Protein AF-A0AAV9IQH5-F1 (afdb_monomer_lite)

Sequence (1066 aa):
MVVPATANCTTATSPPPRGQRANPVAPPRPAAGDTVAPTPVSRLFGNAGNTSEQVYEMLDSDEDEVNDSLEVDMHSGWIPRLHELTVEPGAVETPAEEVALAARMGRASVVGSPSEEGVETPPIICPPEPIWPCPDDLRDLTPAELARSSDVFMQVAEELHFHWRVLKLGTEPVQPTPWLERLKFLCIVSSNLDEYFSKYMYDMSKTMRPLYERITEAVREITRQQEECFTWVILPALEKYDVRLLTYSALNVVQLQEVDAAFRTRLMPLLTPLTLDPTHPFPLLRSNALYLAVLLQGDSEDTPDASLSPSLSSPRASPAPPNAARDETIVGMLPAGMHVAWLRVPPSSRRFLQIDNERHVLPVEQAIIHNLGALFEDVTVLSAYPFRVTRNTKLELDKLELEATADFLTVVEENLRERQRRGAVRLEVSRDMPERLVTLLREQLHLEPAAVYRSRAPIVGLKDCFALTGVSVPALLYPPWRFKTPTLLGGYKYAVLRDQTSHMFSIMRHNDLLVSFPRHSFAETTLRFLESAARDPQVRLIKMVLYRCGNDSPVVQALIEAARRGVDVNVLVELKASFDEDQNVLYARMLQEAGCNVAYGVKGYKTHAKLILVVREEDGALVSYGNVATGNYNATTAKIYTDLSLFTCNPDICADVMDLFNVFTGYSAKRTFRKLLVSPVNMLDRFLQLIQQEVDAARAGHPARIICQCNGLTEVRITQRLYEASMAGVRIDMVVRGVCRVRPGVPGVSDNIRVVSLLGRFLLHARVFYFANGQGVGRPAYFIGSADWRSRNLYSRLEVVAPVEDKYLQHRLWRHLNQLLSDSVSGWEMLPDGRYFKGDSAALGRLRESVVTAREEAKAEVEKPRDIPSHLSDDGNASSVDVQQLPVVRKAGCVPVRVSRRPEAASADPTVGRKYEVLLITSTSSSSAAVAGNSLPLNNPSVTWVFAKGSIAYGEDGRDAAIREALEEAGVRGQLGPLVSITYKRKRRTVVATEMHILYVTQQLSHWGEDGQRVRRWFTMDEAAKVLTKEYLLNTLVRAREILGEGTHSGEVEGERESTAPQASP

Foldseek 3Di:
DDDDDDDDDDDDDDDDDDDDDDDDDDDDDDDDDDDDDDDDPPPPDDDDPDDVVVVVVVVCCVVVVVCVVPVPDPCVLFPDDPDDDPDDDDDDDDPPVVVVVVVVVVDDDDDDDDDDDDPDDDPPDDDDDQDAQADLAPQPDDLQCLLPDCRLDDQLVQQLLLLLLLLCCLQPNLGPAFLLSSLLSLLVSLVSVLVSLQAPQVVCVVPPPVVSVSVLVSNLSSQVSSQCCVARPRQVVLVVVVQHADFLVRDDPVLVVVLLVCCVPPFLVQKDKAWDDQVDADDLAFAFFKKKWWKWFADPDDDDDPDDDDPDDDPDDDDDDPDDDRCPPVCVLDPPRIIIIMITRDPPDQQWDDGPDDRYTYGNVNSCFVNVCVVVVRIGTPGMWMKGWRFHQDDPDDLVVVVPDPDPLVVLVVVVVCSSVGATRAMEIEQPDDVSVVVSVCVSSVHDPSRYHHRPHPDTRSSSCNSSSPDPDPSNHPDQDDADAPPQLPVCPPPPDPDPLCSLVVSQVPDKDKDKFPNHALCSPVLSPLLSLLPDPQWAEKEWEALAEDPPRSSLVSLLSSLLVPHAAEYEQECVNPPRNVVSSVSQVVNVVSVYHYHYFASQFGAFWGKMWIWGQDPNDTFIKIKGKQDGSYNVLSNFATIIMIIHRPPQVRVQRVVVVCVGRVNDPDQDGDFKQKAQRHNVVVLLVLLVLLLVLLLVVFQKEKEKEAQEASASSNSSSQQSNVLSVYAYEYEYQTYYSHQALSPSGHPRYKYKHFDDRHHHRWIKIWICSRVPPDHIKIKTHHADNHPCRHHRHTIIIGIDPDPVVVVVVVVVRVVSRPPLNRIWIAERSRNTDRDDPVVVVVVNVCSVCVSVVVVVVVPDDDDDDDDDDDDDDDDDDDDPDQAEFEKEAEFEKEFPDDDDDDDPDPQPDTFMKTKKKWDWFDQVPLVCAPNDDLPPVVTAIDGFMDTADDVRDRQRRHQVSCCARPVFHADWADWQDWDWDDDPRHIYTYIYTYGHTPDHDPDGNCSSGMHMDIDGLVSCCVRNPDVVRPSSSVSVCVVSNPDDDPDDDDDDDDDDDDDDDD

InterPro domains:
  IPR000086 NUDIX hydrolase domain [PF00293] (942-1026)
  IPR000086 NUDIX hydrolase domain [PS51462] (901-1042)
  IPR003414 Polyphosphate kinase [PTHR30218] (147-841)
  IPR003414 Polyphosphate kinase [TIGR03705] (339-839)
  IPR015797 NUDIX hydrolase-like domain superfamily [SSF55811] (941-1035)
  IPR020084 NUDIX hydrolase, conserved site [PS00893] (950-971)
  IPR024953 Polyphosphate kinase middle domain [PF02503] (256-467)
  IPR025198 Polyphosphate kinase N-terminal domain [PF13089] (159-245)
  IPR025200 Polyphosphate kinase C-terminal domain 2 [PF13090] (676-840)
  IPR036830 Polyphosphate kinase middle domain superfamily [G3DSA:3.30.1840.10] (248-464)
  IPR036832 Polyphosphate kinase N-terminal domain superfamily [SSF140356] (159-240)
  IPR041108 Polyphosphate kinase, C-terminal domain 1 [PF17941] (504-669)
  IPR047198 Diphosphoinositol polyphosphate phosphohydrolase-like, NUDIX domain [cd04666] (890-1037)

Radius of gyration: 37.69 Å; chains: 1; bounding box: 111×131×91 Å

pLDDT: mean 73.42, std 24.57, range [21.27, 98.44]

Structure (mmCIF, N/CA/C/O backbone):
data_AF-A0AAV9IQH5-F1
#
_entry.id   AF-A0AAV9IQH5-F1
#
loop_
_atom_site.group_PDB
_atom_site.id
_atom_site.type_symbol
_atom_site.label_atom_id
_atom_site.label_alt_id
_atom_site.label_comp_id
_atom_site.label_asym_id
_atom_site.label_entity_id
_atom_site.label_seq_id
_atom_site.pdbx_PDB_ins_code
_atom_site.Cartn_x
_atom_site.Cartn_y
_atom_site.Cartn_z
_atom_site.occupancy
_atom_site.B_iso_or_equiv
_atom_site.auth_seq_id
_atom_site.auth_comp_id
_atom_site.auth_asym_id
_atom_site.auth_atom_id
_atom_site.pdbx_PDB_model_num
ATOM 1 N N . MET A 1 1 ? 4.442 29.883 -33.861 1.00 27.66 1 MET A N 1
ATOM 2 C CA . MET A 1 1 ? 4.506 31.344 -34.081 1.00 27.66 1 MET A CA 1
ATOM 3 C C . MET A 1 1 ? 3.899 32.048 -32.878 1.00 27.66 1 MET A C 1
ATOM 5 O O . MET A 1 1 ? 2.839 31.625 -32.453 1.00 27.66 1 MET A O 1
ATOM 9 N N . VAL A 1 2 ? 4.629 33.034 -32.349 1.00 24.75 2 VAL A N 1
ATOM 10 C CA . VAL A 1 2 ? 4.215 34.316 -31.730 1.00 24.75 2 VAL A CA 1
ATOM 11 C C . VAL A 1 2 ? 2.872 34.414 -30.955 1.00 24.75 2 VAL A C 1
ATOM 13 O O . VAL A 1 2 ? 1.803 34.103 -31.464 1.00 24.75 2 VAL A O 1
ATOM 16 N N . VAL A 1 3 ? 2.994 34.956 -29.733 1.00 26.53 3 VAL A N 1
ATOM 17 C CA . VAL A 1 3 ? 1.997 35.611 -28.835 1.00 26.53 3 VAL A CA 1
ATOM 18 C C . VAL A 1 3 ? 1.448 36.915 -29.512 1.00 26.53 3 VAL A C 1
ATOM 20 O O . VAL A 1 3 ? 1.550 37.006 -30.731 1.00 26.53 3 VAL A O 1
ATOM 23 N N . PRO A 1 4 ? 1.000 38.015 -28.855 1.00 49.47 4 PRO A N 1
ATOM 24 C CA . PRO A 1 4 ? 0.233 38.269 -27.619 1.00 49.47 4 PRO A CA 1
ATOM 25 C C . PRO A 1 4 ? -1.142 38.942 -27.934 1.00 49.47 4 PRO A C 1
ATOM 27 O O . PRO A 1 4 ? -1.426 39.283 -29.074 1.00 49.47 4 PRO A O 1
ATOM 30 N N . ALA A 1 5 ? -2.146 39.011 -27.052 1.00 31.34 5 ALA A N 1
ATOM 31 C CA . ALA A 1 5 ? -2.291 39.830 -25.836 1.00 31.34 5 ALA A CA 1
ATOM 32 C C . ALA A 1 5 ? -2.009 41.346 -25.995 1.00 31.34 5 ALA A C 1
ATOM 34 O O . ALA A 1 5 ? -0.912 41.753 -26.362 1.00 31.34 5 ALA A O 1
ATOM 35 N N . THR A 1 6 ? -2.964 42.185 -25.579 1.00 27.45 6 THR A N 1
ATOM 36 C CA . THR A 1 6 ? -2.724 43.575 -25.149 1.00 27.45 6 THR A CA 1
ATOM 37 C C . THR A 1 6 ? -3.671 43.949 -24.011 1.00 27.45 6 THR A C 1
ATOM 39 O O . THR A 1 6 ? -4.859 43.636 -24.031 1.00 27.45 6 THR A O 1
ATOM 42 N N . ALA A 1 7 ? -3.117 44.622 -23.005 1.00 28.80 7 ALA A N 1
ATOM 43 C CA . ALA A 1 7 ? -3.835 45.248 -21.898 1.00 28.80 7 ALA A CA 1
ATOM 44 C C . ALA A 1 7 ? -3.807 46.779 -22.053 1.00 28.80 7 ALA A C 1
ATOM 46 O O . ALA A 1 7 ? -3.039 47.284 -22.871 1.00 28.80 7 ALA A O 1
ATOM 47 N N . ASN A 1 8 ? -4.599 47.495 -21.245 1.00 27.34 8 ASN A N 1
ATOM 48 C CA . ASN A 1 8 ? -4.269 48.783 -20.595 1.00 27.34 8 ASN A CA 1
ATOM 49 C C . ASN A 1 8 ? -5.459 49.194 -19.689 1.00 27.34 8 ASN A C 1
ATOM 51 O O . ASN A 1 8 ? -6.605 49.064 -20.101 1.00 27.34 8 ASN A O 1
ATOM 55 N N . CYS A 1 9 ? -5.271 49.440 -18.381 1.00 25.23 9 CYS A N 1
ATOM 56 C CA . CYS A 1 9 ? -4.786 50.694 -17.754 1.00 25.23 9 CYS A CA 1
ATOM 57 C C . CYS A 1 9 ? -5.784 51.857 -17.988 1.00 25.23 9 CYS A C 1
ATOM 59 O O . CYS A 1 9 ? -6.053 52.172 -19.136 1.00 25.23 9 CYS A O 1
ATOM 61 N N . THR A 1 10 ? -6.387 52.529 -16.991 1.00 26.89 10 THR A N 1
ATOM 62 C CA . THR A 1 10 ? -5.751 53.205 -15.835 1.00 26.89 10 THR A CA 1
ATOM 63 C C . THR A 1 10 ? -6.702 53.581 -14.670 1.00 26.89 10 THR A C 1
ATOM 65 O O . THR A 1 10 ? -7.888 53.838 -14.837 1.00 26.89 10 THR A O 1
ATOM 68 N N . THR A 1 11 ? -6.078 53.706 -13.499 1.00 27.28 11 THR A N 1
ATOM 69 C CA . THR A 1 11 ? -6.395 54.361 -12.206 1.00 27.28 11 THR A CA 1
ATOM 70 C C . THR A 1 11 ? -7.379 55.560 -12.066 1.00 27.28 11 THR A C 1
ATOM 72 O O . THR A 1 11 ? -7.207 56.581 -12.723 1.00 27.28 11 THR A O 1
ATOM 75 N N . ALA A 1 12 ? -8.178 55.495 -10.977 1.00 26.45 12 ALA A N 1
ATOM 76 C CA . ALA A 1 12 ? -8.295 56.468 -9.851 1.00 26.45 12 ALA A CA 1
ATOM 77 C C . ALA A 1 12 ? -9.416 57.554 -9.713 1.00 26.45 12 ALA A C 1
ATOM 79 O O . ALA A 1 12 ? -9.645 58.401 -10.567 1.00 26.45 12 ALA A O 1
ATOM 80 N N . THR A 1 13 ? -9.950 57.592 -8.471 1.00 27.09 13 THR A N 1
ATOM 81 C CA . THR A 1 13 ? -10.447 58.729 -7.636 1.00 27.09 13 THR A CA 1
ATOM 82 C C . THR A 1 13 ? -11.784 59.478 -7.884 1.00 27.09 13 THR A C 1
ATOM 84 O O . THR A 1 13 ? -11.800 60.517 -8.528 1.00 27.09 13 THR A O 1
ATOM 87 N N . SER A 1 14 ? -12.821 59.055 -7.131 1.00 27.31 14 SER A N 1
ATOM 88 C CA . SER A 1 14 ? -13.602 59.835 -6.115 1.00 27.31 14 SER A CA 1
ATOM 89 C C . SER A 1 14 ? -14.464 61.083 -6.543 1.00 27.31 14 SER A C 1
ATOM 91 O O . SER A 1 14 ? -14.556 61.364 -7.727 1.00 27.31 14 SER A O 1
ATOM 93 N N . PRO A 1 15 ? -15.255 61.752 -5.651 1.00 46.88 15 PRO A N 1
ATOM 94 C CA . PRO A 1 15 ? -16.744 61.719 -5.634 1.00 46.88 15 PRO A CA 1
ATOM 95 C C . PRO A 1 15 ? -17.362 63.168 -5.720 1.00 46.88 15 PRO A C 1
ATOM 97 O O . PRO A 1 15 ? -16.663 64.016 -6.268 1.00 46.88 15 PRO A O 1
ATOM 100 N N . PRO A 1 16 ? -18.547 63.595 -5.169 1.00 45.59 16 PRO A N 1
ATOM 101 C CA . PRO A 1 16 ? -19.740 62.945 -4.582 1.00 45.59 16 PRO A CA 1
ATOM 102 C C . PRO A 1 16 ? -21.108 63.456 -5.221 1.00 45.59 16 PRO A C 1
ATOM 104 O O . PRO A 1 16 ? -21.225 63.282 -6.429 1.00 45.59 16 PRO A O 1
ATOM 107 N N . PRO A 1 17 ? -22.200 63.966 -4.555 1.00 56.91 17 PRO A N 1
ATOM 108 C CA . PRO A 1 17 ? -23.586 63.499 -4.849 1.00 56.91 17 PRO A CA 1
ATOM 109 C C . PRO A 1 17 ? -24.680 64.598 -5.077 1.00 56.91 17 PRO A C 1
ATOM 111 O O . PRO A 1 17 ? -24.376 65.785 -4.978 1.00 56.91 17 PRO A O 1
ATOM 114 N N . ARG A 1 18 ? -25.978 64.223 -5.253 1.00 32.03 18 ARG A N 1
ATOM 115 C CA . ARG A 1 18 ? -27.182 64.761 -4.519 1.00 32.03 18 ARG A CA 1
ATOM 116 C C . ARG A 1 18 ? -28.563 64.564 -5.196 1.00 32.03 18 ARG A C 1
ATOM 118 O O . ARG A 1 18 ? -28.727 64.871 -6.367 1.00 32.03 18 ARG A O 1
ATOM 125 N N . GLY A 1 19 ? -29.586 64.333 -4.351 1.00 29.72 19 GLY A N 1
ATOM 126 C CA . GLY A 1 19 ? -30.936 64.940 -4.458 1.00 29.72 19 GLY A CA 1
ATOM 127 C C . GLY A 1 19 ? -32.125 63.994 -4.736 1.00 29.72 19 GLY A C 1
ATOM 128 O O . GLY A 1 19 ? -31.975 63.064 -5.510 1.00 29.72 19 GLY A O 1
ATOM 129 N N . GLN A 1 20 ? -33.341 64.197 -4.189 1.00 32.38 20 GLN A N 1
ATOM 130 C CA . GLN A 1 20 ? -33.812 65.143 -3.149 1.00 32.38 20 GLN A CA 1
ATOM 131 C C . GLN A 1 20 ? -35.282 64.825 -2.712 1.00 32.38 20 GLN A C 1
ATOM 133 O O . GLN A 1 20 ? -36.021 64.262 -3.510 1.00 32.38 20 GLN A O 1
ATOM 138 N N . ARG A 1 21 ? -35.720 65.340 -1.537 1.00 30.92 21 ARG A N 1
ATOM 139 C CA . ARG A 1 21 ? -37.121 65.505 -1.014 1.00 30.92 21 ARG A CA 1
ATOM 140 C C . ARG A 1 21 ? -37.853 64.274 -0.421 1.00 30.92 21 ARG A C 1
ATOM 142 O O . ARG A 1 21 ? -37.593 63.164 -0.851 1.00 30.92 21 ARG A O 1
ATOM 149 N N . ALA A 1 22 ? -38.860 64.400 0.468 1.00 29.16 22 ALA A N 1
ATOM 150 C CA . ALA A 1 22 ? -39.105 65.290 1.634 1.00 29.16 22 ALA A CA 1
ATOM 151 C C . ALA A 1 22 ? -40.390 64.847 2.411 1.00 29.16 22 ALA A C 1
ATOM 153 O O . ALA A 1 22 ? -41.367 64.487 1.770 1.00 29.16 22 ALA A O 1
ATOM 154 N N . ASN A 1 23 ? -40.342 64.924 3.757 1.00 28.23 23 ASN A N 1
ATOM 155 C CA . ASN A 1 23 ? -41.364 65.076 4.845 1.00 28.23 23 ASN A CA 1
ATOM 156 C C . ASN A 1 23 ? -42.830 65.530 4.514 1.00 28.23 23 ASN A C 1
ATOM 158 O O . ASN A 1 23 ? -43.021 66.006 3.398 1.00 28.23 23 ASN A O 1
ATOM 162 N N . PRO A 1 24 ? -43.830 65.575 5.465 1.00 52.31 24 PRO A N 1
ATOM 163 C CA . PRO A 1 24 ? -43.763 65.459 6.957 1.00 52.31 24 PRO A CA 1
ATOM 164 C C . PRO A 1 24 ? -44.897 64.706 7.758 1.00 52.31 24 PRO A C 1
ATOM 166 O O . PRO A 1 24 ? -46.036 64.627 7.328 1.00 52.31 24 PRO A O 1
ATOM 169 N N . VAL A 1 25 ? -44.566 64.338 9.018 1.00 29.59 25 VAL A N 1
ATOM 170 C CA . VAL A 1 25 ? -45.305 64.493 10.324 1.00 29.59 25 VAL A CA 1
ATOM 171 C C . VAL A 1 25 ? -46.658 63.777 10.659 1.00 29.59 25 VAL A C 1
ATOM 173 O O . VAL A 1 25 ? -47.637 63.827 9.932 1.00 29.59 25 VAL A O 1
ATOM 176 N N . ALA A 1 26 ? -46.656 63.186 11.875 1.00 29.84 26 ALA A N 1
ATOM 177 C CA . ALA A 1 26 ? -47.653 62.433 12.687 1.00 29.84 26 ALA A CA 1
ATOM 178 C C . ALA A 1 26 ? -48.854 63.263 13.259 1.00 29.84 26 ALA A C 1
ATOM 180 O O . ALA A 1 26 ? -48.948 64.426 12.868 1.00 29.84 26 ALA A O 1
ATOM 181 N N . PRO A 1 27 ? -49.717 62.811 14.230 1.00 52.81 27 PRO A N 1
ATOM 182 C CA . PRO A 1 27 ? -49.908 61.525 14.976 1.00 52.81 27 PRO A CA 1
ATOM 183 C C . PRO A 1 27 ? -51.398 61.007 14.861 1.00 52.81 27 PRO A C 1
ATOM 185 O O . PRO A 1 27 ? -51.949 61.279 13.797 1.00 52.81 27 PRO A O 1
ATOM 188 N N . PRO A 1 28 ? -52.130 60.317 15.805 1.00 41.06 28 PRO A N 1
ATOM 189 C CA . PRO A 1 28 ? -51.848 59.733 17.142 1.00 41.06 28 PRO A CA 1
ATOM 190 C C . PRO A 1 28 ? -52.399 58.276 17.410 1.00 41.06 28 PRO A C 1
ATOM 192 O O . PRO A 1 28 ? -51.971 57.324 16.768 1.00 41.06 28 PRO A O 1
ATOM 195 N N . ARG A 1 29 ? -53.256 58.089 18.441 1.00 30.30 29 ARG A N 1
ATOM 196 C CA . ARG A 1 29 ? -53.900 56.887 19.064 1.00 30.30 29 ARG A CA 1
ATOM 197 C C . ARG A 1 29 ? -55.215 57.364 19.767 1.00 30.30 29 ARG A C 1
ATOM 199 O O . ARG A 1 29 ? -55.304 58.585 19.919 1.00 30.30 29 ARG A O 1
ATOM 206 N N . PRO A 1 30 ? -56.147 56.535 20.327 1.00 42.59 30 PRO A N 1
ATOM 207 C CA . PRO A 1 30 ? -56.316 55.059 20.327 1.00 42.59 30 PRO A CA 1
ATOM 208 C C . PRO A 1 30 ? -57.778 54.526 20.087 1.00 42.59 30 PRO A C 1
ATOM 210 O O . PRO A 1 30 ? -58.721 55.302 19.990 1.00 42.59 30 PRO A O 1
ATOM 213 N N . ALA A 1 31 ? -57.940 53.190 20.196 1.00 27.16 31 ALA A N 1
ATOM 214 C CA . ALA A 1 31 ? -59.030 52.451 20.892 1.00 27.16 31 ALA A CA 1
ATOM 215 C C . ALA A 1 31 ? -60.185 51.747 20.121 1.00 27.16 31 ALA A C 1
ATOM 217 O O . ALA A 1 31 ? -60.647 52.196 19.082 1.00 27.16 31 ALA A O 1
ATOM 218 N N . ALA A 1 32 ? -60.657 50.668 20.777 1.00 27.67 32 ALA A N 1
ATOM 219 C CA . ALA A 1 32 ? -61.819 49.790 20.534 1.00 27.67 32 ALA A CA 1
ATOM 220 C C . ALA A 1 32 ? -61.764 48.839 19.317 1.00 27.67 32 ALA A C 1
ATOM 222 O O . ALA A 1 32 ? -61.789 49.254 18.166 1.00 27.67 32 ALA A O 1
ATOM 223 N N . GLY A 1 33 ? -61.686 47.536 19.612 1.00 25.23 33 GLY A N 1
ATOM 224 C CA . GLY A 1 33 ? -61.583 46.461 18.627 1.00 25.23 33 GLY A CA 1
ATOM 225 C C . GLY A 1 33 ? -62.908 45.842 18.186 1.00 25.23 33 GLY A C 1
ATOM 226 O O . GLY A 1 33 ? -63.973 46.181 18.691 1.00 25.23 33 GLY A O 1
ATOM 227 N N . ASP A 1 34 ? -62.772 44.860 17.299 1.00 29.81 34 ASP A N 1
ATOM 228 C CA . ASP A 1 34 ? -63.793 43.872 16.963 1.00 29.81 34 ASP A CA 1
ATOM 229 C C . ASP A 1 34 ? -63.121 42.505 16.739 1.00 29.81 34 ASP A C 1
ATOM 231 O O . ASP A 1 34 ? -61.912 42.427 16.499 1.00 29.81 34 ASP A O 1
ATOM 235 N N . THR A 1 35 ? -63.873 41.415 16.909 1.00 27.77 35 THR A N 1
ATOM 236 C CA . THR A 1 35 ? -63.308 40.087 17.229 1.00 27.77 35 THR A CA 1
ATOM 237 C C . THR A 1 35 ? -63.480 39.024 16.139 1.00 27.77 35 THR A C 1
ATOM 239 O O . THR A 1 35 ? -64.595 38.736 15.723 1.00 27.77 35 THR A O 1
ATOM 242 N N . VAL A 1 36 ? -62.388 38.331 15.782 1.00 26.77 36 VAL A N 1
ATOM 243 C CA . VAL A 1 36 ? -62.401 36.930 15.304 1.00 26.77 36 VAL A CA 1
ATOM 244 C C . VAL A 1 36 ? -61.186 36.204 15.905 1.00 26.77 36 VAL A C 1
ATOM 246 O O . VAL A 1 36 ? -60.098 36.770 15.990 1.00 26.77 36 VAL A O 1
ATOM 249 N N . ALA A 1 37 ? -61.383 34.975 16.391 1.00 25.06 37 ALA A N 1
ATOM 250 C CA . ALA A 1 37 ? -60.425 34.263 17.242 1.00 25.06 37 ALA A CA 1
ATOM 251 C C . ALA A 1 37 ? -59.274 33.562 16.478 1.00 25.06 37 ALA A C 1
ATOM 253 O O . ALA A 1 37 ? -59.472 33.107 15.351 1.00 25.06 37 ALA A O 1
ATOM 254 N N . PRO A 1 38 ? -58.089 33.390 17.103 1.00 30.12 38 PRO A N 1
ATOM 255 C CA . PRO A 1 38 ? -56.979 32.627 16.534 1.00 30.12 38 PRO A CA 1
ATOM 256 C C . PRO A 1 38 ? -57.113 31.113 16.785 1.00 30.12 38 PRO A C 1
ATOM 258 O O . PRO A 1 38 ? -57.526 30.674 17.856 1.00 30.12 38 PRO A O 1
ATOM 261 N N . THR A 1 39 ? -56.672 30.303 15.822 1.00 24.42 39 THR A N 1
ATOM 262 C CA . THR A 1 39 ? -56.415 28.853 15.963 1.00 24.42 39 THR A CA 1
ATOM 263 C C . THR A 1 39 ? -55.100 28.488 15.241 1.00 24.42 39 THR A C 1
ATOM 265 O O . THR A 1 39 ? -54.611 29.291 14.445 1.00 24.42 39 THR A O 1
ATOM 268 N N . PRO A 1 40 ? -54.405 27.392 15.614 1.00 28.36 40 PRO A N 1
ATOM 269 C CA . PRO A 1 40 ? -53.016 27.582 16.035 1.00 28.36 40 PRO A CA 1
ATOM 270 C C . PRO A 1 40 ? -51.953 26.882 15.175 1.00 28.36 40 PRO A C 1
ATOM 272 O O . PRO A 1 40 ? -51.976 25.664 14.996 1.00 28.36 40 PRO A O 1
ATOM 275 N N . VAL A 1 41 ? -50.908 27.626 14.795 1.00 27.22 41 VAL A N 1
ATOM 276 C CA . VAL A 1 41 ? -49.634 27.067 14.300 1.00 27.22 41 VAL A CA 1
ATOM 277 C C . VAL A 1 41 ? -48.668 26.865 15.478 1.00 27.22 41 VAL A C 1
ATOM 279 O O . VAL A 1 41 ? -47.613 27.480 15.573 1.00 27.22 41 VAL A O 1
ATOM 282 N N . SER A 1 42 ? -49.066 26.006 16.419 1.00 25.58 42 SER A N 1
ATOM 283 C CA . SER A 1 42 ? -48.248 25.578 17.570 1.00 25.58 42 SER A CA 1
ATOM 284 C C . SER A 1 42 ? -48.305 24.058 17.795 1.00 25.58 42 SER A C 1
ATOM 286 O O . SER A 1 42 ? -48.164 23.574 18.914 1.00 25.58 42 SER A O 1
ATOM 288 N N . ARG A 1 43 ? -48.537 23.291 16.716 1.00 26.19 43 ARG A N 1
ATOM 289 C CA . ARG A 1 43 ? -48.764 21.832 16.752 1.00 26.19 43 ARG A CA 1
ATOM 290 C C . ARG A 1 43 ? -47.742 20.954 16.019 1.00 26.19 43 ARG A C 1
ATOM 292 O O . ARG A 1 43 ? -47.947 19.750 15.967 1.00 26.19 43 ARG A O 1
ATOM 299 N N . LEU A 1 44 ? -46.643 21.518 15.509 1.00 29.11 44 LEU A N 1
ATOM 300 C CA . LEU A 1 44 ? -45.498 20.725 15.017 1.00 29.11 44 LEU A CA 1
ATOM 301 C C . LEU A 1 44 ? -44.310 20.680 15.991 1.00 29.11 44 LEU A C 1
ATOM 303 O O . LEU A 1 44 ? -43.484 19.785 15.887 1.00 29.11 44 LEU A O 1
ATOM 307 N N . PHE A 1 45 ? -44.260 21.577 16.982 1.00 34.38 45 PHE A N 1
ATOM 308 C CA . PHE A 1 45 ? -43.267 21.550 18.060 1.00 34.38 45 PHE A CA 1
ATOM 309 C C . PHE A 1 45 ? -43.944 21.905 19.390 1.00 34.38 45 PHE A C 1
ATOM 311 O O . PHE A 1 45 ? -44.008 23.069 19.781 1.00 34.38 45 PHE A O 1
ATOM 318 N N . GLY A 1 46 ? -44.504 20.896 20.062 1.00 25.67 46 GLY A N 1
ATOM 319 C CA . GLY A 1 46 ? -45.218 21.073 21.328 1.00 25.67 46 GLY A CA 1
ATOM 320 C C . GLY A 1 46 ? -45.522 19.753 22.038 1.00 25.67 46 GLY A C 1
ATOM 321 O O . GLY A 1 46 ? -46.538 19.130 21.762 1.00 25.67 46 GLY A O 1
ATOM 322 N N . ASN A 1 47 ? -44.651 19.374 22.979 1.00 31.44 47 ASN A N 1
ATOM 323 C CA . ASN A 1 47 ? -44.824 18.304 23.973 1.00 31.44 47 ASN A CA 1
ATOM 324 C C . ASN A 1 47 ? -45.344 16.938 23.477 1.00 31.44 47 ASN A C 1
ATOM 326 O O . ASN A 1 47 ? -46.430 16.496 23.845 1.00 31.44 47 ASN A O 1
ATOM 330 N N . ALA A 1 48 ? -44.463 16.197 22.809 1.00 25.69 48 ALA A N 1
ATOM 331 C CA . ALA A 1 48 ? -44.322 14.760 23.036 1.00 25.69 48 ALA A CA 1
ATOM 332 C C . ALA A 1 48 ? -42.826 14.416 23.039 1.00 25.69 48 ALA A C 1
ATOM 334 O O . ALA A 1 48 ? -42.039 15.052 22.336 1.00 25.69 48 ALA A O 1
ATOM 335 N N . GLY A 1 49 ? -42.422 13.452 23.866 1.00 29.78 49 GLY A N 1
ATOM 336 C CA . GLY A 1 49 ? -41.042 12.978 23.922 1.00 29.78 49 GLY A CA 1
ATOM 337 C C . GLY A 1 49 ? -40.733 12.049 22.754 1.00 29.78 49 GLY A C 1
ATOM 338 O O . GLY A 1 49 ? -40.572 10.853 22.974 1.00 29.78 49 GLY A O 1
ATOM 339 N N . ASN A 1 50 ? -40.665 12.586 21.534 1.00 29.86 50 ASN A N 1
ATOM 340 C CA . ASN A 1 50 ? -40.218 11.819 20.377 1.00 29.86 50 ASN A CA 1
ATOM 341 C C . ASN A 1 50 ? -38.735 11.496 20.581 1.00 29.86 50 ASN A C 1
ATOM 343 O O . ASN A 1 50 ? -37.872 12.376 20.504 1.00 29.86 50 ASN A O 1
ATOM 347 N N . THR A 1 51 ? -38.447 10.235 20.899 1.00 34.41 51 THR A N 1
ATOM 348 C CA . THR A 1 51 ? -37.082 9.720 20.922 1.00 34.41 51 THR A CA 1
ATOM 349 C C . THR A 1 51 ? -36.472 9.868 19.531 1.00 34.41 51 THR A C 1
ATOM 351 O O . THR A 1 51 ? -37.177 9.865 18.519 1.00 34.41 51 THR A O 1
ATOM 354 N N . SER A 1 52 ? -35.143 9.980 19.464 1.00 39.22 52 SER A N 1
ATOM 355 C CA . SER A 1 52 ? -34.417 10.053 18.189 1.00 39.22 52 SER A CA 1
ATOM 356 C C . SER A 1 52 ? -34.759 8.893 17.243 1.00 39.22 52 SER A C 1
ATOM 358 O O . SER A 1 52 ? -34.704 9.066 16.031 1.00 39.22 52 SER A O 1
ATOM 360 N N . GLU A 1 53 ? -35.191 7.755 17.796 1.00 33.09 53 GLU A N 1
ATOM 361 C CA . GLU A 1 53 ? -35.735 6.600 17.075 1.00 33.09 53 GLU A CA 1
ATOM 362 C C . GLU A 1 53 ? -36.818 6.969 16.047 1.00 33.09 53 GLU A C 1
ATOM 364 O O . GLU A 1 53 ? -36.728 6.465 14.944 1.00 33.09 53 GLU A O 1
ATOM 369 N N . GLN A 1 54 ? -37.753 7.896 16.299 1.00 32.22 54 GLN A N 1
ATOM 370 C CA . GLN A 1 54 ? -38.817 8.196 15.315 1.00 32.22 54 GLN A CA 1
ATOM 371 C C . GLN A 1 54 ? -38.350 9.020 14.106 1.00 32.22 54 GLN A C 1
ATOM 373 O O . GLN A 1 54 ? -38.914 8.906 13.020 1.00 32.22 54 GLN A O 1
ATOM 378 N N . VAL A 1 55 ? -37.316 9.852 14.269 1.00 39.69 55 VAL A N 1
ATOM 379 C CA . VAL A 1 55 ? -36.669 10.525 13.127 1.00 39.69 55 VAL A CA 1
ATOM 380 C C . VAL A 1 55 ? -35.792 9.526 12.371 1.00 39.69 55 VAL A C 1
ATOM 382 O O . VAL A 1 55 ? -35.700 9.596 11.151 1.00 39.69 55 VAL A O 1
ATOM 385 N N . TYR A 1 56 ? -35.192 8.565 13.080 1.00 39.88 56 TYR A N 1
ATOM 386 C CA . TYR A 1 56 ? -34.433 7.483 12.462 1.00 39.88 56 TYR A CA 1
ATOM 387 C C . TYR A 1 56 ? -35.312 6.416 11.788 1.00 39.88 56 TYR A C 1
ATOM 389 O O . TYR A 1 56 ? -34.875 5.891 10.778 1.00 39.88 56 TYR A O 1
ATOM 397 N N . GLU A 1 57 ? -36.541 6.148 12.241 1.00 32.53 57 GLU A N 1
ATOM 398 C CA . GLU A 1 57 ? -37.503 5.267 11.551 1.00 32.53 57 GLU A CA 1
ATOM 399 C C . GLU A 1 57 ? -37.955 5.869 10.216 1.00 32.53 57 GLU A C 1
ATOM 401 O O . GLU A 1 57 ? -38.013 5.151 9.226 1.00 32.53 57 GLU A O 1
ATOM 406 N N . MET A 1 58 ? -38.189 7.188 10.154 1.00 33.00 58 MET A N 1
ATOM 407 C CA . MET A 1 58 ? -38.445 7.882 8.882 1.00 33.00 58 MET A CA 1
ATOM 408 C C . MET A 1 58 ? -37.210 7.925 7.964 1.00 33.00 58 MET A C 1
ATOM 410 O O . MET A 1 58 ? -37.356 7.967 6.748 1.00 33.00 58 MET A O 1
ATOM 414 N N . LEU A 1 59 ? -35.992 7.897 8.518 1.00 39.97 59 LEU A N 1
ATOM 415 C CA . LEU A 1 59 ? -34.756 7.820 7.728 1.00 39.97 59 LEU A CA 1
ATOM 416 C C . LEU A 1 59 ? -34.406 6.390 7.287 1.00 39.97 59 LEU A C 1
ATOM 418 O O . LEU A 1 59 ? -33.849 6.249 6.205 1.00 39.97 59 LEU A O 1
ATOM 422 N N . ASP A 1 60 ? -34.725 5.353 8.071 1.00 35.44 60 ASP A N 1
ATOM 423 C CA . ASP A 1 60 ? -34.696 3.962 7.595 1.00 35.44 60 ASP A CA 1
ATOM 424 C C . ASP A 1 60 ? -35.780 3.814 6.505 1.00 35.44 60 ASP A C 1
ATOM 426 O O . ASP A 1 60 ? -35.447 3.329 5.437 1.00 35.44 60 ASP A O 1
ATOM 430 N N . SER A 1 61 ? -37.011 4.341 6.654 1.00 34.06 61 SER A N 1
ATOM 431 C CA . SER A 1 61 ? -38.034 4.243 5.590 1.00 34.06 61 SER A CA 1
ATOM 432 C C . SER A 1 61 ? -37.713 5.046 4.322 1.00 34.06 61 SER A C 1
ATOM 434 O O . SER A 1 61 ? -37.968 4.547 3.236 1.00 34.06 61 SER A O 1
ATOM 436 N N . ASP A 1 62 ? -37.124 6.244 4.406 1.00 37.78 62 ASP A N 1
ATOM 437 C CA . ASP A 1 62 ? -36.681 6.988 3.209 1.00 37.78 62 ASP A CA 1
ATOM 438 C C . ASP A 1 62 ? -35.400 6.394 2.578 1.00 37.78 62 ASP A C 1
ATOM 440 O O . ASP A 1 62 ? -35.172 6.562 1.376 1.00 37.78 62 ASP A O 1
ATOM 444 N N . GLU A 1 63 ? -34.543 5.700 3.347 1.00 41.34 63 GLU A N 1
ATOM 445 C CA . GLU A 1 63 ? -33.454 4.900 2.767 1.00 41.34 63 GLU A CA 1
ATOM 446 C C . GLU A 1 63 ? -33.957 3.546 2.222 1.00 41.34 63 GLU A C 1
ATOM 448 O O . GLU A 1 63 ? -33.380 3.083 1.240 1.00 41.34 63 GLU A O 1
ATOM 453 N N . ASP A 1 64 ? -35.038 2.961 2.760 1.00 35.19 64 ASP A N 1
ATOM 454 C CA . ASP A 1 64 ? -35.559 1.629 2.406 1.00 35.19 64 ASP A CA 1
ATOM 455 C C . ASP A 1 64 ? -36.688 1.632 1.349 1.00 35.19 64 ASP A C 1
ATOM 457 O O . ASP A 1 64 ? -36.642 0.799 0.449 1.00 35.19 64 ASP A O 1
ATOM 461 N N . GLU A 1 65 ? -37.634 2.581 1.315 1.00 31.95 65 GLU A N 1
ATOM 462 C CA . GLU A 1 65 ? -38.637 2.681 0.225 1.00 31.95 65 GLU A CA 1
ATOM 463 C C . GLU A 1 65 ? -37.985 3.052 -1.125 1.00 31.95 65 GLU A C 1
ATOM 465 O O . GLU A 1 65 ? -38.470 2.682 -2.201 1.00 31.95 65 GLU A O 1
ATOM 470 N N . VAL A 1 66 ? -36.827 3.722 -1.079 1.00 34.78 66 VAL A N 1
ATOM 471 C CA . VAL A 1 66 ? -35.961 3.960 -2.247 1.00 34.78 66 VAL A CA 1
ATOM 472 C C . VAL A 1 66 ? -35.049 2.752 -2.547 1.00 34.78 66 VAL A C 1
ATOM 474 O O . VAL A 1 66 ? -34.532 2.658 -3.662 1.00 34.78 66 VAL A O 1
ATOM 477 N N . ASN A 1 67 ? -34.879 1.800 -1.615 1.00 33.62 67 ASN A N 1
ATOM 478 C CA . ASN A 1 67 ? -34.224 0.510 -1.882 1.00 33.62 67 ASN A CA 1
ATOM 479 C C . ASN A 1 67 ? -35.203 -0.520 -2.478 1.00 33.62 67 ASN A C 1
ATOM 481 O O . ASN A 1 67 ? -34.844 -1.165 -3.454 1.00 33.62 67 ASN A O 1
ATOM 485 N N . ASP A 1 68 ? -36.432 -0.662 -1.971 1.00 29.41 68 ASP A N 1
ATOM 486 C CA . ASP A 1 68 ? -37.335 -1.780 -2.326 1.00 29.41 68 ASP A CA 1
ATOM 487 C C . ASP A 1 68 ? -37.819 -1.767 -3.791 1.00 29.41 68 ASP A C 1
ATOM 489 O O . ASP A 1 68 ? -38.165 -2.804 -4.355 1.00 29.41 68 ASP A O 1
ATOM 493 N N . SER A 1 69 ? -37.818 -0.600 -4.443 1.00 26.38 69 SER A N 1
ATOM 494 C CA . SER A 1 69 ? -38.152 -0.456 -5.873 1.00 26.38 69 SER A CA 1
ATOM 495 C C . SER A 1 69 ? -36.929 -0.285 -6.785 1.00 26.38 69 SER A C 1
ATOM 497 O O . SER A 1 69 ? -37.055 -0.309 -8.010 1.00 26.38 69 SER A O 1
ATOM 499 N N . LEU A 1 70 ? -35.738 -0.128 -6.198 1.00 29.08 70 LEU A N 1
ATOM 500 C CA . LEU A 1 70 ? -34.461 0.073 -6.879 1.00 29.08 70 LEU A CA 1
ATOM 501 C C . LEU A 1 70 ? -33.324 -0.568 -6.065 1.00 29.08 70 LEU A C 1
ATOM 503 O O . LEU A 1 70 ? -32.326 0.087 -5.740 1.00 29.08 70 LEU A O 1
ATOM 507 N N . GLU A 1 71 ? -33.435 -1.878 -5.805 1.00 28.72 71 GLU A N 1
ATOM 508 C CA . GLU A 1 71 ? -32.324 -2.711 -5.334 1.00 28.72 71 GLU A CA 1
ATOM 509 C C . GLU A 1 71 ? -31.257 -2.768 -6.440 1.00 28.72 71 GLU A C 1
ATOM 511 O O . GLU A 1 71 ? -31.086 -3.747 -7.170 1.00 28.72 71 GLU A O 1
ATOM 516 N N . VAL A 1 72 ? -30.471 -1.693 -6.554 1.00 30.45 72 VAL A N 1
ATOM 517 C CA . VAL A 1 72 ? -29.148 -1.725 -7.176 1.00 30.45 72 VAL A CA 1
ATOM 518 C C . VAL A 1 72 ? -28.232 -2.432 -6.189 1.00 30.45 72 VAL A C 1
ATOM 520 O O . VAL A 1 72 ? -27.430 -1.829 -5.471 1.00 30.45 72 VAL A O 1
ATOM 523 N N . ASP A 1 73 ? -28.449 -3.740 -6.173 1.00 30.33 73 ASP A N 1
ATOM 524 C CA . ASP A 1 73 ? -27.761 -4.793 -5.464 1.00 30.33 73 ASP A CA 1
ATOM 525 C C . ASP A 1 73 ? -26.294 -4.429 -5.186 1.00 30.33 73 ASP A C 1
ATOM 527 O O . ASP A 1 73 ? -25.488 -4.275 -6.111 1.00 30.33 73 ASP A O 1
ATOM 531 N N . MET A 1 74 ? -25.908 -4.303 -3.910 1.00 33.84 74 MET A N 1
ATOM 532 C CA . MET A 1 74 ? -24.497 -4.087 -3.556 1.00 33.84 74 MET A CA 1
ATOM 533 C C . MET A 1 74 ? -23.624 -5.324 -3.842 1.00 33.84 74 MET A C 1
ATOM 535 O O . MET A 1 74 ? -22.395 -5.207 -3.834 1.00 33.84 74 MET A O 1
ATOM 539 N N . HIS A 1 75 ? -24.216 -6.473 -4.187 1.00 35.09 75 HIS A N 1
ATOM 540 C CA . HIS A 1 75 ? -23.519 -7.603 -4.793 1.00 35.09 75 HIS A CA 1
ATOM 541 C C . HIS A 1 75 ? -23.173 -7.372 -6.275 1.00 35.09 75 HIS A C 1
ATOM 543 O O . HIS A 1 75 ? -22.288 -8.055 -6.775 1.00 35.09 75 HIS A O 1
ATOM 549 N N . SER A 1 76 ? -23.718 -6.363 -6.974 1.00 31.41 76 SER A N 1
ATOM 550 C CA . SER A 1 76 ? -23.380 -6.067 -8.386 1.00 31.41 76 SER A CA 1
ATOM 551 C C . SER A 1 76 ? -21.964 -5.488 -8.613 1.00 31.41 76 SER A C 1
ATOM 553 O O . SER A 1 76 ? -21.557 -5.226 -9.747 1.00 31.41 76 SER A O 1
ATOM 555 N N . GLY A 1 77 ? -21.152 -5.368 -7.552 1.00 39.25 77 GLY A N 1
ATOM 556 C CA . GLY A 1 77 ? -19.681 -5.316 -7.634 1.00 39.25 77 GLY A CA 1
ATOM 557 C C . GLY A 1 77 ? -19.003 -6.687 -7.849 1.00 39.25 77 GLY A C 1
ATOM 558 O O . GLY A 1 77 ? -17.776 -6.747 -7.951 1.00 39.25 77 GLY A O 1
ATOM 559 N N . TRP A 1 78 ? -19.800 -7.759 -7.900 1.00 35.84 78 TRP A N 1
ATOM 560 C CA . TRP A 1 78 ? -19.454 -9.165 -8.105 1.00 35.84 78 TRP A CA 1
ATOM 561 C C . TRP A 1 78 ? -20.516 -9.843 -9.011 1.00 35.84 78 TRP A C 1
ATOM 563 O O . TRP A 1 78 ? -21.281 -10.690 -8.564 1.00 35.84 78 TRP A O 1
ATOM 573 N N . ILE A 1 79 ? -20.486 -9.503 -10.313 1.00 24.56 79 ILE A N 1
ATOM 574 C CA . ILE A 1 79 ? -21.342 -9.996 -11.431 1.00 24.56 79 ILE A CA 1
ATOM 575 C C . ILE A 1 79 ? -22.777 -9.398 -11.487 1.00 24.56 79 ILE A C 1
ATOM 577 O O . ILE A 1 79 ? -23.479 -9.383 -10.481 1.00 24.56 79 ILE A O 1
ATOM 581 N N . PRO A 1 80 ? -23.266 -8.939 -12.665 1.00 26.61 80 PRO A N 1
ATOM 582 C CA . PRO A 1 80 ? -24.653 -8.500 -12.839 1.00 26.61 80 PRO A CA 1
ATOM 583 C C . PRO A 1 80 ? -25.611 -9.667 -13.146 1.00 26.61 80 PRO A C 1
ATOM 585 O O . PRO A 1 80 ? -25.308 -10.536 -13.970 1.00 26.61 80 PRO A O 1
ATOM 588 N N . ARG A 1 81 ? -26.813 -9.654 -12.550 1.00 24.73 81 ARG A N 1
ATOM 589 C CA . ARG A 1 81 ? -27.909 -10.557 -12.941 1.00 24.73 81 ARG A CA 1
ATOM 590 C C . ARG A 1 81 ? -28.542 -10.085 -14.251 1.00 24.73 81 ARG A C 1
ATOM 592 O O . ARG A 1 81 ? -29.223 -9.070 -14.304 1.00 24.73 81 ARG A O 1
ATOM 599 N N . LEU A 1 82 ? -28.329 -10.859 -15.310 1.00 28.09 82 LEU A N 1
ATOM 600 C CA . LEU A 1 82 ? -29.013 -10.726 -16.596 1.00 28.09 82 LEU A CA 1
ATOM 601 C C . LEU A 1 82 ? -30.355 -11.474 -16.543 1.00 28.09 82 LEU A C 1
ATOM 603 O O . LEU A 1 82 ? -30.421 -12.604 -17.005 1.00 28.09 82 LEU A O 1
ATOM 607 N N . HIS A 1 83 ? -31.386 -10.867 -15.951 1.00 28.30 83 HIS A N 1
ATOM 608 C CA . HIS A 1 83 ? -32.820 -11.103 -16.198 1.00 28.30 83 HIS A CA 1
ATOM 609 C C . HIS A 1 83 ? -33.609 -9.954 -15.534 1.00 28.30 83 HIS A C 1
ATOM 611 O O . HIS A 1 83 ? -33.111 -9.366 -14.584 1.00 28.30 83 HIS A O 1
ATOM 617 N N . GLU A 1 84 ? -34.804 -9.641 -16.055 1.00 30.02 84 GLU A N 1
ATOM 618 C CA . GLU A 1 84 ? -35.694 -8.542 -15.613 1.00 30.02 84 GLU A CA 1
ATOM 619 C C . GLU A 1 84 ? -35.256 -7.115 -16.011 1.00 30.02 84 GLU A C 1
ATOM 621 O O . GLU A 1 84 ? -34.872 -6.274 -15.207 1.00 30.02 84 GLU A O 1
ATOM 626 N N . LEU A 1 85 ? -35.417 -6.821 -17.307 1.00 26.02 85 LEU A N 1
ATOM 627 C CA . LEU A 1 85 ? -35.644 -5.466 -17.820 1.00 26.02 85 LEU A CA 1
ATOM 628 C C . LEU A 1 85 ? -36.899 -5.473 -18.704 1.00 26.02 85 LEU A C 1
ATOM 630 O O . LEU A 1 85 ? -36.824 -5.671 -19.917 1.00 26.02 85 LEU A O 1
ATOM 634 N N . THR A 1 86 ? -38.067 -5.250 -18.101 1.00 24.97 86 THR A N 1
ATOM 635 C CA . THR A 1 86 ? -39.239 -4.749 -18.832 1.00 24.97 86 THR A CA 1
ATOM 636 C C . THR A 1 86 ? -39.036 -3.257 -19.071 1.00 24.97 86 THR A C 1
ATOM 638 O O . THR A 1 86 ? -39.194 -2.447 -18.162 1.00 24.97 86 THR A O 1
ATOM 641 N N . VAL A 1 87 ? -38.626 -2.904 -20.287 1.00 28.78 87 VAL A N 1
ATOM 642 C CA . VAL A 1 87 ? -38.367 -1.517 -20.691 1.00 28.78 87 VAL A CA 1
ATOM 643 C C . VAL A 1 87 ? -39.682 -0.838 -21.074 1.00 28.78 87 VAL A C 1
ATOM 645 O O . VAL A 1 87 ? -40.324 -1.258 -22.037 1.00 28.78 87 VAL A O 1
ATOM 648 N N . GLU A 1 88 ? -40.055 0.242 -20.382 1.00 26.95 88 GLU A N 1
ATOM 649 C CA . GLU A 1 88 ? -41.030 1.190 -20.933 1.00 26.95 88 GLU A CA 1
ATOM 650 C C . GLU A 1 88 ? -40.381 2.022 -22.061 1.00 26.95 88 GLU A C 1
ATOM 652 O O . GLU A 1 88 ? -39.241 2.478 -21.918 1.00 26.95 88 GLU A O 1
ATOM 657 N N . PRO A 1 89 ? -41.056 2.216 -23.209 1.00 27.42 89 PRO A N 1
ATOM 658 C CA . PRO A 1 89 ? -40.435 2.802 -24.396 1.00 27.42 89 PRO A CA 1
ATOM 659 C C . PRO A 1 89 ? -40.358 4.339 -24.324 1.00 27.42 89 PRO A C 1
ATOM 661 O O . PRO A 1 89 ? -41.368 5.027 -24.456 1.00 27.42 89 PRO A O 1
ATOM 664 N N . GLY A 1 90 ? -39.140 4.884 -24.182 1.00 26.44 90 GLY A N 1
ATOM 665 C CA . GLY A 1 90 ? -38.906 6.321 -23.958 1.00 26.44 90 GLY A CA 1
ATOM 666 C C . GLY A 1 90 ? -37.607 6.902 -24.542 1.00 26.44 90 GLY A C 1
ATOM 667 O O . GLY A 1 90 ? -36.848 7.536 -23.821 1.00 26.44 90 GLY A O 1
ATOM 668 N N . ALA A 1 91 ? -37.363 6.686 -25.838 1.00 27.81 91 ALA A N 1
ATOM 669 C CA . ALA A 1 91 ? -36.501 7.489 -26.729 1.00 27.81 91 ALA A CA 1
ATOM 670 C C . ALA A 1 91 ? -35.151 8.059 -26.202 1.00 27.81 91 ALA A C 1
ATOM 672 O O . ALA A 1 91 ? -35.033 9.254 -25.937 1.00 27.81 91 ALA A O 1
ATOM 673 N N . VAL A 1 92 ? -34.083 7.250 -26.265 1.00 28.36 92 VAL A N 1
ATOM 674 C CA . VAL A 1 92 ? -32.744 7.703 -26.707 1.00 28.36 92 VAL A CA 1
ATOM 675 C C . VAL A 1 92 ? -32.151 6.601 -27.588 1.00 28.36 92 VAL A C 1
ATOM 677 O O . VAL A 1 92 ? -32.049 5.459 -27.148 1.00 28.36 92 VAL A O 1
ATOM 680 N N . GLU A 1 93 ? -31.776 6.919 -28.827 1.00 29.78 93 GLU A N 1
ATOM 681 C CA . GLU A 1 93 ? -31.187 5.941 -29.748 1.00 29.78 93 GLU A CA 1
ATOM 682 C C . GLU A 1 93 ? -29.720 5.654 -29.392 1.00 29.78 93 GLU A C 1
ATOM 684 O O . GLU A 1 93 ? -28.846 6.512 -29.521 1.00 29.78 93 GLU A O 1
ATOM 689 N N . THR A 1 94 ? -29.440 4.416 -28.989 1.00 31.12 94 THR A N 1
ATOM 690 C CA . THR A 1 94 ? -28.105 3.807 -29.040 1.00 31.12 94 THR A CA 1
ATOM 691 C C . THR A 1 94 ? -28.184 2.528 -29.883 1.00 31.12 94 THR A C 1
ATOM 693 O O . THR A 1 94 ? -29.197 1.826 -29.812 1.00 31.12 94 THR A O 1
ATOM 696 N N . PRO A 1 95 ? -27.171 2.193 -30.710 1.00 34.72 95 PRO A N 1
ATOM 697 C CA . PRO A 1 95 ? -27.254 1.021 -31.578 1.00 34.72 95 PRO A CA 1
ATOM 698 C C . PRO A 1 95 ? -27.301 -0.272 -30.754 1.00 34.72 95 PRO A C 1
ATOM 700 O O . PRO A 1 95 ? -26.328 -0.649 -30.100 1.00 34.72 95 PRO A O 1
ATOM 703 N N . ALA A 1 96 ? -28.431 -0.982 -30.808 1.00 30.92 96 ALA A N 1
ATOM 704 C CA . ALA A 1 96 ? -28.660 -2.205 -30.031 1.00 30.92 96 ALA A CA 1
ATOM 705 C C . ALA A 1 96 ? -27.674 -3.353 -30.357 1.00 30.92 96 ALA A C 1
ATOM 707 O O . ALA A 1 96 ? -27.577 -4.328 -29.608 1.00 30.92 96 ALA A O 1
ATOM 708 N N . GLU A 1 97 ? -26.920 -3.236 -31.452 1.00 31.41 97 GLU A N 1
ATOM 709 C CA . GLU A 1 97 ? -25.956 -4.233 -31.916 1.00 31.41 97 GLU A CA 1
ATOM 710 C C . GLU A 1 97 ? -24.694 -4.322 -31.034 1.00 31.41 97 GLU A C 1
ATOM 712 O O . GLU A 1 97 ? -24.199 -5.429 -30.811 1.00 31.41 97 GLU A O 1
ATOM 717 N N . GLU A 1 98 ? -24.210 -3.218 -30.443 1.00 33.22 98 GLU A N 1
ATOM 718 C CA . GLU A 1 98 ? -22.997 -3.249 -29.597 1.00 33.22 98 GLU A CA 1
ATOM 719 C C . GLU A 1 98 ? -23.223 -3.995 -28.268 1.00 33.22 98 GLU A C 1
ATOM 721 O O . GLU A 1 98 ? -22.374 -4.772 -27.822 1.00 33.22 98 GLU A O 1
ATOM 726 N N . VAL A 1 99 ? -24.398 -3.826 -27.651 1.00 33.19 99 VAL A N 1
ATOM 727 C CA . VAL A 1 99 ? -24.759 -4.525 -26.402 1.00 33.19 99 VAL A CA 1
ATOM 728 C C . VAL A 1 99 ? -25.067 -6.004 -26.672 1.00 33.19 99 VAL A C 1
ATOM 730 O O . VAL A 1 99 ? -24.683 -6.877 -25.888 1.00 33.19 99 VAL A O 1
ATOM 733 N N . ALA A 1 100 ? -25.694 -6.314 -27.812 1.00 31.20 100 ALA A N 1
ATOM 734 C CA . ALA A 1 100 ? -25.953 -7.689 -28.233 1.00 31.20 100 ALA A CA 1
ATOM 735 C C . ALA A 1 100 ? -24.660 -8.475 -28.531 1.00 31.20 100 ALA A C 1
ATOM 737 O O . ALA A 1 100 ? -24.598 -9.677 -28.256 1.00 31.20 100 ALA A O 1
ATOM 738 N N . LEU A 1 101 ? -23.614 -7.817 -29.047 1.00 33.19 101 LEU A N 1
ATOM 739 C CA . LEU A 1 101 ? -22.318 -8.445 -29.317 1.00 33.19 101 LEU A CA 1
ATOM 740 C C . LEU A 1 101 ? -21.614 -8.883 -28.020 1.00 33.19 101 LEU A C 1
ATOM 742 O O . LEU A 1 101 ? -21.182 -10.034 -27.911 1.00 33.19 101 LEU A O 1
ATOM 746 N N . ALA A 1 102 ? -21.582 -8.010 -27.007 1.00 30.97 102 ALA A N 1
ATOM 747 C CA . ALA A 1 102 ? -21.015 -8.321 -25.694 1.00 30.97 102 ALA A CA 1
ATOM 748 C C . ALA A 1 102 ? -21.752 -9.482 -24.993 1.00 30.97 102 ALA A C 1
ATOM 750 O O . ALA A 1 102 ? -21.118 -10.357 -24.400 1.00 30.97 102 ALA A O 1
ATOM 751 N N . ALA A 1 103 ? -23.084 -9.542 -25.113 1.00 30.73 103 ALA A N 1
ATOM 752 C CA . ALA A 1 103 ? -23.885 -10.629 -24.552 1.00 30.73 103 ALA A CA 1
ATOM 753 C C . ALA A 1 103 ? -23.675 -11.974 -25.283 1.00 30.73 103 ALA A C 1
ATOM 755 O O . ALA A 1 103 ? -23.575 -13.017 -24.632 1.00 30.73 103 ALA A O 1
ATOM 756 N N . ARG A 1 104 ? -23.557 -11.972 -26.622 1.00 31.53 104 ARG A N 1
ATOM 757 C CA . ARG A 1 104 ? -23.326 -13.199 -27.415 1.00 31.53 104 ARG A CA 1
ATOM 758 C C . ARG A 1 104 ? -21.938 -13.803 -27.188 1.00 31.53 104 ARG A C 1
ATOM 760 O O . ARG A 1 104 ? -21.813 -15.025 -27.200 1.00 31.53 104 ARG A O 1
ATOM 767 N N . MET A 1 105 ? -20.915 -12.990 -26.913 1.00 34.47 105 MET A N 1
ATOM 768 C CA . MET A 1 105 ? -19.567 -13.494 -26.602 1.00 34.47 105 MET A CA 1
ATOM 769 C C . MET A 1 105 ? -19.427 -14.109 -25.198 1.00 34.47 105 MET A C 1
ATOM 771 O O . MET A 1 105 ? -18.480 -14.853 -24.957 1.00 34.47 105 MET A O 1
ATOM 775 N N . GLY A 1 106 ? -20.374 -13.865 -24.283 1.00 31.77 106 GLY A N 1
ATOM 776 C CA . GLY A 1 106 ? -20.373 -14.460 -22.939 1.00 31.77 106 GLY A CA 1
ATOM 777 C C . GLY A 1 106 ? -20.945 -15.884 -22.851 1.00 31.77 106 GLY A C 1
ATOM 778 O O . GLY A 1 106 ? -20.752 -16.551 -21.834 1.00 31.77 106 GLY A O 1
ATOM 779 N N . ARG A 1 107 ? -21.667 -16.362 -23.878 1.00 28.50 107 ARG A N 1
ATOM 780 C CA . ARG A 1 107 ? -22.310 -17.692 -23.905 1.00 28.50 107 ARG A CA 1
ATOM 781 C C . ARG A 1 107 ? -22.350 -18.281 -25.321 1.00 28.50 107 ARG A C 1
ATOM 783 O O . ARG A 1 107 ? -23.403 -18.318 -25.952 1.00 28.50 107 ARG A O 1
ATOM 790 N N . ALA A 1 108 ? -21.220 -18.806 -25.791 1.00 24.75 108 ALA A N 1
ATOM 791 C CA . ALA A 1 108 ? -21.159 -19.617 -27.007 1.00 24.75 108 ALA A CA 1
ATOM 792 C C . ALA A 1 108 ? -20.588 -21.011 -26.702 1.00 24.75 108 ALA A C 1
ATOM 794 O O . ALA A 1 108 ? -19.394 -21.180 -26.467 1.00 24.75 108 ALA A O 1
ATOM 795 N N . SER A 1 109 ? -21.461 -22.020 -26.721 1.00 25.20 109 SER A N 1
ATOM 796 C CA . SER A 1 109 ? -21.059 -23.425 -26.827 1.00 25.20 109 SER A CA 1
ATOM 797 C C . SER A 1 109 ? -20.466 -23.655 -28.218 1.00 25.20 109 SER A C 1
ATOM 799 O O . SER A 1 109 ? -21.135 -23.387 -29.215 1.00 25.20 109 SER A O 1
ATOM 801 N N . VAL A 1 110 ? -19.239 -24.171 -28.297 1.00 24.58 110 VAL A N 1
ATOM 802 C CA . VAL A 1 110 ? -18.589 -24.488 -29.577 1.00 24.58 110 VAL A CA 1
ATOM 803 C C . VAL A 1 110 ? -19.284 -25.688 -30.221 1.00 24.58 110 VAL A C 1
ATOM 805 O O . VAL A 1 110 ? -19.159 -26.814 -29.745 1.00 24.58 110 VAL A O 1
ATOM 808 N N . VAL A 1 111 ? -19.984 -25.453 -31.332 1.00 24.80 111 VAL A N 1
ATOM 809 C CA . VAL A 1 111 ? -20.459 -26.502 -32.242 1.00 24.80 111 VAL A CA 1
ATOM 810 C C . VAL A 1 111 ? -20.087 -26.109 -33.669 1.00 24.80 111 VAL A C 1
ATOM 812 O O . VAL A 1 111 ? -20.687 -25.203 -34.236 1.00 24.80 111 VAL A O 1
ATOM 815 N N . GLY A 1 112 ? -19.120 -26.829 -34.242 1.00 26.41 112 GLY A N 1
ATOM 816 C CA . GLY A 1 112 ? -18.831 -26.832 -35.678 1.00 26.41 112 GLY A CA 1
ATOM 817 C C . GLY A 1 112 ? -17.979 -25.673 -36.204 1.00 26.41 112 GLY A C 1
ATOM 818 O O . GLY A 1 112 ? -18.505 -24.670 -36.673 1.00 26.41 112 GLY A O 1
ATOM 819 N N . SER A 1 113 ? -16.665 -25.886 -36.269 1.00 22.55 113 SER A N 1
ATOM 820 C CA . SER A 1 113 ? -15.773 -25.192 -37.206 1.00 22.55 113 SER A CA 1
ATOM 821 C C . SER A 1 113 ? -14.861 -26.225 -37.881 1.00 22.55 113 SER A C 1
ATOM 823 O O . SER A 1 113 ? -14.340 -27.097 -37.177 1.00 22.55 113 SER A O 1
ATOM 825 N N . PRO A 1 114 ? -14.670 -26.181 -39.213 1.00 25.95 114 PRO A N 1
ATOM 826 C CA . PRO A 1 114 ? -13.642 -26.975 -39.870 1.00 25.95 114 PRO A CA 1
ATOM 827 C C . PRO A 1 114 ? -12.243 -26.443 -39.521 1.00 25.95 114 PRO A C 1
ATOM 829 O O . PRO A 1 114 ? -12.079 -25.326 -39.038 1.00 25.95 114 PRO A O 1
ATOM 832 N N . SER A 1 115 ? -11.254 -27.301 -39.738 1.00 31.19 115 SER A N 1
ATOM 833 C CA . SER A 1 115 ? -9.831 -27.130 -39.439 1.00 31.19 115 SER A CA 1
ATOM 834 C C . SER A 1 115 ? -9.181 -25.859 -39.993 1.00 31.19 115 SER A C 1
ATOM 836 O O . SER A 1 115 ? -9.195 -25.659 -41.203 1.00 31.19 115 SER A O 1
ATOM 838 N N . GLU A 1 116 ? -8.464 -25.138 -39.129 1.00 26.03 116 GLU A N 1
ATOM 839 C CA . GLU A 1 116 ? -7.246 -24.387 -39.466 1.00 26.03 116 GLU A CA 1
ATOM 840 C C . GLU A 1 116 ? -6.325 -24.321 -38.227 1.00 26.03 116 GLU A C 1
ATOM 842 O O . GLU A 1 116 ? -6.732 -24.698 -37.123 1.00 26.03 116 GLU A O 1
ATOM 847 N N . GLU A 1 117 ? -5.047 -24.001 -38.430 1.00 25.97 117 GLU A N 1
ATOM 848 C CA . GLU A 1 117 ? -3.940 -24.523 -37.611 1.00 25.97 117 GLU A CA 1
ATOM 849 C C . GLU A 1 117 ? -3.818 -23.916 -36.198 1.00 25.97 117 GLU A C 1
ATOM 851 O O . GLU A 1 117 ? -3.845 -22.704 -35.986 1.00 25.97 117 GLU A O 1
ATOM 856 N N . GLY A 1 118 ? -3.665 -24.791 -35.197 1.00 23.81 118 GLY A N 1
ATOM 857 C CA . GLY A 1 118 ? -3.694 -24.418 -33.784 1.00 23.81 118 GLY A CA 1
ATOM 858 C C . GLY A 1 118 ? -2.330 -24.047 -33.206 1.00 23.81 118 GLY A C 1
ATOM 859 O O . GLY A 1 118 ? -1.502 -24.920 -32.949 1.00 23.81 118 GLY A O 1
ATOM 860 N N . VAL A 1 119 ? -2.147 -22.770 -32.866 1.00 23.17 119 VAL A N 1
ATOM 861 C CA . VAL A 1 119 ? -1.129 -22.344 -31.894 1.00 23.17 119 VAL A CA 1
ATOM 862 C C . VAL A 1 119 ? -1.580 -22.799 -30.500 1.00 23.17 119 VAL A C 1
ATOM 864 O O . VAL A 1 119 ? -2.419 -22.151 -29.871 1.00 23.17 119 VAL A O 1
ATOM 867 N N . GLU A 1 120 ? -1.049 -23.922 -30.008 1.00 24.02 120 GLU A N 1
ATOM 868 C CA . GLU A 1 120 ? -1.293 -24.366 -28.629 1.00 24.02 120 GLU A CA 1
ATOM 869 C C . GLU A 1 120 ? -0.652 -23.383 -27.636 1.00 24.02 120 GLU A C 1
ATOM 871 O O . GLU A 1 120 ? 0.562 -23.383 -27.416 1.00 24.02 120 GLU A O 1
ATOM 876 N N . THR A 1 121 ? -1.472 -22.553 -26.985 1.00 23.41 121 THR A N 1
ATOM 877 C CA . THR A 1 121 ? -1.045 -21.834 -25.782 1.00 23.41 121 THR A CA 1
ATOM 878 C C . THR A 1 121 ? -0.719 -22.856 -24.685 1.00 23.41 121 THR A C 1
ATOM 880 O O . THR A 1 121 ? -1.570 -23.685 -24.348 1.00 23.41 121 THR A O 1
ATOM 883 N N . PRO A 1 122 ? 0.499 -22.842 -24.110 1.00 26.22 122 PRO A N 1
ATOM 884 C CA . PRO A 1 122 ? 0.896 -23.860 -23.149 1.00 26.22 122 PRO A CA 1
ATOM 885 C C . PRO A 1 122 ? 0.047 -23.762 -21.871 1.00 26.22 122 PRO A C 1
ATOM 887 O O . PRO A 1 122 ? -0.264 -22.653 -21.421 1.00 26.22 122 PRO A O 1
ATOM 890 N N . PRO A 1 123 ? -0.308 -24.896 -21.238 1.00 24.06 123 PRO A N 1
ATOM 891 C CA . PRO A 1 123 ? -1.032 -24.874 -19.977 1.00 24.06 123 PRO A CA 1
ATOM 892 C C . PRO A 1 123 ? -0.177 -24.196 -18.902 1.00 24.06 123 PRO A C 1
ATOM 894 O O . PRO A 1 123 ? 0.962 -24.595 -18.653 1.00 24.06 123 PRO A O 1
ATOM 897 N N . ILE A 1 124 ? -0.741 -23.181 -18.244 1.00 27.44 124 ILE A N 1
ATOM 898 C CA . ILE A 1 124 ? -0.101 -22.491 -17.121 1.00 27.44 124 ILE A CA 1
ATOM 899 C C . ILE A 1 124 ? -0.021 -23.471 -15.946 1.00 27.44 124 ILE A C 1
ATOM 901 O O . ILE A 1 124 ? -0.986 -23.672 -15.209 1.00 27.44 124 ILE A O 1
ATOM 905 N N . ILE A 1 125 ? 1.143 -24.094 -15.774 1.00 26.16 125 ILE A N 1
ATOM 906 C CA . ILE A 1 125 ? 1.446 -24.913 -14.602 1.00 26.16 125 ILE A CA 1
ATOM 907 C C . ILE A 1 125 ? 1.736 -23.954 -13.443 1.00 26.16 125 ILE A C 1
ATOM 909 O O . ILE A 1 125 ? 2.785 -23.308 -13.409 1.00 26.16 125 ILE A O 1
ATOM 913 N N . CYS A 1 126 ? 0.808 -23.859 -12.487 1.00 26.92 126 CYS A N 1
ATOM 914 C CA . CYS A 1 126 ? 1.102 -23.246 -11.193 1.00 26.92 126 CYS A CA 1
ATOM 915 C C . CYS A 1 126 ? 2.133 -24.115 -10.450 1.00 26.92 126 CYS A C 1
ATOM 917 O O . CYS A 1 126 ? 1.866 -25.300 -10.236 1.00 26.92 126 CYS A O 1
ATOM 919 N N . PRO A 1 127 ? 3.279 -23.561 -10.019 1.00 32.06 127 PRO A N 1
ATOM 920 C CA . PRO A 1 127 ? 4.100 -24.207 -9.006 1.00 32.06 127 PRO A CA 1
ATOM 921 C C . PRO A 1 127 ? 3.406 -24.140 -7.635 1.00 32.06 127 PRO A C 1
ATOM 923 O O . PRO A 1 127 ? 2.462 -23.358 -7.461 1.00 32.06 127 PRO A O 1
ATOM 926 N N . PRO A 1 128 ? 3.851 -24.952 -6.658 1.00 41.25 128 PRO A N 1
ATOM 927 C CA . PRO A 1 128 ? 3.314 -24.910 -5.304 1.00 41.25 128 PRO A CA 1
ATOM 928 C C . PRO A 1 128 ? 3.444 -23.514 -4.682 1.00 41.25 128 PRO A C 1
ATOM 930 O O . PRO A 1 128 ? 4.336 -22.734 -5.024 1.00 41.25 128 PRO A O 1
ATOM 933 N N . GLU A 1 129 ? 2.550 -23.221 -3.735 1.00 53.31 129 GLU A N 1
ATOM 934 C CA . GLU A 1 129 ? 2.650 -22.043 -2.870 1.00 53.31 129 GLU A CA 1
ATOM 935 C C . GLU A 1 129 ? 4.064 -21.957 -2.264 1.00 53.31 129 GLU A C 1
ATOM 937 O O . GLU A 1 129 ? 4.616 -22.997 -1.886 1.00 53.31 129 GLU A O 1
ATOM 942 N N . PRO A 1 130 ? 4.672 -20.760 -2.140 1.00 49.91 130 PRO A N 1
ATOM 943 C CA . PRO A 1 130 ? 5.984 -20.651 -1.520 1.00 49.91 130 PRO A CA 1
ATOM 944 C C . PRO A 1 130 ? 5.928 -21.224 -0.102 1.00 49.91 130 PRO A C 1
ATOM 946 O O . PRO A 1 130 ? 5.133 -20.768 0.719 1.00 49.91 130 PRO A O 1
ATOM 949 N N . ILE A 1 131 ? 6.757 -22.230 0.186 1.00 51.38 131 ILE A N 1
ATOM 950 C CA . ILE A 1 131 ? 6.774 -22.877 1.502 1.00 51.38 131 ILE A CA 1
ATOM 951 C C . ILE A 1 131 ? 7.297 -21.857 2.514 1.00 51.38 131 ILE A C 1
ATOM 953 O O . ILE A 1 131 ? 8.500 -21.576 2.581 1.00 51.38 131 ILE A O 1
ATOM 957 N N . TRP A 1 132 ? 6.385 -21.273 3.288 1.00 60.81 132 TRP A N 1
ATOM 958 C CA . TRP A 1 132 ? 6.705 -20.297 4.323 1.00 60.81 132 TRP A CA 1
ATOM 959 C C . TRP A 1 132 ? 7.313 -20.990 5.552 1.00 60.81 132 TRP A C 1
ATOM 961 O O . TRP A 1 132 ? 7.014 -22.154 5.814 1.00 60.81 132 TRP A O 1
ATOM 971 N N . PRO A 1 133 ? 8.201 -20.327 6.312 1.00 52.75 133 PRO A N 1
ATOM 972 C CA . PRO A 1 133 ? 8.644 -20.852 7.596 1.00 52.75 133 PRO A CA 1
ATOM 973 C C . PRO A 1 133 ? 7.465 -20.812 8.574 1.00 52.75 133 PRO A C 1
ATOM 975 O O . PRO A 1 133 ? 6.900 -19.746 8.811 1.00 52.75 133 PRO A O 1
ATOM 978 N N . CYS A 1 134 ? 7.100 -21.974 9.104 1.00 58.50 134 CYS A N 1
ATOM 979 C CA . CYS A 1 134 ? 6.180 -22.149 10.220 1.00 58.50 134 CYS A CA 1
ATOM 980 C C . CYS A 1 134 ? 6.578 -23.461 10.924 1.00 58.50 134 CYS A C 1
ATOM 982 O O . CYS A 1 134 ? 6.848 -24.429 10.206 1.00 58.50 134 CYS A O 1
ATOM 984 N N . PRO A 1 135 ? 6.663 -23.527 12.268 1.00 57.16 135 PRO A N 1
ATOM 985 C CA . PRO A 1 135 ? 7.030 -24.750 12.980 1.00 57.16 135 PRO A CA 1
ATOM 986 C C . PRO A 1 135 ? 6.121 -25.939 12.660 1.00 57.16 135 PRO A C 1
ATOM 988 O O . PRO A 1 135 ? 4.966 -25.781 12.245 1.00 57.16 135 PRO A O 1
ATOM 991 N N . ASP A 1 136 ? 6.643 -27.145 12.875 1.00 53.47 136 ASP A N 1
ATOM 992 C CA . ASP A 1 136 ? 5.913 -28.370 12.554 1.00 53.47 136 ASP A CA 1
ATOM 993 C C . ASP A 1 136 ? 4.774 -28.684 13.526 1.00 53.47 136 ASP A C 1
ATOM 995 O O . ASP A 1 136 ? 3.754 -29.217 13.097 1.00 53.47 136 ASP A O 1
ATOM 999 N N . ASP A 1 137 ? 4.862 -28.249 14.784 1.00 64.69 137 ASP A N 1
ATOM 1000 C CA . ASP A 1 137 ? 3.736 -28.295 15.717 1.00 64.69 137 ASP A CA 1
ATOM 1001 C C . ASP A 1 137 ? 3.533 -26.930 16.391 1.00 64.69 137 ASP A C 1
ATOM 1003 O O . ASP A 1 137 ? 4.438 -26.381 17.020 1.00 64.69 137 ASP A O 1
ATOM 1007 N N . LEU A 1 138 ? 2.338 -26.356 16.227 1.00 74.31 138 LEU A N 1
ATOM 1008 C CA . LEU A 1 138 ? 1.944 -25.105 16.888 1.00 74.31 138 LEU A CA 1
ATOM 1009 C C . LEU A 1 138 ? 1.295 -25.354 18.256 1.00 74.31 138 LEU A C 1
ATOM 1011 O O . LEU A 1 138 ? 1.133 -24.405 19.020 1.00 74.31 138 LEU A O 1
ATOM 1015 N N . ARG A 1 139 ? 0.917 -26.606 18.558 1.00 66.94 139 ARG A N 1
ATOM 1016 C CA . ARG A 1 139 ? 0.223 -26.996 19.799 1.00 66.94 139 ARG A CA 1
ATOM 1017 C C . ARG A 1 139 ? 1.171 -27.075 20.995 1.00 66.94 139 ARG A C 1
ATOM 1019 O O . ARG A 1 139 ? 0.748 -26.847 22.121 1.00 66.94 139 ARG A O 1
ATOM 1026 N N . ASP A 1 140 ? 2.451 -27.331 20.730 1.00 73.38 140 ASP A N 1
ATOM 1027 C CA . ASP A 1 140 ? 3.513 -27.409 21.741 1.00 73.38 140 ASP A CA 1
ATOM 1028 C C . ASP A 1 140 ? 3.914 -26.018 22.294 1.00 73.38 140 ASP A C 1
ATOM 1030 O O . ASP A 1 140 ? 4.701 -25.926 23.234 1.00 73.38 140 ASP A O 1
ATOM 1034 N N . LEU A 1 141 ? 3.381 -24.923 21.728 1.00 80.06 141 LEU A N 1
ATOM 1035 C CA . LEU A 1 141 ? 3.680 -23.544 22.125 1.00 80.06 141 LEU A CA 1
ATOM 1036 C C . LEU A 1 141 ? 2.579 -22.962 23.017 1.00 80.06 141 LEU A C 1
ATOM 1038 O O . LEU A 1 141 ? 1.406 -22.924 22.642 1.00 80.06 141 LEU A O 1
ATOM 1042 N N . THR A 1 142 ? 2.956 -22.370 24.153 1.00 85.75 142 THR A N 1
ATOM 1043 C CA . THR A 1 142 ? 2.015 -21.555 24.934 1.00 85.75 142 THR A CA 1
ATOM 1044 C C . THR A 1 142 ? 1.546 -20.333 24.125 1.00 85.75 142 THR A C 1
ATOM 1046 O O . THR A 1 142 ? 2.277 -19.844 23.255 1.00 85.75 142 THR A O 1
ATOM 1049 N N . PRO A 1 143 ? 0.384 -19.724 24.446 1.00 87.12 143 PRO A N 1
ATOM 1050 C CA . PRO A 1 143 ? -0.091 -18.502 23.781 1.00 87.12 143 PRO A CA 1
ATOM 1051 C C . PRO A 1 143 ? 0.944 -17.367 23.748 1.00 87.12 143 PRO A C 1
ATOM 1053 O O . PRO A 1 143 ? 0.991 -16.564 22.816 1.00 87.12 143 PRO A O 1
ATOM 1056 N N . ALA A 1 144 ? 1.791 -17.304 24.775 1.00 88.69 144 ALA A N 1
ATOM 1057 C CA . ALA A 1 144 ? 2.819 -16.292 24.950 1.00 88.69 144 ALA A CA 1
ATOM 1058 C C . ALA A 1 144 ? 4.077 -16.566 24.096 1.00 88.69 144 ALA A C 1
ATOM 1060 O O . ALA A 1 144 ? 4.744 -15.621 23.666 1.00 88.69 144 ALA A O 1
ATOM 1061 N N . GLU A 1 145 ? 4.392 -17.834 23.822 1.00 88.19 145 GLU A N 1
ATOM 1062 C CA . GLU A 1 145 ? 5.449 -18.254 22.892 1.00 88.19 145 GLU A CA 1
ATOM 1063 C C . GLU A 1 145 ? 4.971 -18.146 21.443 1.00 88.19 145 GLU A C 1
ATOM 1065 O O . GLU A 1 145 ? 5.637 -17.501 20.633 1.00 88.19 145 GLU A O 1
ATOM 1070 N N . LEU A 1 146 ? 3.767 -18.645 21.139 1.00 88.12 146 LEU A N 1
ATOM 1071 C CA . LEU A 1 146 ? 3.114 -18.523 19.832 1.00 88.12 146 LEU A CA 1
ATOM 1072 C C . LEU A 1 146 ? 3.001 -17.050 19.396 1.00 88.12 146 LEU A C 1
ATOM 1074 O O . LEU A 1 146 ? 3.291 -16.705 18.251 1.00 88.12 146 LEU A O 1
ATOM 1078 N N . ALA A 1 147 ? 2.646 -16.148 20.319 1.00 89.06 147 ALA A N 1
ATOM 1079 C CA . ALA A 1 147 ? 2.589 -14.713 20.048 1.00 89.06 147 ALA A CA 1
ATOM 1080 C C . ALA A 1 147 ? 3.967 -14.061 19.828 1.00 89.06 147 ALA A C 1
ATOM 1082 O O . ALA A 1 147 ? 4.038 -13.035 19.150 1.00 89.06 147 ALA A O 1
ATOM 1083 N N . ARG A 1 148 ? 5.061 -14.609 20.376 1.00 88.31 148 ARG A N 1
ATOM 1084 C CA . ARG A 1 148 ? 6.417 -14.030 20.261 1.00 88.31 148 ARG A CA 1
ATOM 1085 C C . ARG A 1 148 ? 7.259 -14.629 19.144 1.00 88.31 148 ARG A C 1
ATOM 1087 O O . ARG A 1 148 ? 8.089 -13.902 18.602 1.00 88.31 148 ARG A O 1
ATOM 1094 N N . SER A 1 149 ? 7.040 -15.896 18.801 1.00 83.19 149 SER A N 1
ATOM 1095 C CA . SER A 1 149 ? 7.905 -16.661 17.904 1.00 83.19 149 SER A CA 1
ATOM 1096 C C . SER A 1 149 ? 8.175 -15.930 16.582 1.00 83.19 149 SER A C 1
ATOM 1098 O O . SER A 1 149 ? 7.269 -15.375 15.944 1.00 83.19 149 SER A O 1
ATOM 1100 N N . SER A 1 150 ? 9.455 -15.912 16.207 1.00 77.12 150 SER A N 1
ATOM 1101 C CA . SER A 1 150 ? 9.962 -15.489 14.899 1.00 77.12 150 SER A CA 1
ATOM 1102 C C . SER A 1 150 ? 9.745 -16.551 13.829 1.00 77.12 150 SER A C 1
ATOM 1104 O O . SER A 1 150 ? 9.628 -16.212 12.657 1.00 77.12 150 SER A O 1
ATOM 1106 N N . ASP A 1 151 ? 9.662 -17.817 14.229 1.00 69.44 151 ASP A N 1
ATOM 1107 C CA . ASP A 1 151 ? 9.518 -18.948 13.314 1.00 69.44 151 ASP A CA 1
ATOM 1108 C C . ASP A 1 151 ? 8.062 -19.093 12.865 1.00 69.44 151 ASP A C 1
ATOM 1110 O O . ASP A 1 151 ? 7.800 -19.465 11.727 1.00 69.44 151 ASP A O 1
ATOM 1114 N N . VAL A 1 152 ? 7.111 -18.734 13.738 1.00 72.19 152 VAL A N 1
ATOM 1115 C CA . VAL A 1 152 ? 5.666 -18.709 13.447 1.00 72.19 152 VAL A CA 1
ATOM 1116 C C . VAL A 1 152 ? 5.267 -17.487 12.612 1.00 72.19 152 VAL A C 1
ATOM 1118 O O . VAL A 1 152 ? 4.391 -17.588 11.751 1.00 72.19 152 VAL A O 1
ATOM 1121 N N . PHE A 1 153 ? 5.872 -16.320 12.870 1.00 82.00 153 PHE A N 1
ATOM 1122 C CA . PHE A 1 153 ? 5.569 -15.070 12.168 1.00 82.00 153 PHE A CA 1
ATOM 1123 C C . PHE A 1 153 ? 6.837 -14.309 11.776 1.00 82.00 153 PHE A C 1
ATOM 1125 O O . PHE A 1 153 ? 7.528 -13.723 12.613 1.00 82.00 153 PHE A O 1
ATOM 1132 N N . MET A 1 154 ? 7.043 -14.188 10.463 1.00 82.12 154 MET A N 1
ATOM 1133 C CA . MET A 1 154 ? 8.012 -13.274 9.865 1.00 82.12 154 MET A CA 1
ATOM 1134 C C . MET A 1 154 ? 7.281 -12.217 9.041 1.00 82.12 154 MET A C 1
ATOM 1136 O O . MET A 1 154 ? 6.706 -12.522 7.996 1.00 82.12 154 MET A O 1
ATOM 1140 N N . GLN A 1 155 ? 7.359 -10.948 9.458 1.00 84.88 155 GLN A N 1
ATOM 1141 C CA . GLN A 1 155 ? 6.714 -9.840 8.737 1.00 84.88 155 GLN A CA 1
ATOM 1142 C C . GLN A 1 155 ? 7.130 -9.787 7.254 1.00 84.88 155 GLN A C 1
ATOM 1144 O O . GLN A 1 155 ? 6.318 -9.454 6.398 1.00 84.88 155 GLN A O 1
ATOM 1149 N N . VAL A 1 156 ? 8.387 -10.120 6.950 1.00 84.19 156 VAL A N 1
ATOM 1150 C CA . VAL A 1 156 ? 8.947 -10.067 5.591 1.00 84.19 156 VAL A CA 1
ATOM 1151 C C . VAL A 1 156 ? 8.309 -11.122 4.668 1.00 84.19 156 VAL A C 1
ATOM 1153 O O . VAL A 1 156 ? 8.030 -10.827 3.506 1.00 84.19 156 VAL A O 1
ATOM 1156 N N . ALA A 1 157 ? 8.011 -12.317 5.190 1.00 83.06 157 ALA A N 1
ATOM 1157 C CA . ALA A 1 157 ? 7.276 -13.358 4.466 1.00 83.06 157 ALA A CA 1
ATOM 1158 C C . ALA A 1 157 ? 5.788 -12.992 4.313 1.00 83.06 157 ALA A C 1
ATOM 1160 O O . ALA A 1 157 ? 5.218 -13.129 3.237 1.00 83.06 157 ALA A O 1
ATOM 1161 N N . GLU A 1 158 ? 5.174 -12.436 5.358 1.00 85.62 158 GLU A N 1
ATOM 1162 C CA . GLU A 1 158 ? 3.769 -12.009 5.354 1.00 85.62 158 GLU A CA 1
ATOM 1163 C C . GLU A 1 158 ? 3.481 -10.855 4.374 1.00 85.62 158 GLU A C 1
ATOM 1165 O O . GLU A 1 158 ? 2.443 -10.854 3.707 1.00 85.62 158 GLU A O 1
ATOM 1170 N N . GLU A 1 159 ? 4.397 -9.885 4.230 1.00 88.75 159 GLU A N 1
ATOM 1171 C CA . GLU A 1 159 ? 4.278 -8.844 3.194 1.00 88.75 159 GLU A CA 1
ATOM 1172 C C . GLU A 1 159 ? 4.405 -9.455 1.785 1.00 88.75 159 GLU A C 1
ATOM 1174 O O . GLU A 1 159 ? 3.620 -9.112 0.900 1.00 88.75 159 GLU A O 1
ATOM 1179 N N . LEU A 1 160 ? 5.291 -10.439 1.582 1.00 88.19 160 LEU A N 1
ATOM 1180 C CA . LEU A 1 160 ? 5.404 -11.139 0.297 1.00 88.19 160 LEU A CA 1
ATOM 1181 C C . LEU A 1 160 ? 4.169 -11.996 -0.024 1.00 88.19 160 LEU A C 1
ATOM 1183 O O . LEU A 1 160 ? 3.705 -12.019 -1.163 1.00 88.19 160 LEU A O 1
ATOM 1187 N N . HIS A 1 161 ? 3.576 -12.637 0.981 1.00 86.56 161 HIS A N 1
ATOM 1188 C CA . HIS A 1 161 ? 2.353 -13.416 0.823 1.00 86.56 161 HIS A CA 1
ATOM 1189 C C . HIS A 1 161 ? 1.118 -12.532 0.551 1.00 86.56 161 HIS A C 1
ATOM 1191 O O . HIS A 1 161 ? 0.178 -12.936 -0.137 1.00 86.56 161 HIS A O 1
ATOM 1197 N N . PHE A 1 162 ? 1.115 -11.280 1.020 1.00 91.06 162 PHE A N 1
ATOM 1198 C CA . PHE A 1 162 ? 0.185 -10.261 0.528 1.00 91.06 162 PHE A CA 1
ATOM 1199 C C . PHE A 1 162 ? 0.426 -9.939 -0.961 1.00 91.06 162 PHE A C 1
ATOM 1201 O O . PHE A 1 162 ? -0.540 -9.913 -1.723 1.00 91.06 162 PHE A O 1
ATOM 1208 N N . HIS A 1 163 ? 1.675 -9.775 -1.414 1.00 92.25 163 HIS A N 1
ATOM 1209 C CA . HIS A 1 163 ? 1.973 -9.531 -2.837 1.00 92.25 163 HIS A CA 1
ATOM 1210 C C . HIS A 1 163 ? 1.529 -10.690 -3.742 1.00 92.25 163 HIS A C 1
ATOM 1212 O O . HIS A 1 163 ? 0.943 -10.440 -4.794 1.00 92.25 163 HIS A O 1
ATOM 1218 N N . TRP A 1 164 ? 1.720 -11.940 -3.311 1.00 91.38 164 TRP A N 1
ATOM 1219 C CA . TRP A 1 164 ? 1.241 -13.128 -4.028 1.00 91.38 164 TRP A CA 1
ATOM 1220 C C . TRP A 1 164 ? -0.292 -13.154 -4.176 1.00 91.38 164 TRP A C 1
ATOM 1222 O O . TRP A 1 164 ? -0.805 -13.382 -5.270 1.00 91.38 164 TRP A O 1
ATOM 1232 N N . ARG A 1 165 ? -1.051 -12.815 -3.124 1.00 90.44 165 ARG A N 1
ATOM 1233 C CA . ARG A 1 165 ? -2.521 -12.710 -3.228 1.00 90.44 165 ARG A CA 1
ATOM 1234 C C . ARG A 1 165 ? -2.977 -11.581 -4.162 1.00 90.44 165 ARG A C 1
ATOM 1236 O O . ARG A 1 165 ? -4.012 -11.714 -4.807 1.00 90.44 165 ARG A O 1
ATOM 1243 N N . VAL A 1 166 ? -2.213 -10.487 -4.273 1.00 92.44 166 VAL A N 1
ATOM 1244 C CA . VAL A 1 166 ? -2.478 -9.425 -5.266 1.00 92.44 166 VAL A CA 1
ATOM 1245 C C . VAL A 1 166 ? -2.147 -9.896 -6.687 1.00 92.44 166 VAL A C 1
ATOM 1247 O O . VAL A 1 166 ? -2.922 -9.617 -7.598 1.00 92.44 166 VAL A O 1
ATOM 1250 N N . LEU A 1 167 ? -1.066 -10.663 -6.882 1.00 93.44 167 LEU A N 1
ATOM 1251 C CA . LEU A 1 167 ? -0.741 -11.296 -8.166 1.00 93.44 167 LEU A CA 1
ATOM 1252 C C . LEU A 1 167 ? -1.894 -12.179 -8.660 1.00 93.44 167 LEU A C 1
ATOM 1254 O O . LEU A 1 167 ? -2.284 -12.063 -9.821 1.00 93.44 167 LEU A O 1
ATOM 1258 N N . LYS A 1 168 ? -2.500 -12.978 -7.772 1.00 89.94 168 LYS A N 1
ATOM 1259 C CA . LYS A 1 168 ? -3.648 -13.834 -8.113 1.00 89.94 168 LYS A CA 1
ATOM 1260 C C . LYS A 1 168 ? -4.859 -13.061 -8.651 1.00 89.94 168 LYS A C 1
ATOM 1262 O O . LYS A 1 168 ? -5.573 -13.595 -9.489 1.00 89.94 168 LYS A O 1
ATOM 1267 N N . LEU A 1 169 ? -5.054 -11.787 -8.294 1.00 87.69 169 LEU A N 1
ATOM 1268 C CA . LEU A 1 169 ? -6.099 -10.944 -8.907 1.00 87.69 169 LEU A CA 1
ATOM 1269 C C . LEU A 1 169 ? -5.814 -10.590 -10.380 1.00 87.69 169 LEU A C 1
ATOM 1271 O O . LEU A 1 169 ? -6.740 -10.265 -11.124 1.00 87.69 169 LEU A O 1
ATOM 1275 N N . GLY A 1 170 ? -4.546 -10.634 -10.799 1.00 90.19 170 GLY A N 1
ATOM 1276 C CA . GLY A 1 170 ? -4.120 -10.466 -12.188 1.00 90.19 170 GLY A CA 1
ATOM 1277 C C . GLY A 1 170 ? -4.073 -11.785 -12.969 1.00 90.19 170 GLY A C 1
ATOM 1278 O O . GLY A 1 170 ? -4.520 -11.815 -14.118 1.00 90.19 170 GLY A O 1
ATOM 1279 N N . THR A 1 171 ? -3.574 -12.873 -12.366 1.00 90.06 171 THR A N 1
ATOM 1280 C CA . THR A 1 171 ? -3.386 -14.179 -13.039 1.00 90.06 171 THR A CA 1
ATOM 1281 C C . THR A 1 171 ? -4.656 -15.029 -13.078 1.00 90.06 171 THR A C 1
ATOM 1283 O O . THR A 1 171 ? -5.015 -15.542 -14.137 1.00 90.06 171 THR A O 1
ATOM 1286 N N . GLU A 1 172 ? -5.376 -15.121 -11.960 1.00 81.62 172 GLU A N 1
ATOM 1287 C CA . GLU A 1 172 ? -6.531 -16.004 -11.737 1.00 81.62 172 GLU A CA 1
ATOM 1288 C C . GLU A 1 172 ? -7.664 -15.232 -11.029 1.00 81.62 172 GLU A C 1
ATOM 1290 O O . GLU A 1 172 ? -8.002 -15.509 -9.872 1.00 81.62 172 GLU A O 1
ATOM 1295 N N . PRO A 1 173 ? -8.251 -14.210 -11.679 1.00 68.69 173 PRO A N 1
ATOM 1296 C CA . PRO A 1 173 ? -9.348 -13.467 -11.083 1.00 68.69 173 PRO A CA 1
ATOM 1297 C C . PRO A 1 173 ? -10.566 -14.378 -10.878 1.00 68.69 173 PRO A C 1
ATOM 1299 O O . PRO A 1 173 ? -11.028 -15.046 -11.796 1.00 68.69 173 PRO A O 1
ATOM 1302 N N . VAL A 1 174 ? -11.120 -14.349 -9.664 1.00 57.19 174 VAL A N 1
ATOM 1303 C CA . VAL A 1 174 ? -12.344 -15.090 -9.292 1.00 57.19 174 VAL A CA 1
ATOM 1304 C C . VAL A 1 174 ? -13.613 -14.442 -9.881 1.00 57.19 174 VAL A C 1
ATOM 1306 O O . VAL A 1 174 ? -14.679 -15.047 -9.893 1.00 57.19 174 VAL A O 1
ATOM 1309 N N . GLN A 1 175 ? -13.494 -13.223 -10.416 1.00 63.50 175 GLN A N 1
ATOM 1310 C CA . GLN A 1 175 ? -14.515 -12.553 -11.227 1.00 63.50 175 GLN A CA 1
ATOM 1311 C C . GLN A 1 175 ? -14.151 -12.555 -12.715 1.00 63.50 175 GLN A C 1
ATOM 1313 O O . GLN A 1 175 ? -12.969 -12.666 -13.052 1.00 63.50 175 GLN A O 1
ATOM 1318 N N . PRO A 1 176 ? -15.108 -12.219 -13.601 1.00 69.44 176 PRO A N 1
ATOM 1319 C CA . PRO A 1 176 ? -14.806 -11.524 -14.852 1.00 69.44 176 PRO A CA 1
ATOM 1320 C C . PRO A 1 176 ? -14.191 -10.128 -14.585 1.00 69.44 176 PRO A C 1
ATOM 1322 O O . PRO A 1 176 ? -14.809 -9.094 -14.829 1.00 69.44 176 PRO A O 1
ATOM 1325 N N . THR A 1 177 ? -12.958 -10.086 -14.070 1.00 83.12 177 THR A N 1
ATOM 1326 C CA . THR A 1 177 ? -12.167 -8.855 -13.931 1.00 83.12 177 THR A CA 1
ATOM 1327 C C . THR A 1 177 ? -11.720 -8.390 -15.323 1.00 83.12 177 THR A C 1
ATOM 1329 O O . THR A 1 177 ? -11.013 -9.148 -15.996 1.00 83.12 177 THR A O 1
ATOM 1332 N N . PRO A 1 178 ? -12.065 -7.164 -15.761 1.00 90.19 178 PRO A N 1
ATOM 1333 C CA . PRO A 1 178 ? -11.701 -6.660 -17.087 1.00 90.19 178 PRO A CA 1
ATOM 1334 C C . PRO A 1 178 ? -10.181 -6.604 -17.325 1.00 90.19 178 PRO A C 1
ATOM 1336 O O . PRO A 1 178 ? -9.397 -6.436 -16.389 1.00 90.19 178 PRO A O 1
ATOM 1339 N N . TRP A 1 179 ? -9.729 -6.746 -18.576 1.00 93.44 179 TRP A N 1
ATOM 1340 C CA . TRP A 1 179 ? -8.308 -6.996 -18.873 1.00 93.44 179 TRP A CA 1
ATOM 1341 C C . TRP A 1 179 ? -7.352 -5.870 -18.454 1.00 93.44 179 TRP A C 1
ATOM 1343 O O . TRP A 1 179 ? -6.267 -6.170 -17.952 1.00 93.44 179 TRP A O 1
ATOM 1353 N N . LEU A 1 180 ? -7.740 -4.591 -18.565 1.00 93.44 180 LEU A N 1
ATOM 1354 C CA . LEU A 1 180 ? -6.904 -3.494 -18.057 1.00 93.44 180 LEU A CA 1
ATOM 1355 C C . LEU A 1 180 ? -6.933 -3.412 -16.522 1.00 93.44 180 LEU A C 1
ATOM 1357 O O . LEU A 1 180 ? -5.969 -2.945 -15.926 1.00 93.44 180 LEU A O 1
ATOM 1361 N N . GLU A 1 181 ? -7.971 -3.919 -15.852 1.00 91.25 181 GLU A N 1
ATOM 1362 C CA . GLU A 1 181 ? -7.990 -4.057 -14.386 1.00 91.25 181 GLU A CA 1
ATOM 1363 C C . GLU A 1 181 ? -7.073 -5.201 -13.918 1.00 91.25 181 GLU A C 1
ATOM 1365 O O . GLU A 1 181 ? -6.340 -5.046 -12.940 1.00 91.25 181 GLU A O 1
ATOM 1370 N N . ARG A 1 182 ? -7.021 -6.318 -14.660 1.00 93.88 182 ARG A N 1
ATOM 1371 C CA . ARG A 1 182 ? -6.016 -7.378 -14.445 1.00 93.88 182 ARG A CA 1
ATOM 1372 C C . ARG A 1 182 ? -4.597 -6.834 -14.626 1.00 93.88 182 ARG A C 1
ATOM 1374 O O . ARG A 1 182 ? -3.740 -7.089 -13.781 1.00 93.88 182 ARG A O 1
ATOM 1381 N N . LEU A 1 183 ? -4.367 -6.030 -15.670 1.00 95.06 183 LEU A N 1
ATOM 1382 C CA . LEU A 1 183 ? -3.095 -5.336 -15.886 1.00 95.06 183 LEU A CA 1
ATOM 1383 C C . LEU A 1 183 ? -2.739 -4.422 -14.704 1.00 95.06 183 LEU A C 1
ATOM 1385 O O . LEU A 1 183 ? -1.610 -4.495 -14.223 1.00 95.06 183 LEU A O 1
ATOM 1389 N N . LYS A 1 184 ? -3.687 -3.633 -14.170 1.00 93.94 184 LYS A N 1
ATOM 1390 C CA . LYS A 1 184 ? -3.448 -2.827 -12.956 1.00 93.94 184 LYS A CA 1
ATOM 1391 C C . LYS A 1 184 ? -2.955 -3.687 -11.798 1.00 93.94 184 LYS A C 1
ATOM 1393 O O . LYS A 1 184 ? -1.995 -3.285 -11.152 1.00 93.94 184 LYS A O 1
ATOM 1398 N N . PHE A 1 185 ? -3.534 -4.864 -11.541 1.00 94.38 185 PHE A N 1
ATOM 1399 C CA . PHE A 1 185 ? -3.033 -5.747 -10.477 1.00 94.38 185 PHE A CA 1
ATOM 1400 C C . PHE A 1 185 ? -1.595 -6.221 -10.726 1.00 94.38 185 PHE A C 1
ATOM 1402 O O . PHE A 1 185 ? -0.790 -6.190 -9.794 1.00 94.38 185 PHE A O 1
ATOM 1409 N N . LEU A 1 186 ? -1.221 -6.551 -11.968 1.00 95.81 186 LEU A N 1
ATOM 1410 C CA . LEU A 1 186 ? 0.178 -6.846 -12.303 1.00 95.81 186 LEU A CA 1
ATOM 1411 C C . LEU A 1 186 ? 1.084 -5.622 -12.068 1.00 95.81 186 LEU A C 1
ATOM 1413 O O . LEU A 1 186 ? 2.139 -5.756 -11.449 1.00 95.81 186 LEU A O 1
ATOM 1417 N N . CYS A 1 187 ? 0.673 -4.415 -12.466 1.00 96.00 187 CYS A N 1
ATOM 1418 C CA . CYS A 1 187 ? 1.434 -3.188 -12.205 1.00 96.00 187 CYS A CA 1
ATOM 1419 C C . CYS A 1 187 ? 1.559 -2.878 -10.696 1.00 96.00 187 CYS A C 1
ATOM 1421 O O . CYS A 1 187 ? 2.634 -2.472 -10.248 1.00 96.00 187 CYS A O 1
ATOM 1423 N N . ILE A 1 188 ? 0.514 -3.141 -9.895 1.00 94.44 188 ILE A N 1
ATOM 1424 C CA . ILE A 1 188 ? 0.544 -3.040 -8.424 1.00 94.44 188 ILE A CA 1
ATOM 1425 C C . ILE A 1 188 ? 1.589 -4.002 -7.845 1.00 94.44 188 ILE A C 1
ATOM 1427 O O . ILE A 1 188 ? 2.371 -3.584 -6.997 1.00 94.44 188 ILE A O 1
ATOM 1431 N N . VAL A 1 189 ? 1.665 -5.258 -8.307 1.00 95.88 189 VAL A N 1
ATOM 1432 C CA . VAL A 1 189 ? 2.698 -6.209 -7.845 1.00 95.88 189 VAL A CA 1
ATOM 1433 C C . VAL A 1 189 ? 4.105 -5.684 -8.139 1.00 95.88 189 VAL A C 1
ATOM 1435 O O . VAL A 1 189 ? 4.957 -5.733 -7.258 1.00 95.88 189 VAL A O 1
ATOM 1438 N N . SER A 1 190 ? 4.344 -5.107 -9.322 1.00 95.12 190 SER A N 1
ATOM 1439 C CA . SER A 1 190 ? 5.648 -4.514 -9.663 1.00 95.12 190 SER A CA 1
ATOM 1440 C C . SER A 1 190 ? 5.984 -3.337 -8.735 1.00 95.12 190 SER A C 1
ATOM 1442 O O . SER A 1 190 ? 7.082 -3.280 -8.188 1.00 95.12 190 SER A O 1
ATOM 1444 N N . SER A 1 191 ? 5.017 -2.451 -8.464 1.00 93.88 191 SER A N 1
ATOM 1445 C CA . SER A 1 191 ? 5.190 -1.333 -7.523 1.00 93.88 191 SER A CA 1
ATOM 1446 C C . SER A 1 191 ? 5.414 -1.789 -6.074 1.00 93.88 191 SER A C 1
ATOM 1448 O O . SER A 1 191 ? 6.198 -1.181 -5.348 1.00 93.88 191 SER A O 1
ATOM 1450 N N . ASN A 1 192 ? 4.739 -2.855 -5.643 1.00 93.56 192 ASN A N 1
ATOM 1451 C CA . ASN A 1 192 ? 4.900 -3.430 -4.310 1.00 93.56 192 ASN A CA 1
ATOM 1452 C C . ASN A 1 192 ? 6.280 -4.089 -4.148 1.00 93.56 192 ASN A C 1
ATOM 1454 O O . ASN A 1 192 ? 6.907 -3.960 -3.096 1.00 93.56 192 ASN A O 1
ATOM 1458 N N . LEU A 1 193 ? 6.773 -4.769 -5.190 1.00 93.75 193 LEU A N 1
ATOM 1459 C CA . LEU A 1 193 ? 8.120 -5.336 -5.203 1.00 93.75 193 LEU A CA 1
ATOM 1460 C C . LEU A 1 193 ? 9.192 -4.234 -5.196 1.00 93.75 193 LEU A C 1
ATOM 1462 O O . LEU A 1 193 ? 10.133 -4.349 -4.414 1.00 93.75 193 LEU A O 1
ATOM 1466 N N . ASP A 1 194 ? 9.029 -3.142 -5.959 1.00 92.31 194 ASP A N 1
ATOM 1467 C CA . ASP A 1 194 ? 9.907 -1.958 -5.874 1.00 92.31 194 ASP A CA 1
ATOM 1468 C C . ASP A 1 194 ? 10.073 -1.488 -4.405 1.00 92.31 194 ASP A C 1
ATOM 1470 O O . ASP A 1 194 ? 11.205 -1.313 -3.949 1.00 92.31 194 ASP A O 1
ATOM 1474 N N . GLU A 1 195 ? 8.980 -1.338 -3.633 1.00 89.19 195 GLU A N 1
ATOM 1475 C CA . GLU A 1 195 ? 9.051 -0.973 -2.202 1.00 89.19 195 GLU A CA 1
ATOM 1476 C C . GLU A 1 195 ? 9.715 -2.073 -1.353 1.00 89.19 195 GLU A C 1
ATOM 1478 O O . GLU A 1 195 ? 10.570 -1.779 -0.515 1.00 89.19 195 GLU A O 1
ATOM 1483 N N . TYR A 1 196 ? 9.355 -3.340 -1.573 1.00 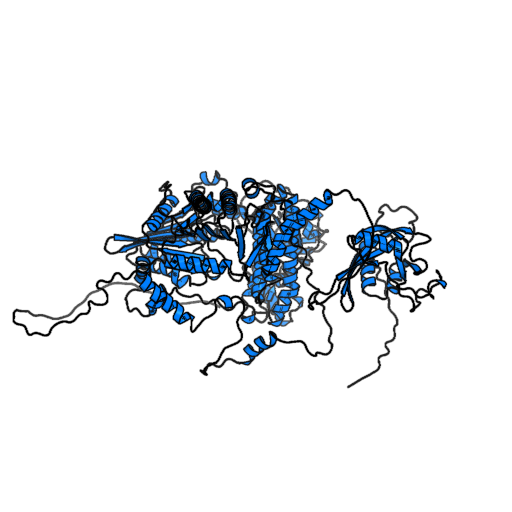90.81 196 TYR A N 1
ATOM 1484 C CA . TYR A 1 196 ? 9.871 -4.490 -0.825 1.00 90.81 196 TYR A CA 1
ATOM 1485 C C . TYR A 1 196 ? 11.399 -4.620 -0.919 1.00 90.81 196 TYR A C 1
ATOM 1487 O O . TYR A 1 196 ? 12.081 -4.735 0.106 1.00 90.81 196 TYR A O 1
ATOM 1495 N N . PHE A 1 197 ? 11.948 -4.525 -2.136 1.00 90.50 197 PHE A N 1
ATOM 1496 C CA . PHE A 1 197 ? 13.392 -4.517 -2.375 1.00 90.50 197 PHE A CA 1
ATOM 1497 C C . PHE A 1 197 ? 14.066 -3.333 -1.679 1.00 90.50 197 PHE A C 1
ATOM 1499 O O . PHE A 1 197 ? 15.029 -3.528 -0.936 1.00 90.50 197 PHE A O 1
ATOM 1506 N N . SER A 1 198 ? 13.526 -2.122 -1.855 1.00 85.38 198 SER A N 1
ATOM 1507 C CA . SER A 1 198 ? 14.046 -0.890 -1.248 1.00 85.38 198 SER A CA 1
ATOM 1508 C C . SER A 1 198 ? 13.991 -0.847 0.288 1.00 85.38 198 SER A C 1
ATOM 1510 O O . SER A 1 198 ? 14.613 0.037 0.881 1.00 85.38 198 SER A O 1
ATOM 1512 N N . LYS A 1 199 ? 13.261 -1.768 0.932 1.00 83.25 199 LYS A N 1
ATOM 1513 C CA . LYS A 1 199 ? 12.977 -1.781 2.376 1.00 83.25 199 LYS A CA 1
ATOM 1514 C C . LYS A 1 199 ? 13.632 -2.935 3.142 1.00 83.25 199 LYS A C 1
ATOM 1516 O O . LYS A 1 199 ? 14.041 -2.719 4.278 1.00 83.25 199 LYS A O 1
ATOM 1521 N N . TYR A 1 200 ? 13.705 -4.136 2.560 1.00 83.69 200 TYR A N 1
ATOM 1522 C CA . TYR A 1 200 ? 14.125 -5.350 3.283 1.00 83.69 200 TYR A CA 1
ATOM 1523 C C . TYR A 1 200 ? 15.391 -6.014 2.752 1.00 83.69 200 TYR A C 1
ATOM 1525 O O . TYR A 1 200 ? 16.210 -6.486 3.539 1.00 83.69 200 TYR A O 1
ATOM 1533 N N . MET A 1 201 ? 15.553 -6.083 1.429 1.00 82.50 201 MET A N 1
ATOM 1534 C CA . MET A 1 201 ? 16.499 -7.028 0.822 1.00 82.50 201 MET A CA 1
ATOM 1535 C C . MET A 1 201 ? 17.970 -6.709 1.138 1.00 82.50 201 MET A C 1
ATOM 1537 O O . MET A 1 201 ? 18.771 -7.634 1.228 1.00 82.50 201 MET A O 1
ATOM 1541 N N . TYR A 1 202 ? 18.310 -5.435 1.377 1.00 82.12 202 TYR A N 1
ATOM 1542 C CA . TYR A 1 202 ? 19.663 -4.998 1.756 1.00 82.12 202 TYR A CA 1
ATOM 1543 C C . TYR A 1 202 ? 20.087 -5.444 3.162 1.00 82.12 202 TYR A C 1
ATOM 1545 O O . TYR A 1 202 ? 21.168 -5.997 3.339 1.00 82.12 202 TYR A O 1
ATOM 1553 N N . ASP A 1 203 ? 19.246 -5.199 4.170 1.00 79.75 203 ASP A N 1
ATOM 1554 C CA . ASP A 1 203 ? 19.561 -5.572 5.554 1.00 79.75 203 ASP A CA 1
ATOM 1555 C C . ASP A 1 203 ? 19.557 -7.106 5.683 1.00 79.75 203 ASP A C 1
ATOM 1557 O O . ASP A 1 203 ? 20.414 -7.696 6.343 1.00 79.75 203 ASP A O 1
ATOM 1561 N N . MET A 1 204 ? 18.618 -7.764 4.994 1.00 80.88 204 MET A N 1
ATOM 1562 C CA . MET A 1 204 ? 18.431 -9.212 5.036 1.00 80.88 204 MET A CA 1
ATOM 1563 C C . MET A 1 204 ? 19.560 -9.993 4.347 1.00 80.88 204 MET A C 1
ATOM 1565 O O . MET A 1 204 ? 19.958 -11.029 4.877 1.00 80.88 204 MET A O 1
ATOM 1569 N N . SER A 1 205 ? 20.123 -9.510 3.228 1.00 81.19 205 SER A N 1
ATOM 1570 C CA . SER A 1 205 ? 21.262 -10.184 2.575 1.00 81.19 205 SER A CA 1
ATOM 1571 C C . SER A 1 205 ? 22.501 -10.247 3.472 1.00 81.19 205 SER A C 1
ATOM 1573 O O . SER A 1 205 ? 23.246 -11.223 3.419 1.00 81.19 205 SER A O 1
ATOM 1575 N N . LYS A 1 206 ? 22.685 -9.241 4.338 1.00 79.50 206 LYS A N 1
ATOM 1576 C CA . LYS A 1 206 ? 23.816 -9.139 5.271 1.00 79.50 206 LYS A CA 1
ATOM 1577 C C . LYS A 1 206 ? 23.613 -9.881 6.591 1.00 79.50 206 LYS A C 1
ATOM 1579 O O . LYS A 1 206 ? 24.590 -10.317 7.187 1.00 79.50 206 LYS A O 1
ATOM 1584 N N . THR A 1 207 ? 22.373 -9.986 7.074 1.00 80.88 207 THR A N 1
ATOM 1585 C CA . THR A 1 207 ? 22.080 -10.447 8.449 1.00 80.88 207 THR A CA 1
ATOM 1586 C C . THR A 1 207 ? 21.320 -11.770 8.536 1.00 80.88 207 THR A C 1
ATOM 1588 O O . THR A 1 207 ? 21.330 -12.402 9.587 1.00 80.88 207 THR A O 1
ATOM 1591 N N . MET A 1 208 ? 20.654 -12.206 7.462 1.00 81.62 208 MET A N 1
ATOM 1592 C CA . MET A 1 208 ? 19.700 -13.324 7.481 1.00 81.62 208 MET A CA 1
ATOM 1593 C C . MET A 1 208 ? 19.766 -14.141 6.175 1.00 81.62 208 MET A C 1
ATOM 1595 O O . MET A 1 208 ? 18.762 -14.326 5.482 1.00 81.62 208 MET A O 1
ATOM 1599 N N . ARG A 1 209 ? 20.962 -14.633 5.816 1.00 83.44 209 ARG A N 1
ATOM 1600 C CA . ARG A 1 209 ? 21.241 -15.273 4.513 1.00 83.44 209 ARG A CA 1
ATOM 1601 C C . ARG A 1 209 ? 20.268 -16.405 4.111 1.00 83.44 209 ARG A C 1
ATOM 1603 O O . ARG A 1 209 ? 19.723 -16.289 3.014 1.00 83.44 209 ARG A O 1
ATOM 1610 N N . PRO A 1 210 ? 19.968 -17.435 4.934 1.00 79.38 210 PRO A N 1
ATOM 1611 C CA . PRO A 1 210 ? 19.086 -18.530 4.499 1.00 79.38 210 PRO A CA 1
ATOM 1612 C C . PRO A 1 210 ? 17.645 -18.069 4.232 1.00 79.38 210 PRO A C 1
ATOM 1614 O O . PRO A 1 210 ? 16.954 -18.585 3.353 1.00 79.38 210 PRO A O 1
ATOM 1617 N N . LEU A 1 211 ? 17.185 -17.056 4.975 1.00 77.75 211 LEU A N 1
ATOM 1618 C CA . LEU A 1 211 ? 15.879 -16.437 4.763 1.00 77.75 211 LEU A CA 1
ATOM 1619 C C . LEU A 1 211 ? 15.868 -15.592 3.480 1.00 77.75 211 LEU A C 1
ATOM 1621 O O . LEU A 1 211 ? 14.903 -15.661 2.720 1.00 77.75 211 LEU A O 1
ATOM 1625 N N . TYR A 1 212 ? 16.951 -14.853 3.204 1.00 82.94 212 TYR A N 1
ATOM 1626 C CA . TYR A 1 212 ? 17.121 -14.127 1.943 1.00 82.94 212 TYR A CA 1
ATOM 1627 C C . TYR A 1 212 ? 17.014 -15.056 0.733 1.00 82.94 212 TYR A C 1
ATOM 1629 O O . TYR A 1 212 ? 16.350 -14.702 -0.237 1.00 82.94 212 TYR A O 1
ATOM 1637 N N . GLU A 1 213 ? 17.656 -16.224 0.768 1.00 82.75 213 GLU A N 1
ATOM 1638 C CA . GLU A 1 213 ? 17.677 -17.168 -0.356 1.00 82.75 213 GLU A CA 1
ATOM 1639 C C . GLU A 1 213 ? 16.269 -17.695 -0.660 1.00 82.75 213 GLU A C 1
ATOM 1641 O O . GLU A 1 213 ? 15.794 -17.568 -1.791 1.00 82.75 213 GLU A O 1
ATOM 1646 N N . ARG A 1 214 ? 15.546 -18.158 0.370 1.00 80.88 214 ARG A N 1
ATOM 1647 C CA . ARG A 1 214 ? 14.140 -18.590 0.252 1.00 80.88 214 ARG A CA 1
ATOM 1648 C C . ARG A 1 214 ? 13.226 -17.484 -0.280 1.00 80.88 214 ARG A C 1
ATOM 1650 O O . ARG A 1 214 ? 12.388 -17.736 -1.142 1.00 80.88 214 ARG A O 1
ATOM 1657 N N . ILE A 1 215 ? 13.380 -16.258 0.224 1.00 84.25 215 ILE A N 1
ATOM 1658 C CA . ILE A 1 215 ? 12.579 -15.108 -0.218 1.00 84.25 215 ILE A CA 1
ATOM 1659 C C . ILE A 1 215 ? 12.920 -14.705 -1.652 1.00 84.25 215 ILE A C 1
ATOM 1661 O O . ILE A 1 215 ? 12.017 -14.390 -2.420 1.00 84.25 215 ILE A O 1
ATOM 1665 N N . THR A 1 216 ? 14.195 -14.744 -2.035 1.00 86.31 216 THR A N 1
ATOM 1666 C CA . THR A 1 216 ? 14.635 -14.427 -3.399 1.00 86.31 216 THR A CA 1
ATOM 1667 C C . THR A 1 216 ? 14.013 -15.388 -4.405 1.00 86.31 216 THR A C 1
ATOM 1669 O O . THR A 1 216 ? 13.510 -14.943 -5.434 1.00 86.31 216 THR A O 1
ATOM 1672 N N . GLU A 1 217 ? 13.959 -16.682 -4.088 1.00 85.25 217 GLU A N 1
ATOM 1673 C CA . GLU A 1 217 ? 13.325 -17.668 -4.962 1.00 85.25 217 GLU A CA 1
ATOM 1674 C C . GLU A 1 217 ? 11.800 -17.474 -5.049 1.00 85.25 217 GLU A C 1
ATOM 1676 O O . GLU A 1 217 ? 11.238 -17.446 -6.143 1.00 85.25 217 GLU A O 1
ATOM 1681 N N . ALA A 1 218 ? 11.129 -17.194 -3.926 1.00 85.56 218 ALA A N 1
ATOM 1682 C CA . ALA A 1 218 ? 9.704 -16.848 -3.928 1.00 85.56 218 ALA A CA 1
ATOM 1683 C C . ALA A 1 218 ? 9.397 -15.564 -4.736 1.00 85.56 218 ALA A C 1
ATOM 1685 O O . ALA A 1 218 ? 8.390 -15.495 -5.442 1.00 85.56 218 ALA A O 1
ATOM 1686 N N . VAL A 1 219 ? 10.267 -14.548 -4.674 1.00 90.38 219 VAL A N 1
ATOM 1687 C CA . VAL A 1 219 ? 10.134 -13.307 -5.460 1.00 90.38 219 VAL A CA 1
ATOM 1688 C C . VAL A 1 219 ? 10.385 -13.549 -6.950 1.00 90.38 219 VAL A C 1
ATOM 1690 O O . VAL A 1 219 ? 9.661 -12.995 -7.783 1.00 90.38 219 VAL A O 1
ATOM 1693 N N . ARG A 1 220 ? 11.369 -14.384 -7.309 1.00 90.25 220 ARG A N 1
ATOM 1694 C CA . ARG A 1 220 ? 11.602 -14.809 -8.699 1.00 90.25 220 ARG A CA 1
ATOM 1695 C C . ARG A 1 220 ? 10.377 -15.494 -9.280 1.00 90.25 220 ARG A C 1
ATOM 1697 O O . ARG A 1 220 ? 9.984 -15.160 -10.392 1.00 90.25 220 ARG A O 1
ATOM 1704 N N . GLU A 1 221 ? 9.736 -16.374 -8.518 1.00 88.81 221 GLU A N 1
ATOM 1705 C CA . GLU A 1 221 ? 8.535 -17.075 -8.965 1.00 88.81 221 GLU A CA 1
ATOM 1706 C C . GLU A 1 221 ? 7.324 -16.137 -9.129 1.00 88.81 221 GLU A C 1
ATOM 1708 O O . GLU A 1 221 ? 6.626 -16.193 -10.142 1.00 88.81 221 GLU A O 1
ATOM 1713 N N . ILE A 1 222 ? 7.121 -15.192 -8.202 1.00 92.06 222 ILE A N 1
ATOM 1714 C CA . ILE A 1 222 ? 6.101 -14.133 -8.338 1.00 92.06 222 ILE A CA 1
ATOM 1715 C C . ILE A 1 222 ? 6.353 -13.285 -9.595 1.00 92.06 222 ILE A C 1
ATOM 1717 O O . ILE A 1 222 ? 5.423 -13.029 -10.360 1.00 92.06 222 ILE A O 1
ATOM 1721 N N . THR A 1 223 ? 7.604 -12.883 -9.836 1.00 93.38 223 THR A N 1
ATOM 1722 C CA . THR A 1 223 ? 8.001 -12.106 -11.026 1.00 93.38 223 THR A CA 1
ATOM 1723 C C . THR A 1 223 ? 7.780 -12.917 -12.306 1.00 93.38 223 THR A C 1
ATOM 1725 O O . THR A 1 223 ? 7.222 -12.410 -13.275 1.00 93.38 223 THR A O 1
ATOM 1728 N N . ARG A 1 224 ? 8.126 -14.210 -12.298 1.00 92.56 224 ARG A N 1
ATOM 1729 C CA . ARG A 1 224 ? 7.926 -15.126 -13.426 1.00 92.56 224 ARG A CA 1
ATOM 1730 C C . ARG A 1 224 ? 6.452 -15.220 -13.826 1.00 92.56 224 ARG A C 1
ATOM 1732 O O . ARG A 1 224 ? 6.128 -15.002 -14.991 1.00 92.56 224 ARG A O 1
ATOM 1739 N N . GLN A 1 225 ? 5.563 -15.500 -12.871 1.00 92.06 225 GLN A N 1
ATOM 1740 C CA . GLN A 1 225 ? 4.116 -15.578 -13.115 1.00 92.06 225 GLN A CA 1
ATOM 1741 C C . GLN A 1 225 ? 3.537 -14.242 -13.593 1.00 92.06 225 GLN A C 1
ATOM 1743 O O . GLN A 1 225 ? 2.681 -14.219 -14.477 1.00 92.06 225 GLN A O 1
ATOM 1748 N N . GLN A 1 226 ? 4.012 -13.126 -13.036 1.00 95.62 226 GLN A N 1
ATOM 1749 C CA . GLN A 1 226 ? 3.607 -11.779 -13.434 1.00 95.62 226 GLN A CA 1
ATOM 1750 C C . GLN A 1 226 ? 3.954 -11.490 -14.904 1.00 95.62 226 GLN A C 1
ATOM 1752 O O . GLN A 1 226 ? 3.093 -11.043 -15.662 1.00 95.62 226 GLN A O 1
ATOM 1757 N N . GLU A 1 227 ? 5.195 -11.760 -15.312 1.00 95.00 227 GLU A N 1
ATOM 1758 C CA . GLU A 1 227 ? 5.688 -11.511 -16.671 1.00 95.00 227 GLU A CA 1
ATOM 1759 C C . GLU A 1 227 ? 5.087 -12.470 -17.705 1.00 95.00 227 GLU A C 1
ATOM 1761 O O . GLU A 1 227 ? 4.741 -12.047 -18.810 1.00 95.00 227 GLU A O 1
ATOM 1766 N N . GLU A 1 228 ? 4.902 -13.744 -17.353 1.00 94.00 228 GLU A N 1
ATOM 1767 C CA . GLU A 1 228 ? 4.242 -14.723 -18.221 1.00 94.00 228 GLU A CA 1
ATOM 1768 C C . GLU A 1 228 ? 2.749 -14.413 -18.389 1.00 94.00 228 GLU A C 1
ATOM 1770 O O . GLU A 1 228 ? 2.251 -14.438 -19.513 1.00 94.00 228 GLU A O 1
ATOM 1775 N N . CYS A 1 229 ? 2.041 -14.028 -17.321 1.00 94.62 229 CYS A N 1
ATOM 1776 C CA . CYS A 1 229 ? 0.654 -13.572 -17.426 1.00 94.62 229 CYS A CA 1
ATOM 1777 C C . CYS A 1 229 ? 0.545 -12.297 -18.272 1.00 94.62 229 CYS A C 1
ATOM 1779 O O . CYS A 1 229 ? -0.345 -12.196 -19.115 1.00 94.62 229 CYS A O 1
ATOM 1781 N N . PHE A 1 230 ? 1.438 -11.323 -18.080 1.00 96.25 230 PHE A N 1
ATOM 1782 C CA . PHE A 1 230 ? 1.464 -10.119 -18.909 1.00 96.25 230 PHE A CA 1
ATOM 1783 C C . PHE A 1 230 ? 1.620 -10.471 -20.398 1.00 96.25 230 PHE A C 1
ATOM 1785 O O . PHE A 1 230 ? 0.810 -10.047 -21.222 1.00 96.25 230 PHE A O 1
ATOM 1792 N N . THR A 1 231 ? 2.613 -11.301 -20.719 1.00 94.38 231 THR A N 1
ATOM 1793 C CA . THR A 1 231 ? 3.015 -11.602 -22.100 1.00 94.38 231 THR A CA 1
ATOM 1794 C C . THR A 1 231 ? 2.033 -12.521 -22.825 1.00 94.38 231 THR A C 1
ATOM 1796 O O . THR A 1 231 ? 1.648 -12.227 -23.951 1.00 94.38 231 THR A O 1
ATOM 1799 N N . TRP A 1 232 ? 1.607 -13.617 -22.192 1.00 94.88 232 TRP A N 1
ATOM 1800 C CA . TRP A 1 232 ? 0.849 -14.689 -22.853 1.00 94.88 232 TRP A CA 1
ATOM 1801 C C . TRP A 1 232 ? -0.661 -14.636 -22.610 1.00 94.88 232 TRP A C 1
ATOM 1803 O O . TRP A 1 232 ? -1.410 -15.339 -23.284 1.00 94.88 232 TRP A O 1
ATOM 1813 N N . VAL A 1 233 ? -1.122 -13.821 -21.654 1.00 93.38 233 VAL A N 1
ATOM 1814 C CA . VAL A 1 233 ? -2.546 -13.725 -21.290 1.00 93.38 233 VAL A CA 1
ATOM 1815 C C . VAL A 1 233 ? -3.083 -12.308 -21.477 1.00 93.38 233 VAL A C 1
ATOM 1817 O O . VAL A 1 233 ? -4.117 -12.141 -22.117 1.00 93.38 233 VAL A O 1
ATOM 1820 N N . ILE A 1 234 ? -2.405 -11.281 -20.952 1.00 94.62 234 ILE A N 1
ATOM 1821 C CA . ILE A 1 234 ? -2.907 -9.900 -21.020 1.00 94.62 234 ILE A CA 1
ATOM 1822 C C . ILE A 1 234 ? -2.738 -9.305 -22.422 1.00 94.62 234 ILE A C 1
ATOM 1824 O O . ILE A 1 234 ? -3.732 -8.859 -22.988 1.00 94.62 234 ILE A O 1
ATOM 1828 N N . LEU A 1 235 ? -1.531 -9.312 -23.005 1.00 94.50 235 LEU A N 1
ATOM 1829 C CA . LEU A 1 235 ? -1.310 -8.700 -24.326 1.00 94.50 235 LEU A CA 1
ATOM 1830 C C . LEU A 1 235 ? -2.214 -9.295 -25.434 1.00 94.50 235 LEU A C 1
ATOM 1832 O O . LEU A 1 235 ? -2.912 -8.508 -26.077 1.00 94.50 235 LEU A O 1
ATOM 1836 N N . PRO A 1 236 ? -2.347 -10.631 -25.601 1.00 95.19 236 PRO A N 1
ATOM 1837 C CA . PRO A 1 236 ? -3.230 -11.206 -26.624 1.00 95.19 236 PRO A CA 1
ATOM 1838 C C . PRO A 1 236 ? -4.723 -10.967 -26.355 1.00 95.19 236 PRO A C 1
ATOM 1840 O O . PRO A 1 236 ? -5.552 -11.062 -27.260 1.00 95.19 236 PRO A O 1
ATOM 1843 N N . ALA A 1 237 ? -5.105 -10.686 -25.105 1.00 92.81 237 ALA A N 1
ATOM 1844 C CA . ALA A 1 237 ? -6.479 -10.332 -24.768 1.00 92.81 237 ALA A CA 1
ATOM 1845 C C . ALA A 1 237 ? -6.791 -8.855 -25.047 1.00 92.81 237 ALA A C 1
ATOM 1847 O O . ALA A 1 237 ? -7.911 -8.550 -25.451 1.00 92.81 237 ALA A O 1
ATOM 1848 N N . LEU A 1 238 ? -5.819 -7.955 -24.869 1.00 94.94 238 LEU A N 1
ATOM 1849 C CA . LEU A 1 238 ? -5.936 -6.536 -25.221 1.00 94.94 238 LEU A CA 1
ATOM 1850 C C . LEU A 1 238 ? -5.994 -6.328 -26.743 1.00 94.94 238 LEU A C 1
ATOM 1852 O O . LEU A 1 238 ? -6.799 -5.526 -27.217 1.00 94.94 238 LEU A O 1
ATOM 1856 N N . GLU A 1 239 ? -5.235 -7.115 -27.509 1.00 93.75 239 GLU A N 1
ATOM 1857 C CA . GLU A 1 239 ? -5.221 -7.054 -28.976 1.00 93.75 239 GLU A CA 1
ATOM 1858 C C . GLU A 1 239 ? -6.603 -7.327 -29.601 1.00 93.75 239 GLU A C 1
ATOM 1860 O O . GLU A 1 239 ? -6.983 -6.676 -30.572 1.00 93.75 239 GLU A O 1
ATOM 1865 N N . LYS A 1 240 ? -7.424 -8.189 -28.981 1.00 94.25 240 LYS A N 1
ATOM 1866 C CA . LYS A 1 240 ? -8.821 -8.451 -29.398 1.00 94.25 240 LYS A CA 1
ATOM 1867 C C . LYS A 1 240 ? -9.746 -7.231 -29.302 1.00 94.25 240 LYS A C 1
ATOM 1869 O O . LYS A 1 240 ? -10.821 -7.242 -29.893 1.00 94.25 240 LYS A O 1
ATOM 1874 N N . TYR A 1 241 ? -9.342 -6.200 -28.562 1.00 93.38 241 TYR A N 1
ATOM 1875 C CA . TYR A 1 241 ? -10.031 -4.911 -28.434 1.00 93.38 241 TYR A CA 1
ATOM 1876 C C . TYR A 1 241 ? -9.271 -3.781 -29.154 1.00 93.38 241 TYR A C 1
ATOM 1878 O O . TYR A 1 241 ? -9.518 -2.597 -28.911 1.00 93.38 241 TYR A O 1
ATOM 1886 N N . ASP A 1 242 ? -8.337 -4.157 -30.031 1.00 93.81 242 ASP A N 1
ATOM 1887 C CA . ASP A 1 242 ? -7.429 -3.281 -30.766 1.00 93.81 242 ASP A CA 1
ATOM 1888 C C . ASP A 1 242 ? -6.518 -2.415 -29.870 1.00 93.81 242 ASP A C 1
ATOM 1890 O O . ASP A 1 242 ? -6.094 -1.328 -30.248 1.00 93.81 242 ASP A O 1
ATOM 1894 N N . VAL A 1 243 ? -6.194 -2.897 -28.664 1.00 94.44 243 VAL A N 1
ATOM 1895 C CA . VAL A 1 243 ? -5.196 -2.280 -27.777 1.00 94.44 243 VAL A CA 1
ATOM 1896 C C . VAL A 1 243 ? -3.882 -3.040 -27.927 1.00 94.44 243 VAL A C 1
ATOM 1898 O O . VAL A 1 243 ? -3.774 -4.189 -27.499 1.00 94.44 243 VAL A O 1
ATOM 1901 N N . ARG A 1 244 ? -2.883 -2.415 -28.561 1.00 92.69 244 ARG A N 1
ATOM 1902 C CA . ARG A 1 244 ? -1.669 -3.091 -29.047 1.00 92.69 244 ARG A CA 1
ATOM 1903 C C . ARG A 1 244 ? -0.398 -2.462 -28.497 1.00 92.69 244 ARG A C 1
ATOM 1905 O O . ARG A 1 244 ? -0.157 -1.271 -28.686 1.00 92.69 244 ARG A O 1
ATOM 1912 N N . LEU A 1 245 ? 0.445 -3.293 -27.886 1.00 93.56 245 LEU A N 1
ATOM 1913 C CA . LEU A 1 245 ? 1.831 -2.952 -27.577 1.00 93.56 245 LEU A CA 1
ATOM 1914 C C . LEU A 1 245 ? 2.697 -3.297 -28.794 1.00 93.56 245 LEU A C 1
ATOM 1916 O O . LEU A 1 245 ? 3.029 -4.460 -29.008 1.00 93.56 245 LEU A O 1
ATOM 1920 N N . LEU A 1 246 ? 3.008 -2.293 -29.607 1.00 94.00 246 LEU A N 1
ATOM 1921 C CA . LEU A 1 246 ? 3.757 -2.452 -30.851 1.00 94.00 246 LEU A CA 1
ATOM 1922 C C . LEU A 1 246 ? 5.264 -2.576 -30.591 1.00 94.00 246 LEU A C 1
ATOM 1924 O O . LEU A 1 246 ? 5.795 -2.040 -29.614 1.00 94.00 246 LEU A O 1
ATOM 1928 N N . THR A 1 247 ? 5.960 -3.237 -31.515 1.00 92.56 247 THR A N 1
ATOM 1929 C CA . THR A 1 247 ? 7.418 -3.156 -31.659 1.00 92.56 247 THR A CA 1
ATOM 1930 C C . THR A 1 247 ? 7.772 -2.252 -32.835 1.00 92.56 247 THR A C 1
ATOM 1932 O O . THR A 1 247 ? 7.007 -2.149 -33.790 1.00 92.56 247 THR A O 1
ATOM 1935 N N . TYR A 1 248 ? 8.950 -1.625 -32.807 1.00 92.00 248 TYR A N 1
ATOM 1936 C CA . TYR A 1 248 ? 9.420 -0.757 -33.895 1.00 92.00 248 TYR A CA 1
ATOM 1937 C C . TYR A 1 248 ? 9.507 -1.519 -35.232 1.00 92.00 248 TYR A C 1
ATOM 1939 O O . TYR A 1 248 ? 9.148 -0.994 -36.279 1.00 92.00 248 TYR A O 1
ATOM 1947 N N . SER A 1 249 ? 9.875 -2.803 -35.183 1.00 90.31 249 SER A N 1
ATOM 1948 C CA . SER A 1 249 ? 9.893 -3.720 -36.332 1.00 90.31 249 SER A CA 1
ATOM 1949 C C . SER A 1 249 ? 8.519 -4.053 -36.932 1.00 90.31 249 SER A C 1
ATOM 1951 O O . SER A 1 249 ? 8.466 -4.569 -38.045 1.00 90.31 249 SER A O 1
ATOM 1953 N N . ALA A 1 250 ? 7.421 -3.798 -36.213 1.00 90.75 250 ALA A N 1
ATOM 1954 C CA . ALA A 1 250 ? 6.055 -4.025 -36.686 1.00 90.75 250 ALA A CA 1
ATOM 1955 C C . ALA A 1 250 ? 5.413 -2.760 -37.289 1.00 90.75 250 ALA A C 1
ATOM 1957 O O . ALA A 1 250 ? 4.261 -2.804 -37.719 1.00 90.75 250 ALA A O 1
ATOM 1958 N N . LEU A 1 251 ? 6.134 -1.634 -37.299 1.00 94.25 251 LEU A N 1
ATOM 1959 C CA . LEU A 1 251 ? 5.647 -0.364 -37.826 1.00 94.25 251 LEU A CA 1
ATOM 1960 C C . LEU A 1 251 ? 5.722 -0.324 -39.355 1.00 94.25 251 LEU A C 1
ATOM 1962 O O . LEU A 1 251 ? 6.681 -0.794 -39.968 1.00 94.25 251 LEU A O 1
ATOM 1966 N N . ASN A 1 252 ? 4.722 0.297 -39.977 1.00 93.69 252 ASN A N 1
ATOM 1967 C CA . ASN A 1 252 ? 4.759 0.607 -41.403 1.00 93.69 252 ASN A CA 1
ATOM 1968 C C . ASN A 1 252 ? 5.633 1.847 -41.692 1.00 93.69 252 ASN A C 1
ATOM 1970 O O . ASN A 1 252 ? 6.004 2.597 -40.790 1.00 93.69 252 ASN A O 1
ATOM 1974 N N . VAL A 1 253 ? 5.939 2.096 -42.970 1.00 93.88 253 VAL A N 1
ATOM 1975 C CA . VAL A 1 253 ? 6.839 3.186 -43.406 1.00 93.88 253 VAL A CA 1
ATOM 1976 C C . VAL A 1 253 ? 6.395 4.576 -42.923 1.00 93.88 253 VAL A C 1
ATOM 1978 O O . VAL A 1 253 ? 7.246 5.400 -42.599 1.00 93.88 253 VAL A O 1
ATOM 1981 N N . VAL A 1 254 ? 5.087 4.844 -42.841 1.00 93.69 254 VAL A N 1
ATOM 1982 C CA . VAL A 1 254 ? 4.558 6.136 -42.367 1.00 93.69 254 VAL A CA 1
ATOM 1983 C C . VAL A 1 254 ? 4.742 6.261 -40.854 1.00 93.69 254 VAL A C 1
ATOM 1985 O O . VAL A 1 254 ? 5.285 7.253 -40.377 1.00 93.69 254 VAL A O 1
ATOM 1988 N N . GLN A 1 255 ? 4.380 5.219 -40.103 1.00 94.31 255 GLN A N 1
ATOM 1989 C CA . GLN A 1 255 ? 4.558 5.168 -38.647 1.00 94.31 255 GLN A CA 1
ATOM 1990 C C . GLN A 1 255 ? 6.035 5.287 -38.237 1.00 94.31 255 GLN A C 1
ATOM 1992 O O . GLN A 1 255 ? 6.349 5.969 -37.264 1.00 94.31 255 GLN A O 1
ATOM 1997 N N . LEU A 1 256 ? 6.953 4.669 -38.991 1.00 94.25 256 LEU A N 1
ATOM 1998 C CA . LEU A 1 256 ? 8.399 4.816 -38.791 1.00 94.25 256 LEU A CA 1
ATOM 1999 C C . LEU A 1 256 ? 8.830 6.284 -38.927 1.00 94.25 256 LEU A C 1
ATOM 2001 O O . LEU A 1 256 ? 9.464 6.822 -38.021 1.00 94.25 256 LEU A O 1
ATOM 2005 N N . GLN A 1 257 ? 8.404 6.969 -39.994 1.00 92.56 257 GLN A N 1
ATOM 2006 C CA . GLN A 1 257 ? 8.691 8.396 -40.195 1.00 92.56 257 GLN A CA 1
ATOM 2007 C C . GLN A 1 257 ? 8.141 9.272 -39.057 1.00 92.56 257 GLN A C 1
ATOM 2009 O O . GLN A 1 257 ? 8.820 10.203 -38.618 1.00 92.56 257 GLN A O 1
ATOM 2014 N N . GLU A 1 258 ? 6.946 8.972 -38.538 1.00 92.69 258 GLU A N 1
ATOM 2015 C CA . GLU A 1 258 ? 6.380 9.674 -37.379 1.00 92.69 258 GLU A CA 1
ATOM 2016 C C . GLU A 1 258 ? 7.188 9.444 -36.094 1.00 92.69 258 GLU A C 1
ATOM 2018 O O . GLU A 1 258 ? 7.419 10.390 -35.333 1.00 92.69 258 GLU A O 1
ATOM 2023 N N . VAL A 1 259 ? 7.645 8.212 -35.847 1.00 93.62 259 VAL A N 1
ATOM 2024 C CA . VAL A 1 259 ? 8.464 7.862 -34.676 1.00 93.62 259 VAL A CA 1
ATOM 2025 C C . VAL A 1 259 ? 9.848 8.502 -34.753 1.00 93.62 259 VAL A C 1
ATOM 2027 O O . VAL A 1 259 ? 10.307 9.055 -33.754 1.00 93.62 259 VAL A O 1
ATOM 2030 N N . ASP A 1 260 ? 10.485 8.512 -35.919 1.00 92.44 260 ASP A N 1
ATOM 2031 C CA . ASP A 1 260 ? 11.805 9.118 -36.113 1.00 92.44 260 ASP A CA 1
ATOM 2032 C C . ASP A 1 260 ? 11.732 10.653 -36.007 1.00 92.44 260 ASP A C 1
ATOM 2034 O O . ASP A 1 260 ? 12.567 11.296 -35.359 1.00 92.44 260 ASP A O 1
ATOM 2038 N N . ALA A 1 261 ? 10.674 11.268 -36.553 1.00 92.00 261 ALA A N 1
ATOM 2039 C CA . ALA A 1 261 ? 10.387 12.687 -36.352 1.00 92.00 261 ALA A CA 1
ATOM 2040 C C . ALA A 1 261 ? 10.108 13.002 -34.871 1.00 92.00 261 ALA A C 1
ATOM 2042 O O . ALA A 1 261 ? 10.606 14.001 -34.338 1.00 92.00 261 ALA A O 1
ATOM 2043 N N . ALA A 1 262 ? 9.357 12.143 -34.173 1.00 90.81 262 ALA A N 1
ATOM 2044 C CA . ALA A 1 262 ? 9.113 12.258 -32.739 1.00 90.81 262 ALA A CA 1
ATOM 2045 C C . ALA A 1 262 ? 10.403 12.125 -31.920 1.00 90.81 262 ALA A C 1
ATOM 2047 O O . ALA A 1 262 ? 10.588 12.887 -30.969 1.00 90.81 262 ALA A O 1
ATOM 2048 N N . PHE A 1 263 ? 11.301 11.213 -32.295 1.00 93.31 263 PHE A N 1
ATOM 2049 C CA . PHE A 1 263 ? 12.607 11.067 -31.670 1.00 93.31 263 PHE A CA 1
ATOM 2050 C C . PHE A 1 263 ? 13.407 12.364 -31.806 1.00 93.31 263 PHE A C 1
ATOM 2052 O O . PHE A 1 263 ? 13.725 12.981 -30.788 1.00 93.31 263 PHE A O 1
ATOM 2059 N N . ARG A 1 264 ? 13.644 12.836 -33.038 1.00 92.50 264 ARG A N 1
ATOM 2060 C CA . ARG A 1 264 ? 14.466 14.029 -33.316 1.00 92.50 264 ARG A CA 1
ATOM 2061 C C . ARG A 1 264 ? 13.933 15.296 -32.639 1.00 92.50 264 ARG A C 1
ATOM 2063 O O . ARG A 1 264 ? 14.718 16.106 -32.157 1.00 92.50 264 ARG A O 1
ATOM 2070 N N . THR A 1 265 ? 12.610 15.470 -32.586 1.00 91.31 265 THR A N 1
ATOM 2071 C CA . THR A 1 265 ? 11.981 16.708 -32.081 1.00 91.31 265 THR A CA 1
ATOM 2072 C C . THR A 1 265 ? 11.624 16.692 -30.593 1.00 91.31 265 THR A C 1
ATOM 2074 O O . THR A 1 265 ? 11.596 17.757 -29.979 1.00 91.31 265 THR A O 1
ATOM 2077 N N . ARG A 1 266 ? 11.326 15.524 -30.000 1.00 89.31 266 ARG A N 1
ATOM 2078 C CA . ARG A 1 266 ? 10.800 15.419 -28.620 1.00 89.31 266 ARG A CA 1
ATOM 2079 C C . ARG A 1 266 ? 11.658 14.590 -27.669 1.00 89.31 266 ARG A C 1
ATOM 2081 O O . ARG A 1 266 ? 11.569 14.816 -26.466 1.00 89.31 266 ARG A O 1
ATOM 2088 N N . LEU A 1 267 ? 12.444 13.631 -28.166 1.00 91.56 267 LEU A N 1
ATOM 2089 C CA . LEU A 1 267 ? 13.259 12.749 -27.318 1.00 91.56 267 LEU A CA 1
ATOM 2090 C C . LEU A 1 267 ? 14.727 13.170 -27.324 1.00 91.56 267 LEU A C 1
ATOM 2092 O O . LEU A 1 267 ? 15.263 13.465 -26.262 1.00 91.56 267 LEU A O 1
ATOM 2096 N N . MET A 1 268 ? 15.346 13.261 -28.501 1.00 92.19 268 MET A N 1
ATOM 2097 C CA . MET A 1 268 ? 16.769 13.556 -28.696 1.00 92.19 268 MET A CA 1
ATOM 2098 C C . MET A 1 268 ? 17.271 14.791 -27.921 1.00 92.19 268 MET A C 1
ATOM 2100 O O . MET A 1 268 ? 18.294 14.662 -27.254 1.00 92.19 268 MET A O 1
ATOM 2104 N N . PRO A 1 269 ? 16.551 15.935 -27.857 1.00 91.25 269 PRO A N 1
ATOM 2105 C CA . PRO A 1 269 ? 16.995 17.100 -27.075 1.00 91.25 269 PRO A CA 1
ATOM 2106 C C . PRO A 1 269 ? 17.005 16.893 -25.548 1.00 91.25 269 PRO A C 1
ATOM 2108 O O . PRO A 1 269 ? 17.491 17.748 -24.813 1.00 91.25 269 PRO A O 1
ATOM 2111 N N . LEU A 1 270 ? 16.424 15.793 -25.057 1.00 90.19 270 LEU A N 1
ATOM 2112 C CA . LEU A 1 270 ? 16.365 15.407 -23.642 1.00 90.19 270 LEU A CA 1
ATOM 2113 C C . LEU A 1 270 ? 17.313 14.242 -23.308 1.00 90.19 270 LEU A C 1
ATOM 2115 O O . LEU A 1 270 ? 17.359 13.799 -22.158 1.00 90.19 270 LEU A O 1
ATOM 2119 N N . LEU A 1 271 ? 18.020 13.712 -24.309 1.00 90.88 271 LEU A N 1
ATOM 2120 C CA . LEU A 1 271 ? 18.950 12.599 -24.180 1.00 90.88 271 LEU A CA 1
ATOM 2121 C C . LEU A 1 271 ? 20.363 13.132 -23.930 1.00 90.88 271 LEU A C 1
ATOM 2123 O O . LEU A 1 271 ? 20.833 14.057 -24.584 1.00 90.88 271 LEU A O 1
ATOM 2127 N N . THR A 1 272 ? 21.053 12.541 -22.959 1.00 88.12 272 THR A N 1
ATOM 2128 C CA . THR A 1 272 ? 22.455 12.846 -22.659 1.00 88.12 272 THR A CA 1
ATOM 2129 C C . THR A 1 272 ? 23.174 11.519 -22.442 1.00 88.12 272 THR A C 1
ATOM 2131 O O . THR A 1 272 ? 22.918 10.871 -21.419 1.00 88.12 272 THR A O 1
ATOM 2134 N N . PRO A 1 273 ? 23.996 11.059 -23.401 1.00 87.38 273 PRO A N 1
ATOM 2135 C CA . PRO A 1 273 ? 24.776 9.844 -23.231 1.00 87.38 273 PRO A CA 1
ATOM 2136 C C . PRO A 1 273 ? 25.878 10.075 -22.191 1.00 87.38 273 PRO A C 1
ATOM 2138 O O . PRO A 1 273 ? 26.482 11.143 -22.131 1.00 87.38 273 PRO A O 1
ATOM 2141 N N . LEU A 1 274 ? 26.126 9.066 -21.358 1.00 83.81 274 LEU A N 1
ATOM 2142 C CA . LEU A 1 274 ? 27.192 9.060 -20.358 1.00 83.81 274 LEU A CA 1
ATOM 2143 C C . LEU A 1 274 ? 28.149 7.913 -20.686 1.00 83.81 274 LEU A C 1
ATOM 2145 O O . LEU A 1 274 ? 27.869 6.760 -20.356 1.00 83.81 274 LEU A O 1
ATOM 2149 N N . THR A 1 275 ? 29.246 8.214 -21.374 1.00 73.88 275 THR A N 1
ATOM 2150 C CA . THR A 1 275 ? 30.312 7.252 -21.677 1.00 73.88 275 THR A CA 1
ATOM 2151 C C . THR A 1 275 ? 31.090 6.874 -20.419 1.00 73.88 275 THR A C 1
ATOM 2153 O O . THR A 1 275 ? 31.291 7.701 -19.530 1.00 73.88 275 THR A O 1
ATOM 2156 N N . LEU A 1 276 ? 31.536 5.618 -20.341 1.00 65.19 276 LEU A N 1
ATOM 2157 C CA . LEU A 1 276 ? 32.608 5.226 -19.427 1.00 65.19 276 LEU A CA 1
ATOM 2158 C C . LEU A 1 276 ? 33.953 5.364 -20.135 1.00 65.19 276 LEU A C 1
ATOM 2160 O O . LEU A 1 276 ? 34.199 4.705 -21.145 1.00 65.19 276 LEU A O 1
ATOM 2164 N N . ASP A 1 277 ? 34.829 6.171 -19.553 1.00 60.53 277 ASP A N 1
ATOM 2165 C CA . ASP A 1 277 ? 36.246 6.254 -19.889 1.00 60.53 277 ASP A CA 1
ATOM 2166 C C . ASP A 1 277 ? 37.081 6.221 -18.590 1.00 60.53 277 ASP A C 1
ATOM 2168 O O . ASP A 1 277 ? 36.526 6.409 -17.503 1.00 60.53 277 ASP A O 1
ATOM 2172 N N . PRO A 1 278 ? 38.406 5.983 -18.650 1.00 50.50 278 PRO A N 1
ATOM 2173 C CA . PRO A 1 278 ? 39.249 5.872 -17.453 1.00 50.50 278 PRO A CA 1
ATOM 2174 C C . PRO A 1 278 ? 39.324 7.141 -16.584 1.00 50.50 278 PRO A C 1
ATOM 2176 O O . PRO A 1 278 ? 39.856 7.097 -15.474 1.00 50.50 278 PRO A O 1
ATOM 2179 N N . THR A 1 279 ? 38.835 8.281 -17.080 1.00 50.50 279 THR A N 1
ATOM 2180 C CA . THR A 1 279 ? 38.835 9.577 -16.389 1.00 50.50 279 THR A CA 1
ATOM 2181 C C . THR A 1 279 ? 37.474 9.936 -15.782 1.00 50.50 279 THR A C 1
ATOM 2183 O O . THR A 1 279 ? 37.373 10.918 -15.038 1.00 50.50 279 THR A O 1
ATOM 2186 N N . HIS A 1 280 ? 36.429 9.144 -16.043 1.00 60.84 280 HIS A N 1
ATOM 2187 C CA . HIS A 1 280 ? 35.064 9.393 -15.584 1.00 60.84 280 HIS A CA 1
ATOM 2188 C C . HIS A 1 280 ? 34.529 8.243 -14.705 1.00 60.84 280 HIS A C 1
ATOM 2190 O O . HIS A 1 280 ? 34.430 7.104 -15.157 1.00 60.84 280 HIS A O 1
ATOM 2196 N N . PRO A 1 281 ? 34.162 8.511 -13.432 1.00 68.56 281 PRO A N 1
ATOM 2197 C CA . PRO A 1 281 ? 33.660 7.478 -12.529 1.00 68.56 281 PRO A CA 1
ATOM 2198 C C . PRO A 1 281 ? 32.270 6.987 -12.952 1.00 68.56 281 PRO A C 1
ATOM 2200 O O . PRO A 1 281 ? 31.487 7.729 -13.551 1.00 68.56 281 PRO A O 1
ATOM 2203 N N . PHE A 1 282 ? 31.930 5.755 -12.564 1.00 77.44 282 PHE A N 1
ATOM 2204 C CA . PHE A 1 282 ? 30.640 5.148 -12.888 1.00 77.44 282 PHE A CA 1
ATOM 2205 C C . PHE A 1 282 ? 29.452 6.032 -12.458 1.00 77.44 282 PHE A C 1
ATOM 2207 O O . PHE A 1 282 ? 29.399 6.494 -11.310 1.00 77.44 282 PHE A O 1
ATOM 2214 N N . PRO A 1 283 ? 28.481 6.298 -13.354 1.00 79.00 283 PRO A N 1
ATOM 2215 C CA . PRO A 1 283 ? 27.463 7.308 -13.109 1.00 79.00 283 PRO A CA 1
ATOM 2216 C C . PRO A 1 283 ? 26.472 6.885 -12.023 1.00 79.00 283 PRO A C 1
ATOM 2218 O O . PRO A 1 283 ? 26.069 5.725 -11.907 1.00 79.00 283 PRO A O 1
ATOM 2221 N N . LEU A 1 284 ? 25.982 7.862 -11.254 1.00 82.44 284 LEU A N 1
ATOM 2222 C CA . LEU A 1 284 ? 24.978 7.601 -10.227 1.00 82.44 284 LEU A CA 1
ATOM 2223 C C . LEU A 1 284 ? 23.602 7.294 -10.845 1.00 82.44 284 LEU A C 1
ATOM 2225 O O . LEU A 1 284 ? 22.772 8.181 -11.063 1.00 82.44 284 LEU A O 1
ATOM 2229 N N . LEU A 1 285 ? 23.343 6.010 -11.088 1.00 86.88 285 LEU A N 1
ATOM 2230 C CA . LEU A 1 285 ? 22.057 5.526 -11.589 1.00 86.88 285 LEU A CA 1
ATOM 2231 C C . LEU A 1 285 ? 20.940 5.736 -10.553 1.00 86.88 285 LEU A C 1
ATOM 2233 O O . LEU A 1 285 ? 21.047 5.264 -9.418 1.00 86.88 285 LEU A O 1
ATOM 2237 N N . ARG A 1 286 ? 19.859 6.425 -10.939 1.00 86.25 286 ARG A N 1
ATOM 2238 C CA . ARG A 1 286 ? 18.711 6.732 -10.069 1.00 86.25 286 ARG A CA 1
ATOM 2239 C C . ARG A 1 286 ? 17.817 5.509 -9.862 1.00 86.25 286 ARG A C 1
ATOM 2241 O O . ARG A 1 286 ? 17.533 4.775 -10.804 1.00 86.25 286 ARG A O 1
ATOM 2248 N N . SER A 1 287 ? 17.312 5.348 -8.636 1.00 88.69 287 SER A N 1
ATOM 2249 C CA . SER A 1 287 ? 16.437 4.225 -8.283 1.00 88.69 287 SER A CA 1
ATOM 2250 C C . SER A 1 287 ? 15.155 4.202 -9.122 1.00 88.69 287 SER A C 1
ATOM 2252 O O . SER A 1 287 ? 14.457 5.207 -9.235 1.00 88.69 287 SER A O 1
ATOM 2254 N N . ASN A 1 288 ? 14.840 3.027 -9.658 1.00 89.69 288 ASN A N 1
ATOM 2255 C CA . ASN A 1 288 ? 13.678 2.666 -10.467 1.00 89.69 288 ASN A CA 1
ATOM 2256 C C . ASN A 1 288 ? 13.446 3.535 -11.721 1.00 89.69 288 ASN A C 1
ATOM 2258 O O . ASN A 1 288 ? 12.333 3.543 -12.248 1.00 89.69 288 ASN A O 1
ATOM 2262 N N . ALA A 1 289 ? 14.473 4.247 -12.201 1.00 90.81 289 ALA A N 1
ATOM 2263 C CA . ALA A 1 289 ? 14.473 4.889 -13.513 1.00 90.81 289 ALA A CA 1
ATOM 2264 C C . ALA A 1 289 ? 14.970 3.910 -14.589 1.00 90.81 289 ALA A C 1
ATOM 2266 O O . ALA A 1 289 ? 15.838 3.080 -14.315 1.00 90.81 289 ALA A O 1
ATOM 2267 N N . LEU A 1 290 ? 14.420 4.022 -15.800 1.00 93.62 290 LEU A N 1
ATOM 2268 C CA . LEU A 1 290 ? 14.804 3.218 -16.960 1.00 93.62 290 LEU A CA 1
ATOM 2269 C C . LEU A 1 290 ? 16.056 3.804 -17.632 1.00 93.62 290 LEU A C 1
ATOM 2271 O O . LEU A 1 290 ? 16.142 5.012 -17.874 1.00 93.62 290 LEU A O 1
ATOM 2275 N N . TYR A 1 291 ? 17.012 2.933 -17.932 1.00 94.81 291 TYR A N 1
ATOM 2276 C CA . TYR A 1 291 ? 18.269 3.235 -18.609 1.00 94.81 291 TYR A CA 1
ATOM 2277 C C . TYR A 1 291 ? 18.472 2.278 -19.787 1.00 94.81 291 TYR A C 1
ATOM 2279 O O . TYR A 1 291 ? 17.928 1.176 -19.793 1.00 94.81 291 TYR A O 1
ATOM 2287 N N . LEU A 1 292 ? 19.278 2.691 -20.762 1.00 95.38 292 LEU A N 1
ATOM 2288 C CA . LEU A 1 292 ? 19.811 1.849 -21.827 1.00 95.38 292 LEU A CA 1
ATOM 2289 C C . LEU A 1 292 ? 21.318 1.691 -21.629 1.00 95.38 292 LEU A C 1
ATOM 2291 O O . LEU A 1 292 ? 22.017 2.675 -21.373 1.00 95.38 292 LEU A O 1
ATOM 2295 N N . ALA A 1 293 ? 21.803 0.459 -21.750 1.00 93.88 293 ALA A N 1
ATOM 2296 C CA . ALA A 1 293 ? 23.216 0.139 -21.885 1.00 93.88 293 ALA A CA 1
ATOM 2297 C C . ALA A 1 293 ? 23.528 0.064 -23.383 1.00 93.88 293 ALA A C 1
ATOM 2299 O O . ALA A 1 293 ? 23.132 -0.906 -24.028 1.00 93.88 293 ALA A O 1
ATOM 2300 N N . VAL A 1 294 ? 24.158 1.097 -23.941 1.00 93.00 294 VAL A N 1
ATOM 2301 C CA . VAL A 1 294 ? 24.503 1.177 -25.366 1.00 93.00 294 VAL A CA 1
ATOM 2302 C C . VAL A 1 294 ? 25.929 0.676 -25.555 1.00 93.00 294 VAL A C 1
ATOM 2304 O O . VAL A 1 294 ? 26.853 1.222 -24.954 1.00 93.00 294 VAL A O 1
ATOM 2307 N N . LEU A 1 295 ? 26.105 -0.357 -26.376 1.00 89.94 295 LEU A N 1
ATOM 2308 C CA . LEU A 1 295 ? 27.409 -0.865 -26.784 1.00 89.94 295 LEU A CA 1
ATOM 2309 C C . LEU A 1 295 ? 27.835 -0.163 -28.077 1.00 89.94 295 LEU A C 1
ATOM 2311 O O . LEU A 1 295 ? 27.110 -0.186 -29.073 1.00 89.94 295 LEU A O 1
ATOM 2315 N N . LEU A 1 296 ? 29.014 0.444 -28.039 1.00 88.88 296 LEU A N 1
ATOM 2316 C CA . LEU A 1 296 ? 29.605 1.236 -29.110 1.00 88.88 296 LEU A CA 1
ATOM 2317 C C . LEU A 1 296 ? 30.919 0.592 -29.556 1.00 88.88 296 LEU A C 1
ATOM 2319 O O . LEU A 1 296 ? 31.628 0.001 -28.738 1.00 88.88 296 LEU A O 1
ATOM 2323 N N . GLN A 1 297 ? 31.265 0.759 -30.824 1.00 86.00 297 GLN A N 1
ATOM 2324 C CA . GLN A 1 297 ? 32.586 0.474 -31.368 1.00 86.00 297 GLN A CA 1
ATOM 2325 C C . GLN A 1 297 ? 33.187 1.779 -31.892 1.00 86.00 297 GLN A C 1
ATOM 2327 O O . GLN A 1 297 ? 32.557 2.469 -32.695 1.00 86.00 297 GLN A O 1
ATOM 2332 N N . GLY A 1 298 ? 34.377 2.125 -31.401 1.00 73.69 298 GLY A N 1
ATOM 2333 C CA . GLY A 1 298 ? 35.181 3.204 -31.968 1.00 73.69 298 GLY A CA 1
ATOM 2334 C C . GLY A 1 298 ? 35.900 2.727 -33.228 1.00 73.69 298 GLY A C 1
ATOM 2335 O O . GLY A 1 298 ? 36.252 1.546 -33.328 1.00 73.69 298 GLY A O 1
ATOM 2336 N N . ASP A 1 299 ? 36.124 3.638 -34.171 1.00 61.34 299 ASP A N 1
ATOM 2337 C CA . ASP A 1 299 ? 36.874 3.326 -35.384 1.00 61.34 299 ASP A CA 1
ATOM 2338 C C . ASP A 1 299 ? 38.336 3.028 -35.037 1.00 61.34 299 ASP A C 1
ATOM 2340 O O . ASP A 1 299 ? 39.046 3.809 -34.400 1.00 61.34 299 ASP A O 1
ATOM 2344 N N . SER A 1 300 ? 38.779 1.833 -35.420 1.00 47.41 300 SER A N 1
ATOM 2345 C CA . SER A 1 300 ? 40.070 1.285 -35.025 1.00 47.41 300 SER A CA 1
ATOM 2346 C C . SER A 1 300 ? 41.206 1.803 -35.908 1.00 47.41 300 SER A C 1
ATOM 2348 O O . SER A 1 300 ? 41.790 1.019 -36.655 1.00 47.41 300 SER A O 1
ATOM 2350 N N . GLU A 1 301 ? 41.537 3.093 -35.810 1.00 41.56 301 GLU A N 1
ATOM 2351 C CA . GLU A 1 301 ? 42.833 3.593 -36.305 1.00 41.56 301 GLU A CA 1
ATOM 2352 C C . GLU A 1 301 ? 43.466 4.762 -35.521 1.00 41.56 301 GLU A C 1
ATOM 2354 O O . GLU A 1 301 ? 44.648 5.022 -35.726 1.00 41.56 301 GLU A O 1
ATOM 2359 N N . ASP A 1 302 ? 42.783 5.364 -34.536 1.00 36.97 302 ASP A N 1
ATOM 2360 C CA . ASP A 1 302 ? 43.413 6.313 -33.600 1.00 36.97 302 ASP A CA 1
ATOM 2361 C C . ASP A 1 302 ? 43.611 5.710 -32.199 1.00 36.97 302 ASP A C 1
ATOM 2363 O O . ASP A 1 302 ? 42.690 5.568 -31.391 1.00 36.97 302 ASP A O 1
ATOM 2367 N N . THR A 1 303 ? 44.870 5.412 -31.864 1.00 30.30 303 THR A N 1
ATOM 2368 C CA . THR A 1 303 ? 45.304 5.390 -30.461 1.00 30.30 303 THR A CA 1
ATOM 2369 C C . THR A 1 303 ? 45.108 6.790 -29.875 1.00 30.30 303 THR A C 1
ATOM 2371 O O . THR A 1 303 ? 45.631 7.735 -30.466 1.00 30.30 303 THR A O 1
ATOM 2374 N N . PRO A 1 304 ? 44.428 6.964 -28.727 1.00 38.44 304 PRO A N 1
ATOM 2375 C CA . PRO A 1 304 ? 44.142 8.295 -28.210 1.00 38.44 304 PRO A CA 1
ATOM 2376 C C . PRO A 1 304 ? 45.428 8.986 -27.749 1.00 38.44 304 PRO A C 1
ATOM 2378 O O . PRO A 1 304 ? 45.954 8.689 -26.673 1.00 38.44 304 PRO A O 1
ATOM 2381 N N . ASP A 1 305 ? 45.907 9.943 -28.544 1.00 31.33 305 ASP A N 1
ATOM 2382 C CA . ASP A 1 305 ? 46.803 10.974 -28.031 1.00 31.33 305 ASP A CA 1
ATOM 2383 C C . ASP A 1 305 ? 46.019 11.830 -27.023 1.00 31.33 305 ASP A C 1
ATOM 2385 O O . ASP A 1 305 ? 44.834 12.126 -27.205 1.00 31.33 305 ASP A O 1
ATOM 2389 N N . ALA A 1 306 ? 46.648 12.174 -25.903 1.00 34.78 306 ALA A N 1
ATOM 2390 C CA . ALA A 1 306 ? 45.955 12.553 -24.667 1.00 34.78 306 ALA A CA 1
ATOM 2391 C C . ALA A 1 306 ? 45.457 14.016 -24.647 1.00 34.78 306 ALA A C 1
ATOM 2393 O O . ALA A 1 306 ? 45.488 14.683 -23.609 1.00 34.78 306 ALA A O 1
ATOM 2394 N N . SER A 1 3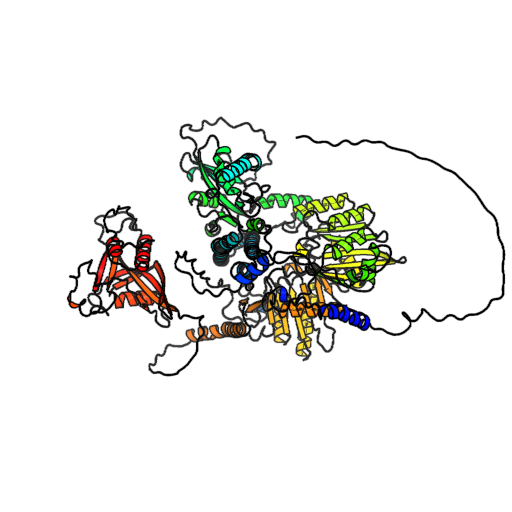07 ? 45.015 14.541 -25.792 1.00 33.06 307 SER A N 1
ATOM 2395 C CA . SER A 1 307 ? 44.699 15.957 -25.972 1.00 33.06 307 SER A CA 1
ATOM 2396 C C . SER A 1 307 ? 43.624 16.217 -27.032 1.00 33.06 307 SER A C 1
ATOM 2398 O O . SER A 1 307 ? 43.949 16.683 -28.117 1.00 33.06 307 SER A O 1
ATOM 2400 N N . LEU A 1 308 ? 42.344 16.004 -26.702 1.00 35.75 308 LEU A N 1
ATOM 2401 C CA . LEU A 1 308 ? 41.199 16.653 -27.374 1.00 35.75 308 LEU A CA 1
ATOM 2402 C C . LEU A 1 308 ? 39.924 16.559 -26.505 1.00 35.75 308 LEU A C 1
ATOM 2404 O O . LEU A 1 308 ? 38.973 15.843 -26.798 1.00 35.75 308 LEU A O 1
ATOM 2408 N N . SER A 1 309 ? 39.898 17.291 -25.388 1.00 30.36 309 SER A N 1
ATOM 2409 C CA . SER A 1 309 ? 38.687 17.448 -24.567 1.00 30.36 309 SER A CA 1
ATOM 2410 C C . SER A 1 309 ? 37.791 18.559 -25.140 1.00 30.36 309 SER A C 1
ATOM 2412 O O . SER A 1 309 ? 38.264 19.696 -25.240 1.00 30.36 309 SER A O 1
ATOM 2414 N N . PRO A 1 310 ? 36.502 18.316 -25.455 1.00 35.38 310 PRO A N 1
ATOM 2415 C CA . PRO A 1 310 ? 35.585 19.385 -25.840 1.00 35.38 310 PRO A CA 1
ATOM 2416 C C . PRO A 1 310 ? 35.329 20.313 -24.648 1.00 35.38 310 PRO A C 1
ATOM 2418 O O . PRO A 1 310 ? 34.867 19.889 -23.587 1.00 35.38 310 PRO A O 1
ATOM 2421 N N . SER A 1 311 ? 35.617 21.601 -24.816 1.00 32.66 311 SER A N 1
ATOM 2422 C CA . SER A 1 311 ? 35.519 22.623 -23.772 1.00 32.66 311 SER A CA 1
ATOM 2423 C C . SER A 1 311 ? 34.074 23.077 -23.508 1.00 32.66 311 SER A C 1
ATOM 2425 O O . SER A 1 311 ? 33.712 24.235 -23.710 1.00 32.66 311 SER A O 1
ATOM 2427 N N . LEU A 1 312 ? 33.238 22.175 -22.985 1.00 33.47 312 LEU A N 1
ATOM 2428 C CA . LEU A 1 312 ? 31.923 22.526 -22.442 1.00 33.47 312 LEU A CA 1
ATOM 2429 C C . LEU A 1 312 ? 32.053 23.027 -20.997 1.00 33.47 312 LEU A C 1
ATOM 2431 O O . LEU A 1 312 ? 32.133 22.266 -20.033 1.00 33.47 312 LEU A O 1
ATOM 2435 N N . SER A 1 313 ? 32.065 24.350 -20.853 1.00 30.09 313 SER A N 1
ATOM 2436 C CA . SER A 1 313 ? 32.108 25.045 -19.567 1.00 30.09 313 SER A CA 1
ATOM 2437 C C . SER A 1 313 ? 30.866 24.751 -18.715 1.00 30.09 313 SER A C 1
ATOM 2439 O O . SER A 1 313 ? 29.780 25.252 -19.007 1.00 30.09 313 SER A O 1
ATOM 2441 N N . SER A 1 314 ? 31.039 24.000 -17.625 1.00 32.53 314 SER A N 1
ATOM 2442 C CA . SER A 1 314 ? 29.995 23.742 -16.624 1.00 32.53 314 SER A CA 1
ATOM 2443 C C . SER A 1 314 ? 30.380 24.346 -15.261 1.00 32.53 314 SER A C 1
ATOM 2445 O O . SER A 1 314 ? 31.541 24.237 -14.850 1.00 32.53 314 SER A O 1
ATOM 2447 N N . PRO A 1 315 ? 29.463 25.020 -14.540 1.00 35.84 315 PRO A N 1
ATOM 2448 C CA . PRO A 1 315 ? 29.810 25.741 -13.322 1.00 35.84 315 PRO A CA 1
ATOM 2449 C C . PRO A 1 315 ? 29.971 24.813 -12.106 1.00 35.84 315 PRO A C 1
ATOM 2451 O O . PRO A 1 315 ? 29.007 24.262 -11.587 1.00 35.84 315 PRO A O 1
ATOM 2454 N N . ARG A 1 316 ? 31.211 24.744 -11.603 1.00 32.84 316 ARG A N 1
ATOM 2455 C CA . ARG A 1 316 ? 31.603 24.470 -10.204 1.00 32.84 316 ARG A CA 1
ATOM 2456 C C . ARG A 1 316 ? 30.880 23.296 -9.505 1.00 32.84 316 ARG A C 1
ATOM 2458 O O . ARG A 1 316 ? 29.987 23.488 -8.682 1.00 32.84 316 ARG A O 1
ATOM 2465 N N . ALA A 1 317 ? 31.357 22.077 -9.758 1.00 33.59 317 ALA A N 1
ATOM 2466 C CA . ALA A 1 317 ? 30.951 20.886 -9.010 1.00 33.59 317 ALA A CA 1
ATOM 2467 C C . ALA A 1 317 ? 31.340 20.954 -7.515 1.00 33.59 317 ALA A C 1
ATOM 2469 O O . ALA A 1 317 ? 32.411 21.445 -7.153 1.00 33.59 317 ALA A O 1
ATOM 2470 N N . SER A 1 318 ? 30.473 20.421 -6.649 1.00 31.17 318 SER A N 1
ATOM 2471 C CA . SER A 1 318 ? 30.752 20.167 -5.226 1.00 31.17 318 SER A CA 1
ATOM 2472 C C . SER A 1 318 ? 31.790 19.039 -5.051 1.00 31.17 318 SER A C 1
ATOM 2474 O O . SER A 1 318 ? 31.891 18.184 -5.932 1.00 31.17 318 SER A O 1
ATOM 2476 N N . PRO A 1 319 ? 32.547 18.990 -3.935 1.00 34.88 319 PRO A N 1
ATOM 2477 C CA . PRO A 1 319 ? 33.607 17.997 -3.751 1.00 34.88 319 PRO A CA 1
ATOM 2478 C C . PRO A 1 319 ? 33.073 16.556 -3.719 1.00 34.88 319 PRO A C 1
ATOM 2480 O O . PRO A 1 319 ? 32.023 16.272 -3.139 1.00 34.88 319 PRO A O 1
ATOM 2483 N N . ALA A 1 320 ? 33.822 15.646 -4.343 1.00 31.83 320 ALA A N 1
ATOM 2484 C CA . ALA A 1 320 ? 33.524 14.217 -4.372 1.00 31.83 320 ALA A CA 1
ATOM 2485 C C . ALA A 1 320 ? 33.799 13.544 -3.006 1.00 31.83 320 ALA A C 1
ATOM 2487 O O . ALA A 1 320 ? 34.697 13.981 -2.282 1.00 31.83 320 ALA A O 1
ATOM 2488 N N . PRO A 1 321 ? 33.064 12.473 -2.643 1.00 33.72 321 PRO A N 1
ATOM 2489 C CA . PRO A 1 321 ? 33.294 11.747 -1.398 1.00 33.72 321 PRO A CA 1
ATOM 2490 C C . PRO A 1 321 ? 34.630 10.971 -1.422 1.00 33.72 321 PRO A C 1
ATOM 2492 O O . PRO A 1 321 ? 34.998 10.408 -2.458 1.00 33.72 321 PRO A O 1
ATOM 2495 N N . PRO A 1 322 ? 35.348 10.881 -0.288 1.00 32.66 322 PRO A N 1
ATOM 2496 C CA . PRO A 1 322 ? 36.672 10.268 -0.224 1.00 32.66 322 PRO A CA 1
ATOM 2497 C C . PRO A 1 322 ? 36.588 8.737 -0.111 1.00 32.66 322 PRO A C 1
ATOM 2499 O O . PRO A 1 322 ? 36.752 8.194 0.976 1.00 32.66 322 PRO A O 1
ATOM 2502 N N . ASN A 1 323 ? 36.305 8.042 -1.222 1.00 35.72 323 ASN A N 1
ATOM 2503 C CA . ASN A 1 323 ? 36.614 6.605 -1.389 1.00 35.72 323 ASN A CA 1
ATOM 2504 C C . ASN A 1 323 ? 36.494 6.084 -2.841 1.00 35.72 323 ASN A C 1
ATOM 2506 O O . ASN A 1 323 ? 36.243 4.902 -3.067 1.00 35.72 323 ASN A O 1
ATOM 2510 N N . ALA A 1 324 ? 36.686 6.944 -3.846 1.00 38.56 324 ALA A N 1
ATOM 2511 C CA . ALA A 1 324 ? 36.809 6.497 -5.234 1.00 38.56 324 ALA A CA 1
ATOM 2512 C C . ALA A 1 324 ? 38.217 5.925 -5.485 1.00 38.56 324 ALA A C 1
ATOM 2514 O O . ALA A 1 324 ? 39.133 6.649 -5.883 1.00 38.56 324 ALA A O 1
ATOM 2515 N N . ALA A 1 325 ? 38.392 4.624 -5.238 1.00 37.88 325 ALA A N 1
ATOM 2516 C CA . ALA A 1 325 ? 39.489 3.879 -5.847 1.00 37.88 325 ALA A CA 1
ATOM 2517 C C . ALA A 1 325 ? 39.365 3.979 -7.379 1.00 37.88 325 ALA A C 1
ATOM 2519 O O . ALA A 1 325 ? 38.257 4.024 -7.915 1.00 37.88 325 ALA A O 1
ATOM 2520 N N . ARG A 1 326 ? 40.495 4.072 -8.086 1.00 41.47 326 ARG A N 1
ATOM 2521 C CA . ARG A 1 326 ? 40.499 4.156 -9.551 1.00 41.47 326 ARG A CA 1
ATOM 2522 C C . ARG A 1 326 ? 40.190 2.772 -10.124 1.00 41.47 326 ARG A C 1
ATOM 2524 O O . ARG A 1 326 ? 41.011 1.870 -9.994 1.00 41.47 326 ARG A O 1
ATOM 2531 N N . ASP A 1 327 ? 39.023 2.622 -10.742 1.00 43.66 327 ASP A N 1
ATOM 2532 C CA . ASP A 1 327 ? 38.578 1.373 -11.370 1.00 43.66 327 ASP A CA 1
ATOM 2533 C C . ASP A 1 327 ? 39.300 1.134 -12.711 1.00 43.66 327 ASP A C 1
ATOM 2535 O O . ASP A 1 327 ? 38.763 1.350 -13.797 1.00 43.66 327 ASP A O 1
ATOM 2539 N N . GLU A 1 328 ? 40.535 0.631 -12.640 1.00 43.00 328 GLU A N 1
ATOM 2540 C CA . GLU A 1 328 ? 41.281 0.118 -13.807 1.00 43.00 328 GLU A CA 1
ATOM 2541 C C . GLU A 1 328 ? 40.603 -1.122 -14.443 1.00 43.00 328 GLU A C 1
ATOM 2543 O O . GLU A 1 328 ? 40.925 -1.529 -15.559 1.00 43.00 328 GLU A O 1
ATOM 2548 N N . THR A 1 329 ? 39.618 -1.711 -13.759 1.00 48.28 329 THR A N 1
ATOM 2549 C CA . THR A 1 329 ? 38.878 -2.930 -14.129 1.00 48.28 329 THR A CA 1
ATOM 2550 C C . THR A 1 329 ? 37.882 -2.768 -15.278 1.00 48.28 329 THR A C 1
ATOM 2552 O O . THR A 1 329 ? 37.641 -3.743 -15.989 1.00 48.28 329 THR A O 1
ATOM 2555 N N . ILE A 1 330 ? 37.310 -1.578 -15.507 1.00 51.44 330 ILE A N 1
ATOM 2556 C CA . ILE A 1 330 ? 36.259 -1.384 -16.532 1.00 51.44 330 ILE A CA 1
ATOM 2557 C C . ILE A 1 330 ? 36.799 -1.666 -17.944 1.00 51.44 330 ILE A C 1
ATOM 2559 O O . ILE A 1 330 ? 36.132 -2.318 -18.749 1.00 51.44 330 ILE A O 1
ATOM 2563 N N . VAL A 1 331 ? 38.031 -1.230 -18.225 1.00 49.09 331 VAL A N 1
ATOM 2564 C CA . VAL A 1 331 ? 38.685 -1.374 -19.538 1.00 49.09 331 VAL A CA 1
ATOM 2565 C C . VAL A 1 331 ? 39.025 -2.838 -19.852 1.00 49.09 331 VAL A C 1
ATOM 2567 O O . VAL A 1 331 ? 39.018 -3.235 -21.011 1.00 49.09 331 VAL A O 1
ATOM 2570 N N . GLY A 1 332 ? 39.266 -3.670 -18.832 1.00 53.09 332 GLY A N 1
ATOM 2571 C CA . GLY A 1 332 ? 39.602 -5.089 -19.007 1.00 53.09 332 GLY A CA 1
ATOM 2572 C C . GLY A 1 332 ? 38.414 -6.014 -19.310 1.00 53.09 332 GLY A C 1
ATOM 2573 O O . GLY A 1 332 ? 38.627 -7.170 -19.671 1.00 53.09 332 GLY A O 1
ATOM 2574 N N . MET A 1 333 ? 37.169 -5.544 -19.156 1.00 62.34 333 MET A N 1
ATOM 2575 C CA . MET A 1 333 ? 35.960 -6.364 -19.355 1.00 62.34 333 MET A CA 1
ATOM 2576 C C . MET A 1 333 ? 35.361 -6.288 -20.766 1.00 62.34 333 MET A C 1
ATOM 2578 O O . MET A 1 333 ? 34.537 -7.133 -21.137 1.00 62.34 333 MET A O 1
ATOM 2582 N N . LEU A 1 334 ? 35.758 -5.288 -21.551 1.00 66.75 334 LEU A N 1
ATOM 2583 C CA . LEU A 1 334 ? 35.306 -5.077 -22.924 1.00 66.75 334 LEU A CA 1
ATOM 2584 C C . LEU A 1 334 ? 36.446 -5.414 -23.903 1.00 66.75 334 LEU A C 1
ATOM 2586 O O . LEU A 1 334 ? 37.613 -5.215 -23.571 1.00 66.75 334 LEU A O 1
ATOM 2590 N N . PRO A 1 335 ? 36.151 -5.939 -25.108 1.00 69.00 335 PRO A N 1
ATOM 2591 C CA . PRO A 1 335 ? 37.150 -6.048 -26.169 1.00 69.00 335 PRO A CA 1
ATOM 2592 C C . PRO A 1 335 ? 37.760 -4.683 -26.517 1.00 69.00 335 PRO A C 1
ATOM 2594 O O . PRO A 1 335 ? 37.085 -3.658 -26.423 1.00 69.00 335 PRO A O 1
ATOM 2597 N N . ALA A 1 336 ? 39.014 -4.672 -26.974 1.00 66.56 336 ALA A N 1
ATOM 2598 C CA . ALA A 1 336 ? 39.664 -3.452 -27.449 1.00 66.56 336 ALA A CA 1
ATOM 2599 C C . ALA A 1 336 ? 38.823 -2.770 -28.549 1.00 66.56 336 ALA A C 1
ATOM 2601 O O . ALA A 1 336 ? 38.328 -3.440 -29.455 1.00 66.56 336 ALA A O 1
ATOM 2602 N N . GLY A 1 337 ? 38.643 -1.450 -28.441 1.00 72.75 337 GLY A N 1
ATOM 2603 C CA . GLY A 1 337 ? 37.794 -0.654 -29.337 1.00 72.75 337 GLY A CA 1
ATOM 2604 C C . GLY A 1 337 ? 36.292 -0.668 -29.016 1.00 72.75 337 GLY A C 1
ATOM 2605 O O . GLY A 1 337 ? 35.539 0.052 -29.669 1.00 72.75 337 GLY A O 1
ATOM 2606 N N . MET A 1 338 ? 35.827 -1.438 -28.020 1.00 77.62 338 MET A N 1
ATOM 2607 C CA . MET A 1 338 ? 34.434 -1.381 -27.556 1.00 77.62 338 MET A CA 1
ATOM 2608 C C . MET A 1 338 ? 34.266 -0.472 -26.337 1.00 77.62 338 MET A C 1
ATOM 2610 O O . MET A 1 338 ? 34.983 -0.589 -25.345 1.00 77.62 338 MET A O 1
ATOM 2614 N N . HIS A 1 339 ? 33.238 0.373 -26.383 1.00 81.31 339 HIS A N 1
ATOM 2615 C CA . HIS A 1 339 ? 32.864 1.300 -25.318 1.00 81.31 339 HIS A CA 1
ATOM 2616 C C . HIS A 1 339 ? 31.411 1.069 -24.891 1.00 81.31 339 HIS A C 1
ATOM 2618 O O . HIS A 1 339 ? 30.594 0.554 -25.656 1.00 81.31 339 HIS A O 1
ATOM 2624 N N . VAL A 1 340 ? 31.067 1.473 -23.667 1.00 85.69 340 VAL A N 1
ATOM 2625 C CA . VAL A 1 340 ? 29.681 1.460 -23.180 1.00 85.69 340 VAL A CA 1
ATOM 2626 C C . VAL A 1 340 ? 29.259 2.872 -22.800 1.00 85.69 340 VAL A C 1
ATOM 2628 O O . VAL A 1 340 ? 29.935 3.547 -22.020 1.00 85.69 340 VAL A O 1
ATOM 2631 N N . ALA A 1 341 ? 28.113 3.293 -23.331 1.00 88.62 341 ALA A N 1
ATOM 2632 C CA . ALA A 1 341 ? 27.436 4.520 -22.945 1.00 88.62 341 ALA A CA 1
ATOM 2633 C C . ALA A 1 341 ? 26.119 4.206 -22.228 1.00 88.62 341 ALA A C 1
ATOM 2635 O O . ALA A 1 341 ? 25.325 3.367 -22.658 1.00 88.62 341 ALA A O 1
ATOM 2636 N N . TRP A 1 342 ? 25.865 4.915 -21.134 1.00 89.19 342 TRP A N 1
ATOM 2637 C CA . TRP A 1 342 ? 24.619 4.834 -20.384 1.00 89.19 342 TRP A CA 1
ATOM 2638 C C . TRP A 1 342 ? 23.695 5.955 -20.818 1.00 89.19 342 TRP A C 1
ATOM 2640 O O . TRP A 1 342 ? 24.063 7.128 -20.757 1.00 89.19 342 TRP A O 1
ATOM 2650 N N . LEU A 1 343 ? 22.472 5.607 -21.201 1.00 91.75 343 LEU A N 1
ATOM 2651 C CA . LEU A 1 343 ? 21.479 6.590 -21.604 1.00 91.75 343 LEU A CA 1
ATOM 2652 C C . LEU A 1 343 ? 20.238 6.480 -20.728 1.00 91.75 343 LEU A C 1
ATOM 2654 O O . LEU A 1 343 ? 19.565 5.453 -20.705 1.00 91.75 343 LEU A O 1
ATOM 2658 N N . ARG A 1 344 ? 19.924 7.536 -19.977 1.00 92.56 344 ARG A N 1
ATOM 2659 C CA . ARG A 1 344 ? 18.704 7.573 -19.164 1.00 92.56 344 ARG A CA 1
ATOM 2660 C C . ARG A 1 344 ? 17.502 7.877 -20.053 1.00 92.56 344 ARG A C 1
ATOM 2662 O O . ARG A 1 344 ? 17.496 8.897 -20.736 1.00 92.56 344 ARG A O 1
ATOM 2669 N N . VAL A 1 345 ? 16.448 7.070 -19.961 1.00 91.38 345 VAL A N 1
ATOM 2670 C CA . VAL A 1 345 ? 15.168 7.390 -20.604 1.00 91.38 345 VAL A CA 1
ATOM 2671 C C . VAL A 1 345 ? 14.533 8.595 -19.877 1.00 91.38 345 VAL A C 1
ATOM 2673 O O . VAL A 1 345 ? 14.372 8.540 -18.649 1.00 91.38 345 VAL A O 1
ATOM 2676 N N . PRO A 1 346 ? 14.197 9.706 -20.568 1.00 84.69 346 PRO A N 1
ATOM 2677 C CA . PRO A 1 346 ? 13.753 10.935 -19.908 1.00 84.69 346 PRO A CA 1
ATOM 2678 C C . PRO A 1 346 ? 12.412 10.755 -19.176 1.00 84.69 346 PRO A C 1
ATOM 2680 O O . PRO A 1 346 ? 11.431 10.357 -19.805 1.00 84.69 346 PRO A O 1
ATOM 2683 N N . PRO A 1 347 ? 12.299 11.103 -17.878 1.00 72.56 347 PRO A N 1
ATOM 2684 C CA . PRO A 1 347 ? 11.059 10.921 -17.111 1.00 72.56 347 PRO A CA 1
ATOM 2685 C C . PRO A 1 347 ? 9.928 11.874 -17.533 1.00 72.56 347 PRO A C 1
ATOM 2687 O O . PRO A 1 347 ? 8.779 11.652 -17.173 1.00 72.56 347 PRO A O 1
ATOM 2690 N N . SER A 1 348 ? 10.253 12.943 -18.265 1.00 63.44 348 SER A N 1
ATOM 2691 C CA . SER A 1 348 ? 9.300 13.876 -18.875 1.00 63.44 348 SER A CA 1
ATOM 2692 C C . SER A 1 348 ? 8.695 13.350 -20.181 1.00 63.44 348 SER A C 1
ATOM 2694 O O . SER A 1 348 ? 7.691 13.889 -20.643 1.00 63.44 348 SER A O 1
ATOM 2696 N N . SER A 1 349 ? 9.280 12.308 -20.783 1.00 67.94 349 SER A N 1
ATOM 2697 C CA . SER A 1 349 ? 8.669 11.618 -21.918 1.00 67.94 349 SER A CA 1
ATOM 2698 C C . SER A 1 349 ? 7.509 10.740 -21.439 1.00 67.94 349 SER A C 1
ATOM 2700 O O . SER A 1 349 ? 7.543 10.179 -20.341 1.00 67.94 349 SER A O 1
ATOM 2702 N N . ARG A 1 350 ? 6.460 10.596 -22.259 1.00 80.19 350 ARG A N 1
ATOM 2703 C CA . ARG A 1 350 ? 5.449 9.561 -22.005 1.00 80.19 350 ARG A CA 1
ATOM 2704 C C . ARG A 1 350 ? 6.131 8.197 -22.127 1.00 80.19 350 ARG A C 1
ATOM 2706 O O . ARG A 1 350 ? 6.852 7.967 -23.093 1.00 80.19 350 ARG A O 1
ATOM 2713 N N . ARG A 1 351 ? 5.854 7.280 -21.188 1.00 88.56 351 ARG A N 1
ATOM 2714 C CA . ARG A 1 351 ? 6.398 5.902 -21.184 1.00 88.56 351 ARG A CA 1
ATOM 2715 C C . ARG A 1 351 ? 6.191 5.169 -22.515 1.00 88.56 351 ARG A C 1
ATOM 2717 O O . ARG A 1 351 ? 7.001 4.313 -22.876 1.00 88.56 351 ARG A O 1
ATOM 2724 N N . PHE A 1 352 ? 5.105 5.517 -23.197 1.00 91.69 352 PHE A N 1
ATOM 2725 C CA . PHE A 1 352 ? 4.704 5.009 -24.494 1.00 91.69 352 PHE A CA 1
ATOM 2726 C C . PHE A 1 352 ? 4.438 6.176 -25.448 1.00 91.69 352 PHE A C 1
ATOM 2728 O O . PHE A 1 352 ? 3.779 7.154 -25.073 1.00 91.69 352 PHE A O 1
ATOM 2735 N N . LEU A 1 353 ? 4.928 6.059 -26.679 1.00 91.62 353 LEU A N 1
ATOM 2736 C CA . LEU A 1 353 ? 4.498 6.882 -27.802 1.00 91.62 353 LEU A CA 1
ATOM 2737 C C . LEU A 1 353 ? 3.189 6.303 -28.350 1.00 91.62 353 LEU A C 1
ATOM 2739 O O . LEU A 1 353 ? 3.061 5.088 -28.465 1.00 91.62 353 LEU A O 1
ATOM 2743 N N . GLN A 1 354 ? 2.228 7.166 -28.668 1.00 91.75 354 GLN A N 1
ATOM 2744 C CA . GLN A 1 354 ? 1.004 6.783 -29.380 1.00 91.75 354 GLN A CA 1
ATOM 2745 C C . GLN A 1 354 ? 1.307 6.738 -30.881 1.00 91.75 354 GLN A C 1
ATOM 2747 O O . GLN A 1 354 ? 1.983 7.642 -31.376 1.00 91.75 354 GLN A O 1
ATOM 2752 N N . ILE A 1 355 ? 0.834 5.694 -31.559 1.00 91.88 355 ILE A N 1
ATOM 2753 C CA . ILE A 1 355 ? 1.016 5.432 -32.993 1.00 91.88 355 ILE A CA 1
ATOM 2754 C C . ILE A 1 355 ? -0.381 5.346 -33.605 1.00 91.88 355 ILE A C 1
ATOM 2756 O O . ILE A 1 355 ? -1.184 4.577 -33.093 1.00 91.88 355 ILE A O 1
ATOM 2760 N N . ASP A 1 356 ? -0.690 6.122 -34.645 1.00 86.25 356 ASP A N 1
ATOM 2761 C CA . ASP A 1 356 ? -2.021 6.296 -35.268 1.00 86.25 356 ASP A CA 1
ATOM 2762 C C . ASP A 1 356 ? -3.141 6.820 -34.332 1.00 86.25 356 ASP A C 1
ATOM 2764 O O . ASP A 1 356 ? -3.847 7.774 -34.657 1.00 86.25 356 ASP A O 1
ATOM 2768 N N . ASN A 1 357 ? -3.346 6.190 -33.172 1.00 86.38 357 ASN A N 1
ATOM 2769 C CA . ASN A 1 357 ? -4.426 6.435 -32.221 1.00 86.38 357 ASN A CA 1
ATOM 2770 C C . ASN A 1 357 ? -3.976 6.180 -30.760 1.00 86.38 357 ASN A C 1
ATOM 2772 O O . ASN A 1 357 ? -2.812 5.909 -30.474 1.00 86.38 357 ASN A O 1
ATOM 2776 N N . GLU A 1 358 ? -4.893 6.292 -29.793 1.00 83.94 358 GLU A N 1
ATOM 2777 C CA . GLU A 1 358 ? -4.562 6.142 -28.365 1.00 83.94 358 GLU A CA 1
ATOM 2778 C C . GLU A 1 358 ? -4.379 4.697 -27.864 1.00 83.94 358 GLU A C 1
ATOM 2780 O O . GLU A 1 358 ? -3.877 4.508 -26.756 1.00 83.94 358 GLU A O 1
ATOM 2785 N N . ARG A 1 359 ? -4.792 3.695 -28.649 1.00 90.19 359 ARG A N 1
ATOM 2786 C CA . ARG A 1 359 ? -4.793 2.263 -28.303 1.00 90.19 359 ARG A CA 1
ATOM 2787 C C . ARG A 1 359 ? -3.534 1.532 -28.762 1.00 90.19 359 ARG A C 1
ATOM 2789 O O . ARG A 1 359 ? -3.188 0.496 -28.195 1.00 90.19 359 ARG A O 1
ATOM 2796 N N . HIS A 1 360 ? -2.879 2.045 -29.800 1.00 92.69 360 HIS A N 1
ATOM 2797 C CA . HIS A 1 360 ? -1.654 1.497 -30.377 1.00 92.69 360 HIS A CA 1
ATOM 2798 C C . HIS A 1 360 ? -0.461 2.278 -29.831 1.00 92.69 360 HIS A C 1
ATOM 2800 O O . HIS A 1 360 ? -0.394 3.505 -29.922 1.00 92.69 360 HIS A O 1
ATOM 2806 N N . VAL A 1 361 ? 0.469 1.566 -29.200 1.00 93.69 361 VAL A N 1
ATOM 2807 C CA . VAL A 1 361 ? 1.512 2.185 -28.381 1.00 93.69 361 VAL A CA 1
ATOM 2808 C C . VAL A 1 361 ? 2.868 1.522 -28.564 1.00 93.69 361 VAL A C 1
ATOM 2810 O O . VAL A 1 361 ? 2.995 0.304 -28.475 1.00 93.69 361 VAL A O 1
ATOM 2813 N N . LEU A 1 362 ? 3.900 2.342 -28.744 1.00 94.50 362 LEU A N 1
ATOM 2814 C CA . LEU A 1 362 ? 5.297 1.923 -28.836 1.00 94.50 362 LEU A CA 1
ATOM 2815 C C . LEU A 1 362 ? 6.040 2.291 -27.535 1.00 94.50 362 LEU A C 1
ATOM 2817 O O . LEU A 1 362 ? 5.969 3.451 -27.112 1.00 94.50 362 LEU A O 1
ATOM 2821 N N . PRO A 1 363 ? 6.785 1.372 -26.890 1.00 94.69 363 PRO A N 1
ATOM 2822 C CA . PRO A 1 363 ? 7.666 1.714 -25.773 1.00 94.69 363 PRO A CA 1
ATOM 2823 C C . PRO A 1 363 ? 8.711 2.758 -26.194 1.00 94.69 363 PRO A C 1
ATOM 2825 O O . PRO A 1 363 ? 9.385 2.593 -27.212 1.00 94.69 363 PRO A O 1
ATOM 2828 N N . VAL A 1 364 ? 8.867 3.834 -25.415 1.00 94.00 364 VAL A N 1
ATOM 2829 C CA . VAL A 1 364 ? 9.762 4.954 -25.768 1.00 94.00 364 VAL A CA 1
ATOM 2830 C C . VAL A 1 364 ? 11.226 4.522 -25.943 1.00 94.00 364 VAL A C 1
ATOM 2832 O O . VAL A 1 364 ? 11.939 5.074 -26.777 1.00 94.00 364 VAL A O 1
ATOM 2835 N N . GLU A 1 365 ? 11.667 3.486 -25.226 1.00 93.19 365 GLU A N 1
ATOM 2836 C CA . GLU A 1 365 ? 12.983 2.874 -25.395 1.00 93.19 365 GLU A CA 1
ATOM 2837 C C . GLU A 1 365 ? 13.197 2.304 -26.796 1.00 93.19 365 GLU A C 1
ATOM 2839 O O . GLU A 1 365 ? 14.304 2.418 -27.305 1.00 93.19 365 GLU A O 1
ATOM 2844 N N . GLN A 1 366 ? 12.173 1.755 -27.461 1.00 94.06 366 GLN A N 1
ATOM 2845 C CA . GLN A 1 366 ? 12.350 1.219 -28.811 1.00 94.06 366 GLN A CA 1
ATOM 2846 C C . GLN A 1 366 ? 12.549 2.336 -29.836 1.00 94.06 366 GLN A C 1
ATOM 2848 O O . GLN A 1 366 ? 13.419 2.207 -30.693 1.00 94.06 366 GLN A O 1
ATOM 2853 N N . ALA A 1 367 ? 11.818 3.448 -29.706 1.00 93.75 367 ALA A N 1
ATOM 2854 C CA . ALA A 1 367 ? 12.041 4.635 -30.532 1.00 93.75 367 ALA A CA 1
ATOM 2855 C C . ALA A 1 367 ? 13.464 5.191 -30.360 1.00 93.75 367 ALA A C 1
ATOM 2857 O O . ALA A 1 367 ? 14.095 5.571 -31.342 1.00 93.75 367 ALA A O 1
ATOM 2858 N N . ILE A 1 368 ? 13.979 5.195 -29.122 1.00 94.75 368 ILE A N 1
ATOM 2859 C CA . ILE A 1 368 ? 15.356 5.610 -28.827 1.00 94.75 368 ILE A CA 1
ATOM 2860 C C . ILE A 1 368 ? 16.358 4.634 -29.453 1.00 94.75 368 ILE A C 1
ATOM 2862 O O . ILE A 1 368 ? 17.200 5.079 -30.221 1.00 94.75 368 ILE A O 1
ATOM 2866 N N . ILE A 1 369 ? 16.252 3.328 -29.163 1.00 94.56 369 ILE A N 1
ATOM 2867 C CA . ILE A 1 369 ? 17.198 2.283 -29.601 1.00 94.56 369 ILE A CA 1
ATOM 2868 C C . ILE A 1 369 ? 17.410 2.313 -31.120 1.00 94.56 369 ILE A C 1
ATOM 2870 O O . ILE A 1 369 ? 18.553 2.326 -31.569 1.00 94.56 369 ILE A O 1
ATOM 2874 N N . HIS A 1 370 ? 16.333 2.386 -31.906 1.00 93.50 370 HIS A N 1
ATOM 2875 C CA . HIS A 1 370 ? 16.423 2.355 -33.371 1.00 93.50 370 HIS A CA 1
ATOM 2876 C C . HIS A 1 370 ? 16.913 3.677 -33.989 1.00 93.50 370 HIS A C 1
ATOM 2878 O O . HIS A 1 370 ? 17.357 3.681 -35.131 1.00 93.50 370 HIS A O 1
ATOM 2884 N N . ASN A 1 371 ? 16.901 4.782 -33.233 1.00 92.88 371 ASN A N 1
ATOM 2885 C CA . ASN A 1 371 ? 17.403 6.087 -33.674 1.00 92.88 371 ASN A CA 1
ATOM 2886 C C . ASN A 1 371 ? 18.760 6.475 -33.045 1.00 92.88 371 ASN A C 1
ATOM 2888 O O . ASN A 1 371 ? 19.218 7.603 -33.233 1.00 92.88 371 ASN A O 1
ATOM 2892 N N . LEU A 1 372 ? 19.438 5.574 -32.316 1.00 92.38 372 LEU A N 1
ATOM 2893 C CA . LEU A 1 372 ? 20.692 5.896 -31.613 1.00 92.38 372 LEU A CA 1
ATOM 2894 C C . LEU A 1 372 ? 21.813 6.418 -32.526 1.00 92.38 372 LEU A C 1
ATOM 2896 O O . LEU A 1 372 ? 22.617 7.221 -32.064 1.00 92.38 372 LEU A O 1
ATOM 2900 N N . GLY A 1 373 ? 21.845 6.041 -33.809 1.00 89.00 373 GLY A N 1
ATOM 2901 C CA . GLY A 1 373 ? 22.820 6.578 -34.769 1.00 89.00 373 GLY A CA 1
ATOM 2902 C C . GLY A 1 373 ? 22.721 8.097 -34.981 1.00 89.00 373 GLY A C 1
ATOM 2903 O O . GLY A 1 373 ? 23.711 8.727 -35.316 1.00 89.00 373 GLY A O 1
ATOM 2904 N N . ALA A 1 374 ? 21.566 8.718 -34.711 1.00 88.12 374 ALA A N 1
ATOM 2905 C CA . ALA A 1 374 ? 21.415 10.179 -34.729 1.00 88.12 374 ALA A CA 1
ATOM 2906 C C . ALA A 1 374 ? 21.866 10.866 -33.419 1.00 88.12 374 ALA A C 1
ATOM 2908 O O . ALA A 1 374 ? 21.778 12.084 -33.303 1.00 88.12 374 ALA A O 1
ATOM 2909 N N . LEU A 1 375 ? 22.297 10.094 -32.414 1.00 89.19 375 LEU A N 1
ATOM 2910 C CA . LEU A 1 375 ? 22.905 10.579 -31.166 1.00 89.19 375 LEU A CA 1
ATOM 2911 C C . LEU A 1 375 ? 24.418 10.286 -31.106 1.00 89.19 375 LEU A C 1
ATOM 2913 O O . LEU A 1 375 ? 25.129 10.892 -30.309 1.00 89.19 375 LEU A O 1
ATOM 2917 N N . PHE A 1 376 ? 24.889 9.350 -31.930 1.00 88.75 376 PHE A N 1
ATOM 2918 C CA . PHE A 1 376 ? 26.255 8.841 -31.977 1.00 88.75 376 PHE A CA 1
ATOM 2919 C C . PHE A 1 376 ? 26.746 8.874 -33.432 1.00 88.75 376 PHE A C 1
ATOM 2921 O O . PHE A 1 376 ? 26.723 7.855 -34.115 1.00 88.75 376 PHE A O 1
ATOM 2928 N N . GLU A 1 377 ? 27.124 10.060 -33.915 1.00 81.44 377 GLU A N 1
ATOM 2929 C CA . GLU A 1 377 ? 27.482 10.273 -35.328 1.00 81.44 377 GLU A CA 1
ATOM 2930 C C . GLU A 1 377 ? 28.868 9.695 -35.682 1.00 81.44 377 GLU A C 1
ATOM 2932 O O . GLU A 1 377 ? 29.020 9.104 -36.748 1.00 81.44 377 GLU A O 1
ATOM 2937 N N . ASP A 1 378 ? 29.841 9.784 -34.764 1.00 83.00 378 ASP A N 1
ATOM 2938 C CA . ASP A 1 378 ? 31.249 9.393 -34.985 1.00 83.00 378 ASP A CA 1
ATOM 2939 C C . ASP A 1 378 ? 31.628 8.001 -34.423 1.00 83.00 378 ASP A C 1
ATOM 2941 O O . ASP A 1 378 ? 32.807 7.665 -34.330 1.00 83.00 378 ASP A O 1
ATOM 2945 N N . VAL A 1 379 ? 30.660 7.190 -33.970 1.00 85.75 379 VAL A N 1
ATOM 2946 C CA . VAL A 1 379 ? 30.922 5.845 -33.413 1.00 85.75 379 VAL A CA 1
ATOM 2947 C C . VAL A 1 379 ? 29.840 4.844 -33.807 1.00 85.75 379 VAL A C 1
ATOM 2949 O O . VAL A 1 379 ? 28.644 5.135 -33.769 1.00 85.75 379 VAL A O 1
ATOM 2952 N N . THR A 1 380 ? 30.241 3.613 -34.125 1.00 88.44 380 THR A N 1
ATOM 2953 C CA . THR A 1 380 ? 29.300 2.577 -34.563 1.00 88.44 380 THR A CA 1
ATOM 2954 C C . THR A 1 380 ? 28.501 2.035 -33.374 1.00 88.44 380 THR A C 1
ATOM 2956 O O . THR A 1 380 ? 29.047 1.395 -32.472 1.00 88.44 380 THR A O 1
ATOM 2959 N N . VAL A 1 381 ? 27.181 2.242 -33.374 1.00 91.44 381 VAL A N 1
ATOM 2960 C CA . VAL A 1 381 ? 26.268 1.657 -32.379 1.00 91.44 381 VAL A CA 1
ATOM 2961 C C . VAL A 1 381 ? 26.036 0.178 -32.699 1.00 91.44 381 VAL A C 1
ATOM 2963 O O . VAL A 1 381 ? 25.392 -0.149 -33.692 1.00 91.44 381 VAL A O 1
ATOM 2966 N N . LEU A 1 382 ? 26.522 -0.726 -31.843 1.00 90.56 382 LEU A N 1
ATOM 2967 C CA . LEU A 1 382 ? 26.381 -2.174 -32.046 1.00 90.56 382 LEU A CA 1
ATOM 2968 C C . LEU A 1 382 ? 25.045 -2.720 -31.535 1.00 90.56 382 LEU A C 1
ATOM 2970 O O . LEU A 1 382 ? 24.451 -3.600 -32.150 1.00 90.56 382 LEU A O 1
ATOM 2974 N N . SER A 1 383 ? 24.608 -2.278 -30.354 1.00 91.50 383 SER A N 1
ATOM 2975 C CA . SER A 1 383 ? 23.356 -2.721 -29.718 1.00 91.50 383 SER A CA 1
ATOM 2976 C C . SER A 1 383 ? 23.027 -1.873 -28.487 1.00 91.50 383 SER A C 1
ATOM 2978 O O . SER A 1 383 ? 23.896 -1.182 -27.954 1.00 91.50 383 SER A O 1
ATOM 2980 N N . ALA A 1 384 ? 21.780 -1.923 -28.010 1.00 94.62 384 ALA A N 1
ATOM 2981 C CA . ALA A 1 384 ? 21.370 -1.211 -26.803 1.00 94.62 384 ALA A CA 1
ATOM 2982 C C . ALA A 1 384 ? 20.303 -1.971 -26.004 1.00 94.62 384 ALA A C 1
ATOM 2984 O O . ALA A 1 384 ? 19.298 -2.407 -26.559 1.00 94.62 384 ALA A O 1
ATOM 2985 N N . TYR A 1 385 ? 20.509 -2.084 -24.689 1.00 96.19 385 TYR A N 1
ATOM 2986 C CA . TYR A 1 385 ? 19.734 -2.978 -23.821 1.00 96.19 385 TYR A CA 1
ATOM 2987 C C . TYR A 1 385 ? 19.072 -2.228 -22.653 1.00 96.19 385 TYR A C 1
ATOM 2989 O O . TYR A 1 385 ? 19.785 -1.606 -21.855 1.00 96.19 385 TYR A O 1
ATOM 2997 N N . PRO A 1 386 ? 17.734 -2.277 -22.508 1.00 96.12 386 PRO A N 1
ATOM 2998 C CA . PRO A 1 386 ? 17.034 -1.678 -21.375 1.00 96.12 386 PRO A CA 1
ATOM 2999 C C . PRO A 1 386 ? 17.363 -2.322 -20.022 1.00 96.12 386 PRO A C 1
ATOM 3001 O O . PRO A 1 386 ? 17.432 -3.545 -19.892 1.00 96.12 386 PRO A O 1
ATOM 3004 N N . PHE A 1 387 ? 17.488 -1.498 -18.980 1.00 96.56 387 PHE A N 1
ATOM 3005 C CA . PHE A 1 387 ? 17.640 -1.948 -17.597 1.00 96.56 387 PHE A CA 1
ATOM 3006 C C . PHE A 1 387 ? 17.152 -0.921 -16.561 1.00 96.56 387 PHE A C 1
ATOM 3008 O O . PHE A 1 387 ? 16.966 0.263 -16.850 1.00 96.56 387 PHE A O 1
ATOM 3015 N N . ARG A 1 388 ? 16.938 -1.383 -15.327 1.00 95.12 388 ARG A N 1
ATOM 3016 C CA . ARG A 1 388 ? 16.504 -0.600 -14.161 1.00 95.12 388 ARG A CA 1
ATOM 3017 C C . ARG A 1 388 ? 17.264 -1.046 -12.913 1.00 95.12 388 ARG A C 1
ATOM 3019 O O . ARG A 1 388 ? 17.572 -2.221 -12.746 1.00 95.12 388 ARG A O 1
ATOM 3026 N N . VAL A 1 389 ? 17.528 -0.113 -11.999 1.00 93.25 389 VAL A N 1
ATOM 3027 C CA . VAL A 1 389 ? 18.204 -0.384 -10.716 1.00 93.25 389 VAL A CA 1
ATOM 3028 C C . VAL A 1 389 ? 17.305 0.043 -9.567 1.00 93.25 389 VAL A C 1
ATOM 3030 O O . VAL A 1 389 ? 16.868 1.187 -9.541 1.00 93.25 389 VAL A O 1
ATOM 3033 N N . THR A 1 390 ? 17.073 -0.817 -8.579 1.00 92.25 390 THR A N 1
ATOM 3034 C CA . THR A 1 390 ? 16.432 -0.436 -7.308 1.00 92.25 390 THR A CA 1
ATOM 3035 C C . THR A 1 390 ? 17.507 -0.221 -6.241 1.00 92.25 390 THR A C 1
ATOM 3037 O O . THR A 1 390 ? 18.444 -1.015 -6.145 1.00 92.25 390 THR A O 1
ATOM 3040 N N . ARG A 1 391 ? 17.386 0.836 -5.425 1.00 87.88 391 ARG A N 1
ATOM 3041 C CA . ARG A 1 391 ? 18.290 1.152 -4.297 1.00 87.88 391 ARG A CA 1
ATOM 3042 C C . ARG A 1 391 ? 17.569 1.081 -2.949 1.00 87.88 391 ARG A C 1
ATOM 3044 O O . ARG A 1 391 ? 16.345 1.201 -2.888 1.00 87.88 391 ARG A O 1
ATOM 3051 N N . ASN A 1 392 ? 18.324 0.906 -1.864 1.00 83.44 392 ASN A N 1
ATOM 3052 C CA . ASN A 1 392 ? 17.794 0.971 -0.496 1.00 83.44 392 ASN A CA 1
ATOM 3053 C C . ASN A 1 392 ? 17.293 2.397 -0.174 1.00 83.44 392 ASN A C 1
ATOM 3055 O O . ASN A 1 392 ? 18.003 3.374 -0.413 1.00 83.44 392 ASN A O 1
ATOM 3059 N N . THR A 1 393 ? 16.087 2.525 0.390 1.00 67.75 393 THR A N 1
ATOM 3060 C CA . THR A 1 393 ? 15.467 3.818 0.743 1.00 67.75 393 THR A CA 1
ATOM 3061 C C . THR A 1 393 ? 15.223 4.027 2.239 1.00 67.75 393 THR A C 1
ATOM 3063 O O . THR A 1 393 ? 14.582 5.009 2.611 1.00 67.75 393 THR A O 1
ATOM 3066 N N . LYS A 1 394 ? 15.668 3.111 3.104 1.00 62.72 394 LYS A N 1
ATOM 3067 C CA . LYS A 1 394 ? 15.446 3.167 4.556 1.00 62.72 394 LYS A CA 1
ATOM 3068 C C . LYS A 1 394 ? 16.138 4.393 5.170 1.00 62.72 394 LYS A C 1
ATOM 3070 O O . LYS A 1 394 ? 17.349 4.391 5.362 1.00 62.72 394 LYS A O 1
ATOM 3075 N N . LEU A 1 395 ? 15.365 5.438 5.473 1.00 55.00 395 LEU A N 1
ATOM 3076 C CA . LEU A 1 395 ? 15.829 6.613 6.218 1.00 55.00 395 LEU A CA 1
ATOM 3077 C C . LEU A 1 395 ? 16.228 6.203 7.640 1.00 55.00 395 LEU A C 1
ATOM 3079 O O . LEU A 1 395 ? 15.369 5.951 8.485 1.00 55.00 395 LEU A O 1
ATOM 3083 N N . GLU A 1 396 ? 17.530 6.184 7.894 1.00 51.16 396 GLU A N 1
ATOM 3084 C CA . GLU A 1 396 ? 18.105 6.213 9.236 1.00 51.16 396 GLU A CA 1
ATOM 3085 C C . GLU A 1 396 ? 18.586 7.646 9.455 1.00 51.16 396 GLU A C 1
ATOM 3087 O O . GLU A 1 396 ? 19.722 7.976 9.148 1.00 51.16 396 GLU A O 1
ATOM 3092 N N . LEU A 1 397 ? 17.651 8.512 9.862 1.00 53.59 397 LEU A N 1
ATOM 3093 C CA . LEU A 1 397 ? 17.970 9.852 10.353 1.00 53.59 397 LEU A CA 1
ATOM 3094 C C . LEU A 1 397 ? 18.533 9.684 11.755 1.00 53.59 397 LEU A C 1
ATOM 3096 O O . LEU A 1 397 ? 17.802 9.209 12.637 1.00 53.59 397 LEU A O 1
ATOM 3100 N N . ASP A 1 398 ? 19.790 10.059 11.959 1.00 47.53 398 ASP A N 1
ATOM 3101 C CA . ASP A 1 398 ? 20.397 9.882 13.263 1.00 47.53 398 ASP A CA 1
ATOM 3102 C C . ASP A 1 398 ? 19.739 10.827 14.276 1.00 47.53 398 ASP A C 1
ATOM 3104 O O . ASP A 1 398 ? 19.427 11.989 13.983 1.00 47.53 398 ASP A O 1
ATOM 3108 N N . LYS A 1 399 ? 19.469 10.331 15.488 1.00 47.47 399 LYS A N 1
ATOM 3109 C CA . LYS A 1 399 ? 18.738 11.130 16.493 1.00 47.47 399 LYS A CA 1
ATOM 3110 C C . LYS A 1 399 ? 19.511 12.388 16.891 1.00 47.47 399 LYS A C 1
ATOM 3112 O O . LYS A 1 399 ? 18.883 13.371 17.259 1.00 47.47 399 LYS A O 1
ATOM 3117 N N . LEU A 1 400 ? 20.838 12.337 16.779 1.00 44.88 400 LEU A N 1
ATOM 3118 C CA . LEU A 1 400 ? 21.767 13.423 17.081 1.00 44.88 400 LEU A CA 1
ATOM 3119 C C . LEU A 1 400 ? 21.779 14.514 15.996 1.00 44.88 400 LEU A C 1
ATOM 3121 O O . LEU A 1 400 ? 21.809 15.693 16.331 1.00 44.88 400 LEU A O 1
ATOM 3125 N N . GLU A 1 401 ? 21.679 14.164 14.710 1.00 50.31 401 GLU A N 1
ATOM 3126 C CA . GLU A 1 401 ? 21.615 15.153 13.614 1.00 50.31 401 GLU A CA 1
ATOM 3127 C C . GLU A 1 401 ? 20.339 16.003 13.699 1.00 50.31 401 GLU A C 1
ATOM 3129 O O . GLU A 1 401 ? 20.376 17.225 13.542 1.00 50.31 401 GLU A O 1
ATOM 3134 N N . LEU A 1 402 ? 19.226 15.350 14.056 1.00 50.66 402 LEU A N 1
ATOM 3135 C CA . LEU A 1 402 ? 17.929 15.967 14.363 1.00 50.66 402 LEU A CA 1
ATOM 3136 C C . LEU A 1 402 ? 17.937 16.862 15.618 1.00 50.66 402 LEU A C 1
ATOM 3138 O O . LEU A 1 402 ? 16.945 17.540 15.881 1.00 50.66 402 LEU A O 1
ATOM 3142 N N . GLU A 1 403 ? 19.007 16.832 16.414 1.00 48.81 403 GLU A N 1
ATOM 3143 C CA . GLU A 1 403 ? 19.191 17.663 17.610 1.00 48.81 403 GLU A CA 1
ATOM 3144 C C . GLU A 1 403 ? 20.261 18.750 17.423 1.00 48.81 403 GLU A C 1
ATOM 3146 O O . GLU A 1 403 ? 20.248 19.739 18.152 1.00 48.81 403 GLU A O 1
ATOM 3151 N N . ALA A 1 404 ? 21.154 18.597 16.440 1.00 47.94 404 ALA A N 1
ATOM 3152 C CA . ALA A 1 404 ? 22.282 19.495 16.192 1.00 47.94 404 ALA A CA 1
ATOM 3153 C C . ALA A 1 404 ? 21.971 20.675 15.247 1.00 47.94 404 ALA A C 1
ATOM 3155 O O . ALA A 1 404 ? 22.782 21.593 15.128 1.00 47.94 404 ALA A O 1
ATOM 3156 N N . THR A 1 405 ? 20.825 20.667 14.563 1.00 47.22 405 THR A N 1
ATOM 3157 C CA . THR A 1 405 ? 20.465 21.648 13.525 1.00 47.22 405 THR A CA 1
ATOM 3158 C C . THR A 1 405 ? 19.218 22.451 13.892 1.00 47.22 405 THR A C 1
ATOM 3160 O O . THR A 1 405 ? 18.221 21.913 14.367 1.00 47.22 405 THR A O 1
ATOM 3163 N N . ALA A 1 406 ? 19.267 23.766 13.654 1.00 52.59 406 ALA A N 1
ATOM 3164 C CA . ALA A 1 406 ? 18.167 24.682 13.969 1.00 52.59 406 ALA A CA 1
ATOM 3165 C C . ALA A 1 406 ? 17.018 24.656 12.940 1.00 52.59 406 ALA A C 1
ATOM 3167 O O . ALA A 1 406 ? 15.925 25.124 13.248 1.00 52.59 406 ALA A O 1
ATOM 3168 N N . ASP A 1 407 ? 17.251 24.115 11.738 1.00 66.81 407 ASP A N 1
ATOM 3169 C CA . ASP A 1 407 ? 16.242 23.980 10.685 1.00 66.81 407 ASP A CA 1
ATOM 3170 C C . ASP A 1 407 ? 16.078 22.520 10.234 1.00 66.81 407 ASP A C 1
ATOM 3172 O O . ASP A 1 407 ? 16.873 21.969 9.470 1.00 66.81 407 ASP A O 1
ATOM 3176 N N . PHE A 1 408 ? 14.987 21.911 10.694 1.00 66.25 408 PHE A N 1
ATOM 3177 C CA . PHE A 1 408 ? 14.575 20.555 10.339 1.00 66.25 408 PHE A CA 1
ATOM 3178 C C . PHE A 1 408 ? 14.213 20.399 8.849 1.00 66.25 408 PHE A C 1
ATOM 3180 O O . PHE A 1 408 ? 14.330 19.294 8.316 1.00 66.25 408 PHE A O 1
ATOM 3187 N N . LEU A 1 409 ? 13.797 21.474 8.163 1.00 69.00 409 LEU A N 1
ATOM 3188 C CA . LEU A 1 409 ? 13.439 21.429 6.743 1.00 69.00 409 LEU A CA 1
ATOM 3189 C C . LEU A 1 409 ? 14.682 21.169 5.881 1.00 69.00 409 LEU A C 1
ATOM 3191 O O . LEU A 1 409 ? 14.690 20.230 5.083 1.00 69.00 409 LEU A O 1
ATOM 3195 N N . THR A 1 410 ? 15.756 21.930 6.116 1.00 69.50 410 THR A N 1
ATOM 3196 C CA . THR A 1 410 ? 17.047 21.765 5.427 1.00 69.50 410 THR A CA 1
ATOM 3197 C C . THR A 1 410 ? 17.611 20.344 5.586 1.00 69.50 410 THR A C 1
ATOM 3199 O O . THR A 1 410 ? 18.004 19.734 4.592 1.00 69.50 410 THR A O 1
ATOM 3202 N N . VAL A 1 411 ? 17.560 19.751 6.789 1.00 70.81 411 VAL A N 1
ATOM 3203 C CA . VAL A 1 411 ? 18.025 18.363 7.023 1.00 70.81 411 VAL A CA 1
ATOM 3204 C C . VAL A 1 411 ? 17.258 17.341 6.179 1.00 70.81 411 VAL A C 1
ATOM 3206 O O . VAL A 1 411 ? 17.848 16.387 5.662 1.00 70.81 411 VAL A O 1
ATOM 3209 N N . VAL A 1 412 ? 15.939 17.517 6.032 1.00 68.88 412 VAL A N 1
ATOM 3210 C CA . VAL A 1 412 ? 15.112 16.640 5.190 1.00 68.88 412 VAL A CA 1
ATOM 3211 C C . VAL A 1 412 ? 15.481 16.809 3.712 1.00 68.88 412 VAL A C 1
ATOM 3213 O O . VAL A 1 412 ? 15.657 15.804 3.022 1.00 68.88 412 VAL A O 1
ATOM 3216 N N . GLU A 1 413 ? 15.672 18.043 3.233 1.00 68.44 413 GLU A N 1
ATOM 3217 C CA . GLU A 1 413 ? 16.093 18.321 1.851 1.00 68.44 413 GLU A CA 1
ATOM 3218 C C . GLU A 1 413 ? 17.470 17.717 1.512 1.00 68.44 413 GLU A C 1
ATOM 3220 O O . GLU A 1 413 ? 17.653 17.165 0.422 1.00 68.44 413 GLU A O 1
ATOM 3225 N N . GLU A 1 414 ? 18.435 17.757 2.434 1.00 67.94 414 GLU A N 1
ATOM 3226 C CA . GLU A 1 414 ? 19.752 17.131 2.248 1.00 67.94 414 GLU A CA 1
ATOM 3227 C C . GLU A 1 414 ? 19.659 15.598 2.216 1.00 67.94 414 GLU A C 1
ATOM 3229 O O . GLU A 1 414 ? 20.161 14.961 1.284 1.00 67.94 414 GLU A O 1
ATOM 3234 N N . ASN A 1 415 ? 18.910 14.995 3.144 1.00 65.75 415 ASN A N 1
ATOM 3235 C CA . ASN A 1 415 ? 18.689 13.545 3.189 1.00 65.75 415 ASN A CA 1
ATOM 3236 C C . ASN A 1 415 ? 18.003 12.994 1.923 1.00 65.75 415 ASN A C 1
ATOM 3238 O O . ASN A 1 415 ? 18.304 11.880 1.475 1.00 65.75 415 ASN A O 1
ATOM 3242 N N . LEU A 1 416 ? 17.104 13.764 1.300 1.00 65.75 416 LEU A N 1
ATOM 3243 C CA . LEU A 1 416 ? 16.470 13.390 0.029 1.00 65.75 416 LEU A CA 1
ATOM 3244 C C . LEU A 1 416 ? 17.477 13.321 -1.131 1.00 65.75 416 LEU A C 1
ATOM 3246 O O . LEU A 1 416 ? 17.337 12.472 -2.020 1.00 65.75 416 LEU A O 1
ATOM 3250 N N . ARG A 1 417 ? 18.535 14.142 -1.099 1.00 66.00 417 ARG A N 1
ATOM 3251 C CA . ARG A 1 417 ? 19.657 14.065 -2.052 1.00 66.00 417 ARG A CA 1
ATOM 3252 C C . ARG A 1 417 ? 20.523 12.834 -1.776 1.00 66.00 417 ARG A C 1
ATOM 3254 O O . ARG A 1 417 ? 20.878 12.116 -2.713 1.00 66.00 417 ARG A O 1
ATOM 3261 N N . GLU A 1 418 ? 20.801 12.529 -0.509 1.00 64.31 418 GLU A N 1
ATOM 3262 C CA . GLU A 1 418 ? 21.596 11.354 -0.121 1.00 64.31 418 GLU A CA 1
ATOM 3263 C C . GLU A 1 418 ? 20.914 10.012 -0.411 1.00 64.31 418 GLU A C 1
ATOM 3265 O O . GLU A 1 418 ? 21.582 9.045 -0.783 1.00 64.31 418 GLU A O 1
ATOM 3270 N N . ARG A 1 419 ? 19.577 9.942 -0.335 1.00 62.19 419 ARG A N 1
ATOM 3271 C CA . ARG A 1 419 ? 18.787 8.747 -0.694 1.00 62.19 419 ARG A CA 1
ATOM 3272 C C . ARG A 1 419 ? 19.138 8.201 -2.084 1.00 62.19 419 ARG A C 1
ATOM 3274 O O . ARG A 1 419 ? 19.092 6.991 -2.290 1.00 62.19 419 ARG A O 1
ATOM 3281 N N . GLN A 1 420 ? 19.526 9.065 -3.025 1.00 60.25 420 GLN A N 1
ATOM 3282 C CA . GLN A 1 420 ? 19.916 8.662 -4.382 1.00 60.25 420 GLN A CA 1
ATOM 3283 C C . GLN A 1 420 ? 21.284 7.956 -4.437 1.00 60.25 420 GLN A C 1
ATOM 3285 O O . GLN A 1 420 ? 21.534 7.221 -5.388 1.00 60.25 420 GLN A O 1
ATOM 3290 N N . ARG A 1 421 ? 22.143 8.140 -3.421 1.00 62.56 421 ARG A N 1
ATOM 3291 C CA . ARG A 1 421 ? 23.519 7.610 -3.326 1.00 62.56 421 ARG A CA 1
ATOM 3292 C C . ARG A 1 421 ? 23.634 6.260 -2.602 1.00 62.56 421 ARG A C 1
ATOM 3294 O O . ARG A 1 421 ? 24.707 5.667 -2.598 1.00 62.56 421 ARG A O 1
ATOM 3301 N N . ARG A 1 422 ? 22.551 5.755 -1.999 1.00 71.44 422 ARG A N 1
ATOM 3302 C CA . ARG A 1 422 ? 22.549 4.493 -1.232 1.00 71.44 422 ARG A CA 1
ATOM 3303 C C . ARG A 1 422 ? 22.760 3.258 -2.123 1.00 71.44 422 ARG A C 1
ATOM 3305 O O . ARG A 1 422 ? 22.482 3.287 -3.322 1.00 71.44 422 ARG A O 1
ATOM 3312 N N . GLY A 1 423 ? 23.242 2.163 -1.531 1.00 78.69 423 GLY A N 1
ATOM 3313 C CA . GLY A 1 423 ? 23.561 0.916 -2.241 1.00 78.69 423 GLY A CA 1
ATOM 3314 C C . GLY A 1 423 ? 22.400 0.351 -3.072 1.00 78.69 423 GLY A C 1
ATOM 3315 O O . GLY A 1 423 ? 21.226 0.472 -2.699 1.00 78.69 423 GLY A O 1
ATOM 3316 N N . ALA A 1 424 ? 22.739 -0.256 -4.212 1.00 88.31 424 ALA A N 1
ATOM 3317 C CA . ALA A 1 424 ? 21.789 -0.990 -5.039 1.00 88.31 424 ALA A CA 1
ATOM 3318 C C . ALA A 1 424 ? 21.343 -2.287 -4.339 1.00 88.31 424 ALA A C 1
ATOM 3320 O O . ALA A 1 424 ? 22.066 -2.848 -3.519 1.00 88.31 424 ALA A O 1
ATOM 3321 N N . VAL A 1 425 ? 20.128 -2.743 -4.648 1.00 91.25 425 VAL A N 1
ATOM 3322 C CA . VAL A 1 425 ? 19.513 -3.948 -4.050 1.00 91.25 425 VAL A CA 1
ATOM 3323 C C . VAL A 1 425 ? 18.906 -4.901 -5.076 1.00 91.25 425 VAL A C 1
ATOM 3325 O O . VAL A 1 425 ? 18.641 -6.056 -4.752 1.00 91.25 425 VAL A O 1
ATOM 3328 N N . ARG A 1 426 ? 18.666 -4.419 -6.299 1.00 94.31 426 ARG A N 1
ATOM 3329 C CA . ARG A 1 426 ? 18.165 -5.198 -7.433 1.00 94.31 426 ARG A CA 1
ATOM 3330 C C . ARG A 1 426 ? 18.587 -4.539 -8.740 1.00 94.31 426 ARG A C 1
ATOM 3332 O O . ARG A 1 426 ? 18.515 -3.313 -8.855 1.00 94.31 426 ARG A O 1
ATOM 3339 N N . LEU A 1 427 ? 18.950 -5.360 -9.715 1.00 96.00 427 LEU A N 1
ATOM 3340 C CA . LEU A 1 427 ? 19.166 -4.983 -11.107 1.00 96.00 427 LEU A CA 1
ATOM 3341 C C . LEU A 1 427 ? 18.168 -5.761 -11.976 1.00 96.00 427 LEU A C 1
ATOM 3343 O O . LEU A 1 427 ? 18.179 -6.988 -11.981 1.00 96.00 427 LEU A O 1
ATOM 3347 N N . GLU A 1 428 ? 17.296 -5.051 -12.684 1.00 97.12 428 GLU A N 1
ATOM 3348 C CA . GLU A 1 428 ? 16.359 -5.606 -13.667 1.00 97.12 428 GLU A CA 1
ATOM 3349 C C . GLU A 1 428 ? 16.932 -5.332 -15.065 1.00 97.12 428 GLU A C 1
ATOM 3351 O O . GLU A 1 428 ? 17.198 -4.176 -15.384 1.00 97.12 428 GLU A O 1
ATOM 3356 N N . VAL A 1 429 ? 17.134 -6.356 -15.896 1.00 97.19 429 VAL A N 1
ATOM 3357 C CA . VAL A 1 429 ? 17.696 -6.224 -17.259 1.00 97.19 429 VAL A CA 1
ATOM 3358 C C . VAL A 1 429 ? 16.779 -6.850 -18.304 1.00 97.19 429 VAL A C 1
ATOM 3360 O O . VAL A 1 429 ? 16.016 -7.773 -18.004 1.00 97.19 429 VAL A O 1
ATOM 3363 N N . SER A 1 430 ? 16.870 -6.372 -19.544 1.00 95.94 430 SER A N 1
ATOM 3364 C CA . SER A 1 430 ? 16.231 -7.013 -20.693 1.00 95.94 430 SER A CA 1
ATOM 3365 C C . SER A 1 430 ? 16.755 -8.444 -20.907 1.00 95.94 430 SER A C 1
ATOM 3367 O O . SER A 1 430 ? 17.872 -8.799 -20.514 1.00 95.94 430 SER A O 1
ATOM 3369 N N . ARG A 1 431 ? 15.909 -9.305 -21.486 1.00 93.19 431 ARG A N 1
ATOM 3370 C CA . ARG A 1 431 ? 16.172 -10.747 -21.641 1.00 93.19 431 ARG A CA 1
ATOM 3371 C C . ARG A 1 431 ? 17.482 -11.035 -22.378 1.00 93.19 431 ARG A C 1
ATOM 3373 O O . ARG A 1 431 ? 18.229 -11.932 -21.993 1.00 93.19 431 ARG A O 1
ATOM 3380 N N . ASP A 1 432 ? 17.699 -10.259 -23.428 1.00 93.38 432 ASP A N 1
ATOM 3381 C CA . ASP A 1 432 ? 18.732 -10.317 -24.458 1.00 93.38 432 ASP A CA 1
ATOM 3382 C C . ASP A 1 432 ? 20.066 -9.663 -24.065 1.00 93.38 432 ASP A C 1
ATOM 3384 O O . ASP A 1 432 ? 21.059 -9.877 -24.756 1.00 93.38 432 ASP A O 1
ATOM 3388 N N . MET A 1 433 ? 20.132 -8.928 -22.946 1.00 95.38 433 MET A N 1
ATOM 3389 C CA . MET A 1 433 ? 21.366 -8.261 -22.517 1.00 95.38 433 MET A CA 1
ATOM 3390 C C . MET A 1 433 ? 22.535 -9.266 -22.364 1.00 95.38 433 MET A C 1
ATOM 3392 O O . MET A 1 433 ? 22.428 -10.201 -21.557 1.00 95.38 433 MET A O 1
ATOM 3396 N N . PRO A 1 434 ? 23.672 -9.082 -23.067 1.00 93.69 434 PRO A N 1
ATOM 3397 C CA . PRO A 1 434 ? 24.832 -9.964 -22.976 1.00 93.69 434 PRO A CA 1
ATOM 3398 C C . PRO A 1 434 ? 25.375 -10.097 -21.551 1.00 93.69 434 PRO A C 1
ATOM 3400 O O . PRO A 1 434 ? 25.474 -9.116 -20.814 1.00 93.69 434 PRO A O 1
ATOM 3403 N N . GLU A 1 435 ? 25.805 -11.304 -21.172 1.00 91.69 435 GLU A N 1
ATOM 3404 C CA . GLU A 1 435 ? 26.270 -11.598 -19.805 1.00 91.69 435 GLU A CA 1
ATOM 3405 C C . GLU A 1 435 ? 27.482 -10.750 -19.375 1.00 91.69 435 GLU A C 1
ATOM 3407 O O . GLU A 1 435 ? 27.636 -10.448 -18.195 1.00 91.69 435 GLU A O 1
ATOM 3412 N N . ARG A 1 436 ? 28.300 -10.279 -20.328 1.00 87.69 436 ARG A N 1
ATOM 3413 C CA . ARG A 1 436 ? 29.394 -9.327 -20.059 1.00 87.69 436 ARG A CA 1
ATOM 3414 C C . ARG A 1 436 ? 28.878 -7.976 -19.547 1.00 87.69 436 ARG A C 1
ATOM 3416 O O . ARG A 1 436 ? 29.405 -7.470 -18.563 1.00 87.69 436 ARG A O 1
ATOM 3423 N N . LEU A 1 437 ? 27.822 -7.424 -20.155 1.00 90.19 437 LEU A N 1
ATOM 3424 C CA . LEU A 1 437 ? 27.210 -6.165 -19.703 1.00 90.19 437 LEU A CA 1
ATOM 3425 C C . LEU A 1 437 ? 26.472 -6.343 -18.372 1.00 90.19 437 LEU A C 1
ATOM 3427 O O . LEU A 1 437 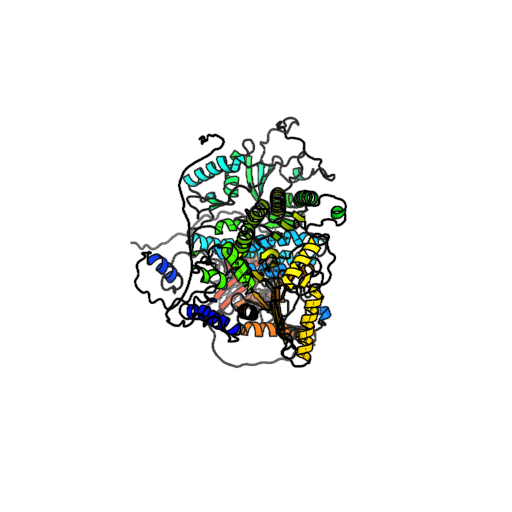? 26.549 -5.470 -17.511 1.00 90.19 437 LEU A O 1
ATOM 3431 N N . VAL A 1 438 ? 25.818 -7.493 -18.173 1.00 94.00 438 VAL A N 1
ATOM 3432 C CA . VAL A 1 438 ? 25.206 -7.851 -16.884 1.00 94.00 438 VAL A CA 1
ATOM 3433 C C . VAL A 1 438 ? 26.263 -7.962 -15.785 1.00 94.00 438 VAL A C 1
ATOM 3435 O O . VAL A 1 438 ? 26.062 -7.424 -14.700 1.00 94.00 438 VAL A O 1
ATOM 3438 N N . THR A 1 439 ? 27.404 -8.596 -16.067 1.00 91.38 439 THR A N 1
ATOM 3439 C CA . THR A 1 439 ? 28.534 -8.719 -15.133 1.00 91.38 439 THR A CA 1
ATOM 3440 C C . THR A 1 439 ? 29.122 -7.354 -14.785 1.00 91.38 439 THR A C 1
ATOM 3442 O O . THR A 1 439 ? 29.239 -7.040 -13.602 1.00 91.38 439 THR A O 1
ATOM 3445 N N . LEU A 1 440 ? 29.389 -6.509 -15.787 1.00 87.88 440 LEU A N 1
ATOM 3446 C CA . LEU A 1 440 ? 29.882 -5.142 -15.598 1.00 87.88 440 LEU A CA 1
ATOM 3447 C C . LEU A 1 440 ? 28.925 -4.324 -14.715 1.00 87.88 440 LEU A C 1
ATOM 3449 O O . LEU A 1 440 ? 29.344 -3.770 -13.700 1.00 87.88 440 LEU A O 1
ATOM 3453 N N . LEU A 1 441 ? 27.626 -4.303 -15.041 1.00 91.12 441 LEU A N 1
ATOM 3454 C CA . LEU A 1 441 ? 26.607 -3.623 -14.232 1.00 91.12 441 LEU A CA 1
ATOM 3455 C C . LEU A 1 441 ? 26.522 -4.181 -12.808 1.00 91.12 441 LEU A C 1
ATOM 3457 O O . LEU A 1 441 ? 26.404 -3.415 -11.853 1.00 91.12 441 LEU A O 1
ATOM 3461 N N . ARG A 1 442 ? 26.572 -5.508 -12.653 1.00 92.44 442 ARG A N 1
ATOM 3462 C CA . ARG A 1 442 ? 26.518 -6.183 -11.353 1.00 92.44 442 ARG A CA 1
ATOM 3463 C C . ARG A 1 442 ? 27.692 -5.765 -10.468 1.00 92.44 442 ARG A C 1
ATOM 3465 O O . ARG A 1 442 ? 27.475 -5.470 -9.296 1.00 92.44 442 ARG A O 1
ATOM 3472 N N . GLU A 1 443 ? 28.908 -5.731 -11.001 1.00 88.69 443 GLU A N 1
ATOM 3473 C CA . GLU A 1 443 ? 30.114 -5.412 -10.228 1.00 88.69 443 GLU A CA 1
ATOM 3474 C C . GLU A 1 443 ? 30.199 -3.931 -9.868 1.00 88.69 443 GLU A C 1
ATOM 3476 O O . GLU A 1 443 ? 30.410 -3.611 -8.698 1.00 88.69 443 GLU A O 1
ATOM 3481 N N . GLN A 1 444 ? 29.905 -3.045 -10.822 1.00 86.44 444 GLN A N 1
ATOM 3482 C CA . GLN A 1 444 ? 29.844 -1.592 -10.620 1.00 86.44 444 GLN A CA 1
ATOM 3483 C C . GLN A 1 444 ? 28.734 -1.157 -9.644 1.00 86.44 444 GLN A C 1
ATOM 3485 O O . GLN A 1 444 ? 28.842 -0.137 -8.968 1.00 86.44 444 GLN A O 1
ATOM 3490 N N . LEU A 1 445 ? 27.658 -1.943 -9.525 1.00 89.00 445 LEU A N 1
ATOM 3491 C CA . LEU A 1 445 ? 26.596 -1.737 -8.531 1.00 89.00 445 LEU A CA 1
ATOM 3492 C C . LEU A 1 445 ? 26.811 -2.525 -7.226 1.00 89.00 445 LEU A C 1
ATOM 3494 O O . LEU A 1 445 ? 25.980 -2.421 -6.322 1.00 89.00 445 LEU A O 1
ATOM 3498 N N . HIS A 1 446 ? 27.902 -3.292 -7.129 1.00 88.19 446 HIS A N 1
ATOM 3499 C CA . HIS A 1 446 ? 28.250 -4.180 -6.013 1.00 88.19 446 HIS A CA 1
ATOM 3500 C C . HIS A 1 446 ? 27.119 -5.155 -5.629 1.00 88.19 446 HIS A C 1
ATOM 3502 O O . HIS A 1 446 ? 26.777 -5.327 -4.457 1.00 88.19 446 HIS A O 1
ATOM 3508 N N . LEU A 1 447 ? 26.511 -5.781 -6.640 1.00 90.25 447 LEU A N 1
ATOM 3509 C CA . LEU A 1 447 ? 25.385 -6.701 -6.503 1.00 90.25 447 LEU A CA 1
ATOM 3510 C C . LEU A 1 447 ? 25.815 -8.176 -6.514 1.00 90.25 447 LEU A C 1
ATOM 3512 O O . LEU A 1 447 ? 26.718 -8.603 -7.236 1.00 90.25 447 LEU A O 1
ATOM 3516 N N . GLU A 1 448 ? 25.088 -8.985 -5.749 1.00 88.75 448 GLU A N 1
ATOM 3517 C CA . GLU A 1 448 ? 25.163 -10.446 -5.816 1.00 88.75 448 GLU A CA 1
ATOM 3518 C C . GLU A 1 448 ? 24.435 -10.960 -7.074 1.00 88.75 448 GLU A C 1
ATOM 3520 O O . GLU A 1 448 ? 23.439 -10.355 -7.481 1.00 88.75 448 GLU A O 1
ATOM 3525 N N . PRO A 1 449 ? 24.828 -12.108 -7.664 1.00 90.38 449 PRO A N 1
ATOM 3526 C CA . PRO A 1 449 ? 24.100 -12.710 -8.791 1.00 90.38 449 PRO A CA 1
ATOM 3527 C C . PRO A 1 449 ? 22.609 -12.960 -8.497 1.00 90.38 449 PRO A C 1
ATOM 3529 O O . PRO A 1 449 ? 21.765 -12.870 -9.384 1.00 90.38 449 PRO A O 1
ATOM 3532 N N . ALA A 1 450 ? 22.264 -13.215 -7.230 1.00 88.25 450 ALA A N 1
ATOM 3533 C CA . ALA A 1 450 ? 20.889 -13.390 -6.765 1.00 88.25 450 ALA A CA 1
ATOM 3534 C C . ALA A 1 450 ? 20.011 -12.125 -6.906 1.00 88.25 450 ALA A C 1
ATOM 3536 O O . ALA A 1 450 ? 18.790 -12.235 -7.016 1.00 88.25 450 ALA A O 1
ATOM 3537 N N . ALA A 1 451 ? 20.623 -10.936 -6.948 1.00 90.88 451 ALA A N 1
ATOM 3538 C CA . ALA A 1 451 ? 19.944 -9.648 -7.080 1.00 90.88 451 ALA A CA 1
ATOM 3539 C C . ALA A 1 451 ? 19.703 -9.216 -8.543 1.00 90.88 451 ALA A C 1
ATOM 3541 O O . ALA A 1 451 ? 19.158 -8.133 -8.775 1.00 90.88 451 ALA A O 1
ATOM 3542 N N . VAL A 1 452 ? 20.097 -10.036 -9.525 1.00 95.06 452 VAL A N 1
ATOM 3543 C CA . VAL A 1 452 ? 19.905 -9.776 -10.959 1.00 95.06 452 VAL A CA 1
ATOM 3544 C C . VAL A 1 452 ? 18.662 -10.508 -11.477 1.00 95.06 452 VAL A C 1
ATOM 3546 O O . VAL A 1 452 ? 18.503 -11.712 -11.280 1.00 95.06 452 VAL A O 1
ATOM 3549 N N . TYR A 1 453 ? 17.788 -9.772 -12.162 1.00 95.44 453 TYR A N 1
ATOM 3550 C CA . TYR A 1 453 ? 16.515 -10.242 -12.705 1.00 95.44 453 TYR A CA 1
ATOM 3551 C C . TYR A 1 453 ? 16.486 -9.978 -14.214 1.00 95.44 453 TYR A C 1
ATOM 3553 O O . TYR A 1 453 ? 16.348 -8.836 -14.649 1.00 95.44 453 TYR A O 1
ATOM 3561 N N . ARG A 1 454 ? 16.624 -11.038 -15.017 1.00 95.50 454 ARG A N 1
ATOM 3562 C CA . ARG A 1 454 ? 16.414 -10.994 -16.473 1.00 95.50 454 ARG A CA 1
ATOM 3563 C C . ARG A 1 454 ? 14.915 -11.067 -16.755 1.00 95.50 454 ARG A C 1
ATOM 3565 O O . ARG A 1 454 ? 14.296 -12.084 -16.445 1.00 95.50 454 ARG A O 1
ATOM 3572 N N . SER A 1 455 ? 14.350 -10.005 -17.322 1.00 93.50 455 SER A N 1
ATOM 3573 C CA . SER A 1 455 ? 12.916 -9.924 -17.608 1.00 93.50 455 SER A CA 1
ATOM 3574 C C . SER A 1 455 ? 12.505 -10.927 -18.688 1.00 93.50 455 SER A C 1
ATOM 3576 O O . SER A 1 455 ? 13.200 -11.098 -19.691 1.00 93.50 455 SER A O 1
ATOM 3578 N N . ARG A 1 456 ? 11.371 -11.601 -18.487 1.00 92.00 456 ARG A N 1
ATOM 3579 C CA . ARG A 1 456 ? 10.716 -12.474 -19.477 1.00 92.00 456 ARG A CA 1
ATOM 3580 C C . ARG A 1 456 ? 9.689 -11.733 -20.332 1.00 92.00 456 ARG A C 1
ATOM 3582 O O . ARG A 1 456 ? 9.313 -12.248 -21.383 1.00 92.00 456 ARG A O 1
ATOM 3589 N N . ALA A 1 457 ? 9.240 -10.563 -19.881 1.00 92.00 457 ALA A N 1
ATOM 3590 C CA . ALA A 1 457 ? 8.309 -9.709 -20.603 1.00 92.00 457 ALA A CA 1
ATOM 3591 C C . ALA A 1 457 ? 9.007 -8.973 -21.767 1.00 92.00 457 ALA A C 1
ATOM 3593 O O . ALA A 1 457 ? 10.217 -8.748 -21.712 1.00 92.00 457 ALA A O 1
ATOM 3594 N N . PRO A 1 458 ? 8.267 -8.519 -22.799 1.00 90.25 458 PRO A N 1
ATOM 3595 C CA . PRO A 1 458 ? 8.823 -7.717 -23.899 1.00 90.25 458 PRO A CA 1
ATOM 3596 C C . PRO A 1 458 ? 9.239 -6.288 -23.488 1.00 90.25 458 PRO A C 1
ATOM 3598 O O . PRO A 1 458 ? 9.635 -5.490 -24.334 1.00 90.25 458 PRO A O 1
ATOM 3601 N N . ILE A 1 459 ? 9.109 -5.934 -22.205 1.00 91.31 459 ILE A N 1
ATOM 3602 C CA . ILE A 1 459 ? 9.298 -4.586 -21.667 1.00 91.31 459 ILE A CA 1
ATOM 3603 C C . ILE A 1 459 ? 9.833 -4.658 -20.233 1.00 91.31 459 ILE A C 1
ATOM 3605 O O . ILE A 1 459 ? 9.271 -5.345 -19.380 1.00 91.31 459 ILE A O 1
ATOM 3609 N N . VAL A 1 460 ? 10.902 -3.910 -19.945 1.00 92.25 460 VAL A N 1
ATOM 3610 C CA . VAL A 1 460 ? 11.458 -3.816 -18.587 1.00 92.25 460 VAL A CA 1
ATOM 3611 C C . VAL A 1 460 ? 10.645 -2.807 -17.768 1.00 92.25 460 VAL A C 1
ATOM 3613 O O . VAL A 1 460 ? 10.418 -1.671 -18.193 1.00 92.25 460 VAL A O 1
ATOM 3616 N N . GLY A 1 461 ? 10.243 -3.211 -16.558 1.00 89.75 461 GLY A N 1
ATOM 3617 C CA . GLY A 1 461 ? 9.568 -2.341 -15.591 1.00 89.75 461 GLY A CA 1
ATOM 3618 C C . GLY A 1 461 ? 8.041 -2.315 -15.706 1.00 89.75 461 GLY A C 1
ATOM 3619 O O . GLY A 1 461 ? 7.454 -1.249 -15.883 1.00 89.75 461 GLY A O 1
ATOM 3620 N N . LEU A 1 462 ? 7.384 -3.469 -15.537 1.00 92.75 462 LEU A N 1
ATOM 3621 C CA . LEU A 1 462 ? 5.929 -3.635 -15.706 1.00 92.75 462 LEU A CA 1
ATOM 3622 C C . LEU A 1 462 ? 5.041 -2.627 -14.953 1.00 92.75 462 LEU A C 1
ATOM 3624 O O . LEU A 1 462 ? 3.939 -2.351 -15.422 1.00 92.75 462 LEU A O 1
ATOM 3628 N N . LYS A 1 463 ? 5.480 -2.030 -13.833 1.00 92.69 463 LYS A N 1
ATOM 3629 C CA . LYS A 1 463 ? 4.718 -0.954 -13.164 1.00 92.69 463 LYS A CA 1
ATOM 3630 C C . LYS A 1 463 ? 4.362 0.195 -14.117 1.00 92.69 463 LYS A C 1
ATOM 3632 O O . LYS A 1 463 ? 3.287 0.773 -14.003 1.00 92.69 463 LYS A O 1
ATOM 3637 N N . ASP A 1 464 ? 5.234 0.509 -15.076 1.00 90.75 464 ASP A N 1
ATOM 3638 C CA . ASP A 1 464 ? 5.059 1.667 -15.951 1.00 90.75 464 ASP A CA 1
ATOM 3639 C C . ASP A 1 464 ? 3.924 1.424 -16.977 1.00 90.75 464 ASP A C 1
ATOM 3641 O O . ASP A 1 464 ? 3.371 2.370 -17.542 1.00 90.75 464 ASP A O 1
ATOM 3645 N N . CYS A 1 465 ? 3.487 0.164 -17.137 1.00 92.25 465 CYS A N 1
ATOM 3646 C CA . CYS A 1 465 ? 2.309 -0.219 -17.919 1.00 92.25 465 CYS A CA 1
ATOM 3647 C C . CYS A 1 465 ? 0.979 0.265 -17.310 1.00 92.25 465 CYS A C 1
ATOM 3649 O O . CYS A 1 465 ? -0.048 0.163 -17.977 1.00 92.25 465 CYS A O 1
ATOM 3651 N N . PHE A 1 466 ? 0.967 0.884 -16.117 1.00 90.75 466 PHE A N 1
ATOM 3652 C CA . PHE A 1 466 ? -0.198 1.650 -15.647 1.00 90.75 466 PHE A CA 1
ATOM 3653 C C . PHE A 1 466 ? -0.664 2.689 -16.679 1.00 90.75 466 PHE A C 1
ATOM 3655 O O . PHE A 1 466 ? -1.866 2.933 -16.785 1.00 90.75 466 PHE A O 1
ATOM 3662 N N . ALA A 1 467 ? 0.247 3.260 -17.477 1.00 87.62 467 ALA A N 1
ATOM 3663 C CA . ALA A 1 467 ? -0.105 4.207 -18.534 1.00 87.62 467 ALA A CA 1
ATOM 3664 C C . ALA A 1 467 ? -1.006 3.594 -19.630 1.00 87.62 467 ALA A C 1
ATOM 3666 O O . ALA A 1 467 ? -1.813 4.312 -20.213 1.00 87.62 467 ALA A O 1
ATOM 3667 N N . LEU A 1 468 ? -0.950 2.273 -19.850 1.00 87.50 468 LEU A N 1
ATOM 3668 C CA . LEU A 1 468 ? -1.842 1.552 -20.775 1.00 87.50 468 LEU A CA 1
ATOM 3669 C C . LEU A 1 468 ? -3.285 1.463 -20.259 1.00 87.50 468 LEU A C 1
ATOM 3671 O O . LEU A 1 468 ? -4.213 1.189 -21.010 1.00 87.50 468 LEU A O 1
ATOM 3675 N N . THR A 1 469 ? -3.496 1.692 -18.962 1.00 83.62 469 THR A N 1
ATOM 3676 C CA . THR A 1 469 ? -4.810 1.549 -18.318 1.00 83.62 469 THR A CA 1
ATOM 3677 C C . THR A 1 469 ? -5.682 2.804 -18.443 1.00 83.62 469 THR A C 1
ATOM 3679 O O . THR A 1 469 ? -6.813 2.809 -17.963 1.00 83.62 469 THR A O 1
ATOM 3682 N N . GLY A 1 470 ? -5.163 3.854 -19.097 1.00 80.19 470 GLY A N 1
ATOM 3683 C CA . GLY A 1 470 ? -5.881 5.088 -19.428 1.00 80.19 470 GLY A CA 1
ATOM 3684 C C . GLY A 1 470 ? -6.546 5.100 -20.811 1.00 80.19 470 GLY A C 1
ATOM 3685 O O . GLY A 1 470 ? -7.115 6.123 -21.172 1.00 80.19 470 GLY A O 1
ATOM 3686 N N . VAL A 1 471 ? -6.463 4.010 -21.582 1.00 83.25 471 VAL A N 1
ATOM 3687 C CA . VAL A 1 471 ? -7.081 3.899 -22.915 1.00 83.25 471 VAL A CA 1
ATOM 3688 C C . VAL A 1 471 ? -8.609 3.810 -22.792 1.00 83.25 471 VAL A C 1
ATOM 3690 O O . VAL A 1 471 ? -9.127 3.052 -21.966 1.00 83.25 471 VAL A O 1
ATOM 3693 N N . SER A 1 472 ? -9.346 4.548 -23.626 1.00 79.75 472 SER A N 1
ATOM 3694 C CA . SER A 1 472 ? -10.796 4.758 -23.494 1.00 79.75 472 SER A CA 1
ATOM 3695 C C . SER A 1 472 ? -11.636 3.607 -24.072 1.00 79.75 472 SER A C 1
ATOM 3697 O O . SER A 1 472 ? -12.464 3.804 -24.961 1.00 79.75 472 SER A O 1
ATOM 3699 N N . VAL A 1 473 ? -11.449 2.382 -23.568 1.00 87.69 473 VAL A N 1
ATOM 3700 C CA . VAL A 1 473 ? -12.272 1.209 -23.924 1.00 87.69 473 VAL A CA 1
ATOM 3701 C C . VAL A 1 473 ? -13.059 0.735 -22.693 1.00 87.69 473 VAL A C 1
ATOM 3703 O O . VAL A 1 473 ? -12.509 0.005 -21.865 1.00 87.69 473 VAL A O 1
ATOM 3706 N N . PRO A 1 474 ? -14.350 1.104 -22.548 1.00 87.25 474 PRO A N 1
ATOM 3707 C CA . PRO A 1 474 ? -15.141 0.785 -21.356 1.00 87.25 474 PRO A CA 1
ATOM 3708 C C . PRO A 1 474 ? -15.215 -0.711 -21.021 1.00 87.25 474 PRO A C 1
ATOM 3710 O O . PRO A 1 474 ? -15.169 -1.068 -19.849 1.00 87.25 474 PRO A O 1
ATOM 3713 N N . ALA A 1 475 ? -15.255 -1.589 -22.030 1.00 88.25 475 ALA A N 1
ATOM 3714 C CA . ALA A 1 475 ? -15.291 -3.045 -21.845 1.00 88.25 475 ALA A CA 1
ATOM 3715 C C . ALA A 1 475 ? -14.019 -3.634 -21.193 1.00 88.25 475 ALA A C 1
ATOM 3717 O O . ALA A 1 475 ? -14.041 -4.758 -20.695 1.00 88.25 475 ALA A O 1
ATOM 3718 N N . LEU A 1 476 ? -12.906 -2.890 -21.187 1.00 90.50 476 LEU A N 1
ATOM 3719 C CA . LEU A 1 476 ? -11.633 -3.319 -20.603 1.00 90.50 476 LEU A CA 1
ATOM 3720 C C . LEU A 1 476 ? -11.420 -2.845 -19.159 1.00 90.50 476 LEU A C 1
ATOM 3722 O O . LEU A 1 476 ? -10.423 -3.233 -18.544 1.00 90.50 476 LEU A O 1
ATOM 3726 N N . LEU A 1 477 ? -12.330 -2.031 -18.621 1.00 88.31 477 LEU A N 1
ATOM 3727 C CA . LEU A 1 477 ? -12.221 -1.358 -17.326 1.00 88.31 477 LEU A CA 1
ATOM 3728 C C . LEU A 1 477 ? -13.438 -1.663 -16.442 1.00 88.31 477 LEU A C 1
ATOM 3730 O O . LEU A 1 477 ? -14.494 -2.066 -16.924 1.00 88.31 477 LEU A O 1
ATOM 3734 N N . TYR A 1 478 ? -13.322 -1.451 -15.129 1.00 85.00 478 TYR A N 1
ATOM 3735 C CA . TYR A 1 478 ? -14.508 -1.489 -14.270 1.00 85.00 478 TYR A CA 1
ATOM 3736 C C . TYR A 1 478 ? -15.456 -0.324 -14.612 1.00 85.00 478 TYR A C 1
ATOM 3738 O O . TYR A 1 478 ? -14.979 0.803 -14.784 1.00 85.00 478 TYR A O 1
ATOM 3746 N N . PRO A 1 479 ? -16.790 -0.526 -14.579 1.00 84.69 479 PRO A N 1
ATOM 3747 C CA . PRO A 1 479 ? -17.758 0.557 -14.731 1.00 84.69 479 PRO A CA 1
ATOM 3748 C C . PRO A 1 479 ? -17.460 1.728 -13.776 1.00 84.69 479 PRO A C 1
ATOM 3750 O O . PRO A 1 479 ? -17.172 1.475 -12.593 1.00 84.69 479 PRO A O 1
ATOM 3753 N N . PRO A 1 480 ? -17.511 2.997 -14.234 1.00 83.12 480 PRO A N 1
ATOM 3754 C CA . PRO A 1 480 ? -17.217 4.161 -13.401 1.00 83.12 480 PRO A CA 1
ATOM 3755 C C . PRO A 1 480 ? -18.027 4.170 -12.101 1.00 83.12 480 PRO A C 1
ATOM 3757 O O . PRO A 1 480 ? -19.246 4.010 -12.105 1.00 83.12 480 PRO A O 1
ATOM 3760 N N . TRP A 1 481 ? -17.343 4.353 -10.971 1.00 81.50 481 TRP A N 1
ATOM 3761 C CA . TRP A 1 481 ? -17.998 4.359 -9.664 1.00 81.50 481 TRP A CA 1
ATOM 3762 C C . TRP A 1 481 ? -18.742 5.681 -9.438 1.00 81.50 481 TRP A C 1
ATOM 3764 O O . TRP A 1 481 ? -18.146 6.756 -9.529 1.00 81.50 481 TRP A O 1
ATOM 3774 N N . ARG A 1 482 ? -20.043 5.608 -9.134 1.00 81.88 482 ARG A N 1
ATOM 3775 C CA . ARG A 1 482 ? -20.879 6.783 -8.848 1.00 81.88 482 ARG A CA 1
ATOM 3776 C C . ARG A 1 482 ? -20.812 7.131 -7.360 1.00 81.88 482 ARG A C 1
ATOM 3778 O O . ARG A 1 482 ? -21.467 6.503 -6.533 1.00 81.88 482 ARG A O 1
ATOM 3785 N N . PHE A 1 483 ? -20.025 8.151 -7.033 1.00 84.88 483 PHE A N 1
ATOM 3786 C CA . PHE A 1 483 ? -19.916 8.706 -5.682 1.00 84.88 483 PHE A CA 1
ATOM 3787 C C . PHE A 1 483 ? -21.240 9.360 -5.254 1.00 84.88 483 PHE A C 1
ATOM 3789 O O . PHE A 1 483 ? -21.733 10.251 -5.945 1.00 84.88 483 PHE A O 1
ATOM 3796 N N . LYS A 1 484 ? -21.806 8.949 -4.114 1.00 83.19 484 LYS A N 1
ATOM 3797 C CA . LYS A 1 484 ? -23.038 9.533 -3.555 1.00 83.19 484 LYS A CA 1
ATOM 3798 C C . LYS A 1 484 ? -22.727 10.729 -2.636 1.00 83.19 484 LYS A C 1
ATOM 3800 O O . LYS A 1 484 ? -21.643 10.821 -2.059 1.00 83.19 484 LYS A O 1
ATOM 3805 N N . THR A 1 485 ? -23.688 11.625 -2.444 1.00 83.56 485 THR A N 1
ATOM 3806 C CA . THR A 1 485 ? -23.691 12.558 -1.301 1.00 83.56 485 THR A CA 1
ATOM 3807 C C . THR A 1 485 ? -24.464 11.886 -0.159 1.00 83.56 485 THR A C 1
ATOM 3809 O O . THR A 1 485 ? -25.497 11.284 -0.450 1.00 83.56 485 THR A O 1
ATOM 3812 N N . PRO A 1 486 ? -24.005 11.932 1.109 1.00 79.81 486 PRO A N 1
ATOM 3813 C CA . PRO A 1 486 ? -24.775 11.411 2.244 1.00 79.81 486 PRO A CA 1
ATOM 3814 C C . PRO A 1 486 ? -26.189 12.001 2.302 1.00 79.81 486 PRO A C 1
ATOM 3816 O O . PRO A 1 486 ? -26.347 13.196 2.063 1.00 79.81 486 PRO A O 1
ATOM 3819 N N . THR A 1 487 ? -27.191 11.202 2.673 1.00 74.38 487 THR A N 1
ATOM 3820 C CA . THR A 1 487 ? -28.622 11.567 2.668 1.00 74.38 487 THR A CA 1
ATOM 3821 C C . THR A 1 487 ? -28.891 12.880 3.411 1.00 74.38 487 THR A C 1
ATOM 3823 O O . THR A 1 487 ? -29.441 13.817 2.833 1.00 74.38 487 THR A O 1
ATOM 3826 N N . LEU A 1 488 ? -28.347 13.025 4.627 1.00 72.62 488 LEU A N 1
ATOM 3827 C CA . LEU A 1 488 ? -28.428 14.247 5.444 1.00 72.62 488 LEU A CA 1
ATOM 3828 C C . LEU A 1 488 ? -27.801 15.495 4.785 1.00 72.62 488 LEU A C 1
ATOM 3830 O O . LEU A 1 488 ? -28.203 16.610 5.089 1.00 72.62 488 LEU A O 1
ATOM 3834 N N . LEU A 1 489 ? -26.845 15.334 3.863 1.00 71.56 489 LEU A N 1
ATOM 3835 C CA . LEU A 1 489 ? -26.249 16.428 3.078 1.00 71.56 489 LEU A CA 1
ATOM 3836 C C . LEU A 1 489 ? -26.938 16.638 1.713 1.00 71.56 489 LEU A C 1
ATOM 3838 O O . LEU A 1 489 ? -26.677 17.643 1.047 1.00 71.56 489 LEU A O 1
ATOM 3842 N N . GLY A 1 490 ? -27.773 15.686 1.278 1.00 57.62 490 GLY A N 1
ATOM 3843 C CA . GLY A 1 490 ? -28.436 15.657 -0.028 1.00 57.62 490 GLY A CA 1
ATOM 3844 C C . GLY A 1 490 ? -29.909 16.081 -0.006 1.00 57.62 490 GLY A C 1
ATOM 3845 O O . GLY A 1 490 ? -30.328 16.812 -0.904 1.00 57.62 490 GLY A O 1
ATOM 3846 N N . GLY A 1 491 ? -30.676 15.684 1.017 1.00 52.28 491 GLY A N 1
ATOM 3847 C CA . GLY A 1 491 ? -32.118 15.970 1.127 1.00 52.28 491 GLY A CA 1
ATOM 3848 C C . GLY A 1 491 ? -32.453 17.467 1.183 1.00 52.28 491 GLY A C 1
ATOM 3849 O O . GLY A 1 491 ? -33.485 17.908 0.685 1.00 52.28 491 GLY A O 1
ATOM 3850 N N . TYR A 1 492 ? -31.519 18.288 1.667 1.00 48.28 492 TYR A N 1
ATOM 3851 C CA . TYR A 1 492 ? -31.670 19.744 1.742 1.00 48.28 492 TYR A CA 1
ATOM 3852 C C . TYR A 1 492 ? -31.428 20.483 0.411 1.00 48.28 492 TYR A C 1
ATOM 3854 O O . TYR A 1 492 ? -31.422 21.712 0.392 1.00 48.28 492 TYR A O 1
ATOM 3862 N N . LYS A 1 493 ? -31.323 19.778 -0.731 1.00 41.62 493 LYS A N 1
ATOM 3863 C CA . LYS A 1 493 ? -31.324 20.398 -2.076 1.00 41.62 493 LYS A CA 1
ATOM 3864 C C . LYS A 1 493 ? -32.572 21.247 -2.380 1.00 41.62 493 LYS A C 1
ATOM 3866 O O . LYS A 1 493 ? -32.513 22.064 -3.293 1.00 41.62 493 LYS A O 1
ATOM 3871 N N . TYR A 1 494 ? -33.656 21.088 -1.615 1.00 38.03 494 TYR A N 1
ATOM 3872 C CA . TYR A 1 494 ? -34.892 21.876 -1.735 1.00 38.03 494 TYR A CA 1
ATOM 3873 C C . TYR A 1 494 ? -35.171 22.827 -0.558 1.00 38.03 494 TYR A C 1
ATOM 3875 O O . TYR A 1 494 ? -36.183 23.529 -0.564 1.00 38.03 494 TYR A O 1
ATOM 3883 N N . ALA A 1 495 ? -34.284 22.916 0.439 1.00 38.00 495 ALA A N 1
ATOM 3884 C CA . ALA A 1 495 ? -34.463 23.861 1.536 1.00 38.00 495 ALA A CA 1
ATOM 3885 C C . ALA A 1 495 ? -34.015 25.270 1.123 1.00 38.00 495 ALA A C 1
ATOM 3887 O O . ALA A 1 495 ? -32.825 25.582 1.068 1.00 38.00 495 ALA A O 1
ATOM 3888 N N . VAL A 1 496 ? -34.995 26.140 0.864 1.00 39.88 496 VAL A N 1
ATOM 3889 C CA . VAL A 1 496 ? -34.801 27.575 0.609 1.00 39.88 496 VAL A CA 1
ATOM 3890 C C . VAL A 1 496 ? -34.376 28.279 1.904 1.00 39.88 496 VAL A C 1
ATOM 3892 O O . VAL A 1 496 ? -35.154 28.984 2.543 1.00 39.88 496 VAL A O 1
ATOM 3895 N N . LEU A 1 497 ? -33.117 28.095 2.299 1.00 41.34 497 LEU A N 1
ATOM 3896 C CA . LEU A 1 497 ? -32.468 28.852 3.364 1.00 41.34 497 LEU A CA 1
ATOM 3897 C C . LEU A 1 497 ? -31.163 29.444 2.841 1.00 41.34 497 LEU A C 1
ATOM 3899 O O . LEU A 1 497 ? -30.283 28.746 2.335 1.00 41.34 497 LEU A O 1
ATOM 3903 N N . ARG A 1 498 ? -31.086 30.774 2.938 1.00 39.59 498 ARG A N 1
ATOM 3904 C CA . ARG A 1 498 ? -29.944 31.582 2.506 1.00 39.59 498 ARG A CA 1
ATOM 3905 C C . ARG A 1 498 ? -28.665 31.100 3.199 1.00 39.59 498 ARG A C 1
ATOM 3907 O O . ARG A 1 498 ? -28.700 30.765 4.375 1.00 39.59 498 ARG A O 1
ATOM 3914 N N . ASP A 1 499 ? -27.568 31.170 2.449 1.00 51.62 499 ASP A N 1
ATOM 3915 C CA . ASP A 1 499 ? -26.192 30.843 2.845 1.00 51.62 499 ASP A CA 1
ATOM 3916 C C . ASP A 1 499 ? -25.857 29.345 2.995 1.00 51.62 499 ASP A C 1
ATOM 3918 O O . ASP A 1 499 ? -26.080 28.729 4.031 1.00 51.62 499 ASP A O 1
ATOM 3922 N N . GLN A 1 500 ? -25.237 28.777 1.951 1.00 52.12 500 GLN A N 1
ATOM 3923 C CA . GLN A 1 500 ? -24.775 27.383 1.896 1.00 52.12 500 GLN A CA 1
ATOM 3924 C C . GLN A 1 500 ? -23.657 27.044 2.904 1.00 52.12 500 GLN A C 1
ATOM 3926 O O . GLN A 1 500 ? -23.439 25.857 3.159 1.00 52.12 500 GLN A O 1
ATOM 3931 N N . THR A 1 501 ? -22.960 28.038 3.474 1.00 52.50 501 THR A N 1
ATOM 3932 C CA . THR A 1 501 ? -21.825 27.815 4.392 1.00 52.50 501 THR A CA 1
ATOM 3933 C C . THR A 1 501 ? -22.268 27.270 5.753 1.00 52.50 501 THR A C 1
ATOM 3935 O O . THR A 1 501 ? -21.651 26.346 6.281 1.00 52.50 501 THR A O 1
ATOM 3938 N N . SER A 1 502 ? -23.395 27.759 6.280 1.00 60.09 502 SER A N 1
ATOM 3939 C CA . SER A 1 502 ? -23.898 27.395 7.614 1.00 60.09 502 SER A CA 1
ATOM 3940 C C . SER A 1 502 ? -24.481 25.974 7.700 1.00 60.09 502 SER A C 1
ATOM 3942 O O . SER A 1 502 ? -24.582 25.415 8.793 1.00 60.09 502 SER A O 1
ATOM 3944 N N . HIS A 1 503 ? -24.855 25.355 6.571 1.00 73.62 503 HIS A N 1
ATOM 3945 C CA . HIS A 1 503 ? -25.607 24.087 6.569 1.00 73.62 503 HIS A CA 1
ATOM 3946 C C . HIS A 1 503 ? -24.808 22.914 7.141 1.00 73.62 503 HIS A C 1
ATOM 3948 O O . HIS A 1 503 ? -25.333 22.178 7.973 1.00 73.62 503 HIS A O 1
ATOM 3954 N N . MET A 1 504 ? -23.538 22.753 6.752 1.00 83.06 504 MET A N 1
ATOM 3955 C CA . MET A 1 504 ? -22.695 21.646 7.236 1.00 83.06 504 MET A CA 1
ATOM 3956 C C . MET A 1 504 ? -22.542 21.692 8.763 1.00 83.06 504 MET A C 1
ATOM 3958 O O . MET A 1 504 ? -22.763 20.686 9.437 1.00 83.06 504 MET A O 1
ATOM 3962 N N . PHE A 1 505 ? -22.243 22.876 9.308 1.00 90.06 505 PHE A N 1
ATOM 3963 C CA . PHE A 1 505 ? -22.146 23.101 10.750 1.00 90.06 505 PHE A CA 1
ATOM 3964 C C . PHE A 1 505 ? -23.482 22.841 11.449 1.00 90.06 505 PHE A C 1
ATOM 3966 O O . PHE A 1 505 ? -23.515 22.100 12.425 1.00 90.06 505 PHE A O 1
ATOM 3973 N N . SER A 1 506 ? -24.598 23.338 10.900 1.00 86.31 506 SER A N 1
ATOM 3974 C CA . SER A 1 506 ? -25.930 23.106 11.476 1.00 86.31 506 SER A CA 1
ATOM 3975 C C . SER A 1 506 ? -26.304 21.620 11.563 1.00 86.31 506 SER A C 1
ATOM 3977 O O . SER A 1 506 ? -26.905 21.204 12.551 1.00 86.31 506 SER A O 1
ATOM 3979 N N . ILE A 1 507 ? -25.895 20.795 10.592 1.00 85.88 507 ILE A N 1
ATOM 3980 C CA . ILE A 1 507 ? -26.124 19.344 10.625 1.00 85.88 507 ILE A CA 1
ATOM 3981 C C . ILE A 1 507 ? -25.223 18.703 11.684 1.00 85.88 507 ILE A C 1
ATOM 3983 O O . ILE A 1 507 ? -25.730 17.997 12.555 1.00 85.88 507 ILE A O 1
ATOM 3987 N N . MET A 1 508 ? -23.919 19.012 11.670 1.00 91.06 508 MET A N 1
ATOM 3988 C CA . MET A 1 508 ? -22.955 18.524 12.668 1.00 91.06 508 MET A CA 1
ATOM 3989 C C . MET A 1 508 ? -23.316 18.924 14.106 1.00 91.06 508 MET A C 1
ATOM 3991 O O . MET A 1 508 ? -22.942 18.224 15.040 1.00 91.06 508 MET A O 1
ATOM 3995 N N . ARG A 1 509 ? -24.031 20.043 14.292 1.00 89.75 509 ARG A N 1
ATOM 3996 C CA . ARG A 1 509 ? -24.483 20.548 15.597 1.00 89.75 509 ARG A CA 1
ATOM 3997 C C . ARG A 1 509 ? -25.552 19.667 16.247 1.00 89.75 509 ARG A C 1
ATOM 3999 O O . ARG A 1 509 ? -25.666 19.680 17.473 1.00 89.75 509 ARG A O 1
ATOM 4006 N N . HIS A 1 510 ? -26.323 18.947 15.429 1.00 85.31 510 HIS A N 1
ATOM 4007 C CA . HIS A 1 510 ? -27.437 18.096 15.851 1.00 85.31 510 HIS A CA 1
ATOM 4008 C C . HIS A 1 510 ? -27.122 16.599 15.733 1.00 85.31 510 HIS A C 1
ATOM 4010 O O . HIS A 1 510 ? -27.625 15.824 16.540 1.00 85.31 510 HIS A O 1
ATOM 4016 N N . ASN A 1 511 ? -26.306 16.191 14.753 1.00 85.25 511 ASN A N 1
ATOM 4017 C CA . ASN A 1 511 ? -26.007 14.789 14.460 1.00 85.25 511 ASN A CA 1
ATOM 4018 C C . ASN A 1 511 ? -24.525 14.592 14.112 1.00 85.25 511 ASN A C 1
ATOM 4020 O O . ASN A 1 511 ? -23.964 15.333 13.302 1.00 85.25 511 ASN A O 1
ATOM 4024 N N . ASP A 1 512 ? -23.917 13.526 14.634 1.00 92.69 512 ASP A N 1
ATOM 4025 C CA . ASP A 1 512 ? -22.638 13.035 14.118 1.00 92.69 512 ASP A CA 1
ATOM 4026 C C . ASP A 1 512 ? -22.832 12.459 12.700 1.00 92.69 512 ASP A C 1
ATOM 4028 O O . ASP A 1 512 ? -23.836 11.810 12.400 1.00 92.69 512 ASP A O 1
ATOM 4032 N N . LEU A 1 513 ? -21.851 12.646 11.810 1.00 92.69 513 LEU A N 1
ATOM 4033 C CA . LEU A 1 513 ? -21.898 12.124 10.439 1.00 92.69 513 LEU A CA 1
ATOM 4034 C C . LEU A 1 513 ? -20.755 11.138 10.185 1.00 92.69 513 LEU A C 1
ATOM 4036 O O . LEU A 1 513 ? -19.583 11.515 10.181 1.00 92.69 513 LEU A O 1
ATOM 4040 N N . LEU A 1 514 ? -21.098 9.883 9.874 1.00 93.75 514 LEU A N 1
ATOM 4041 C CA . LEU A 1 514 ? -20.143 8.893 9.365 1.00 93.75 514 LEU A CA 1
ATOM 4042 C C . LEU A 1 514 ? -20.133 8.872 7.830 1.00 93.75 514 LEU A C 1
ATOM 4044 O O . LEU A 1 514 ? -21.055 8.351 7.184 1.00 93.75 514 LEU A O 1
ATOM 4048 N N . VAL A 1 515 ? -19.056 9.399 7.252 1.00 93.56 515 VAL A N 1
ATOM 4049 C CA . VAL A 1 515 ? -18.760 9.360 5.817 1.00 93.56 515 VAL A CA 1
ATOM 4050 C C . VAL A 1 515 ? -17.913 8.125 5.501 1.00 93.56 515 VAL A C 1
ATOM 4052 O O . VAL A 1 515 ? -16.999 7.789 6.249 1.00 93.56 515 VAL A O 1
ATOM 4055 N N . SER A 1 516 ? -18.219 7.449 4.390 1.00 90.88 516 SER A N 1
ATOM 4056 C CA . SER A 1 516 ? -17.491 6.279 3.898 1.00 90.88 516 SER A CA 1
ATOM 4057 C C . SER A 1 516 ? -17.037 6.522 2.463 1.00 90.88 516 SER A C 1
ATOM 4059 O O . SER A 1 516 ? -17.856 6.761 1.579 1.00 90.88 516 SER A O 1
ATOM 4061 N N . PHE A 1 517 ? -15.736 6.456 2.226 1.00 90.44 517 PHE A N 1
ATOM 4062 C CA . PHE A 1 517 ? -15.121 6.434 0.905 1.00 90.44 517 PHE A CA 1
ATOM 4063 C C . PHE A 1 517 ? -14.952 4.975 0.447 1.00 90.44 517 PHE A C 1
ATOM 4065 O O . PHE A 1 517 ? -14.844 4.092 1.298 1.00 90.44 517 PHE A O 1
ATOM 4072 N N . PRO A 1 518 ? -14.964 4.672 -0.864 1.00 87.62 518 PRO A N 1
ATOM 4073 C CA . PRO A 1 518 ? -15.323 5.548 -1.979 1.00 87.62 518 PRO A CA 1
ATOM 4074 C C . PRO A 1 518 ? -16.848 5.679 -2.188 1.00 87.62 518 PRO A C 1
ATOM 4076 O O . PRO A 1 518 ? -17.273 6.235 -3.195 1.00 87.62 518 PRO A O 1
ATOM 4079 N N . ARG A 1 519 ? -17.709 5.170 -1.287 1.00 86.88 519 ARG A N 1
ATOM 4080 C CA . ARG A 1 519 ? -19.182 5.282 -1.423 1.00 86.88 519 ARG A CA 1
ATOM 4081 C C . ARG A 1 519 ? -19.640 6.742 -1.540 1.00 86.88 519 ARG A C 1
ATOM 4083 O O . ARG A 1 519 ? -20.517 7.040 -2.348 1.00 86.88 519 ARG A O 1
ATOM 4090 N N . HIS A 1 520 ? -19.044 7.641 -0.762 1.00 90.00 520 HIS A N 1
ATOM 4091 C CA . HIS A 1 520 ? -19.367 9.063 -0.735 1.00 90.00 520 HIS A CA 1
ATOM 4092 C C . HIS A 1 520 ? -18.338 9.918 -1.487 1.00 90.00 520 HIS A C 1
ATOM 4094 O O . HIS A 1 520 ? -17.165 9.566 -1.589 1.00 90.00 520 HIS A O 1
ATOM 4100 N N . SER A 1 521 ? -18.771 11.067 -2.004 1.00 90.81 521 SER A N 1
ATOM 4101 C CA . SER A 1 521 ? -17.896 12.036 -2.673 1.00 90.81 521 SER A CA 1
ATOM 4102 C C . SER A 1 521 ? -17.046 12.821 -1.666 1.00 90.81 521 SER A C 1
ATOM 4104 O O . SER A 1 521 ? -17.579 13.475 -0.770 1.00 90.81 521 SER A O 1
ATOM 4106 N N . PHE A 1 522 ? -15.718 12.803 -1.834 1.00 92.00 522 PHE A N 1
ATOM 4107 C CA . PHE A 1 522 ? -14.783 13.626 -1.046 1.00 92.00 522 PHE A CA 1
ATOM 4108 C C . PHE A 1 522 ? -15.021 15.130 -1.242 1.00 92.00 522 PHE A C 1
ATOM 4110 O O . PHE A 1 522 ? -14.911 15.898 -0.285 1.00 92.00 522 PHE A O 1
ATOM 4117 N N . ALA A 1 523 ? -15.390 15.539 -2.463 1.00 90.88 523 ALA A N 1
ATOM 4118 C CA . ALA A 1 523 ? -15.704 16.929 -2.784 1.00 90.88 523 ALA A CA 1
ATOM 4119 C C . ALA A 1 523 ? -16.914 17.421 -1.971 1.00 90.88 523 ALA A C 1
ATOM 4121 O O . ALA A 1 523 ? -16.823 18.414 -1.260 1.00 90.88 523 ALA A O 1
ATOM 4122 N N . GLU A 1 524 ? -18.004 16.649 -1.981 1.00 88.88 524 GLU A N 1
ATOM 4123 C CA . GLU A 1 524 ? -19.277 16.987 -1.321 1.00 88.88 524 GLU A CA 1
ATOM 4124 C C . GLU A 1 524 ? -19.271 16.821 0.210 1.00 88.88 524 GLU A C 1
ATOM 4126 O O . GLU A 1 524 ? -20.267 17.124 0.866 1.00 88.88 524 GLU A O 1
ATOM 4131 N N . THR A 1 525 ? -18.178 16.314 0.791 1.00 91.81 525 THR A N 1
ATOM 4132 C CA . THR A 1 525 ? -18.071 16.023 2.229 1.00 91.81 525 THR A CA 1
ATOM 4133 C C . THR A 1 525 ? -16.884 16.749 2.858 1.00 91.81 525 THR A C 1
ATOM 4135 O O . THR A 1 525 ? -17.040 17.867 3.343 1.00 91.81 525 THR A O 1
ATOM 4138 N N . THR A 1 526 ? -15.692 16.150 2.854 1.00 93.38 526 THR A N 1
ATOM 4139 C CA . THR A 1 526 ? -14.522 16.682 3.568 1.00 93.38 526 THR A CA 1
ATOM 4140 C C . THR A 1 526 ? -13.986 17.973 2.958 1.00 93.38 526 THR A C 1
ATOM 4142 O O . THR A 1 526 ? -13.623 18.881 3.702 1.00 93.38 526 THR A O 1
ATOM 4145 N N . LEU A 1 527 ? -13.961 18.084 1.625 1.00 93.12 527 LEU A N 1
ATOM 4146 C CA . LEU A 1 527 ? -13.568 19.333 0.974 1.00 93.12 527 LEU A CA 1
ATOM 4147 C C . LEU A 1 527 ? -14.628 20.417 1.204 1.00 93.12 527 LEU A C 1
ATOM 4149 O O . LEU A 1 527 ? -14.275 21.497 1.662 1.00 93.12 527 LEU A O 1
ATOM 4153 N N . ARG A 1 528 ? -15.919 20.108 1.007 1.00 91.38 528 ARG A N 1
ATOM 4154 C CA . ARG A 1 528 ? -17.031 21.022 1.316 1.00 91.38 528 ARG A CA 1
ATOM 4155 C C . ARG A 1 528 ? -16.985 21.545 2.754 1.00 91.38 528 ARG A C 1
ATOM 4157 O O . ARG A 1 528 ? -17.203 22.732 2.950 1.00 91.38 528 ARG A O 1
ATOM 4164 N N . PHE A 1 529 ? -16.660 20.710 3.744 1.00 94.44 529 PHE A N 1
ATOM 4165 C CA . PHE A 1 529 ? -16.481 21.142 5.138 1.00 94.44 529 PHE A CA 1
ATOM 4166 C C . PHE A 1 529 ? -15.367 22.191 5.286 1.00 94.44 529 PHE A C 1
ATOM 4168 O O . PHE A 1 529 ? -15.591 23.230 5.904 1.00 94.44 529 PHE A O 1
ATOM 4175 N N . LEU A 1 530 ? -14.199 21.963 4.675 1.00 94.81 530 LEU A N 1
ATOM 4176 C CA . LEU A 1 530 ? -13.084 22.919 4.691 1.00 94.81 530 LEU A CA 1
ATOM 4177 C C . LEU A 1 530 ? -13.391 24.200 3.903 1.00 94.81 530 LEU A C 1
ATOM 4179 O O . LEU A 1 530 ? -13.066 25.286 4.366 1.00 94.81 530 LEU A O 1
ATOM 4183 N N . GLU A 1 531 ? -14.044 24.100 2.746 1.00 93.69 531 GLU A N 1
ATOM 4184 C CA . GLU A 1 531 ? -14.451 25.262 1.950 1.00 93.69 531 GLU A CA 1
ATOM 4185 C C . GLU A 1 531 ? -15.538 26.099 2.636 1.00 93.69 531 GLU A C 1
ATOM 4187 O O . GLU A 1 531 ? -15.498 27.327 2.573 1.00 93.69 531 GLU A O 1
ATOM 4192 N N . SER A 1 532 ? -16.497 25.462 3.319 1.00 92.06 532 SER A N 1
ATOM 4193 C CA . SER A 1 532 ? -17.459 26.163 4.177 1.00 92.06 532 SER A CA 1
ATOM 4194 C C . SER A 1 532 ? -16.740 26.851 5.338 1.00 92.06 532 SER A C 1
ATOM 4196 O O . SER A 1 532 ? -16.972 28.035 5.562 1.00 92.06 532 SER A O 1
ATOM 4198 N N . ALA A 1 533 ? -15.806 26.164 6.006 1.00 95.00 533 ALA A N 1
ATOM 4199 C CA . ALA A 1 533 ? -15.010 26.744 7.087 1.00 95.00 533 ALA A CA 1
ATOM 4200 C C . ALA A 1 533 ? -14.136 27.927 6.637 1.00 95.00 533 ALA A C 1
ATOM 4202 O O . ALA A 1 533 ? -13.975 28.887 7.381 1.00 95.00 533 ALA A O 1
ATOM 4203 N N . ALA A 1 534 ? -13.591 27.877 5.420 1.00 94.75 534 ALA A N 1
ATOM 4204 C CA . ALA A 1 534 ? -12.775 28.946 4.855 1.00 94.75 534 ALA A CA 1
ATOM 4205 C C . ALA A 1 534 ? -13.582 30.203 4.495 1.00 94.75 534 ALA A C 1
ATOM 4207 O O . ALA A 1 534 ? -13.022 31.296 4.464 1.00 94.75 534 ALA A O 1
ATOM 4208 N N . ARG A 1 535 ? -14.877 30.059 4.182 1.00 91.81 535 ARG A N 1
ATOM 4209 C CA . ARG A 1 535 ? -15.732 31.146 3.666 1.00 91.81 535 ARG A CA 1
ATOM 4210 C C . ARG A 1 535 ? -16.685 31.735 4.705 1.00 91.81 535 ARG A C 1
ATOM 4212 O O . ARG A 1 535 ? -17.159 32.849 4.491 1.00 91.81 535 ARG A O 1
ATOM 4219 N N . ASP A 1 536 ? -16.955 31.019 5.792 1.00 92.56 536 ASP A N 1
ATOM 4220 C CA . ASP A 1 536 ? -17.837 31.457 6.874 1.00 92.56 536 ASP A CA 1
ATOM 4221 C C . ASP A 1 536 ? -17.157 32.533 7.759 1.00 92.56 536 ASP A C 1
ATOM 4223 O O . ASP A 1 536 ? -16.138 32.250 8.394 1.00 92.56 536 ASP A O 1
ATOM 4227 N N . PRO A 1 537 ? -17.707 33.762 7.856 1.00 92.06 537 PRO A N 1
ATOM 4228 C CA . PRO A 1 537 ? -17.124 34.850 8.649 1.00 92.06 537 PRO A CA 1
ATOM 4229 C C . PRO A 1 537 ? -17.177 34.629 10.173 1.00 92.06 537 PRO A C 1
ATOM 4231 O O . PRO A 1 537 ? -16.544 35.382 10.919 1.00 92.06 537 PRO A O 1
ATOM 4234 N N . GLN A 1 538 ? -17.933 33.635 10.653 1.00 93.69 538 GLN A N 1
ATOM 4235 C CA . GLN A 1 538 ? -17.993 33.243 12.063 1.00 93.69 538 GLN A CA 1
ATOM 4236 C C . GLN A 1 538 ? -16.894 32.243 12.446 1.00 93.69 538 GLN A C 1
ATOM 4238 O O . GLN A 1 538 ? -16.670 32.011 13.636 1.00 93.69 538 GLN A O 1
ATOM 4243 N N . VAL A 1 539 ? -16.188 31.641 11.483 1.00 96.56 539 VAL A N 1
ATOM 4244 C CA . VAL A 1 539 ? -15.061 30.750 11.781 1.00 96.56 539 VAL A CA 1
ATOM 4245 C C . VAL A 1 539 ? -13.853 31.570 12.228 1.00 96.56 539 VAL A C 1
ATOM 4247 O O . VAL A 1 539 ? -13.448 32.537 11.587 1.00 96.56 539 VAL A O 1
ATOM 4250 N N . ARG A 1 540 ? -13.283 31.188 13.374 1.00 96.94 540 ARG A N 1
ATOM 4251 C CA . ARG A 1 540 ? -12.147 31.876 14.004 1.00 96.94 540 ARG A CA 1
ATOM 4252 C C . ARG A 1 540 ? -10.837 31.120 13.837 1.00 96.94 540 ARG A C 1
ATOM 4254 O O . ARG A 1 540 ? -9.787 31.744 13.724 1.00 96.94 540 ARG A O 1
ATOM 4261 N N . LEU A 1 541 ? -10.902 29.790 13.826 1.00 97.38 541 LEU A N 1
ATOM 4262 C CA . LEU A 1 541 ? -9.733 28.919 13.884 1.00 97.38 541 LEU A CA 1
ATOM 4263 C C . LEU A 1 541 ? -9.970 27.627 13.094 1.00 97.38 541 LEU A C 1
ATOM 4265 O O . LEU A 1 541 ? -11.009 26.984 13.246 1.00 97.38 541 LEU A O 1
ATOM 4269 N N . ILE A 1 542 ? -8.965 27.206 12.327 1.00 98.06 542 ILE A N 1
ATOM 4270 C CA . ILE A 1 542 ? -8.871 25.881 11.706 1.00 98.06 542 ILE A CA 1
ATOM 4271 C C . ILE A 1 542 ? -7.552 25.236 12.153 1.00 98.06 542 ILE A C 1
ATOM 4273 O O . ILE A 1 542 ? -6.484 25.832 12.020 1.00 98.06 542 ILE A O 1
ATOM 4277 N N . LYS A 1 543 ? -7.604 24.002 12.665 1.00 96.81 543 LYS A N 1
ATOM 4278 C CA . LYS A 1 543 ? -6.425 23.155 12.905 1.00 96.81 543 LYS A CA 1
ATOM 4279 C C . LYS A 1 543 ? -6.510 21.881 12.066 1.00 96.81 543 LYS A C 1
ATOM 4281 O O . LYS A 1 543 ? -7.554 21.232 12.045 1.00 96.81 543 LYS A O 1
ATOM 4286 N N . MET A 1 544 ? -5.432 21.502 11.378 1.00 95.25 544 MET A N 1
ATOM 4287 C CA . MET A 1 544 ? -5.422 20.329 10.491 1.00 95.25 544 MET A CA 1
ATOM 4288 C C . MET A 1 544 ? -4.087 19.573 10.509 1.00 95.25 544 MET A C 1
ATOM 4290 O O . MET A 1 544 ? -3.023 20.176 10.637 1.00 95.25 544 MET A O 1
ATOM 4294 N N . VAL A 1 545 ? -4.138 18.247 10.341 1.00 91.94 545 VAL A N 1
ATOM 4295 C CA . VAL A 1 545 ? -2.948 17.408 10.106 1.00 91.94 545 VAL A CA 1
ATOM 4296 C C . VAL A 1 545 ? -2.838 17.040 8.624 1.00 91.94 545 VAL A C 1
ATOM 4298 O O . VAL A 1 545 ? -3.725 16.384 8.074 1.00 91.94 545 VAL A O 1
ATOM 4301 N N . LEU A 1 546 ? -1.721 17.403 7.991 1.00 86.88 546 LEU A N 1
ATOM 4302 C CA . LEU A 1 546 ? -1.369 17.038 6.619 1.00 86.88 546 LEU A CA 1
ATOM 4303 C C . LEU A 1 546 ? -0.269 15.968 6.621 1.00 86.88 546 LEU A C 1
ATOM 4305 O O . LEU A 1 546 ? 0.920 16.253 6.760 1.00 86.88 546 LEU A O 1
ATOM 4309 N N . TYR A 1 547 ? -0.683 14.709 6.453 1.00 71.56 547 TYR A N 1
ATOM 4310 C CA . TYR A 1 547 ? 0.248 13.586 6.302 1.00 71.56 547 TYR A CA 1
ATOM 4311 C C . TYR A 1 547 ? 0.765 13.442 4.866 1.00 71.56 547 TYR A C 1
ATOM 4313 O O . TYR A 1 547 ? 1.946 13.206 4.646 1.00 71.56 547 TYR A O 1
ATOM 4321 N N . ARG A 1 548 ? -0.140 13.549 3.887 1.00 68.31 548 ARG A N 1
ATOM 4322 C CA . ARG A 1 548 ? 0.123 13.406 2.450 1.00 68.31 548 ARG A CA 1
ATOM 4323 C C . ARG A 1 548 ? -0.897 14.225 1.675 1.00 68.31 548 ARG A C 1
ATOM 4325 O O . ARG A 1 548 ? -2.084 13.886 1.699 1.00 68.31 548 ARG A O 1
ATOM 4332 N N . CYS A 1 549 ? -0.443 15.247 0.967 1.00 64.94 549 CYS A N 1
ATOM 4333 C CA . CYS A 1 549 ? -1.251 15.952 -0.018 1.00 64.94 549 CYS A CA 1
ATOM 4334 C C . CYS A 1 549 ? -0.864 15.464 -1.415 1.00 64.94 549 CYS A C 1
ATOM 4336 O O . CYS A 1 549 ? 0.312 15.447 -1.754 1.00 64.94 549 CYS A O 1
ATOM 4338 N N . GLY A 1 550 ? -1.847 15.052 -2.222 1.00 66.00 550 GLY A N 1
ATOM 4339 C CA . GLY A 1 550 ? -1.595 14.783 -3.641 1.00 66.00 550 GLY A CA 1
ATOM 4340 C C . GLY A 1 550 ? -1.266 16.076 -4.391 1.00 66.00 550 GLY A C 1
ATOM 4341 O O . GLY A 1 550 ? -1.491 17.164 -3.860 1.00 66.00 550 GLY A O 1
ATOM 4342 N N . ASN A 1 551 ? -0.759 15.961 -5.618 1.00 68.62 551 ASN A N 1
ATOM 4343 C CA . ASN A 1 551 ? -0.512 17.109 -6.499 1.00 68.62 551 ASN A CA 1
ATOM 4344 C C . ASN A 1 551 ? -1.777 17.981 -6.638 1.00 68.62 551 ASN A C 1
ATOM 4346 O O . ASN A 1 551 ? -2.890 17.450 -6.672 1.00 68.62 551 ASN A O 1
ATOM 4350 N N . ASP A 1 552 ? -1.588 19.300 -6.691 1.00 75.19 552 ASP A N 1
ATOM 4351 C CA . ASP A 1 552 ? -2.635 20.329 -6.773 1.00 75.19 552 ASP A CA 1
ATOM 4352 C C . ASP A 1 552 ? -3.774 20.159 -5.746 1.00 75.19 552 ASP A C 1
ATOM 4354 O O . ASP A 1 552 ? -4.962 20.232 -6.057 1.00 75.19 552 ASP A O 1
ATOM 4358 N N . SER A 1 553 ? -3.400 19.911 -4.486 1.00 87.50 553 SER A N 1
ATOM 4359 C CA . SER A 1 553 ? -4.328 19.592 -3.395 1.00 87.50 553 SER A CA 1
ATOM 4360 C C . SER A 1 553 ? -5.367 20.704 -3.140 1.00 87.50 553 SER A C 1
ATOM 4362 O O . SER A 1 553 ? -5.006 21.761 -2.608 1.00 87.50 553 SER A O 1
ATOM 4364 N N . PRO A 1 554 ? -6.676 20.476 -3.389 1.00 91.19 554 PRO A N 1
ATOM 4365 C CA . PRO A 1 554 ? -7.711 21.483 -3.130 1.00 91.19 554 PRO A CA 1
ATOM 4366 C C . PRO A 1 554 ? -7.892 21.760 -1.629 1.00 91.19 554 PRO A C 1
ATOM 4368 O O . PRO A 1 554 ? -8.299 22.850 -1.242 1.00 91.19 554 PRO A O 1
ATOM 4371 N N . VAL A 1 555 ? -7.504 20.808 -0.772 1.00 93.38 555 VAL A N 1
ATOM 4372 C CA . VAL A 1 555 ? -7.424 20.987 0.687 1.00 93.38 555 VAL A CA 1
ATOM 4373 C C . VAL A 1 555 ? -6.439 22.101 1.049 1.00 93.38 555 VAL A C 1
ATOM 4375 O O . VAL A 1 555 ? -6.756 22.948 1.876 1.00 93.38 555 VAL A O 1
ATOM 4378 N N . VAL A 1 556 ? -5.262 22.137 0.412 1.00 93.62 556 VAL A N 1
ATOM 4379 C CA . VAL A 1 556 ? -4.261 23.188 0.666 1.00 93.62 556 VAL A CA 1
ATOM 4380 C C . VAL A 1 556 ? -4.773 24.539 0.169 1.00 93.62 556 VAL A C 1
ATOM 4382 O O . VAL A 1 556 ? -4.628 25.535 0.871 1.00 93.62 556 VAL A O 1
ATOM 4385 N N . GLN A 1 557 ? -5.451 24.573 -0.982 1.00 93.88 557 GLN A N 1
ATOM 4386 C CA . GLN A 1 557 ? -6.058 25.803 -1.502 1.00 93.88 557 GLN A CA 1
ATOM 4387 C C . GLN A 1 557 ? -7.153 26.358 -0.575 1.00 93.88 557 GLN A C 1
ATOM 4389 O O . GLN A 1 557 ? -7.177 27.561 -0.330 1.00 93.88 557 GLN A O 1
ATOM 4394 N N . ALA A 1 558 ? -8.002 25.505 0.010 1.00 95.31 558 ALA A N 1
ATOM 4395 C CA . ALA A 1 558 ? -9.013 25.930 0.984 1.00 95.31 558 ALA A CA 1
ATOM 4396 C C . ALA A 1 558 ? -8.388 26.514 2.270 1.00 95.31 558 ALA A C 1
ATOM 4398 O O . ALA A 1 558 ? -8.867 27.524 2.785 1.00 95.31 558 ALA A O 1
ATOM 4399 N N . LEU A 1 559 ? -7.285 25.934 2.762 1.00 96.88 559 LEU A N 1
ATOM 4400 C CA . LEU A 1 559 ? -6.538 26.470 3.911 1.00 96.88 559 LEU A CA 1
ATOM 4401 C C . LEU A 1 559 ? -5.883 27.828 3.592 1.00 96.88 559 LEU A C 1
ATOM 4403 O O . LEU A 1 559 ? -5.938 28.742 4.412 1.00 96.88 559 LEU A O 1
ATOM 4407 N N . ILE A 1 560 ? -5.322 27.984 2.388 1.00 96.50 560 ILE A N 1
ATOM 4408 C CA . ILE A 1 560 ? -4.777 29.258 1.890 1.00 96.50 560 ILE A CA 1
ATOM 4409 C C . ILE A 1 560 ? -5.888 30.315 1.743 1.00 96.50 560 ILE A C 1
ATOM 4411 O O . ILE A 1 560 ? -5.671 31.478 2.085 1.00 96.50 560 ILE A O 1
ATOM 4415 N N . GLU A 1 561 ? -7.082 29.938 1.264 1.00 96.44 561 GLU A N 1
ATOM 4416 C CA . GLU A 1 561 ? -8.248 30.834 1.198 1.00 96.44 561 GLU A CA 1
ATOM 4417 C C . GLU A 1 561 ? -8.662 31.305 2.604 1.00 96.44 561 GLU A C 1
ATOM 4419 O O . GLU A 1 561 ? -8.862 32.504 2.807 1.00 96.44 561 GLU A O 1
ATOM 4424 N N . ALA A 1 562 ? -8.727 30.394 3.581 1.00 97.25 562 ALA A N 1
ATOM 4425 C CA . ALA A 1 562 ? -9.081 30.705 4.967 1.00 97.25 562 ALA A CA 1
ATOM 4426 C C . ALA A 1 562 ? -8.091 31.686 5.625 1.00 97.25 562 ALA A C 1
ATOM 4428 O O . ALA A 1 562 ? -8.508 32.705 6.181 1.00 97.25 562 ALA A O 1
ATOM 4429 N N . ALA A 1 563 ? -6.783 31.431 5.509 1.00 97.25 563 ALA A N 1
ATOM 4430 C CA . ALA A 1 563 ? -5.749 32.297 6.081 1.00 97.25 563 ALA A CA 1
ATOM 4431 C C . ALA A 1 563 ? -5.780 33.709 5.469 1.00 97.25 563 ALA A C 1
ATOM 4433 O O . ALA A 1 563 ? -5.778 34.708 6.188 1.00 97.25 563 ALA A O 1
ATOM 4434 N N . ARG A 1 564 ? -5.940 33.812 4.140 1.00 95.75 564 ARG A N 1
ATOM 4435 C CA . ARG A 1 564 ? -6.091 35.101 3.433 1.00 95.75 564 ARG A CA 1
ATOM 4436 C C . ARG A 1 564 ? -7.359 35.874 3.813 1.00 95.75 564 ARG A C 1
ATOM 4438 O O . ARG A 1 564 ? -7.402 37.086 3.618 1.00 95.75 564 ARG A O 1
ATOM 4445 N N . ARG A 1 565 ? -8.379 35.196 4.348 1.00 94.88 565 ARG A N 1
ATOM 4446 C CA . ARG A 1 565 ? -9.608 35.800 4.893 1.00 94.88 565 ARG A CA 1
ATOM 4447 C C . ARG A 1 565 ? -9.499 36.169 6.381 1.00 94.88 565 ARG A C 1
ATOM 4449 O O . ARG A 1 565 ? -10.447 36.732 6.919 1.00 94.88 565 ARG A O 1
ATOM 4456 N N . GLY A 1 566 ? -8.360 35.906 7.029 1.00 94.62 566 GLY A N 1
ATOM 4457 C CA . GLY A 1 566 ? -8.101 36.259 8.429 1.00 94.62 566 GLY A CA 1
ATOM 4458 C C . GLY A 1 566 ? -8.510 35.197 9.455 1.00 94.62 566 GLY A C 1
ATOM 4459 O O . GLY A 1 566 ? -8.572 35.507 10.643 1.00 94.62 566 GLY A O 1
ATOM 4460 N N . VAL A 1 567 ? -8.785 33.961 9.027 1.00 97.44 567 VAL A N 1
ATOM 4461 C CA . VAL A 1 567 ? -8.964 32.817 9.937 1.00 97.44 567 VAL A CA 1
ATOM 4462 C C . VAL A 1 567 ? -7.594 32.389 10.478 1.00 97.44 567 VAL A C 1
ATOM 4464 O O . VAL A 1 567 ? -6.641 32.295 9.707 1.00 97.44 567 VAL A O 1
ATOM 4467 N N . ASP A 1 568 ? -7.478 32.075 11.774 1.00 96.69 568 ASP A N 1
ATOM 4468 C CA . ASP A 1 568 ? -6.254 31.464 12.314 1.00 96.69 568 ASP A CA 1
ATOM 4469 C C . ASP A 1 568 ? -6.132 30.021 11.793 1.00 96.69 568 ASP A C 1
ATOM 4471 O O . ASP A 1 568 ? -6.901 29.138 12.175 1.00 96.69 568 ASP A O 1
ATOM 4475 N N . VAL A 1 569 ? -5.185 29.763 10.892 1.00 97.75 569 VAL A N 1
ATOM 4476 C CA . VAL A 1 569 ? -4.986 28.441 10.283 1.00 97.75 569 VAL A CA 1
ATOM 4477 C C . VAL A 1 569 ? -3.698 27.821 10.809 1.00 97.75 569 VAL A C 1
ATOM 4479 O O . VAL A 1 569 ? -2.602 28.276 10.493 1.00 97.75 569 VAL A O 1
ATOM 4482 N N . ASN A 1 570 ? -3.821 26.741 11.583 1.00 94.75 570 ASN A N 1
ATOM 4483 C CA . ASN A 1 570 ? -2.690 25.990 12.126 1.00 94.75 570 ASN A CA 1
ATOM 4484 C C . ASN A 1 570 ? -2.586 24.620 11.446 1.00 94.75 570 ASN A C 1
ATOM 4486 O O . ASN A 1 570 ? -3.534 23.831 11.475 1.00 94.75 570 ASN A O 1
ATOM 4490 N N . VAL A 1 571 ? -1.429 24.302 10.874 1.00 92.56 571 VAL A N 1
ATOM 4491 C CA . VAL A 1 571 ? -1.245 23.088 10.073 1.00 92.56 571 VAL A CA 1
ATOM 4492 C C . VAL A 1 571 ? -0.035 22.303 10.554 1.00 92.56 571 VAL A C 1
ATOM 4494 O O . VAL A 1 571 ? 1.076 22.819 10.580 1.00 92.56 571 VAL A O 1
ATOM 4497 N N . LEU A 1 572 ? -0.239 21.033 10.895 1.00 89.75 572 LEU A N 1
ATOM 4498 C CA . LEU A 1 572 ? 0.846 20.104 11.195 1.00 89.75 572 LEU A CA 1
ATOM 4499 C C . LEU A 1 572 ? 1.201 19.304 9.938 1.00 89.75 572 LEU A C 1
ATOM 4501 O O . LEU A 1 572 ? 0.395 18.488 9.489 1.00 89.75 572 LEU A O 1
ATOM 4505 N N . VAL A 1 573 ? 2.397 19.513 9.391 1.00 86.62 573 VAL A N 1
ATOM 4506 C CA . VAL A 1 573 ? 2.882 18.835 8.179 1.00 86.62 573 VAL A CA 1
ATOM 4507 C C . VAL A 1 573 ? 3.884 17.739 8.552 1.00 86.62 573 VAL A C 1
ATOM 4509 O O . VAL A 1 573 ? 4.857 17.977 9.269 1.00 86.62 573 VAL A O 1
ATOM 4512 N N . GLU A 1 574 ? 3.664 16.518 8.059 1.00 81.00 574 GLU A N 1
ATOM 4513 C CA . GLU A 1 574 ? 4.591 15.395 8.249 1.00 81.00 574 GLU A CA 1
ATOM 4514 C C . GLU A 1 574 ? 5.592 15.299 7.087 1.00 81.00 574 GLU A C 1
ATOM 4516 O O . GLU A 1 574 ? 5.317 14.704 6.045 1.00 81.00 574 GLU A O 1
ATOM 4521 N N . LEU A 1 575 ? 6.787 15.863 7.274 1.00 72.44 575 LEU A N 1
ATOM 4522 C CA . LEU A 1 575 ? 7.838 15.865 6.249 1.00 72.44 575 LEU A CA 1
ATOM 4523 C C . LEU A 1 575 ? 8.490 14.490 6.023 1.00 72.44 575 LEU A C 1
ATOM 4525 O O . LEU A 1 575 ? 9.041 14.246 4.957 1.00 72.44 575 LEU A O 1
ATOM 4529 N N . LYS A 1 576 ? 8.396 13.545 6.972 1.00 63.94 576 LYS A N 1
ATOM 4530 C CA . LYS A 1 576 ? 8.938 12.181 6.811 1.00 63.94 576 LYS A CA 1
ATOM 4531 C C . LYS A 1 576 ? 7.956 11.250 6.084 1.00 63.94 576 LYS A C 1
ATOM 4533 O O . LYS A 1 576 ? 8.092 10.024 6.170 1.00 63.94 576 LYS A O 1
ATOM 4538 N N . ALA A 1 577 ? 6.903 11.770 5.448 1.00 56.62 577 ALA A N 1
ATOM 4539 C CA . ALA A 1 577 ? 5.904 10.990 4.718 1.00 56.62 577 ALA A CA 1
ATOM 4540 C C . ALA A 1 577 ? 6.510 10.351 3.458 1.00 56.62 577 ALA A C 1
ATOM 4542 O O . ALA A 1 577 ? 6.792 11.013 2.470 1.00 56.62 577 ALA A O 1
ATOM 4543 N N . SER A 1 578 ? 6.714 9.034 3.507 1.00 58.84 578 SER A N 1
ATOM 4544 C CA . SER A 1 578 ? 7.494 8.311 2.504 1.00 58.84 578 SER A CA 1
ATOM 4545 C C . SER A 1 578 ? 6.873 8.423 1.112 1.00 58.84 578 SER A C 1
ATOM 4547 O O . SER A 1 578 ? 5.698 8.093 0.975 1.00 58.84 578 SER A O 1
ATOM 4549 N N . PHE A 1 579 ? 7.676 8.786 0.113 1.00 59.38 579 PHE A N 1
ATOM 4550 C CA . PHE A 1 579 ? 7.321 8.992 -1.302 1.00 59.38 579 PHE A CA 1
ATOM 4551 C C . PHE A 1 579 ? 6.563 10.288 -1.648 1.00 59.38 579 PHE A C 1
ATOM 4553 O O . PHE A 1 579 ? 6.341 10.529 -2.831 1.00 59.38 579 PHE A O 1
ATOM 4560 N N . ASP A 1 580 ? 6.216 11.126 -0.668 1.00 63.72 580 ASP A N 1
ATOM 4561 C CA . ASP A 1 580 ? 5.547 12.423 -0.877 1.00 63.72 580 ASP A CA 1
ATOM 4562 C C . ASP A 1 580 ? 6.362 13.593 -0.282 1.00 63.72 580 ASP A C 1
ATOM 4564 O O . ASP A 1 580 ? 5.850 14.705 -0.133 1.00 63.72 580 ASP A O 1
ATOM 4568 N N . GLU A 1 581 ? 7.626 13.350 0.093 1.00 70.19 581 GLU A N 1
ATOM 4569 C CA . GLU A 1 581 ? 8.442 14.285 0.874 1.00 70.19 581 GLU A CA 1
ATOM 4570 C C . GLU A 1 581 ? 8.610 15.646 0.162 1.00 70.19 581 GLU A C 1
ATOM 4572 O O . GLU A 1 581 ? 8.325 16.686 0.757 1.00 70.19 581 GLU A O 1
ATOM 4577 N N . ASP A 1 582 ? 8.971 15.641 -1.130 1.00 70.75 582 ASP A N 1
ATOM 4578 C CA . ASP A 1 582 ? 9.170 16.855 -1.945 1.00 70.75 582 ASP A CA 1
ATOM 4579 C C . ASP A 1 582 ? 7.898 17.730 -2.033 1.00 70.75 582 ASP A C 1
ATOM 4581 O O . ASP A 1 582 ? 7.967 18.960 -1.994 1.00 70.75 582 ASP A O 1
ATOM 4585 N N . GLN A 1 583 ? 6.716 17.106 -2.130 1.00 77.12 583 GLN A N 1
ATOM 4586 C CA . GLN A 1 583 ? 5.433 17.818 -2.217 1.00 77.12 583 GLN A CA 1
ATOM 4587 C C . GLN A 1 583 ? 5.012 18.391 -0.861 1.00 77.12 583 GLN A C 1
ATOM 4589 O O . GLN A 1 583 ? 4.539 19.525 -0.790 1.00 77.12 583 GLN A O 1
ATOM 4594 N N . ASN A 1 584 ? 5.226 17.654 0.233 1.00 79.38 584 ASN A N 1
ATOM 4595 C CA . ASN A 1 584 ? 4.948 18.163 1.576 1.00 79.38 584 ASN A CA 1
ATOM 4596 C C . ASN A 1 584 ? 5.850 19.368 1.931 1.00 79.38 584 ASN A C 1
ATOM 4598 O O . ASN A 1 584 ? 5.371 20.301 2.575 1.00 79.38 584 ASN A O 1
ATOM 4602 N N . VAL A 1 585 ? 7.109 19.394 1.466 1.00 81.12 585 VAL A N 1
ATOM 4603 C CA . VAL A 1 585 ? 8.008 20.565 1.573 1.00 81.12 585 VAL A CA 1
ATOM 4604 C C . VAL A 1 585 ? 7.449 21.772 0.810 1.00 81.12 585 VAL A C 1
ATOM 4606 O O . VAL A 1 585 ? 7.373 22.868 1.368 1.00 81.12 585 VAL A O 1
ATOM 4609 N N . LEU A 1 586 ? 7.009 21.583 -0.441 1.00 85.56 586 LEU A N 1
ATOM 4610 C CA . LEU A 1 586 ? 6.406 22.651 -1.247 1.00 85.56 586 LEU A CA 1
ATOM 4611 C C . LEU A 1 586 ? 5.148 23.230 -0.577 1.00 85.56 586 LEU A C 1
ATOM 4613 O O . LEU A 1 586 ? 5.031 24.447 -0.424 1.00 85.56 586 LEU A O 1
ATOM 4617 N N . TYR A 1 587 ? 4.230 22.372 -0.127 1.00 87.81 587 TYR A N 1
ATOM 4618 C CA . TYR A 1 587 ? 2.994 22.819 0.516 1.00 87.81 587 TYR A CA 1
ATOM 4619 C C . TYR A 1 587 ? 3.225 23.520 1.854 1.00 87.81 587 TYR A C 1
ATOM 4621 O O . TYR A 1 587 ? 2.501 24.466 2.158 1.00 87.81 587 TYR A O 1
ATOM 4629 N N . ALA A 1 588 ? 4.232 23.112 2.632 1.00 87.81 588 ALA A N 1
ATOM 4630 C CA . ALA A 1 588 ? 4.602 23.824 3.850 1.00 87.81 588 ALA A CA 1
ATOM 4631 C C . ALA A 1 588 ? 4.981 25.285 3.553 1.00 87.81 588 ALA A C 1
ATOM 4633 O O . ALA A 1 588 ? 4.422 26.188 4.176 1.00 87.81 588 ALA A O 1
ATOM 4634 N N . ARG A 1 589 ? 5.831 25.523 2.542 1.00 88.75 589 ARG A N 1
ATOM 4635 C CA . ARG A 1 589 ? 6.214 26.880 2.109 1.00 88.75 589 ARG A CA 1
ATOM 4636 C C . ARG A 1 589 ? 4.997 27.691 1.646 1.00 88.75 589 ARG A C 1
ATOM 4638 O O . ARG A 1 589 ? 4.776 28.786 2.153 1.00 88.75 589 ARG A O 1
ATOM 4645 N N . MET A 1 590 ? 4.151 27.125 0.778 1.00 92.06 590 MET A N 1
ATOM 4646 C CA . MET A 1 590 ? 2.931 27.794 0.287 1.00 92.06 590 MET A CA 1
ATOM 4647 C C . MET A 1 590 ? 1.959 28.187 1.414 1.00 92.06 590 MET A C 1
ATOM 4649 O O . MET A 1 590 ? 1.320 29.236 1.347 1.00 92.06 590 MET A O 1
ATOM 4653 N N . LEU A 1 591 ? 1.830 27.348 2.447 1.00 93.50 591 LEU A N 1
ATOM 4654 C CA . LEU A 1 591 ? 0.995 27.630 3.616 1.00 93.50 591 LEU A CA 1
ATOM 4655 C C . LEU A 1 591 ? 1.607 28.736 4.490 1.00 93.50 591 LEU A C 1
ATOM 4657 O O . LEU A 1 591 ? 0.881 29.635 4.907 1.00 93.50 591 LEU A O 1
ATOM 4661 N N . GLN A 1 592 ? 2.924 28.716 4.725 1.00 92.88 592 GLN A N 1
ATOM 4662 C CA . GLN A 1 592 ? 3.620 29.780 5.461 1.00 92.88 592 GLN A CA 1
ATOM 4663 C C . GLN A 1 592 ? 3.507 31.138 4.746 1.00 92.88 592 GLN A C 1
ATOM 4665 O O . GLN A 1 592 ? 3.168 32.136 5.378 1.00 92.88 592 GLN A O 1
ATOM 4670 N N . GLU A 1 593 ? 3.712 31.176 3.426 1.00 94.75 593 GLU A N 1
ATOM 4671 C CA . GLU A 1 593 ? 3.558 32.384 2.596 1.00 94.75 593 GLU A CA 1
ATOM 4672 C C . GLU A 1 593 ? 2.125 32.945 2.609 1.00 94.75 593 GLU A C 1
ATOM 4674 O O . GLU A 1 593 ? 1.924 34.152 2.479 1.00 94.75 593 GLU A O 1
ATOM 4679 N N . ALA A 1 594 ? 1.118 32.085 2.793 1.00 95.06 594 ALA A N 1
ATOM 4680 C CA . ALA A 1 594 ? -0.280 32.484 2.939 1.00 95.06 594 ALA A CA 1
ATOM 4681 C C . ALA A 1 594 ? -0.654 32.980 4.351 1.00 95.06 594 ALA A C 1
ATOM 4683 O O . ALA A 1 594 ? -1.787 33.421 4.543 1.00 95.06 594 ALA A O 1
ATOM 4684 N N . GLY A 1 595 ? 0.266 32.918 5.321 1.00 93.62 595 GLY A N 1
ATOM 4685 C CA . GLY A 1 595 ? 0.036 33.318 6.712 1.00 93.62 595 GLY A CA 1
ATOM 4686 C C . GLY A 1 595 ? -0.447 32.198 7.641 1.00 93.62 595 GLY A C 1
ATOM 4687 O O . GLY A 1 595 ? -0.841 32.485 8.769 1.00 93.62 595 GLY A O 1
ATOM 4688 N N . CYS A 1 596 ? -0.418 30.930 7.215 1.00 95.56 596 CYS A N 1
ATOM 4689 C CA . CYS A 1 596 ? -0.735 29.802 8.094 1.00 95.56 596 CYS A CA 1
ATOM 4690 C C . CYS A 1 596 ? 0.401 29.544 9.099 1.00 95.56 596 CYS A C 1
ATOM 4692 O O . CYS A 1 596 ? 1.581 29.538 8.741 1.00 95.56 596 CYS A O 1
ATOM 4694 N N . ASN A 1 597 ? 0.049 29.202 10.338 1.00 91.94 597 ASN A N 1
ATOM 4695 C CA . ASN A 1 597 ? 0.995 28.700 11.329 1.00 91.94 597 ASN A CA 1
ATOM 4696 C C . ASN A 1 597 ? 1.328 27.223 11.041 1.00 91.94 597 ASN A C 1
ATOM 4698 O O . ASN A 1 597 ? 0.534 26.328 11.344 1.00 91.94 597 ASN A O 1
ATOM 4702 N N . VAL A 1 598 ? 2.483 26.962 10.425 1.00 90.44 598 VAL A N 1
ATOM 4703 C CA . VAL A 1 598 ? 2.920 25.610 10.036 1.00 90.44 598 VAL A CA 1
ATOM 4704 C C . VAL A 1 598 ? 3.884 25.021 11.068 1.00 90.44 598 VAL A C 1
ATOM 4706 O O . VAL A 1 598 ? 4.938 25.589 11.340 1.00 90.44 598 VAL A O 1
ATOM 4709 N N . ALA A 1 599 ? 3.540 23.846 11.596 1.00 85.50 599 ALA A N 1
ATOM 4710 C CA . ALA A 1 599 ? 4.367 23.045 12.496 1.00 85.50 599 ALA A CA 1
ATOM 4711 C C . ALA A 1 599 ? 4.841 21.748 11.814 1.00 85.50 599 ALA A C 1
ATOM 4713 O O . ALA A 1 599 ? 4.142 21.183 10.969 1.00 85.50 599 ALA A O 1
ATOM 4714 N N . TYR A 1 600 ? 6.012 21.244 12.217 1.00 79.62 600 TYR A N 1
ATOM 4715 C CA . TYR A 1 600 ? 6.690 20.116 11.568 1.00 79.62 600 TYR A CA 1
ATOM 4716 C C . TYR A 1 600 ? 6.812 18.893 12.481 1.00 79.62 600 TYR A C 1
ATOM 4718 O O . TYR A 1 600 ? 7.761 18.769 13.256 1.00 79.62 600 TYR A O 1
ATOM 4726 N N . GLY A 1 601 ? 5.870 17.955 12.347 1.00 67.25 601 GLY A N 1
ATOM 4727 C CA . GLY A 1 601 ? 5.829 16.723 13.141 1.00 67.25 601 GLY A CA 1
ATOM 4728 C C . GLY A 1 601 ? 5.888 16.953 14.661 1.00 67.25 601 GLY A C 1
ATOM 4729 O O . GLY A 1 601 ? 5.546 18.018 15.164 1.00 67.25 601 GLY A O 1
ATOM 4730 N N . VAL A 1 602 ? 6.326 15.932 15.402 1.00 68.88 602 VAL A N 1
ATOM 4731 C CA . VAL A 1 602 ? 6.583 16.021 16.850 1.00 68.88 602 VAL A CA 1
ATOM 4732 C C . VAL A 1 602 ? 7.901 15.324 17.148 1.00 68.88 602 VAL A C 1
ATOM 4734 O O . VAL A 1 602 ? 8.173 14.251 16.600 1.00 68.88 602 VAL A O 1
ATOM 4737 N N . LYS A 1 603 ? 8.738 15.903 18.019 1.00 67.69 603 LYS A N 1
ATOM 4738 C CA . LYS A 1 603 ? 10.070 15.352 18.307 1.00 67.69 603 LYS A CA 1
ATOM 4739 C C . LYS A 1 603 ? 9.972 13.881 18.743 1.00 67.69 603 LYS A C 1
ATOM 4741 O O . LYS A 1 603 ? 9.286 13.543 19.702 1.00 67.69 603 LYS A O 1
ATOM 4746 N N . GLY A 1 604 ? 10.673 13.010 18.016 1.00 68.75 604 GLY A N 1
ATOM 4747 C CA . GLY A 1 604 ? 10.736 11.567 18.274 1.00 68.75 604 GLY A CA 1
ATOM 4748 C C . GLY A 1 604 ? 9.627 10.707 17.651 1.00 68.75 604 GLY A C 1
ATOM 4749 O O . GLY A 1 604 ? 9.786 9.488 17.631 1.00 68.75 604 GLY A O 1
ATOM 4750 N N . TYR A 1 605 ? 8.559 11.288 17.089 1.00 75.69 605 TYR A N 1
ATOM 4751 C CA . TYR A 1 605 ? 7.413 10.533 16.563 1.00 75.69 605 TYR A CA 1
ATOM 4752 C C . TYR A 1 605 ? 7.067 10.905 15.123 1.00 75.69 605 TYR A C 1
ATOM 4754 O O . TYR A 1 605 ? 7.178 12.058 14.718 1.00 75.69 605 TYR A O 1
ATOM 4762 N N . LYS A 1 606 ? 6.581 9.924 14.352 1.00 80.81 606 LYS A N 1
ATOM 4763 C CA . LYS A 1 606 ? 5.932 10.199 13.064 1.00 80.81 606 LYS A CA 1
ATOM 4764 C C . LYS A 1 606 ? 4.442 10.445 13.296 1.00 80.81 606 LYS A C 1
ATOM 4766 O O . LYS A 1 606 ? 3.749 9.579 13.832 1.00 80.81 606 LYS A O 1
ATOM 4771 N N . THR A 1 607 ? 3.938 11.592 12.874 1.00 83.94 607 THR A N 1
ATOM 4772 C CA . THR A 1 607 ? 2.511 11.912 12.925 1.00 83.94 607 THR A CA 1
ATOM 4773 C C . THR A 1 607 ? 1.780 11.094 11.869 1.00 83.94 607 THR A C 1
ATOM 4775 O O . THR A 1 607 ? 2.227 11.020 10.732 1.00 83.94 607 THR A O 1
ATOM 4778 N N . HIS A 1 608 ? 0.678 10.437 12.224 1.00 88.00 608 HIS A N 1
ATOM 4779 C CA . HIS A 1 608 ? -0.158 9.695 11.271 1.00 88.00 608 HIS A CA 1
ATOM 4780 C C . HIS A 1 608 ? -1.662 9.762 11.609 1.00 88.00 608 HIS A C 1
ATOM 4782 O O . HIS A 1 608 ? -2.476 9.221 10.860 1.00 88.00 608 HIS A O 1
ATOM 4788 N N . ALA A 1 609 ? -2.054 10.482 12.664 1.00 91.56 609 ALA A N 1
ATOM 4789 C CA . ALA A 1 609 ? -3.430 10.916 12.891 1.00 91.56 609 ALA A CA 1
ATOM 4790 C C . ALA A 1 609 ? -3.969 11.735 11.701 1.00 91.56 609 ALA A C 1
ATOM 4792 O O . ALA A 1 609 ? -3.212 12.436 11.027 1.00 91.56 609 ALA A O 1
ATOM 4793 N N . LYS A 1 610 ? -5.280 11.655 11.444 1.00 94.12 610 LYS A N 1
ATOM 4794 C CA . LYS A 1 610 ? -5.975 12.489 10.451 1.00 94.12 610 LYS A CA 1
ATOM 4795 C C . LYS A 1 610 ? -7.122 13.196 11.137 1.00 94.12 610 LYS A C 1
ATOM 4797 O O . LYS A 1 610 ? -8.105 12.563 11.524 1.00 94.12 610 LYS A O 1
ATOM 4802 N N . LEU A 1 611 ? -6.897 14.486 11.353 1.00 96.19 611 LEU A N 1
ATOM 4803 C CA . LEU A 1 611 ? -7.738 15.359 12.147 1.00 96.19 611 LEU A CA 1
ATOM 4804 C C . LEU A 1 611 ? -7.956 16.673 11.405 1.00 96.19 611 LEU A C 1
ATOM 4806 O O . LEU A 1 611 ? -7.004 17.243 10.858 1.00 96.19 611 LEU A O 1
ATOM 4810 N N . ILE A 1 612 ? -9.187 17.166 11.473 1.00 97.50 612 ILE A N 1
ATOM 4811 C CA . ILE A 1 612 ? -9.538 18.567 11.236 1.00 97.50 612 ILE A CA 1
ATOM 4812 C C . ILE A 1 612 ? -10.295 19.037 12.478 1.00 97.50 612 ILE A C 1
ATOM 4814 O O . ILE A 1 612 ? -11.093 18.288 13.040 1.00 97.50 612 ILE A O 1
ATOM 4818 N N . LEU A 1 613 ? -10.055 20.268 12.902 1.00 98.19 613 LEU A N 1
ATOM 4819 C CA . LEU A 1 613 ? -10.823 20.954 13.929 1.00 98.19 613 LEU A CA 1
ATOM 4820 C C . LEU A 1 613 ? -11.138 22.360 13.429 1.00 98.19 613 LEU A C 1
ATOM 4822 O O . LEU A 1 613 ? -10.228 23.094 13.054 1.00 98.19 613 LEU A O 1
ATOM 4826 N N . VAL A 1 614 ? -12.411 22.734 13.435 1.00 98.12 614 VAL A N 1
ATOM 4827 C CA . VAL A 1 614 ? -12.882 24.082 13.103 1.00 98.12 614 VAL A CA 1
ATOM 4828 C C . VAL A 1 614 ? -13.540 24.664 14.346 1.00 98.12 614 VAL A C 1
ATOM 4830 O O . VAL A 1 614 ? -14.361 23.993 14.969 1.00 98.12 614 VAL A O 1
ATOM 4833 N N . VAL A 1 615 ? -13.194 25.895 14.719 1.00 97.75 615 VAL A N 1
ATOM 4834 C CA . VAL A 1 615 ? -13.860 26.622 15.808 1.00 97.75 615 VAL A CA 1
ATOM 4835 C C . VAL A 1 615 ? -14.594 27.826 15.237 1.00 97.75 615 VAL A C 1
ATOM 4837 O O . VAL A 1 615 ? -14.007 28.655 14.536 1.00 97.75 615 VAL A O 1
ATOM 4840 N N . ARG A 1 616 ? -15.884 27.899 15.552 1.00 95.31 616 ARG A N 1
ATOM 4841 C CA . ARG A 1 616 ? -16.857 28.858 15.033 1.00 95.31 616 ARG A CA 1
ATOM 4842 C C . ARG A 1 616 ? -17.516 29.603 16.187 1.00 95.31 616 ARG A C 1
ATOM 4844 O O . ARG A 1 616 ? -17.733 29.025 17.248 1.00 95.31 616 ARG A O 1
ATOM 4851 N N . GLU A 1 617 ? -17.807 30.879 15.990 1.00 94.69 617 GLU A N 1
ATOM 4852 C CA . GLU A 1 617 ? -18.504 31.715 16.963 1.00 94.69 617 GLU A CA 1
ATOM 4853 C C . GLU A 1 617 ? -20.018 31.684 16.702 1.00 94.69 617 GLU A C 1
ATOM 4855 O O . GLU A 1 617 ? -20.495 32.198 15.693 1.00 94.69 617 GLU A O 1
ATOM 4860 N N . GLU A 1 618 ? -20.773 31.069 17.610 1.00 91.88 618 GLU A N 1
ATOM 4861 C CA . GLU A 1 618 ? -22.227 30.893 17.530 1.00 91.88 618 GLU A CA 1
ATOM 4862 C C . GLU A 1 618 ? -22.864 31.477 18.794 1.00 91.88 618 GLU A C 1
ATOM 4864 O O . GLU A 1 618 ? -22.474 31.117 19.903 1.00 91.88 618 GLU A O 1
ATOM 4869 N N . ASP A 1 619 ? -23.805 32.413 18.640 1.00 88.50 619 ASP A N 1
ATOM 4870 C CA . ASP A 1 619 ? -24.528 33.077 19.740 1.00 88.50 619 ASP A CA 1
ATOM 4871 C C . ASP A 1 619 ? -23.629 33.632 20.872 1.00 88.50 619 ASP A C 1
ATOM 4873 O O . ASP A 1 619 ? -24.001 33.660 22.045 1.00 88.50 619 ASP A O 1
ATOM 4877 N N . GLY A 1 620 ? -22.422 34.092 20.516 1.00 87.38 620 GLY A N 1
ATOM 4878 C CA . GLY A 1 620 ? -21.420 34.627 21.450 1.00 87.38 620 GLY A CA 1
ATOM 4879 C C . GLY A 1 620 ? -20.568 33.570 22.169 1.00 87.38 620 GLY A C 1
ATOM 4880 O O . GLY A 1 620 ? -19.774 33.921 23.040 1.00 87.38 620 GLY A O 1
ATOM 4881 N N . ALA A 1 621 ? -20.700 32.291 21.811 1.00 92.00 621 ALA A N 1
ATOM 4882 C CA . ALA A 1 621 ? -19.900 31.183 22.324 1.00 92.00 621 ALA A CA 1
ATOM 4883 C C . ALA A 1 621 ? -19.030 30.549 21.224 1.00 92.00 621 ALA A C 1
ATOM 4885 O O . ALA A 1 621 ? -19.374 30.560 20.044 1.00 92.00 621 ALA A O 1
ATOM 4886 N N . LEU A 1 622 ? -17.898 29.951 21.608 1.00 94.88 622 LEU A N 1
ATOM 4887 C CA . LEU A 1 622 ? -17.051 29.193 20.684 1.00 94.88 622 LEU A CA 1
ATOM 4888 C C . LEU A 1 622 ? -17.496 27.727 20.631 1.00 94.88 622 LEU A C 1
ATOM 4890 O O . LEU A 1 622 ? -17.379 26.995 21.615 1.00 94.88 622 LEU A O 1
ATOM 4894 N N . VAL A 1 623 ? -17.960 27.288 19.463 1.00 96.06 623 VAL A N 1
ATOM 4895 C CA . VAL A 1 623 ? -18.366 25.909 19.172 1.00 96.06 623 VAL A CA 1
ATOM 4896 C C . VAL A 1 623 ? -17.286 25.236 18.328 1.00 96.06 623 VAL A C 1
ATOM 4898 O O . VAL A 1 623 ? -16.753 25.823 17.387 1.00 96.06 623 VAL A O 1
ATOM 4901 N N . SER A 1 624 ? -16.929 24.002 18.688 1.00 97.38 624 SER A N 1
ATOM 4902 C CA . SER A 1 624 ? -15.877 23.231 18.016 1.00 97.38 624 SER A CA 1
ATOM 4903 C C . SER A 1 624 ? -16.455 22.068 17.215 1.00 97.38 624 SER A C 1
ATOM 4905 O O . SER A 1 624 ? -17.231 21.266 17.734 1.00 97.38 624 SER A O 1
ATOM 4907 N N . TYR A 1 625 ? -16.005 21.951 15.971 1.00 97.88 625 TYR A N 1
ATOM 4908 C CA . TYR A 1 625 ? -16.429 20.969 14.981 1.00 97.88 625 TYR A CA 1
ATOM 4909 C C . TYR A 1 625 ? -15.226 20.121 14.564 1.00 97.88 625 TYR A C 1
ATOM 4911 O O . TYR A 1 625 ? -14.277 20.623 13.959 1.00 97.88 625 TYR A O 1
ATOM 4919 N N . GLY A 1 626 ? -15.241 18.840 14.924 1.00 97.19 626 GLY A N 1
ATOM 4920 C CA . GLY A 1 626 ? -14.138 17.909 14.718 1.00 97.19 626 GLY A CA 1
ATOM 4921 C C . GLY A 1 626 ? -14.370 16.950 13.553 1.00 97.19 626 GLY A C 1
ATOM 4922 O O . GLY A 1 626 ? -15.495 16.530 13.280 1.00 97.19 626 GLY A O 1
ATOM 4923 N N . ASN A 1 627 ? -13.280 16.545 12.905 1.00 97.88 627 ASN A N 1
ATOM 4924 C CA . ASN A 1 627 ? -13.229 15.390 12.020 1.00 97.88 627 ASN A CA 1
ATOM 4925 C C . ASN A 1 627 ? -12.140 14.417 12.486 1.00 97.88 627 ASN A C 1
ATOM 4927 O O . ASN A 1 627 ? -11.001 14.834 12.692 1.00 97.88 627 ASN A O 1
ATOM 4931 N N . VAL A 1 628 ? -12.470 13.128 12.589 1.00 97.94 628 VAL A N 1
ATOM 4932 C CA . VAL A 1 628 ? -11.512 12.041 12.843 1.00 97.94 628 VAL A CA 1
ATOM 4933 C C . VAL A 1 628 ? -11.633 11.016 11.718 1.00 97.94 628 VAL A C 1
ATOM 4935 O O . VAL A 1 628 ? -12.690 10.410 11.530 1.00 97.94 628 VAL A O 1
ATOM 4938 N N . ALA A 1 629 ? -10.559 10.822 10.951 1.00 97.00 629 ALA A N 1
ATOM 4939 C CA . ALA A 1 629 ? -10.557 9.955 9.772 1.00 97.00 629 ALA A CA 1
ATOM 4940 C C . ALA A 1 629 ? -9.602 8.756 9.893 1.00 97.00 629 ALA A C 1
ATOM 4942 O O . ALA A 1 629 ? -8.538 8.825 10.513 1.00 97.00 629 ALA A O 1
ATOM 4943 N N . THR A 1 630 ? -9.957 7.649 9.235 1.00 96.06 630 THR A N 1
ATOM 4944 C CA . THR A 1 630 ? -9.093 6.462 9.117 1.00 96.06 630 THR A CA 1
ATOM 4945 C C . THR A 1 630 ? -7.981 6.639 8.078 1.00 96.06 630 THR A C 1
ATOM 4947 O O . THR A 1 630 ? -6.924 6.006 8.183 1.00 96.06 630 THR A O 1
ATOM 4950 N N . GLY A 1 631 ? -8.190 7.524 7.098 1.00 90.69 631 GLY A N 1
ATOM 4951 C CA . GLY A 1 631 ? -7.300 7.757 5.960 1.00 90.69 631 GLY A CA 1
ATOM 4952 C C . GLY A 1 631 ? -6.994 9.224 5.690 1.00 90.69 631 GLY A C 1
ATOM 4953 O O . GLY A 1 631 ? -7.479 10.114 6.380 1.00 90.69 631 GLY A O 1
ATOM 4954 N N . ASN A 1 632 ? -6.120 9.456 4.708 1.00 89.19 632 ASN A N 1
ATOM 4955 C CA . ASN A 1 632 ? -5.584 10.781 4.381 1.00 89.19 632 ASN A CA 1
ATOM 4956 C C . ASN A 1 632 ? -6.614 11.673 3.679 1.00 89.19 632 ASN A C 1
ATOM 4958 O O . ASN A 1 632 ? -7.427 11.201 2.887 1.00 89.19 632 ASN A O 1
ATOM 4962 N N . TYR A 1 633 ? -6.472 12.984 3.867 1.00 90.12 633 TYR A N 1
ATOM 4963 C CA . TYR A 1 633 ? -7.240 14.020 3.175 1.00 90.12 633 TYR A CA 1
ATOM 4964 C C . TYR A 1 633 ? -6.751 14.243 1.732 1.00 90.12 633 TYR A C 1
ATOM 4966 O O . TYR A 1 633 ? -6.291 15.321 1.366 1.00 90.12 633 TYR A O 1
ATOM 4974 N N . ASN A 1 634 ? -6.816 13.190 0.915 1.00 87.38 634 ASN A N 1
ATOM 4975 C CA . ASN A 1 634 ? -6.358 13.173 -0.471 1.00 87.38 634 ASN A CA 1
ATOM 4976 C C . ASN A 1 634 ? -7.495 12.685 -1.389 1.00 87.38 634 ASN A C 1
ATOM 4978 O O . ASN A 1 634 ? -7.927 11.530 -1.328 1.00 87.38 634 ASN A O 1
ATOM 4982 N N . ALA A 1 635 ? -7.965 13.587 -2.256 1.00 86.75 635 ALA A N 1
ATOM 4983 C CA . ALA A 1 635 ? -9.106 13.372 -3.147 1.00 86.75 635 ALA A CA 1
ATOM 4984 C C . ALA A 1 635 ? -8.881 12.270 -4.200 1.00 86.75 635 ALA A C 1
ATOM 4986 O O . ALA A 1 635 ? -9.848 11.697 -4.701 1.00 86.75 635 ALA A O 1
ATOM 4987 N N . THR A 1 636 ? -7.627 11.952 -4.532 1.00 86.56 636 THR A N 1
ATOM 4988 C CA . THR A 1 636 ? -7.280 10.864 -5.455 1.00 86.56 636 THR A CA 1
ATOM 4989 C C . THR A 1 636 ? -7.368 9.516 -4.747 1.00 86.56 636 THR A C 1
ATOM 4991 O O . THR A 1 636 ? -8.036 8.612 -5.247 1.00 86.56 636 THR A O 1
ATOM 4994 N N . THR A 1 637 ? -6.786 9.377 -3.549 1.00 85.44 637 THR A N 1
ATOM 4995 C CA . THR A 1 637 ? -6.884 8.119 -2.786 1.00 85.44 637 THR A CA 1
ATOM 4996 C C . THR A 1 637 ? -8.306 7.843 -2.306 1.00 85.44 637 THR A C 1
ATOM 4998 O O . THR A 1 637 ? -8.723 6.691 -2.311 1.00 85.44 637 THR A O 1
ATOM 5001 N N . ALA A 1 638 ? -9.103 8.872 -1.994 1.00 87.12 638 ALA A N 1
ATOM 5002 C CA . ALA A 1 638 ? -10.510 8.713 -1.606 1.00 87.12 638 ALA A CA 1
ATOM 5003 C C . ALA A 1 638 ? -11.400 8.061 -2.693 1.00 87.12 638 ALA A C 1
ATOM 5005 O O . ALA A 1 638 ? -12.488 7.581 -2.387 1.00 87.12 638 ALA A O 1
ATOM 5006 N N . LYS A 1 639 ? -10.946 7.997 -3.956 1.00 86.81 639 LYS A N 1
ATOM 5007 C CA . LYS A 1 639 ? -11.649 7.288 -5.045 1.00 86.81 639 LYS A CA 1
ATOM 5008 C C . LYS A 1 639 ? -11.411 5.775 -5.055 1.00 86.81 639 LYS A C 1
ATOM 5010 O O . LYS A 1 639 ? -12.147 5.057 -5.725 1.00 86.81 639 LYS A O 1
ATOM 5015 N N . ILE A 1 640 ? -10.374 5.303 -4.361 1.00 84.25 640 ILE A N 1
ATOM 5016 C CA . ILE A 1 640 ? -9.900 3.911 -4.417 1.00 84.25 640 ILE A CA 1
ATOM 5017 C C . ILE A 1 640 ? -9.705 3.259 -3.043 1.00 84.25 640 ILE A C 1
ATOM 5019 O O . ILE A 1 640 ? -9.684 2.033 -2.968 1.00 84.25 640 ILE A O 1
ATOM 5023 N N . TYR A 1 641 ? -9.558 4.031 -1.964 1.00 88.88 641 TYR A N 1
ATOM 5024 C CA . TYR A 1 641 ? -9.358 3.526 -0.603 1.00 88.88 641 TYR A CA 1
ATOM 5025 C C . TYR A 1 641 ? -10.693 3.502 0.141 1.00 88.88 641 TYR A C 1
ATOM 5027 O O . TYR A 1 641 ? -11.457 4.467 0.073 1.00 88.88 641 TYR A O 1
ATOM 5035 N N . THR A 1 642 ? -10.973 2.421 0.876 1.00 91.75 642 THR A N 1
ATOM 5036 C CA . THR A 1 642 ? -12.202 2.343 1.677 1.00 91.75 642 THR A CA 1
ATOM 5037 C C . THR A 1 642 ? -11.980 2.972 3.051 1.00 91.75 642 THR A C 1
ATOM 5039 O O . THR A 1 642 ? -11.632 2.276 4.004 1.00 91.75 642 THR A O 1
ATOM 5042 N N . ASP A 1 643 ? -12.114 4.288 3.158 1.00 94.88 643 ASP A N 1
ATOM 5043 C CA . ASP A 1 643 ? -11.883 5.025 4.403 1.00 94.88 643 ASP A CA 1
ATOM 5044 C C . ASP A 1 643 ? -13.182 5.470 5.078 1.00 94.88 643 ASP A C 1
ATOM 5046 O O . ASP A 1 643 ? -14.159 5.798 4.412 1.00 94.88 643 ASP A O 1
ATOM 5050 N N . LEU A 1 644 ? -13.181 5.511 6.410 1.00 96.50 644 LEU A N 1
ATOM 5051 C CA . LEU A 1 644 ? -14.252 6.087 7.216 1.00 96.50 644 LEU A CA 1
ATOM 5052 C C . LEU A 1 644 ? -13.800 7.419 7.822 1.00 96.50 644 LEU A C 1
ATOM 5054 O O . LEU A 1 644 ? -12.628 7.614 8.152 1.00 96.50 644 LEU A O 1
ATOM 5058 N N . SER A 1 645 ? -14.742 8.343 7.975 1.00 96.56 645 SER A N 1
ATOM 5059 C CA . SER A 1 645 ? -14.503 9.673 8.529 1.00 96.56 645 SER A CA 1
ATOM 5060 C C . SER A 1 645 ? -15.701 10.097 9.375 1.00 96.56 645 SER A C 1
ATOM 5062 O O . SER A 1 645 ? -16.817 10.186 8.863 1.00 96.56 645 SER A O 1
ATOM 5064 N N . LEU A 1 646 ? -15.467 10.307 10.671 1.00 97.75 646 LEU A N 1
ATOM 5065 C CA . LEU A 1 646 ? -16.449 10.799 11.636 1.00 97.75 646 LEU A CA 1
ATOM 5066 C C . LEU A 1 646 ? -16.344 12.321 11.716 1.00 97.75 646 LEU A C 1
ATOM 5068 O O . LEU A 1 646 ? -15.295 12.844 12.088 1.00 97.75 646 LEU A O 1
ATOM 5072 N N . PHE A 1 647 ? -17.434 13.011 11.406 1.00 97.50 647 PHE A N 1
ATOM 5073 C CA . PHE A 1 647 ? -17.631 14.429 11.692 1.00 97.50 647 PHE A CA 1
ATOM 5074 C C . PHE A 1 647 ? -18.507 14.547 12.940 1.00 97.50 647 PHE A C 1
ATOM 5076 O O . PHE A 1 647 ? -19.526 13.865 13.025 1.00 97.50 647 PHE A O 1
ATOM 5083 N N . THR A 1 648 ? -18.117 15.387 13.896 1.00 96.69 648 THR A N 1
ATOM 5084 C CA . THR A 1 648 ? -18.795 15.496 15.195 1.00 96.69 648 THR A CA 1
ATOM 5085 C C . THR A 1 648 ? -18.701 16.904 15.787 1.00 96.69 648 THR A C 1
ATOM 5087 O O . THR A 1 648 ? -17.730 17.622 15.535 1.00 96.69 648 THR A O 1
ATOM 5090 N N . CYS A 1 649 ? -19.683 17.298 16.603 1.00 96.00 649 CYS A N 1
ATOM 5091 C CA . CYS A 1 649 ? -19.579 18.443 17.520 1.00 96.00 649 CYS A CA 1
ATOM 5092 C C . CYS A 1 649 ? -19.476 18.016 19.003 1.00 96.00 649 CYS A C 1
ATOM 5094 O O . CYS A 1 649 ? -19.682 18.834 19.902 1.00 96.00 649 CYS A O 1
ATOM 5096 N N . ASN A 1 650 ? -19.202 16.734 19.284 1.00 96.88 650 ASN A N 1
ATOM 5097 C CA . ASN A 1 650 ? -19.127 16.185 20.641 1.00 96.88 650 ASN A CA 1
ATOM 5098 C C . ASN A 1 650 ? -18.033 16.918 21.446 1.00 96.88 650 ASN A C 1
ATOM 5100 O O . ASN A 1 650 ? -16.859 16.862 21.061 1.00 96.88 650 ASN A O 1
ATOM 5104 N N . PRO A 1 651 ? -18.378 17.608 22.551 1.00 95.69 651 PRO A N 1
ATOM 5105 C CA . PRO A 1 651 ? -17.467 18.544 23.205 1.00 95.69 651 PRO A CA 1
ATOM 5106 C C . PRO A 1 651 ? -16.218 17.856 23.761 1.00 95.69 651 PRO A C 1
ATOM 5108 O O . PRO A 1 651 ? -15.132 18.425 23.682 1.00 95.69 651 PRO A O 1
ATOM 5111 N N . ASP A 1 652 ? -16.334 16.617 24.247 1.00 97.19 652 ASP A N 1
ATOM 5112 C CA . ASP A 1 652 ? -15.195 15.857 24.769 1.00 97.19 652 ASP A CA 1
ATOM 5113 C C . ASP A 1 652 ? -14.220 15.441 23.663 1.00 97.19 652 ASP A C 1
ATOM 5115 O O . ASP A 1 652 ? -13.007 15.559 23.840 1.00 97.19 652 ASP A O 1
ATOM 5119 N N . ILE A 1 653 ? -14.741 14.988 22.514 1.00 97.56 653 ILE A N 1
ATOM 5120 C CA . ILE A 1 653 ? -13.921 14.603 21.355 1.00 97.56 653 ILE A CA 1
ATOM 5121 C C . ILE A 1 653 ? -13.236 15.844 20.779 1.00 97.56 653 ILE A C 1
ATOM 5123 O O . ILE A 1 653 ? -12.024 15.835 20.578 1.00 97.56 653 ILE A O 1
ATOM 5127 N N . CYS A 1 654 ? -13.976 16.933 20.560 1.00 97.44 654 CYS A N 1
ATOM 5128 C CA . CYS A 1 654 ? -13.416 18.179 20.040 1.00 97.44 654 CYS A CA 1
ATOM 5129 C C . CYS A 1 654 ? -12.366 18.784 20.988 1.00 97.44 654 CYS A C 1
ATOM 5131 O O . CYS A 1 654 ? -11.321 19.250 20.529 1.00 97.44 654 CYS A O 1
ATOM 5133 N N . ALA A 1 655 ? -12.596 18.729 22.303 1.00 95.75 655 ALA A N 1
ATOM 5134 C CA . ALA A 1 655 ? -11.618 19.172 23.288 1.00 95.75 655 ALA A CA 1
ATOM 5135 C C . ALA A 1 655 ? -10.376 18.264 23.320 1.00 95.75 655 ALA A C 1
ATOM 5137 O O . ALA A 1 655 ? -9.264 18.781 23.381 1.00 95.75 655 ALA A O 1
ATOM 5138 N N . ASP A 1 656 ? -10.524 16.938 23.213 1.00 96.38 656 ASP A N 1
ATOM 5139 C CA . ASP A 1 656 ? -9.387 16.014 23.092 1.00 96.38 656 ASP A CA 1
ATOM 5140 C C . ASP A 1 656 ? -8.569 16.263 21.811 1.00 96.38 656 ASP A C 1
ATOM 5142 O O . ASP A 1 656 ? -7.339 16.219 21.855 1.00 96.38 656 ASP A O 1
ATOM 5146 N N . VAL A 1 657 ? -9.221 16.566 20.679 1.00 95.75 657 VAL A N 1
ATOM 5147 C CA . VAL A 1 657 ? -8.538 16.956 19.430 1.00 95.75 657 VAL A CA 1
ATOM 5148 C C . VAL A 1 657 ? -7.767 18.268 19.621 1.00 95.75 657 VAL A C 1
ATOM 5150 O O . VAL A 1 657 ? -6.606 18.349 19.220 1.00 95.75 657 VAL A O 1
ATOM 5153 N N . MET A 1 658 ? -8.366 19.277 20.264 1.00 93.00 658 MET A N 1
ATOM 5154 C CA . MET A 1 658 ? -7.694 20.548 20.574 1.00 93.00 658 MET A CA 1
ATOM 5155 C C . MET A 1 658 ? -6.469 20.337 21.475 1.00 93.00 658 MET A C 1
ATOM 5157 O O . MET A 1 658 ? -5.379 20.828 21.182 1.00 93.00 658 MET A O 1
ATOM 5161 N N . ASP A 1 659 ? -6.632 19.566 22.551 1.00 91.75 659 ASP A N 1
ATOM 5162 C CA . ASP A 1 659 ? -5.551 19.194 23.463 1.00 91.75 659 ASP A CA 1
ATOM 5163 C C . ASP A 1 659 ? -4.408 18.479 22.733 1.00 91.75 659 ASP A C 1
ATOM 5165 O O . ASP A 1 659 ? -3.236 18.747 22.995 1.00 91.75 659 ASP A O 1
ATOM 5169 N N . LEU A 1 660 ? -4.738 17.588 21.797 1.00 90.12 660 LEU A N 1
ATOM 5170 C CA . LEU A 1 660 ? -3.752 16.855 21.018 1.00 90.12 660 LEU A CA 1
ATOM 5171 C C . LEU A 1 660 ? -2.976 17.763 20.052 1.00 90.12 660 LEU A C 1
ATOM 5173 O O . LEU A 1 660 ? -1.762 17.610 19.938 1.00 90.12 660 LEU A O 1
ATOM 5177 N N . PHE A 1 661 ? -3.620 18.755 19.428 1.00 88.62 661 PHE A N 1
ATOM 5178 C CA . PHE A 1 661 ? -2.898 19.784 18.669 1.00 88.62 661 PHE A CA 1
ATOM 5179 C C . PHE A 1 661 ? -1.928 20.581 19.556 1.00 88.62 661 PHE A C 1
ATOM 5181 O O . PHE A 1 661 ? -0.818 20.867 19.113 1.00 88.62 661 PHE A O 1
ATOM 5188 N N . ASN A 1 662 ? -2.289 20.873 20.810 1.00 83.94 662 ASN A N 1
ATOM 5189 C CA . ASN A 1 662 ? -1.392 21.545 21.762 1.00 83.94 662 ASN A CA 1
ATOM 5190 C C . ASN A 1 662 ? -0.204 20.657 22.184 1.00 83.94 662 ASN A C 1
ATOM 5192 O O . ASN A 1 662 ? 0.891 21.164 22.429 1.00 83.94 662 ASN A O 1
ATOM 5196 N N . VAL A 1 663 ? -0.395 19.333 22.252 1.00 80.50 663 VAL A N 1
ATOM 5197 C CA . VAL A 1 663 ? 0.707 18.364 22.411 1.00 80.50 663 VAL A CA 1
ATOM 5198 C C . VAL A 1 663 ? 1.605 18.365 21.172 1.00 80.50 663 VAL A C 1
ATOM 5200 O O . VAL A 1 663 ? 2.827 18.363 21.308 1.00 80.50 663 VAL A O 1
ATOM 5203 N N . PHE A 1 664 ? 1.028 18.411 19.966 1.00 77.62 664 PHE A N 1
ATOM 5204 C CA . PHE A 1 664 ? 1.800 18.415 18.723 1.00 77.62 664 PHE A CA 1
ATOM 5205 C C . PHE A 1 664 ? 2.711 19.640 18.588 1.00 77.62 664 PHE A C 1
ATOM 5207 O O . PHE A 1 664 ? 3.869 19.506 18.208 1.00 77.62 664 PHE A O 1
ATOM 5214 N N . THR A 1 665 ? 2.219 20.824 18.949 1.00 71.19 665 THR A N 1
ATOM 5215 C CA . THR A 1 665 ? 2.997 22.071 18.921 1.00 71.19 665 THR A CA 1
ATOM 5216 C C . THR A 1 665 ? 3.935 22.242 20.125 1.00 71.19 665 THR A C 1
ATOM 5218 O O . THR A 1 665 ? 4.576 23.281 20.253 1.00 71.19 665 THR A O 1
ATOM 5221 N N . GLY A 1 666 ? 4.046 21.243 21.011 1.00 67.25 666 GLY A N 1
ATOM 5222 C CA . GLY A 1 666 ? 4.971 21.248 22.152 1.00 67.25 666 GLY A CA 1
ATOM 5223 C C . GLY A 1 666 ? 4.521 22.070 23.367 1.00 67.25 666 GLY A C 1
ATOM 5224 O O . GLY A 1 666 ? 5.252 22.137 24.353 1.00 67.25 666 GLY A O 1
ATOM 5225 N N . TYR A 1 667 ? 3.319 22.655 23.344 1.00 57.84 667 TYR A N 1
ATOM 5226 C CA . TYR A 1 667 ? 2.784 23.485 24.433 1.00 57.84 667 TYR A CA 1
ATOM 5227 C C . TYR A 1 667 ? 2.240 22.679 25.622 1.00 57.84 667 TYR A C 1
ATOM 5229 O O . TYR A 1 667 ? 1.952 23.251 26.674 1.00 57.84 667 TYR A O 1
ATOM 5237 N N . SER A 1 668 ? 2.055 21.362 25.482 1.00 61.34 668 SER A N 1
ATOM 5238 C CA . SER A 1 668 ? 1.508 20.521 26.549 1.00 61.34 668 SER A CA 1
ATOM 5239 C C . SER A 1 668 ? 2.101 19.116 26.567 1.00 61.34 668 SER A C 1
ATOM 5241 O O . SER A 1 668 ? 2.283 18.485 25.532 1.00 61.34 668 SER A O 1
ATOM 5243 N N . ALA A 1 669 ? 2.317 18.581 27.770 1.00 66.88 669 ALA A N 1
ATOM 5244 C CA . ALA A 1 669 ? 2.701 17.189 28.005 1.00 66.88 669 ALA A CA 1
ATOM 5245 C C . ALA A 1 669 ? 1.491 16.326 28.423 1.00 66.88 669 ALA A C 1
ATOM 5247 O O . ALA A 1 669 ? 1.613 15.470 29.304 1.00 66.88 669 ALA A O 1
ATOM 5248 N N . LYS A 1 670 ? 0.300 16.591 27.860 1.00 75.94 670 LYS A N 1
ATOM 5249 C CA . LYS A 1 670 ? -0.958 15.967 28.295 1.00 75.94 670 LYS A CA 1
ATOM 5250 C C . LYS A 1 670 ? -0.907 14.439 28.169 1.00 75.94 670 LYS A C 1
ATOM 5252 O O . LYS A 1 670 ? -0.667 13.899 27.094 1.00 75.94 670 LYS A O 1
ATOM 5257 N N . ARG A 1 671 ? -1.154 13.747 29.289 1.00 74.94 671 ARG A N 1
ATOM 5258 C CA . ARG A 1 671 ? -1.113 12.272 29.392 1.00 74.94 671 ARG A CA 1
ATOM 5259 C C . ARG A 1 671 ? -2.486 11.606 29.484 1.00 74.94 671 ARG A C 1
ATOM 5261 O O . ARG A 1 671 ? -2.569 10.384 29.520 1.00 74.94 671 ARG A O 1
ATOM 5268 N N . THR A 1 672 ? -3.555 12.392 29.552 1.00 85.62 672 THR A N 1
ATOM 5269 C CA . THR A 1 672 ? -4.930 11.913 29.717 1.00 85.62 672 THR A CA 1
ATOM 5270 C C . THR A 1 672 ? -5.849 12.580 28.702 1.00 85.62 672 THR A C 1
ATOM 5272 O O . THR A 1 672 ? -5.775 13.785 28.471 1.00 85.62 672 THR A O 1
ATOM 5275 N N . PHE A 1 673 ? -6.725 11.775 28.111 1.00 92.75 673 PHE A N 1
ATOM 5276 C CA . PHE A 1 673 ? -7.756 12.176 27.157 1.00 92.75 673 PHE A CA 1
ATOM 5277 C C . PHE A 1 673 ? -9.104 11.661 27.671 1.00 92.75 673 PHE A C 1
ATOM 5279 O O . PHE A 1 673 ? -9.144 10.659 28.389 1.00 92.75 673 PHE A O 1
ATOM 5286 N N . ARG A 1 674 ? -10.185 12.374 27.356 1.00 94.56 674 ARG A N 1
ATOM 5287 C CA . ARG A 1 674 ? -11.545 12.127 27.862 1.00 94.56 674 ARG A CA 1
ATOM 5288 C C . ARG A 1 674 ? -12.166 10.907 27.182 1.00 94.56 674 ARG A C 1
ATOM 5290 O O . ARG A 1 674 ? -12.724 10.042 27.850 1.00 94.56 674 ARG A O 1
ATOM 5297 N N . LYS A 1 675 ? -12.038 10.847 25.855 1.00 95.56 675 LYS A N 1
ATOM 5298 C CA . LYS A 1 675 ? -12.626 9.842 24.960 1.00 95.56 675 LYS A CA 1
ATOM 5299 C C . LYS A 1 675 ? -11.640 9.307 23.924 1.00 95.56 675 LYS A C 1
ATOM 5301 O O . LYS A 1 675 ? -11.723 8.131 23.576 1.00 95.56 675 LYS A O 1
ATOM 5306 N N . LEU A 1 676 ? -10.714 10.130 23.423 1.00 97.19 676 LEU A N 1
ATOM 5307 C CA . LEU A 1 676 ? -9.767 9.692 22.399 1.00 97.19 676 LEU A CA 1
ATOM 5308 C C . LEU A 1 676 ? -8.768 8.660 22.933 1.00 97.19 676 LEU A C 1
ATOM 5310 O O . LEU A 1 676 ? -8.146 8.813 23.990 1.00 97.19 676 LEU A O 1
ATOM 5314 N N . LEU A 1 677 ? -8.554 7.631 22.119 1.00 97.00 677 LEU A N 1
ATOM 5315 C CA . LEU A 1 677 ? -7.408 6.747 22.222 1.00 97.00 677 LEU A CA 1
ATOM 5316 C C . LEU A 1 677 ? -6.288 7.352 21.373 1.00 97.00 677 LEU A C 1
ATOM 5318 O O . LEU A 1 677 ? -6.412 7.474 20.154 1.00 97.00 677 LEU A O 1
ATOM 5322 N N . VAL A 1 678 ? -5.196 7.741 22.020 1.00 95.50 678 VAL A N 1
ATOM 5323 C CA . VAL A 1 678 ? -4.041 8.410 21.423 1.00 95.50 678 VAL A CA 1
ATOM 5324 C C . VAL A 1 678 ? -2.809 7.533 21.617 1.00 95.50 678 VAL A C 1
ATOM 5326 O O . VAL A 1 678 ? -2.473 7.139 22.737 1.00 95.50 678 VAL A O 1
ATOM 5329 N N . SER A 1 679 ? -2.122 7.213 20.524 1.00 93.38 679 SER A N 1
ATOM 5330 C CA . SER A 1 679 ? -0.798 6.586 20.569 1.00 93.38 679 SER A CA 1
ATOM 5331 C C . SER A 1 679 ? 0.281 7.669 20.678 1.00 93.38 679 SER A C 1
ATOM 5333 O O . SER A 1 679 ? 0.128 8.701 20.026 1.00 93.38 679 SER A O 1
ATOM 5335 N N . PRO A 1 680 ? 1.369 7.465 21.445 1.00 90.38 680 PRO A N 1
ATOM 5336 C CA . PRO A 1 680 ? 1.676 6.299 22.285 1.00 90.38 680 PRO A CA 1
ATOM 5337 C C . PRO A 1 680 ? 1.203 6.475 23.746 1.00 90.38 680 PRO A C 1
ATOM 5339 O O . PRO A 1 680 ? 1.823 5.950 24.664 1.00 90.38 680 PRO A O 1
ATOM 5342 N N . VAL A 1 681 ? 0.154 7.274 23.985 1.00 91.06 681 VAL A N 1
ATOM 5343 C CA . VAL A 1 681 ? -0.208 7.780 25.322 1.00 91.06 681 VAL A CA 1
ATOM 5344 C C . VAL A 1 681 ? -1.067 6.796 26.120 1.00 91.06 681 VAL A C 1
ATOM 5346 O O . VAL A 1 681 ? -0.683 6.404 27.215 1.00 91.06 681 VAL A O 1
ATOM 5349 N N . ASN A 1 682 ? -2.236 6.412 25.597 1.00 93.69 682 ASN A N 1
ATOM 5350 C CA . ASN A 1 682 ? -3.192 5.525 26.281 1.00 93.69 682 ASN A CA 1
ATOM 5351 C C . ASN A 1 682 ? -3.721 4.384 25.385 1.00 93.69 682 ASN A C 1
ATOM 5353 O O . ASN A 1 682 ? -4.311 3.432 25.893 1.00 93.69 682 ASN A O 1
ATOM 5357 N N . MET A 1 683 ? -3.518 4.458 24.063 1.00 96.38 683 MET A N 1
ATOM 5358 C CA . MET A 1 683 ? -4.208 3.605 23.087 1.00 96.38 683 MET A CA 1
ATOM 5359 C C . MET A 1 683 ? -3.985 2.100 23.300 1.00 96.38 683 MET A C 1
ATOM 5361 O O . MET A 1 683 ? -4.953 1.341 23.304 1.00 96.38 683 MET A O 1
ATOM 5365 N N . LEU A 1 684 ? -2.736 1.659 23.492 1.00 96.69 684 LEU A N 1
ATOM 5366 C CA . LEU A 1 684 ? -2.420 0.238 23.678 1.00 96.69 684 LEU A CA 1
ATOM 5367 C C . LEU A 1 684 ? -3.073 -0.334 24.939 1.00 96.69 684 LEU A C 1
ATOM 5369 O O . LEU A 1 684 ? -3.764 -1.348 24.868 1.00 96.69 684 LEU A O 1
ATOM 5373 N N . ASP A 1 685 ? -2.860 0.304 26.091 1.00 95.81 685 ASP A N 1
ATOM 5374 C CA . ASP A 1 685 ? -3.360 -0.232 27.356 1.00 95.81 685 ASP A CA 1
ATOM 5375 C C . ASP A 1 685 ? -4.895 -0.185 27.413 1.00 95.81 685 ASP A C 1
ATOM 5377 O O . ASP A 1 685 ? -5.506 -1.088 27.980 1.00 95.81 685 ASP A O 1
ATOM 5381 N N . ARG A 1 686 ? -5.542 0.775 26.730 1.00 95.81 686 ARG A N 1
ATOM 5382 C CA . ARG A 1 686 ? -7.003 0.772 26.543 1.00 95.81 686 ARG A CA 1
ATOM 5383 C C . ARG A 1 686 ? -7.492 -0.376 25.657 1.00 95.81 686 ARG A C 1
ATOM 5385 O O . ARG A 1 686 ? -8.481 -1.002 26.025 1.00 95.81 686 ARG A O 1
ATOM 5392 N N . PHE A 1 687 ? -6.808 -0.721 24.561 1.00 97.56 687 PHE A N 1
ATOM 5393 C CA . PHE A 1 687 ? -7.157 -1.925 23.789 1.00 97.56 687 PHE A CA 1
ATOM 5394 C C . PHE A 1 687 ? -6.969 -3.212 24.606 1.00 97.56 687 PHE A C 1
ATOM 5396 O O . PHE A 1 687 ? -7.831 -4.084 24.573 1.00 97.56 687 PHE A O 1
ATOM 5403 N N . LEU A 1 688 ? -5.891 -3.327 25.387 1.00 97.69 688 LEU A N 1
ATOM 5404 C CA . LEU A 1 688 ? -5.658 -4.499 26.242 1.00 97.69 688 LEU A CA 1
ATOM 5405 C C . LEU A 1 688 ? -6.682 -4.622 27.381 1.00 97.69 688 LEU A C 1
ATOM 5407 O O . LEU A 1 688 ? -7.035 -5.743 27.749 1.00 97.69 688 LEU A O 1
ATOM 5411 N N . GLN A 1 689 ? -7.170 -3.495 27.911 1.00 95.69 689 GLN A N 1
ATOM 5412 C CA . GLN A 1 689 ? -8.281 -3.449 28.868 1.00 95.69 689 GLN A CA 1
ATOM 5413 C C . GLN A 1 689 ? -9.606 -3.871 28.221 1.00 95.69 689 GLN A C 1
ATOM 5415 O O . GLN A 1 689 ? -10.297 -4.703 28.794 1.00 95.69 689 GLN A O 1
ATOM 5420 N N . LEU A 1 690 ? -9.927 -3.378 27.018 1.00 95.31 690 LEU A N 1
ATOM 5421 C CA . LEU A 1 690 ? -11.137 -3.778 26.285 1.00 95.31 690 LEU A CA 1
ATOM 5422 C C . LEU A 1 690 ? -11.156 -5.287 25.992 1.00 95.31 690 LEU A C 1
ATOM 5424 O O . LEU A 1 690 ? -12.157 -5.946 26.248 1.00 95.31 690 LEU A O 1
ATOM 5428 N N . ILE A 1 691 ? -10.037 -5.869 25.543 1.00 96.94 691 ILE A N 1
ATOM 5429 C CA . ILE A 1 691 ? -9.960 -7.327 25.335 1.00 96.94 691 ILE A CA 1
ATOM 5430 C C . ILE A 1 691 ? -10.060 -8.084 26.675 1.00 96.94 691 ILE A C 1
ATOM 5432 O O . ILE A 1 691 ? -10.681 -9.141 26.728 1.00 96.94 691 ILE A O 1
ATOM 5436 N N . GLN A 1 692 ? -9.500 -7.554 27.772 1.00 95.50 692 GLN A N 1
ATOM 5437 C CA . GLN A 1 692 ? -9.654 -8.167 29.101 1.00 95.50 692 GLN A CA 1
ATOM 5438 C C . GLN A 1 692 ? -11.118 -8.174 29.568 1.00 95.50 692 GLN A C 1
ATOM 5440 O O . GLN A 1 692 ? -11.562 -9.163 30.136 1.00 95.50 692 GLN A O 1
ATOM 5445 N N . GLN A 1 693 ? -11.883 -7.120 29.283 1.00 93.56 693 GLN A N 1
ATOM 5446 C CA . GLN A 1 693 ? -13.307 -7.059 29.625 1.00 93.56 693 GLN A CA 1
ATOM 5447 C C . GLN A 1 693 ? -14.119 -8.147 28.903 1.00 93.56 693 GLN A C 1
ATOM 5449 O O . GLN A 1 693 ? -15.004 -8.743 29.510 1.00 93.56 693 GLN A O 1
ATOM 5454 N N . GLU A 1 694 ? -13.776 -8.481 27.654 1.00 95.06 694 GLU A N 1
ATOM 5455 C CA . GLU A 1 694 ? -14.363 -9.629 26.944 1.00 95.06 694 GLU A CA 1
ATOM 5456 C C . GLU A 1 694 ? -13.964 -10.973 27.577 1.00 95.06 694 GLU A C 1
ATOM 5458 O O . GLU A 1 694 ? -14.816 -11.843 27.742 1.00 95.06 694 GLU A O 1
ATOM 5463 N N . VAL A 1 695 ? -12.691 -11.143 27.971 1.00 95.25 695 VAL A N 1
ATOM 5464 C CA . VAL A 1 695 ? -12.199 -12.345 28.683 1.00 95.25 695 VAL A CA 1
ATOM 5465 C C . VAL A 1 695 ? -12.987 -12.567 29.975 1.00 95.25 695 VAL A C 1
ATOM 5467 O O . VAL A 1 695 ? -13.428 -13.681 30.256 1.00 95.25 695 VAL A O 1
ATOM 5470 N N . ASP A 1 696 ? -13.159 -11.508 30.765 1.00 93.50 696 ASP A N 1
ATOM 5471 C CA . ASP A 1 696 ? -13.832 -11.567 32.061 1.00 93.50 696 ASP A CA 1
ATOM 5472 C C . ASP A 1 696 ? -15.340 -11.816 31.886 1.00 93.50 696 ASP A C 1
ATOM 5474 O O . ASP A 1 696 ? -15.921 -12.621 32.616 1.00 93.50 696 ASP A O 1
ATOM 5478 N N . ALA A 1 697 ? -15.960 -11.213 30.864 1.00 91.06 697 ALA A N 1
ATOM 5479 C CA . ALA A 1 697 ? -17.349 -11.469 30.492 1.00 91.06 697 ALA A CA 1
ATOM 5480 C C . ALA A 1 697 ? -17.586 -12.925 30.054 1.00 91.06 697 ALA A C 1
ATOM 5482 O O . ALA A 1 697 ? -18.519 -13.558 30.546 1.00 91.06 697 ALA A O 1
ATOM 5483 N N . ALA A 1 698 ? -16.726 -13.478 29.191 1.00 92.75 698 ALA A N 1
ATOM 5484 C CA . ALA A 1 698 ? -16.838 -14.864 28.733 1.00 92.75 698 ALA A CA 1
ATOM 5485 C C . ALA A 1 698 ? -16.688 -15.864 29.891 1.00 92.75 698 ALA A C 1
ATOM 5487 O O . ALA A 1 698 ? -17.482 -16.795 30.020 1.00 92.75 698 ALA A O 1
ATOM 5488 N N . ARG A 1 699 ? -15.735 -15.620 30.804 1.00 93.00 699 ARG A N 1
ATOM 5489 C CA . ARG A 1 699 ? -15.552 -16.414 32.035 1.00 93.00 699 ARG A CA 1
ATOM 5490 C C . ARG A 1 699 ? -16.745 -16.341 32.988 1.00 93.00 699 ARG A C 1
ATOM 5492 O O . ARG A 1 699 ? -17.008 -17.309 33.694 1.00 93.00 699 ARG A O 1
ATOM 5499 N N . ALA A 1 700 ? -17.468 -15.223 33.000 1.00 90.88 700 ALA A N 1
ATOM 5500 C CA . ALA A 1 700 ? -18.722 -15.064 33.732 1.00 90.88 700 ALA A CA 1
ATOM 5501 C C . ALA A 1 700 ? -19.946 -15.666 33.001 1.00 90.88 700 ALA A C 1
ATOM 5503 O O . ALA A 1 700 ? -21.060 -15.591 33.516 1.00 90.88 700 ALA A O 1
ATOM 5504 N N . GLY A 1 701 ? -19.765 -16.262 31.816 1.00 88.88 701 GLY A N 1
ATOM 5505 C CA . GLY A 1 701 ? -20.843 -16.839 31.006 1.00 88.88 701 GLY A CA 1
ATOM 5506 C C . GLY A 1 701 ? -21.664 -15.814 30.214 1.00 88.88 701 GLY A C 1
ATOM 5507 O O . GLY A 1 701 ? -22.710 -16.164 29.667 1.00 88.88 701 GLY A O 1
ATOM 5508 N N . HIS A 1 702 ? -21.222 -14.556 30.138 1.00 87.75 702 HIS A N 1
ATOM 5509 C CA . HIS A 1 702 ? -21.876 -13.526 29.333 1.00 87.75 702 HIS A CA 1
ATOM 5510 C C . HIS A 1 702 ? -21.435 -13.593 27.860 1.00 87.75 702 HIS A C 1
ATOM 5512 O O . HIS A 1 702 ? -20.285 -13.936 27.576 1.00 87.75 702 HIS A O 1
ATOM 5518 N N . PRO A 1 703 ? -22.299 -13.194 26.904 1.00 86.12 703 PRO A N 1
ATOM 5519 C CA . PRO A 1 703 ? -21.904 -13.038 25.508 1.00 86.12 703 PRO A CA 1
ATOM 5520 C C . PRO A 1 703 ? -20.737 -12.051 25.358 1.00 86.12 703 PRO A C 1
ATOM 5522 O O . PRO A 1 703 ? -20.856 -10.874 25.715 1.00 86.12 703 PRO A O 1
ATOM 5525 N N . ALA A 1 704 ? -19.634 -12.546 24.794 1.00 92.44 704 ALA A N 1
ATOM 5526 C CA . ALA A 1 704 ? -18.402 -11.807 24.543 1.00 92.44 704 ALA A CA 1
ATOM 5527 C C . ALA A 1 704 ? -17.967 -11.984 23.080 1.00 92.44 704 ALA A C 1
ATOM 5529 O O . ALA A 1 704 ? -17.958 -13.101 22.548 1.00 92.44 704 ALA A O 1
ATOM 5530 N N . ARG A 1 705 ? -17.628 -10.883 22.405 1.00 95.06 705 ARG A N 1
ATOM 5531 C CA . ARG A 1 705 ? -17.240 -10.889 20.988 1.00 95.06 705 ARG A CA 1
ATOM 5532 C C . ARG A 1 705 ? -16.366 -9.693 20.639 1.00 95.06 705 ARG A C 1
ATOM 5534 O O . ARG A 1 705 ? -16.678 -8.557 20.983 1.00 95.06 705 ARG A O 1
ATOM 5541 N N . ILE A 1 706 ? -15.331 -9.954 19.850 1.00 97.69 706 ILE A N 1
ATOM 5542 C CA . ILE A 1 706 ? -14.438 -8.946 19.276 1.00 97.69 706 ILE A CA 1
ATOM 5543 C C . ILE A 1 706 ? -14.569 -8.999 17.757 1.00 97.69 706 ILE A C 1
ATOM 5545 O O . ILE A 1 706 ? -14.526 -10.078 17.165 1.00 97.69 706 ILE A O 1
ATOM 5549 N N . ILE A 1 707 ? -14.688 -7.834 17.117 1.00 97.94 707 ILE A N 1
ATOM 5550 C CA . ILE A 1 707 ? -14.509 -7.713 15.667 1.00 97.94 707 ILE A CA 1
ATOM 5551 C C . ILE A 1 707 ? -13.481 -6.618 15.381 1.00 97.94 707 ILE A C 1
ATOM 5553 O O . ILE A 1 707 ? -13.593 -5.503 15.886 1.00 97.94 707 ILE A O 1
ATOM 5557 N N . CYS A 1 708 ? -12.467 -6.926 14.574 1.00 96.88 708 CYS A N 1
ATOM 5558 C CA . CYS A 1 708 ? -11.382 -5.997 14.253 1.00 96.88 708 CYS A CA 1
ATOM 5559 C C . CYS A 1 708 ? -11.141 -5.921 12.743 1.00 96.88 708 CYS A C 1
ATOM 5561 O O . CYS A 1 708 ? -10.702 -6.891 12.131 1.00 96.88 708 CYS A O 1
ATOM 5563 N N . GLN A 1 709 ? -11.368 -4.750 12.151 1.00 97.75 709 GLN A N 1
ATOM 5564 C CA . GLN A 1 709 ? -10.904 -4.405 10.811 1.00 97.75 709 GLN A CA 1
ATOM 5565 C C . GLN A 1 709 ? -9.629 -3.563 10.927 1.00 97.75 709 GLN A C 1
ATOM 5567 O O . GLN A 1 709 ? -9.655 -2.491 11.533 1.00 97.75 709 GLN A O 1
ATOM 5572 N N . CYS A 1 710 ? -8.523 -3.994 10.315 1.00 95.88 710 CYS A N 1
ATOM 5573 C CA . CYS A 1 710 ? -7.315 -3.170 10.190 1.00 95.88 710 CYS A CA 1
ATOM 5574 C C . CYS A 1 710 ? -6.423 -3.587 9.007 1.00 95.88 710 CYS A C 1
ATOM 5576 O O . CYS A 1 710 ? -6.631 -4.616 8.367 1.00 95.88 710 CYS A O 1
ATOM 5578 N N . ASN A 1 711 ? -5.378 -2.808 8.707 1.00 94.38 711 ASN A N 1
ATOM 5579 C CA . ASN A 1 711 ? -4.459 -3.127 7.608 1.00 94.38 711 ASN A CA 1
ATOM 5580 C C . ASN A 1 711 ? -3.279 -4.015 8.015 1.00 94.38 711 ASN A C 1
ATOM 5582 O O . ASN A 1 711 ? -2.448 -4.367 7.174 1.00 94.38 711 ASN A O 1
ATOM 5586 N N . GLY A 1 712 ? -3.150 -4.357 9.292 1.00 95.38 712 GLY A N 1
ATOM 5587 C CA . GLY A 1 712 ? -2.205 -5.368 9.750 1.00 95.38 712 GLY A CA 1
ATOM 5588 C C . GLY A 1 712 ? -2.059 -5.404 11.261 1.00 95.38 712 GLY A C 1
ATOM 5589 O O . GLY A 1 712 ? -2.176 -4.376 11.926 1.00 95.38 712 GLY A O 1
ATOM 5590 N N . LEU A 1 713 ? -1.732 -6.582 11.774 1.00 96.38 713 LEU A N 1
ATOM 5591 C CA . LEU A 1 713 ? -1.560 -6.852 13.194 1.00 96.38 713 LEU A CA 1
ATOM 5592 C C . LEU A 1 713 ? -0.181 -7.469 13.411 1.00 96.38 713 LEU A C 1
ATOM 5594 O O . LEU A 1 713 ? 0.118 -8.526 12.862 1.00 96.38 713 LEU A O 1
ATOM 5598 N N . THR A 1 714 ? 0.671 -6.801 14.188 1.00 95.44 714 THR A N 1
ATOM 5599 C CA . THR A 1 714 ? 2.020 -7.301 14.523 1.00 95.44 714 THR A CA 1
ATOM 5600 C C . THR A 1 714 ? 2.391 -7.138 15.995 1.00 95.44 714 THR A C 1
ATOM 5602 O O . THR A 1 714 ? 3.470 -7.583 16.388 1.00 95.44 714 THR A O 1
ATOM 5605 N N . GLU A 1 715 ? 1.562 -6.456 16.792 1.00 96.19 715 GLU A N 1
ATOM 5606 C CA . GLU A 1 715 ? 1.845 -6.201 18.204 1.00 96.19 715 GLU A CA 1
ATOM 5607 C C . GLU A 1 715 ? 1.611 -7.476 19.039 1.00 96.19 715 GLU A C 1
ATOM 5609 O O . GLU A 1 715 ? 0.609 -8.178 18.889 1.00 96.19 715 GLU A O 1
ATOM 5614 N N . VAL A 1 716 ? 2.589 -7.803 19.881 1.00 95.94 716 VAL A N 1
ATOM 5615 C CA . VAL A 1 716 ? 2.709 -9.076 20.596 1.00 95.94 716 VAL A CA 1
ATOM 5616 C C . VAL A 1 716 ? 1.766 -9.149 21.795 1.00 95.94 716 VAL A C 1
ATOM 5618 O O . VAL A 1 716 ? 1.148 -10.192 21.989 1.00 95.94 716 VAL A O 1
ATOM 5621 N N . ARG A 1 717 ? 1.626 -8.077 22.592 1.00 97.06 717 ARG A N 1
ATOM 5622 C CA . ARG A 1 717 ? 0.742 -8.069 23.776 1.00 97.06 717 ARG A CA 1
ATOM 5623 C C . ARG A 1 717 ? -0.716 -8.245 23.355 1.00 97.06 717 ARG A C 1
ATOM 5625 O O . ARG A 1 717 ? -1.418 -9.048 23.959 1.00 97.06 717 ARG A O 1
ATOM 5632 N N . ILE A 1 718 ? -1.147 -7.559 22.295 1.00 97.88 718 ILE A N 1
ATOM 5633 C CA . ILE A 1 718 ? -2.471 -7.726 21.682 1.00 97.88 718 ILE A CA 1
ATOM 5634 C C . ILE A 1 718 ? -2.627 -9.149 21.135 1.00 97.88 718 ILE A C 1
ATOM 5636 O O . ILE A 1 718 ? -3.619 -9.792 21.451 1.00 97.88 718 ILE A O 1
ATOM 5640 N N . THR A 1 719 ? -1.648 -9.679 20.387 1.00 97.62 719 THR A N 1
ATOM 5641 C CA . THR A 1 719 ? -1.696 -11.070 19.880 1.00 97.62 719 THR A CA 1
ATOM 5642 C C . THR A 1 719 ? -1.895 -12.079 21.020 1.00 97.62 719 THR A C 1
ATOM 5644 O O . THR A 1 719 ? -2.822 -12.882 20.972 1.00 97.62 719 THR A O 1
ATOM 5647 N N . GLN A 1 720 ? -1.070 -12.003 22.071 1.00 97.06 720 GLN A N 1
ATOM 5648 C CA . GLN A 1 720 ? -1.160 -12.880 23.243 1.00 97.06 720 GLN A CA 1
ATOM 5649 C C . GLN A 1 720 ? -2.533 -12.755 23.925 1.00 97.06 720 GLN A C 1
ATOM 5651 O O . GLN A 1 720 ? -3.176 -13.758 24.220 1.00 97.06 720 GLN A O 1
ATOM 5656 N N . ARG A 1 721 ? -3.013 -11.523 24.123 1.00 97.75 721 ARG A N 1
ATOM 5657 C CA . ARG A 1 721 ? -4.297 -11.233 24.770 1.00 97.75 721 ARG A CA 1
ATOM 5658 C C . ARG A 1 721 ? -5.509 -11.685 23.935 1.00 97.75 721 ARG A C 1
ATOM 5660 O O . ARG A 1 721 ? -6.533 -12.033 24.511 1.00 97.75 721 ARG A O 1
ATOM 5667 N N . LEU A 1 722 ? -5.400 -11.736 22.604 1.00 98.44 722 LEU A N 1
ATOM 5668 C CA . LEU A 1 722 ? -6.424 -12.323 21.727 1.00 98.44 722 LEU A CA 1
ATOM 5669 C C . LEU A 1 722 ? -6.464 -13.856 21.830 1.00 98.44 722 LEU A C 1
ATOM 5671 O O . LEU A 1 722 ? -7.553 -14.421 21.847 1.00 98.44 722 LEU A O 1
ATOM 5675 N N . TYR A 1 723 ? -5.316 -14.531 21.961 1.00 97.81 723 TYR A N 1
ATOM 5676 C CA . TYR A 1 723 ? -5.292 -15.968 22.265 1.00 97.81 723 TYR A CA 1
ATOM 5677 C C . TYR A 1 723 ? -5.893 -16.256 23.652 1.00 97.81 723 TYR A C 1
ATOM 5679 O O . TYR A 1 723 ? -6.786 -17.089 23.767 1.00 97.81 723 TYR A O 1
ATOM 5687 N N . GLU A 1 724 ? -5.509 -15.496 24.686 1.00 96.88 724 GLU A N 1
ATOM 5688 C CA . GLU A 1 724 ? -6.105 -15.589 26.034 1.00 96.88 724 GLU A CA 1
ATOM 5689 C C . GLU A 1 724 ? -7.638 -15.401 26.016 1.00 96.88 724 GLU A C 1
ATOM 5691 O O . GLU A 1 724 ? -8.354 -16.073 26.758 1.00 96.88 724 GLU A O 1
ATOM 5696 N N . ALA A 1 725 ? -8.151 -14.521 25.147 1.00 97.38 725 ALA A N 1
ATOM 5697 C CA . ALA A 1 725 ? -9.583 -14.312 24.930 1.00 97.38 725 ALA A CA 1
ATOM 5698 C C . ALA A 1 725 ? -10.257 -15.480 24.194 1.00 97.38 725 ALA A C 1
ATOM 5700 O O . ALA A 1 725 ? -11.309 -15.943 24.633 1.00 97.38 725 ALA A O 1
ATOM 5701 N N . SER A 1 726 ? -9.640 -16.017 23.139 1.00 97.81 726 SER A N 1
ATOM 5702 C CA . SER A 1 726 ? -10.141 -17.213 22.447 1.00 97.81 726 SER A CA 1
ATOM 5703 C C . SER A 1 726 ? -10.253 -18.414 23.389 1.00 97.81 726 SER A C 1
ATOM 5705 O O . SER A 1 726 ? -11.295 -19.067 23.423 1.00 97.81 726 SER A O 1
ATOM 5707 N N . MET A 1 727 ? -9.225 -18.663 24.208 1.00 96.12 727 MET A N 1
ATOM 5708 C CA . MET A 1 727 ? -9.218 -19.728 25.223 1.00 96.12 727 MET A CA 1
ATOM 5709 C C . MET A 1 727 ? -10.291 -19.542 26.305 1.00 96.12 727 MET A C 1
ATOM 5711 O O . MET A 1 727 ? -10.732 -20.513 26.911 1.00 96.12 727 MET A O 1
ATOM 5715 N N . ALA A 1 728 ? -10.719 -18.302 26.561 1.00 96.19 728 ALA A N 1
ATOM 5716 C CA . ALA A 1 728 ? -11.809 -17.989 27.483 1.00 96.19 728 ALA A CA 1
ATOM 5717 C C . ALA A 1 728 ? -13.212 -18.130 26.854 1.00 96.19 728 ALA A C 1
ATOM 5719 O O . ALA A 1 728 ? -14.198 -17.935 27.558 1.00 96.19 728 ALA A O 1
ATOM 5720 N N . GLY A 1 729 ? -13.315 -18.452 25.558 1.00 95.62 729 GLY A N 1
ATOM 5721 C CA . GLY A 1 729 ? -14.583 -18.571 24.829 1.00 95.62 729 GLY A CA 1
ATOM 5722 C C . GLY A 1 729 ? -15.049 -17.293 24.119 1.00 95.62 729 GLY A C 1
ATOM 5723 O O . GLY A 1 729 ? -16.160 -17.263 23.593 1.00 95.62 729 GLY A O 1
ATOM 5724 N N . VAL A 1 730 ? -14.230 -16.235 24.071 1.00 96.94 730 VAL A N 1
ATOM 5725 C CA . VAL A 1 730 ? -14.557 -15.015 23.312 1.00 96.94 730 VAL A CA 1
ATOM 5726 C C . VAL A 1 730 ? -1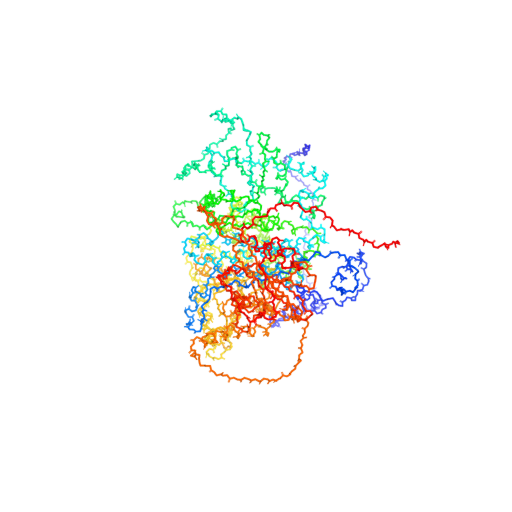4.501 -15.321 21.817 1.00 96.94 730 VAL A C 1
ATOM 5728 O O . VAL A 1 730 ? -13.472 -15.774 21.316 1.00 96.94 730 VAL A O 1
ATOM 5731 N N . ARG A 1 731 ? -15.570 -15.008 21.075 1.00 96.75 731 ARG A N 1
ATOM 5732 C CA . ARG A 1 731 ? -15.567 -15.101 19.607 1.00 96.75 731 ARG A CA 1
ATOM 5733 C C . ARG A 1 731 ? -14.817 -13.915 18.994 1.00 96.75 731 ARG A C 1
ATOM 5735 O O . ARG A 1 731 ? -15.155 -12.767 19.277 1.00 96.75 731 ARG A O 1
ATOM 5742 N N . ILE A 1 732 ? -13.848 -14.173 18.117 1.00 98.44 732 ILE A N 1
ATOM 5743 C CA . ILE A 1 732 ? -12.974 -13.142 17.539 1.00 98.44 732 ILE A CA 1
ATOM 5744 C C . ILE A 1 732 ? -12.989 -13.239 16.011 1.00 98.44 732 ILE A C 1
ATOM 5746 O O . ILE A 1 732 ? -12.423 -14.159 15.428 1.00 98.44 732 ILE A O 1
ATOM 5750 N N . ASP A 1 733 ? -13.601 -12.260 15.346 1.00 98.06 733 ASP A N 1
ATOM 5751 C CA . ASP A 1 733 ? -13.606 -12.152 13.884 1.00 98.06 733 ASP A CA 1
ATOM 5752 C C . ASP A 1 733 ? -12.684 -10.996 13.435 1.00 98.06 733 ASP A C 1
ATOM 5754 O O . ASP A 1 733 ? -12.788 -9.868 13.920 1.00 98.06 733 ASP A O 1
ATOM 5758 N N . MET A 1 734 ? -11.762 -11.240 12.501 1.00 97.44 734 MET A N 1
ATOM 5759 C CA . MET A 1 734 ? -10.758 -10.252 12.082 1.00 97.44 734 MET A CA 1
ATOM 5760 C C . MET A 1 734 ? -10.732 -10.068 10.565 1.00 97.44 734 MET A C 1
ATOM 5762 O O . MET A 1 734 ? -10.605 -11.036 9.821 1.00 97.44 734 MET A O 1
ATOM 5766 N N . VAL A 1 735 ? -10.770 -8.817 10.105 1.00 96.69 735 VAL A N 1
ATOM 5767 C CA . VAL A 1 735 ? -10.598 -8.434 8.699 1.00 96.69 735 VAL A CA 1
ATOM 5768 C C . VAL A 1 735 ? -9.250 -7.725 8.551 1.00 96.69 735 VAL A C 1
ATOM 5770 O O . VAL A 1 735 ? -9.116 -6.542 8.871 1.00 96.69 735 VAL A O 1
ATOM 5773 N N . VAL A 1 736 ? -8.233 -8.456 8.090 1.00 95.88 736 VAL A N 1
ATOM 5774 C CA . VAL A 1 736 ? -6.839 -7.996 8.024 1.00 95.88 736 VAL A CA 1
ATOM 5775 C C . VAL A 1 736 ? -6.292 -8.143 6.606 1.00 95.88 736 VAL A C 1
ATOM 5777 O O . VAL A 1 736 ? -5.949 -9.239 6.176 1.00 95.88 736 VAL A O 1
ATOM 5780 N N . ARG A 1 737 ? -6.157 -7.030 5.864 1.00 89.56 737 ARG A N 1
ATOM 5781 C CA . ARG A 1 737 ? -5.707 -7.092 4.451 1.00 89.56 737 ARG A CA 1
ATOM 5782 C C . ARG A 1 737 ? -4.277 -7.624 4.281 1.00 89.56 737 ARG A C 1
ATOM 5784 O O . ARG A 1 737 ? -3.956 -8.244 3.270 1.00 89.56 737 ARG A O 1
ATOM 5791 N N . GLY A 1 738 ? -3.402 -7.251 5.216 1.00 89.62 738 GLY A N 1
ATOM 5792 C CA . GLY A 1 738 ? -1.948 -7.289 5.064 1.00 89.62 738 GLY A CA 1
ATOM 5793 C C . GLY A 1 738 ? -1.302 -8.360 5.931 1.00 89.62 738 GLY A C 1
ATOM 5794 O O . GLY A 1 738 ? -1.735 -9.508 5.926 1.00 89.62 738 GLY A O 1
ATOM 5795 N N . VAL A 1 739 ? -0.262 -7.963 6.669 1.00 91.38 739 VAL A N 1
ATOM 5796 C CA . VAL A 1 739 ? 0.442 -8.836 7.623 1.00 91.38 739 VAL A CA 1
ATOM 5797 C C . VAL A 1 739 ? -0.413 -9.118 8.852 1.00 91.38 739 VAL A C 1
ATOM 5799 O O . VAL A 1 739 ? -0.990 -8.185 9.419 1.00 91.38 739 VAL A O 1
ATOM 5802 N N . CYS A 1 740 ? -0.447 -10.370 9.304 1.00 94.19 740 CYS A N 1
ATOM 5803 C CA . CYS A 1 740 ? -1.107 -10.733 10.553 1.00 94.19 740 CYS A CA 1
ATOM 5804 C C . CYS A 1 740 ? -0.257 -11.726 11.356 1.00 94.19 740 CYS A C 1
ATOM 5806 O O . CYS A 1 740 ? 0.098 -12.788 10.859 1.00 94.19 740 CYS A O 1
ATOM 5808 N N . ARG A 1 741 ? 0.061 -11.379 12.608 1.00 93.38 741 ARG A N 1
ATOM 5809 C CA . ARG A 1 741 ? 0.800 -12.237 13.552 1.00 93.38 741 ARG A CA 1
ATOM 5810 C C . ARG A 1 741 ? -0.061 -13.336 14.182 1.00 93.38 741 ARG A C 1
ATOM 5812 O O . ARG A 1 741 ? 0.474 -14.337 14.647 1.00 93.38 741 ARG A O 1
ATOM 5819 N N . VAL A 1 742 ? -1.378 -13.148 14.204 1.00 94.31 742 VAL A N 1
ATOM 5820 C CA . VAL A 1 742 ? -2.325 -14.135 14.735 1.00 94.31 742 VAL A CA 1
ATOM 5821 C C . VAL A 1 742 ? -2.354 -15.366 13.824 1.00 94.31 742 VAL A C 1
ATOM 5823 O O . VAL A 1 742 ? -2.348 -15.239 12.599 1.00 94.31 742 VAL A O 1
ATOM 5826 N N . ARG A 1 743 ? -2.412 -16.551 14.432 1.00 92.88 743 ARG A N 1
ATOM 5827 C CA . ARG A 1 743 ? -2.639 -17.845 13.783 1.00 92.88 743 ARG A CA 1
ATOM 5828 C C . ARG A 1 743 ? -4.006 -18.375 14.234 1.00 92.88 743 ARG A C 1
ATOM 5830 O O . ARG A 1 743 ? -4.131 -18.702 15.412 1.00 92.88 743 ARG A O 1
ATOM 5837 N N . PRO A 1 744 ? -5.049 -18.362 13.384 1.00 93.75 744 PRO A N 1
ATOM 5838 C CA . PRO A 1 744 ? -6.403 -18.791 13.749 1.00 93.75 744 PRO A CA 1
ATOM 5839 C C . PRO A 1 744 ? -6.571 -20.313 13.693 1.00 93.75 744 PRO A C 1
ATOM 5841 O O . PRO A 1 744 ? -5.966 -20.963 12.846 1.00 93.75 744 PRO A O 1
ATOM 5844 N N . GLY A 1 745 ? -7.442 -20.880 14.529 1.00 90.81 745 GLY A N 1
ATOM 5845 C CA . GLY A 1 745 ? -7.769 -22.310 14.498 1.00 90.81 745 GLY A CA 1
ATOM 5846 C C . GLY A 1 745 ? -6.644 -23.248 14.955 1.00 90.81 745 GLY A C 1
ATOM 5847 O O . GLY A 1 745 ? -6.624 -24.403 14.540 1.00 90.81 745 GLY A O 1
ATOM 5848 N N . VAL A 1 746 ? -5.703 -22.772 15.776 1.00 90.25 746 VAL A N 1
ATOM 5849 C CA . VAL A 1 746 ? -4.748 -23.628 16.498 1.00 90.25 746 VAL A CA 1
ATOM 5850 C C . VAL A 1 746 ? -5.500 -24.278 17.669 1.00 90.25 746 VAL A C 1
ATOM 5852 O O . VAL A 1 746 ? -5.996 -23.529 18.521 1.00 90.25 746 VAL A O 1
ATOM 5855 N N . PRO A 1 747 ? -5.595 -25.622 17.733 1.00 88.44 747 PRO A N 1
ATOM 5856 C CA . PRO A 1 747 ? -6.414 -26.312 18.727 1.00 88.44 747 PRO A CA 1
ATOM 5857 C C . PRO A 1 747 ? -6.085 -25.930 20.172 1.00 88.44 747 PRO A C 1
ATOM 5859 O O . PRO A 1 747 ? -4.923 -25.958 20.579 1.00 88.44 747 PRO A O 1
ATOM 5862 N N . GLY A 1 748 ? -7.110 -25.581 20.949 1.00 88.12 748 GLY A N 1
ATOM 5863 C CA . GLY A 1 748 ? -6.996 -25.204 22.362 1.00 88.12 748 GLY A CA 1
ATOM 5864 C C . GLY A 1 748 ? -6.403 -23.813 22.628 1.00 88.12 748 GLY A C 1
ATOM 5865 O O . GLY A 1 748 ? -6.235 -23.446 23.792 1.00 88.12 748 GLY A O 1
ATOM 5866 N N . VAL A 1 749 ? -6.082 -23.037 21.586 1.00 92.81 749 VAL A N 1
ATOM 5867 C CA . VAL A 1 749 ? -5.455 -21.705 21.695 1.00 92.81 749 VAL A CA 1
ATOM 5868 C C . VAL A 1 749 ? -6.236 -20.646 20.919 1.00 92.81 749 VAL A C 1
ATOM 5870 O O . VAL A 1 749 ? -6.517 -19.569 21.448 1.00 92.81 749 VAL A O 1
ATOM 5873 N N . SER A 1 750 ? -6.592 -20.919 19.662 1.00 95.44 750 SER A N 1
ATOM 5874 C CA . SER A 1 750 ? -7.207 -19.937 18.758 1.00 95.44 750 SER A CA 1
ATOM 5875 C C . SER A 1 750 ? -8.414 -20.465 17.978 1.00 95.44 750 SER A C 1
ATOM 5877 O O . SER A 1 750 ? -8.763 -19.910 16.935 1.00 95.44 750 SER A O 1
ATOM 5879 N N . ASP A 1 751 ? -9.085 -21.495 18.500 1.00 93.56 751 ASP A N 1
ATOM 5880 C CA . ASP A 1 751 ? -10.297 -22.118 17.941 1.00 93.56 751 ASP A CA 1
ATOM 5881 C C . ASP A 1 751 ? -11.410 -21.098 17.646 1.00 93.56 751 ASP A C 1
ATOM 5883 O O . ASP A 1 751 ? -12.103 -21.190 16.634 1.00 93.56 751 ASP A O 1
ATOM 5887 N N . ASN A 1 752 ? -11.546 -20.082 18.506 1.00 96.56 752 ASN A N 1
ATOM 5888 C CA . ASN A 1 752 ? -12.569 -19.040 18.403 1.00 96.56 752 ASN A CA 1
ATOM 5889 C C . ASN A 1 752 ? -12.119 -17.820 17.575 1.00 96.56 752 ASN A C 1
ATOM 5891 O O . ASN A 1 752 ? -12.818 -16.801 17.562 1.00 96.56 752 ASN A O 1
ATOM 5895 N N . ILE A 1 753 ? -10.967 -17.896 16.893 1.00 98.19 753 ILE A N 1
ATOM 5896 C CA . ILE A 1 753 ? -10.425 -16.813 16.064 1.00 98.19 753 ILE A CA 1
ATOM 5897 C C . ILE A 1 753 ? -10.584 -17.122 14.576 1.00 98.19 753 ILE A C 1
ATOM 5899 O O . ILE A 1 753 ? -10.092 -18.131 14.078 1.00 98.19 753 ILE A O 1
ATOM 5903 N N . ARG A 1 754 ? -11.175 -16.182 13.835 1.00 95.94 754 ARG A N 1
ATOM 5904 C CA . ARG A 1 754 ? -11.262 -16.185 12.370 1.00 95.94 754 ARG A CA 1
ATOM 5905 C C . ARG A 1 754 ? -10.537 -14.971 11.793 1.00 95.94 754 ARG A C 1
ATOM 5907 O O . ARG A 1 754 ? -10.799 -13.848 12.212 1.00 95.94 754 ARG A O 1
ATOM 5914 N N . VAL A 1 755 ? -9.663 -15.172 10.802 1.00 96.19 755 VAL A N 1
ATOM 5915 C CA . VAL A 1 755 ? -8.963 -14.082 10.094 1.00 96.19 755 VAL A CA 1
ATOM 5916 C C . VAL A 1 755 ? -9.265 -14.156 8.598 1.00 96.19 755 VAL A C 1
ATOM 5918 O O . VAL A 1 755 ? -8.965 -15.156 7.951 1.00 96.19 755 VAL A O 1
ATOM 5921 N N . VAL A 1 756 ? -9.825 -13.079 8.049 1.00 93.75 756 VAL A N 1
ATOM 5922 C CA . VAL A 1 756 ? -10.162 -12.909 6.629 1.00 93.75 756 VAL A CA 1
ATOM 5923 C C . VAL A 1 756 ? -9.376 -11.729 6.053 1.00 93.75 756 VAL A C 1
ATOM 5925 O O . VAL A 1 756 ? -9.227 -10.693 6.698 1.00 93.75 756 VAL A O 1
ATOM 5928 N N . SER A 1 757 ? -8.896 -11.851 4.819 1.00 92.56 757 SER A N 1
ATOM 5929 C CA . SER A 1 757 ? -8.329 -10.754 4.032 1.00 92.56 757 SER A CA 1
ATOM 5930 C C . SER A 1 757 ? -9.155 -10.533 2.770 1.00 92.56 757 SER A C 1
ATOM 5932 O O . SER A 1 757 ? -9.401 -11.469 2.013 1.00 92.56 757 SER A O 1
ATOM 5934 N N . LEU A 1 758 ? -9.573 -9.288 2.540 1.00 89.31 758 LEU A N 1
ATOM 5935 C CA . LEU A 1 758 ? -10.372 -8.891 1.382 1.00 89.31 758 LEU A CA 1
ATOM 5936 C C . LEU A 1 758 ? -9.501 -8.114 0.397 1.00 89.31 758 LEU A C 1
ATOM 5938 O O . LEU A 1 758 ? -8.918 -7.083 0.753 1.00 89.31 758 LEU A O 1
ATOM 5942 N N . LEU A 1 759 ? -9.437 -8.587 -0.848 1.00 87.19 759 LEU A N 1
ATOM 5943 C CA . LEU A 1 759 ? -8.702 -7.940 -1.933 1.00 87.19 759 LEU A CA 1
ATOM 5944 C C . LEU A 1 759 ? -9.573 -7.893 -3.196 1.00 87.19 759 LEU A C 1
ATOM 5946 O O . LEU A 1 759 ? -10.186 -8.890 -3.569 1.00 87.19 759 LEU A O 1
ATOM 5950 N N . GLY A 1 760 ? -9.606 -6.741 -3.867 1.00 86.06 760 GLY A N 1
ATOM 5951 C CA . GLY A 1 760 ? -10.436 -6.511 -5.049 1.00 86.06 760 GLY A CA 1
ATOM 5952 C C . GLY A 1 760 ? -10.271 -5.089 -5.588 1.00 86.06 760 GLY A C 1
ATOM 5953 O O . GLY A 1 760 ? -9.220 -4.476 -5.401 1.00 86.06 760 GLY A O 1
ATOM 5954 N N . ARG A 1 761 ? -11.320 -4.557 -6.234 1.00 86.00 761 ARG A N 1
ATOM 5955 C CA . ARG A 1 761 ? -11.351 -3.221 -6.869 1.00 86.00 761 ARG A CA 1
ATOM 5956 C C . ARG A 1 761 ? -10.871 -2.080 -5.962 1.00 86.00 761 ARG A C 1
ATOM 5958 O O . ARG A 1 761 ? -10.227 -1.153 -6.447 1.00 86.00 761 ARG A O 1
ATOM 5965 N N . PHE A 1 762 ? -11.209 -2.127 -4.674 1.00 88.44 762 PHE A N 1
ATOM 5966 C CA . PHE A 1 762 ? -10.885 -1.075 -3.714 1.00 88.44 762 PHE A CA 1
ATOM 5967 C C . PHE A 1 762 ? -9.858 -1.531 -2.679 1.00 88.44 762 PHE A C 1
ATOM 5969 O O . PHE A 1 762 ? -9.849 -2.672 -2.207 1.00 88.44 762 PHE A O 1
ATOM 5976 N N . LEU A 1 763 ? -8.998 -0.600 -2.277 1.00 89.88 763 LEU A N 1
ATOM 5977 C CA . LEU A 1 763 ? -8.032 -0.800 -1.214 1.00 89.88 763 LEU A CA 1
ATOM 5978 C C . LEU A 1 763 ? -8.750 -0.627 0.130 1.00 89.88 763 LEU A C 1
ATOM 5980 O O . LEU A 1 763 ? -8.840 0.479 0.654 1.00 89.88 763 LEU A O 1
ATOM 5984 N N . LEU A 1 764 ? -9.268 -1.732 0.681 1.00 90.44 764 LEU A N 1
ATOM 5985 C CA . LEU A 1 764 ? -9.711 -1.821 2.079 1.00 90.44 764 LEU A CA 1
ATOM 5986 C C . LEU A 1 764 ? -8.711 -1.098 3.005 1.00 90.44 764 LEU A C 1
ATOM 5988 O O . LEU A 1 764 ? -7.581 -1.569 3.096 1.00 90.44 764 LEU A O 1
ATOM 5992 N N . HIS A 1 765 ? -9.071 0.036 3.619 1.00 93.56 765 HIS A N 1
ATOM 5993 C CA . HIS A 1 765 ? -8.108 0.876 4.362 1.00 93.56 765 HIS A CA 1
ATOM 5994 C C . HIS A 1 765 ? -8.592 1.345 5.746 1.00 93.56 765 HIS A C 1
ATOM 5996 O O . HIS A 1 765 ? -7.759 1.612 6.616 1.00 93.56 765 HIS A O 1
ATOM 6002 N N . ALA A 1 766 ? -9.903 1.402 5.980 1.00 94.88 766 ALA A N 1
ATOM 6003 C CA . ALA A 1 766 ? -10.486 1.767 7.264 1.00 94.88 766 ALA A CA 1
ATOM 6004 C C . ALA A 1 766 ? -10.010 0.853 8.401 1.00 94.88 766 ALA A C 1
ATOM 6006 O O . ALA A 1 766 ? -9.757 -0.338 8.202 1.00 94.88 766 ALA A O 1
ATOM 6007 N N . ARG A 1 767 ? -9.931 1.427 9.606 1.00 97.50 767 ARG A N 1
ATOM 6008 C CA . ARG A 1 767 ? -9.781 0.668 10.847 1.00 97.50 767 ARG A CA 1
ATOM 6009 C C . ARG A 1 767 ? -11.009 0.870 11.713 1.00 97.50 767 ARG A C 1
ATOM 6011 O O . ARG A 1 767 ? -11.402 2.012 11.955 1.00 97.50 767 ARG A O 1
ATOM 6018 N N . VAL A 1 768 ? -11.595 -0.243 12.135 1.00 98.19 768 VAL A N 1
ATOM 6019 C CA . VAL A 1 768 ? -12.821 -0.303 12.932 1.00 98.19 768 VAL A CA 1
ATOM 6020 C C . VAL A 1 768 ? -12.640 -1.394 13.976 1.00 98.19 768 VAL A C 1
ATOM 6022 O O . VAL A 1 768 ? -12.258 -2.513 13.637 1.00 98.19 768 VAL A O 1
ATOM 6025 N N . PHE A 1 769 ? -12.922 -1.078 15.234 1.00 98.25 769 PHE A N 1
ATOM 6026 C CA . PHE A 1 769 ? -12.830 -2.024 16.342 1.00 98.25 769 PHE A CA 1
ATOM 6027 C C . PHE A 1 769 ? -14.172 -2.084 17.062 1.00 98.25 769 PHE A C 1
ATOM 6029 O O . PHE A 1 769 ? -14.748 -1.045 17.384 1.00 98.25 769 PHE A O 1
ATOM 6036 N N . TYR A 1 770 ? -14.650 -3.298 17.303 1.00 97.62 770 TYR A N 1
ATOM 6037 C CA . TYR A 1 770 ? -15.882 -3.600 18.013 1.00 97.62 770 TYR A CA 1
ATOM 6038 C C . TYR A 1 770 ? -15.591 -4.547 19.174 1.00 97.62 770 TYR A C 1
ATOM 6040 O O . TYR A 1 770 ? -14.880 -5.542 19.012 1.00 97.62 770 TYR A O 1
ATOM 6048 N N . PHE A 1 771 ? -16.209 -4.240 20.307 1.00 96.19 771 PHE A N 1
ATOM 6049 C CA . PHE A 1 771 ? -16.218 -5.035 21.527 1.00 96.19 771 PHE A CA 1
ATOM 6050 C C . PHE A 1 771 ? -17.677 -5.159 21.983 1.00 96.19 771 PHE A C 1
ATOM 6052 O O . PHE A 1 771 ? -18.373 -4.143 22.090 1.00 96.19 771 PHE A O 1
ATOM 6059 N N . ALA A 1 772 ? -18.162 -6.379 22.227 1.00 91.38 772 ALA A N 1
ATOM 6060 C CA . ALA A 1 772 ? -19.510 -6.619 22.749 1.00 91.38 772 ALA A CA 1
ATOM 6061 C C . ALA A 1 772 ? -19.718 -5.988 24.136 1.00 91.38 772 ALA A C 1
ATOM 6063 O O . ALA A 1 772 ? -20.841 -5.617 24.482 1.00 91.38 772 ALA A O 1
ATOM 6064 N N . ASN A 1 773 ? -18.619 -5.820 24.878 1.00 83.19 773 ASN A N 1
ATOM 6065 C CA . ASN A 1 773 ? -18.501 -5.207 26.192 1.00 83.19 773 ASN A CA 1
ATOM 6066 C C . ASN A 1 773 ? -19.370 -5.912 27.246 1.00 83.19 773 ASN A C 1
ATOM 6068 O O . ASN A 1 773 ? -20.054 -5.261 28.032 1.00 83.19 773 ASN A O 1
ATOM 6072 N N . GLY A 1 774 ? -19.354 -7.253 27.202 1.00 64.88 774 GLY A N 1
ATOM 6073 C CA . GLY A 1 774 ? -20.006 -8.167 28.143 1.00 64.88 774 GLY A CA 1
ATOM 6074 C C . GLY A 1 774 ? -21.496 -7.902 28.348 1.00 64.88 774 GLY A C 1
ATOM 6075 O O . GLY A 1 774 ? -21.867 -7.151 29.252 1.00 64.88 774 GLY A O 1
ATOM 6076 N N . GLN A 1 775 ? -22.361 -8.546 27.550 1.00 54.81 775 GLN A N 1
ATOM 6077 C CA . GLN A 1 775 ? -23.815 -8.325 27.611 1.00 54.81 775 GLN A CA 1
ATOM 6078 C C . GLN A 1 775 ? -24.421 -8.756 28.962 1.00 54.81 775 GLN A C 1
ATOM 6080 O O . GLN A 1 775 ? -24.845 -9.892 29.165 1.00 54.81 775 GLN A O 1
ATOM 6085 N N . GLY A 1 776 ? -24.432 -7.790 29.878 1.00 46.88 776 GLY A N 1
ATOM 6086 C CA . GLY A 1 776 ? -24.760 -7.902 31.295 1.00 46.88 776 GLY A CA 1
ATOM 6087 C C . GLY A 1 776 ? -24.309 -6.652 32.066 1.00 46.88 776 GLY A C 1
ATOM 6088 O O . GLY A 1 776 ? -25.052 -6.165 32.913 1.00 46.88 776 GLY A O 1
ATOM 6089 N N . VAL A 1 777 ? -23.145 -6.072 31.721 1.00 45.16 777 VAL A N 1
ATOM 6090 C CA . VAL A 1 777 ? -22.590 -4.856 32.363 1.00 45.16 777 VAL A CA 1
ATOM 6091 C C . VAL A 1 777 ? -21.936 -3.901 31.341 1.00 45.16 777 VAL A C 1
ATOM 6093 O O . VAL A 1 777 ? -20.854 -3.361 31.563 1.00 45.16 777 VAL A O 1
ATOM 6096 N N . GLY A 1 778 ? -22.592 -3.648 30.204 1.00 58.19 778 GLY A N 1
ATOM 6097 C CA . GLY A 1 778 ? -22.079 -2.707 29.203 1.00 58.19 778 GLY A CA 1
ATOM 6098 C C . GLY A 1 778 ? -22.952 -2.555 27.956 1.00 58.19 778 GLY A C 1
ATOM 6099 O O . GLY A 1 778 ? -23.758 -3.422 27.625 1.00 58.19 778 GLY A O 1
ATOM 6100 N N . ARG A 1 779 ? -22.790 -1.425 27.252 1.00 75.81 779 ARG A N 1
ATOM 6101 C CA . ARG A 1 779 ? -23.200 -1.269 25.843 1.00 75.81 779 ARG A CA 1
ATOM 6102 C C . ARG A 1 779 ? -22.010 -1.619 24.940 1.00 75.81 779 ARG A C 1
ATOM 6104 O O . ARG A 1 779 ? -20.883 -1.325 25.352 1.00 75.81 779 ARG A O 1
ATOM 6111 N N . PRO A 1 780 ? -22.232 -2.165 23.729 1.00 88.81 780 PRO A N 1
ATOM 6112 C CA . PRO A 1 780 ? -21.149 -2.457 22.796 1.00 88.81 780 PRO A CA 1
ATOM 6113 C C . PRO A 1 780 ? -20.347 -1.196 22.463 1.00 88.81 780 PRO A C 1
ATOM 6115 O O . PRO A 1 780 ? -20.910 -0.111 22.292 1.00 88.81 780 PRO A O 1
ATOM 6118 N N . ALA A 1 781 ? -19.029 -1.346 22.366 1.00 93.12 781 ALA A N 1
ATOM 6119 C CA . ALA A 1 781 ? -18.108 -0.250 22.109 1.00 93.12 781 ALA A CA 1
ATOM 6120 C C . ALA A 1 781 ? -17.576 -0.328 20.674 1.00 93.12 781 ALA A C 1
ATOM 6122 O O . ALA A 1 781 ? -16.974 -1.326 20.278 1.00 93.12 781 A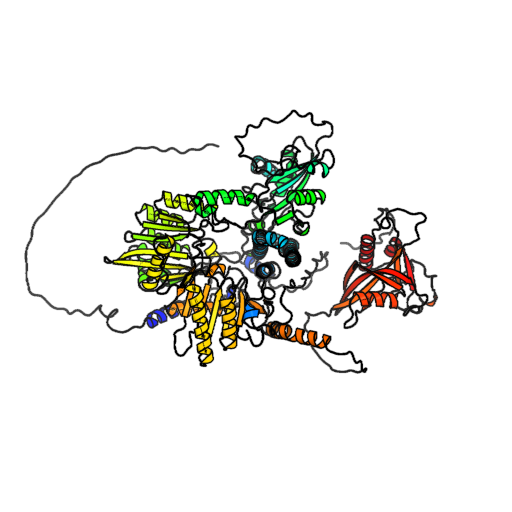LA A O 1
ATOM 6123 N N . TYR A 1 782 ? -17.785 0.747 19.912 1.00 97.25 782 TYR A N 1
ATOM 6124 C CA . TYR A 1 782 ? -17.311 0.902 18.539 1.00 97.25 782 TYR A CA 1
ATOM 6125 C C . TYR A 1 782 ? -16.263 2.005 18.475 1.00 97.25 782 TYR A C 1
ATOM 6127 O O . TYR A 1 782 ? -16.443 3.071 19.063 1.00 97.25 782 TYR A O 1
ATOM 6135 N N . PHE A 1 783 ? -15.197 1.774 17.717 1.00 98.25 783 PHE A N 1
ATOM 6136 C CA . PHE A 1 783 ? -14.106 2.723 17.542 1.00 98.25 783 PHE A CA 1
ATOM 6137 C C . PHE A 1 783 ? -13.660 2.791 16.083 1.00 98.25 783 PHE A C 1
ATOM 6139 O O . PHE A 1 783 ? -13.556 1.752 15.431 1.00 98.25 783 PHE A O 1
ATOM 6146 N N . ILE A 1 784 ? -13.315 3.986 15.595 1.00 98.31 784 ILE A N 1
ATOM 6147 C CA . ILE A 1 784 ? -12.676 4.177 14.282 1.00 98.31 784 ILE A CA 1
ATOM 6148 C C . ILE A 1 784 ? -11.446 5.081 14.392 1.00 98.31 784 ILE A C 1
ATOM 6150 O O . ILE A 1 784 ? -11.385 5.956 15.255 1.00 98.31 784 ILE A O 1
ATOM 6154 N N . GLY A 1 785 ? -10.464 4.917 13.504 1.00 96.50 785 GLY A N 1
ATOM 6155 C CA . GLY A 1 785 ? -9.353 5.868 13.421 1.00 96.50 785 GLY A CA 1
ATOM 6156 C C . GLY A 1 785 ? -8.156 5.427 12.589 1.00 96.50 785 GLY A C 1
ATOM 6157 O O . GLY A 1 785 ? -8.254 4.562 11.720 1.00 96.50 785 GLY A O 1
ATOM 6158 N N . SER A 1 786 ? -7.014 6.067 12.831 1.00 95.56 786 SER A N 1
ATOM 6159 C CA . SER A 1 786 ? -5.826 5.992 11.974 1.00 95.56 786 SER A CA 1
ATOM 6160 C C . SER A 1 786 ? -4.874 4.831 12.293 1.00 95.56 786 SER A C 1
ATOM 6162 O O . SER A 1 786 ? -4.038 4.482 11.453 1.00 95.56 786 SER A O 1
ATOM 6164 N N . ALA A 1 787 ? -4.993 4.235 13.485 1.00 96.06 787 ALA A N 1
ATOM 6165 C CA . ALA A 1 787 ? -4.088 3.206 13.991 1.00 96.06 787 ALA A CA 1
ATOM 6166 C C . ALA A 1 787 ? -4.412 1.795 13.475 1.00 96.06 787 ALA A C 1
ATOM 6168 O O . ALA A 1 787 ? -5.546 1.334 13.554 1.00 96.06 787 ALA A O 1
ATOM 6169 N N . ASP A 1 788 ? -3.374 1.075 13.049 1.00 96.88 788 ASP A N 1
ATOM 6170 C CA . ASP A 1 788 ? -3.372 -0.389 12.954 1.00 96.88 788 ASP A CA 1
ATOM 6171 C C . ASP A 1 788 ? -2.803 -1.001 14.252 1.00 96.88 788 ASP A C 1
ATOM 6173 O O . ASP A 1 788 ? -1.993 -0.359 14.924 1.00 96.88 788 ASP A O 1
ATOM 6177 N N . TRP A 1 789 ? -3.108 -2.266 14.567 1.00 97.62 789 TRP A N 1
ATOM 6178 C CA . TRP A 1 789 ? -2.503 -3.001 15.698 1.00 97.62 789 TRP A CA 1
ATOM 6179 C C . TRP A 1 789 ? -1.069 -3.493 15.402 1.00 97.62 789 TRP A C 1
ATOM 6181 O O . TRP A 1 789 ? -0.707 -4.658 15.588 1.00 97.62 789 TRP A O 1
ATOM 6191 N N . ARG A 1 790 ? -0.216 -2.582 14.924 1.00 95.81 790 ARG A N 1
ATOM 6192 C CA . ARG A 1 790 ? 1.219 -2.809 14.696 1.00 95.81 790 ARG A CA 1
ATOM 6193 C C . ARG A 1 790 ? 2.036 -2.018 15.710 1.00 95.81 790 ARG A C 1
ATOM 6195 O O . ARG A 1 790 ? 1.726 -0.862 15.983 1.00 95.81 790 ARG A O 1
ATOM 6202 N N . SER A 1 791 ? 3.150 -2.574 16.178 1.00 91.69 791 SER A N 1
ATOM 6203 C CA . SER A 1 791 ? 3.999 -1.958 17.212 1.00 91.69 791 SER A CA 1
ATOM 6204 C C . SER A 1 791 ? 4.411 -0.518 16.862 1.00 91.69 791 SER A C 1
ATOM 6206 O O . SER A 1 791 ? 4.265 0.392 17.671 1.00 91.69 791 SER A O 1
ATOM 6208 N N . ARG A 1 792 ? 4.814 -0.259 15.608 1.00 89.06 792 ARG A N 1
ATOM 6209 C CA . ARG A 1 792 ? 5.165 1.100 15.142 1.00 89.06 792 ARG A CA 1
ATOM 6210 C C . ARG A 1 792 ? 4.015 2.111 15.254 1.00 89.06 792 ARG A C 1
ATOM 6212 O O . ARG A 1 792 ? 4.278 3.297 15.397 1.00 89.06 792 ARG A O 1
ATOM 6219 N N . ASN A 1 793 ? 2.768 1.657 15.127 1.00 94.00 793 ASN A N 1
ATOM 6220 C CA . ASN A 1 793 ? 1.574 2.497 15.181 1.00 94.00 793 ASN A CA 1
ATOM 6221 C C . ASN A 1 793 ? 1.144 2.768 16.632 1.00 94.00 793 ASN A C 1
ATOM 6223 O O . ASN A 1 793 ? 0.580 3.820 16.880 1.00 94.00 793 ASN A O 1
ATOM 6227 N N . LEU A 1 794 ? 1.459 1.865 17.569 1.00 94.75 794 LEU A N 1
ATOM 6228 C CA . LEU A 1 794 ? 1.076 1.951 18.986 1.00 94.75 794 LEU A CA 1
ATOM 6229 C C . LEU A 1 794 ? 2.173 2.526 19.909 1.00 94.75 794 LEU A C 1
ATOM 6231 O O . LEU A 1 794 ? 1.872 2.911 21.036 1.00 94.75 794 LEU A O 1
ATOM 6235 N N . TYR A 1 795 ? 3.429 2.581 19.445 1.00 89.81 795 TYR A N 1
ATOM 6236 C CA . TYR A 1 795 ? 4.577 3.082 20.221 1.00 89.81 795 TYR A CA 1
ATOM 6237 C C . TYR A 1 795 ? 5.359 4.221 19.554 1.00 89.81 795 TYR A C 1
ATOM 6239 O O . TYR A 1 795 ? 5.946 5.046 20.244 1.00 89.81 795 TYR A O 1
ATOM 6247 N N . SER A 1 796 ? 5.436 4.252 18.219 1.00 84.19 796 SER A N 1
ATOM 6248 C CA . SER A 1 796 ? 6.385 5.112 17.477 1.00 84.19 796 SER A CA 1
ATOM 6249 C C . SER A 1 796 ? 5.702 6.145 16.576 1.00 84.19 796 SER A C 1
ATOM 6251 O O . SER A 1 796 ? 6.362 6.848 15.804 1.00 84.19 796 SER A O 1
ATOM 6253 N N . ARG A 1 797 ? 4.373 6.228 16.649 1.00 88.56 797 ARG A N 1
ATOM 6254 C CA . ARG A 1 797 ? 3.546 7.141 15.865 1.00 88.56 797 ARG A CA 1
ATOM 6255 C C . ARG A 1 797 ? 2.505 7.810 16.734 1.00 88.56 797 ARG A C 1
ATOM 6257 O O . ARG A 1 797 ? 1.960 7.186 17.643 1.00 88.56 797 ARG A O 1
ATOM 6264 N N . LEU A 1 798 ? 2.194 9.045 16.367 1.00 89.06 798 LEU A N 1
ATOM 6265 C CA . LEU A 1 798 ? 1.031 9.754 16.875 1.00 89.06 798 LEU A CA 1
ATOM 6266 C C . LEU A 1 798 ? -0.166 9.369 16.010 1.00 89.06 798 LEU A C 1
ATOM 6268 O O . LEU A 1 798 ? -0.287 9.803 14.862 1.00 89.06 798 LEU A O 1
ATOM 6272 N N . GLU A 1 799 ? -1.003 8.502 16.564 1.00 93.50 799 GLU A N 1
ATOM 6273 C CA . GLU A 1 799 ? -2.232 7.984 15.962 1.00 93.50 799 GLU A CA 1
ATOM 6274 C C . GLU A 1 799 ? -3.419 8.329 16.857 1.00 93.50 799 GLU A C 1
ATOM 6276 O O . GLU A 1 799 ? -3.265 8.425 18.076 1.00 93.50 799 GLU A O 1
ATOM 6281 N N . VAL A 1 800 ? -4.607 8.428 16.261 1.00 96.19 800 VAL A N 1
ATOM 6282 C CA . VAL A 1 800 ? -5.862 8.667 16.981 1.00 96.19 800 VAL A CA 1
ATOM 6283 C C . VAL A 1 800 ? -6.906 7.642 16.581 1.00 96.19 800 VAL A C 1
ATOM 6285 O O . VAL A 1 800 ? -7.064 7.324 15.402 1.00 96.19 800 VAL A O 1
ATOM 6288 N N . VAL A 1 801 ? -7.641 7.162 17.578 1.00 98.06 801 VAL A N 1
ATOM 6289 C CA . VAL A 1 801 ? -8.864 6.379 17.437 1.00 98.06 801 VAL A CA 1
ATOM 6290 C C . VAL A 1 801 ? -9.935 7.009 18.332 1.00 98.06 801 VAL A C 1
ATOM 6292 O O . VAL A 1 801 ? -9.687 7.278 19.507 1.00 98.06 801 VAL A O 1
ATOM 6295 N N . ALA A 1 802 ? -11.112 7.275 17.769 1.00 98.19 802 ALA A N 1
ATOM 6296 C CA . ALA A 1 802 ? -12.254 7.869 18.457 1.00 98.19 802 ALA A CA 1
ATOM 6297 C C . ALA A 1 802 ? -13.358 6.820 18.680 1.00 98.19 802 ALA A C 1
ATOM 6299 O O . ALA A 1 802 ? -13.554 5.963 17.810 1.00 98.19 802 ALA A O 1
ATOM 6300 N N . PRO A 1 803 ? -14.087 6.870 19.811 1.00 97.38 803 PRO A N 1
ATOM 6301 C CA . PRO A 1 803 ? -15.308 6.096 19.980 1.00 97.38 803 PRO A CA 1
ATOM 6302 C C . PRO A 1 803 ? -16.416 6.638 19.069 1.00 97.38 803 PRO A C 1
ATOM 6304 O O . PRO A 1 803 ? -16.475 7.834 18.788 1.00 97.38 803 PRO A O 1
ATOM 6307 N N . VAL A 1 804 ? -17.316 5.755 18.642 1.00 96.75 804 VAL A N 1
ATOM 6308 C CA . VAL A 1 804 ? -18.562 6.109 17.953 1.00 96.75 804 VAL A CA 1
ATOM 6309 C C . VAL A 1 804 ? -19.710 5.788 18.903 1.00 96.75 804 VAL A C 1
ATOM 6311 O O . VAL A 1 804 ? -20.007 4.620 19.156 1.00 96.75 804 VAL A O 1
ATOM 6314 N N . GLU A 1 805 ? -20.299 6.831 19.490 1.00 91.81 805 GLU A N 1
ATOM 6315 C CA . GLU A 1 805 ? -21.299 6.730 20.567 1.00 91.81 805 GLU A CA 1
ATOM 6316 C C . GLU A 1 805 ? -22.749 6.793 20.053 1.00 91.81 805 GLU A C 1
ATOM 6318 O O . GLU A 1 805 ? -23.652 6.273 20.709 1.00 91.81 805 GLU A O 1
ATOM 6323 N N . ASP A 1 806 ? -22.979 7.397 18.881 1.00 91.81 806 ASP A N 1
ATOM 6324 C CA . ASP A 1 806 ? -24.303 7.472 18.259 1.00 91.81 806 ASP A CA 1
ATOM 6325 C C . ASP A 1 806 ? -24.796 6.084 17.805 1.00 91.81 806 ASP A C 1
ATOM 6327 O O . ASP A 1 806 ? -24.117 5.377 17.055 1.00 91.81 806 ASP A O 1
ATOM 6331 N N . LYS A 1 807 ? -26.003 5.698 18.246 1.00 90.62 807 LYS A N 1
ATOM 6332 C CA . LYS A 1 807 ? -26.588 4.371 17.983 1.00 90.62 807 LYS A CA 1
ATOM 6333 C C . LYS A 1 807 ? -26.788 4.085 16.487 1.00 90.62 807 LYS A C 1
ATOM 6335 O O . LYS A 1 807 ? -26.580 2.950 16.061 1.00 90.62 807 LYS A O 1
ATOM 6340 N N . TYR A 1 808 ? -27.206 5.077 15.701 1.00 89.56 808 TYR A N 1
ATOM 6341 C CA . TYR A 1 808 ? -27.461 4.908 14.270 1.00 89.56 808 TYR A CA 1
ATOM 6342 C C . TYR A 1 808 ? -26.141 4.676 13.521 1.00 89.56 808 TYR A C 1
ATOM 6344 O O . TYR A 1 808 ? -26.018 3.755 12.707 1.00 89.56 808 TYR A O 1
ATOM 6352 N N . LEU A 1 809 ? -25.092 5.423 13.878 1.00 93.75 809 LEU A N 1
ATOM 6353 C CA . LEU A 1 809 ? -23.746 5.197 13.353 1.00 93.75 809 LEU A CA 1
ATOM 6354 C C . LEU A 1 809 ? -23.161 3.844 13.796 1.00 93.75 809 LEU A C 1
ATOM 6356 O O . LEU A 1 809 ? -22.513 3.179 12.985 1.00 93.75 809 LEU A O 1
ATOM 6360 N N . GLN A 1 810 ? -23.422 3.392 15.028 1.00 94.38 810 GLN A N 1
ATOM 6361 C CA . GLN A 1 810 ? -23.049 2.046 15.489 1.00 94.38 810 GLN A CA 1
ATOM 6362 C C . GLN A 1 810 ? -23.723 0.939 14.659 1.00 94.38 810 GLN A C 1
ATOM 6364 O O . GLN A 1 810 ? -23.047 0.003 14.233 1.00 94.38 810 GLN A O 1
ATOM 6369 N N . HIS A 1 811 ? -25.020 1.060 14.357 1.00 92.00 811 HIS A N 1
ATOM 6370 C CA . HIS A 1 811 ? -25.740 0.109 13.496 1.00 92.00 811 HIS A CA 1
ATOM 6371 C C . HIS A 1 811 ? -25.180 0.083 12.067 1.00 92.00 811 HIS A C 1
ATOM 6373 O O . HIS A 1 811 ? -24.957 -0.986 11.494 1.00 92.00 811 HIS A O 1
ATOM 6379 N N . ARG A 1 812 ? -24.833 1.249 11.508 1.00 92.31 812 ARG A N 1
ATOM 6380 C CA . ARG A 1 812 ? -24.143 1.341 10.209 1.00 92.31 812 ARG A CA 1
ATOM 6381 C C . ARG A 1 812 ? -22.759 0.678 10.229 1.00 92.31 812 ARG A C 1
ATOM 6383 O O . ARG A 1 812 ? -22.408 -0.001 9.264 1.00 92.31 812 ARG A O 1
ATOM 6390 N N . LEU A 1 813 ? -21.991 0.817 11.314 1.00 95.25 813 LEU A N 1
ATOM 6391 C CA . LEU A 1 813 ? -20.714 0.110 11.495 1.00 95.25 813 LEU A CA 1
ATOM 6392 C C . LEU A 1 813 ? -20.902 -1.408 11.639 1.00 95.25 813 LEU A C 1
ATOM 6394 O O . LEU A 1 813 ? -20.097 -2.167 11.107 1.00 95.25 813 LEU A O 1
ATOM 6398 N N . TRP A 1 814 ? -21.970 -1.858 12.301 1.00 94.25 814 TRP A N 1
ATOM 6399 C CA . TRP A 1 814 ? -22.327 -3.274 12.404 1.00 94.25 814 TRP A CA 1
ATOM 6400 C C . TRP A 1 814 ? -22.700 -3.883 11.046 1.00 94.25 814 TRP A C 1
ATOM 6402 O O . TRP A 1 814 ? -22.150 -4.921 10.672 1.00 94.25 814 TRP A O 1
ATOM 6412 N N . ARG A 1 815 ? -23.576 -3.215 10.273 1.00 90.25 815 ARG A N 1
ATOM 6413 C CA . ARG A 1 815 ? -23.912 -3.586 8.882 1.00 90.25 815 ARG A CA 1
ATOM 6414 C C . ARG A 1 815 ? -22.623 -3.703 8.038 1.00 90.25 815 ARG A C 1
ATOM 6416 O O . ARG A 1 815 ? -22.397 -4.739 7.419 1.00 90.25 815 ARG A O 1
ATOM 6423 N N . HIS A 1 816 ? -21.736 -2.703 8.102 1.00 91.00 816 HIS A N 1
ATOM 6424 C CA . HIS A 1 816 ? -20.430 -2.690 7.415 1.00 91.00 816 HIS A CA 1
ATOM 6425 C C . HIS A 1 816 ? -19.515 -3.859 7.823 1.00 91.00 816 HIS A C 1
ATOM 6427 O O . HIS A 1 816 ? -19.016 -4.574 6.958 1.00 91.00 816 HIS A O 1
ATOM 6433 N N . LEU A 1 817 ? -19.310 -4.107 9.122 1.00 92.69 817 LEU A N 1
ATOM 6434 C CA . LEU A 1 817 ? -18.440 -5.197 9.590 1.00 92.69 817 LEU A CA 1
ATOM 6435 C C . LEU A 1 817 ? -18.964 -6.579 9.184 1.00 92.69 817 LEU A C 1
ATOM 6437 O O . LEU A 1 817 ? -18.176 -7.424 8.761 1.00 92.69 817 LEU A O 1
ATOM 6441 N N . ASN A 1 818 ? -20.277 -6.809 9.270 1.00 90.31 818 ASN A N 1
ATOM 6442 C CA . ASN A 1 818 ? -20.863 -8.080 8.847 1.00 90.31 818 ASN A CA 1
ATOM 6443 C C . ASN A 1 818 ? -20.715 -8.302 7.338 1.00 90.31 818 ASN A C 1
ATOM 6445 O O . ASN A 1 818 ? -20.320 -9.397 6.954 1.00 90.31 818 ASN A O 1
ATOM 6449 N N . GLN A 1 819 ? -20.920 -7.270 6.508 1.00 86.31 819 GLN A N 1
ATOM 6450 C CA . GLN A 1 819 ? -20.695 -7.349 5.057 1.00 86.31 819 GLN A CA 1
ATOM 6451 C C . GLN A 1 819 ? -19.261 -7.789 4.721 1.00 86.31 819 GLN A C 1
ATOM 6453 O O . GLN A 1 819 ? -19.072 -8.689 3.905 1.00 86.31 819 GLN A O 1
ATOM 6458 N N . LEU A 1 820 ? -18.253 -7.223 5.400 1.00 88.94 820 LEU A N 1
ATOM 6459 C CA . LEU A 1 820 ? -16.851 -7.622 5.223 1.00 88.94 820 LEU A CA 1
ATOM 6460 C C . LEU A 1 820 ? -16.572 -9.070 5.678 1.00 88.94 820 LEU A C 1
ATOM 6462 O O . LEU A 1 820 ? -15.722 -9.741 5.099 1.00 88.94 820 LEU A O 1
ATOM 6466 N N . LEU A 1 821 ? -17.262 -9.563 6.710 1.00 88.94 821 LEU A N 1
ATOM 6467 C CA . LEU A 1 821 ? -17.078 -10.926 7.230 1.00 88.94 821 LEU A CA 1
ATOM 6468 C C . LEU A 1 821 ? -17.832 -12.005 6.438 1.00 88.94 821 LEU A C 1
ATOM 6470 O O . LEU A 1 821 ? -17.441 -13.175 6.503 1.00 88.94 821 LEU A O 1
ATOM 6474 N N . SER A 1 822 ? -18.895 -11.629 5.722 1.00 84.56 822 SER A N 1
ATOM 6475 C CA . SER A 1 822 ? -19.694 -12.514 4.862 1.00 84.56 822 SER A CA 1
ATOM 6476 C C . SER A 1 822 ? -19.219 -12.573 3.406 1.00 84.56 822 SER A C 1
ATOM 6478 O O . SER A 1 822 ? -19.733 -13.383 2.641 1.00 84.56 822 SER A O 1
ATOM 6480 N N . ASP A 1 823 ? -18.261 -11.733 3.004 1.00 80.12 823 ASP A N 1
ATOM 6481 C CA . ASP A 1 823 ? -17.735 -11.702 1.636 1.00 80.12 823 ASP A CA 1
ATOM 6482 C C . ASP A 1 823 ? -16.900 -12.959 1.318 1.00 80.12 823 ASP A C 1
ATOM 6484 O O . ASP A 1 823 ? -15.698 -13.042 1.587 1.00 80.12 823 ASP A O 1
ATOM 6488 N N . SER A 1 824 ? -17.561 -13.945 0.710 1.00 72.50 824 SER A N 1
ATOM 6489 C CA . SER A 1 824 ? -16.972 -15.197 0.225 1.00 72.50 824 SER A CA 1
ATOM 6490 C C . SER A 1 824 ? -16.222 -15.057 -1.105 1.00 72.50 824 SER A C 1
ATOM 6492 O O . SER A 1 824 ? -15.597 -16.015 -1.557 1.00 72.50 824 SER A O 1
ATOM 6494 N N . VAL A 1 825 ? -16.270 -13.885 -1.749 1.00 71.69 825 VAL A N 1
ATOM 6495 C CA . VAL A 1 825 ? -15.874 -13.716 -3.153 1.00 71.69 825 VAL A CA 1
ATOM 6496 C C . VAL A 1 825 ? -14.610 -12.864 -3.297 1.00 71.69 825 VAL A C 1
ATOM 6498 O O . VAL A 1 825 ? -13.710 -13.239 -4.051 1.00 71.69 825 VAL A O 1
ATOM 6501 N N . SER A 1 826 ? -14.447 -11.797 -2.507 1.00 79.56 826 SER A N 1
ATOM 6502 C CA . SER A 1 826 ? -13.148 -11.141 -2.252 1.00 79.56 826 SER A CA 1
ATOM 6503 C C . SER A 1 826 ? -12.298 -11.918 -1.242 1.00 79.56 826 SER A C 1
ATOM 6505 O O . SER A 1 826 ? -11.073 -11.761 -1.232 1.00 79.56 826 SER A O 1
ATOM 6507 N N . GLY A 1 827 ? -12.952 -12.699 -0.377 1.00 84.56 827 GLY A N 1
ATOM 6508 C CA . GLY A 1 827 ? -12.390 -13.304 0.827 1.00 84.56 827 GLY A CA 1
ATOM 6509 C C . GLY A 1 827 ? -11.270 -14.311 0.597 1.00 84.56 827 GLY A C 1
ATOM 6510 O O . GLY A 1 827 ? -11.378 -15.225 -0.215 1.00 84.56 827 GLY A O 1
ATOM 6511 N N . TRP A 1 828 ? -10.207 -14.142 1.378 1.00 89.50 828 TRP A N 1
ATOM 6512 C CA . TRP A 1 828 ? -9.173 -15.135 1.643 1.00 89.50 828 TRP A CA 1
ATOM 6513 C C . TRP A 1 828 ? -9.168 -15.419 3.144 1.00 89.50 828 TRP A C 1
ATOM 6515 O O . TRP A 1 828 ? -8.927 -14.500 3.929 1.00 89.50 828 TRP A O 1
ATOM 6525 N N . GLU A 1 829 ? -9.403 -16.656 3.561 1.00 90.62 829 GLU A N 1
ATOM 6526 C CA . GLU A 1 829 ? -9.425 -17.034 4.976 1.00 90.62 829 GLU A CA 1
ATOM 6527 C C . GLU A 1 829 ? -8.085 -17.653 5.386 1.00 90.62 829 GLU A C 1
ATOM 6529 O O . GLU A 1 829 ? -7.530 -18.486 4.669 1.00 90.62 829 GLU A O 1
ATOM 6534 N N . MET A 1 830 ? -7.528 -17.215 6.515 1.00 89.75 830 MET A N 1
ATOM 6535 C CA . MET A 1 830 ? -6.239 -17.712 6.995 1.00 89.75 830 MET A CA 1
ATOM 6536 C C . MET A 1 830 ? -6.392 -19.096 7.657 1.00 89.75 830 MET A C 1
ATOM 6538 O O . MET A 1 830 ? -7.339 -19.348 8.413 1.00 89.75 830 MET A O 1
ATOM 6542 N N . LEU A 1 831 ? -5.437 -19.977 7.364 1.00 87.94 831 LEU A N 1
ATOM 6543 C CA . LEU A 1 831 ? -5.237 -21.302 7.949 1.00 87.94 831 LEU A CA 1
ATOM 6544 C C . LEU A 1 831 ? -4.329 -21.224 9.200 1.00 87.94 831 LEU A C 1
ATOM 6546 O O . LEU A 1 831 ? -3.631 -20.221 9.381 1.00 87.94 831 LEU A O 1
ATOM 6550 N N . PRO A 1 832 ? -4.278 -22.268 10.053 1.00 86.00 832 PRO A N 1
ATOM 6551 C CA . PRO A 1 832 ? -3.464 -22.252 11.275 1.00 86.00 832 PRO A CA 1
ATOM 6552 C C . PRO A 1 832 ? -1.964 -22.023 11.047 1.00 86.00 832 PRO A C 1
ATOM 6554 O O . PRO A 1 832 ? -1.305 -21.412 11.881 1.00 86.00 832 PRO A O 1
ATOM 6557 N N . ASP A 1 833 ? -1.429 -22.434 9.896 1.00 79.12 833 ASP A N 1
ATOM 6558 C CA . ASP A 1 833 ? -0.028 -22.232 9.497 1.00 79.12 833 ASP A CA 1
ATOM 6559 C C . ASP A 1 833 ? 0.278 -20.817 8.946 1.00 79.12 833 ASP A C 1
ATOM 6561 O O . ASP A 1 833 ? 1.424 -20.498 8.627 1.00 79.12 833 ASP A O 1
ATOM 6565 N N . GLY A 1 834 ? -0.729 -19.941 8.842 1.00 83.25 834 GLY A N 1
ATOM 6566 C CA . GLY A 1 834 ? -0.608 -18.590 8.284 1.00 83.25 834 GLY A CA 1
ATOM 6567 C C . GLY A 1 834 ? -0.788 -18.500 6.762 1.00 83.25 834 GLY A C 1
ATOM 6568 O O . GLY A 1 834 ? -0.788 -17.390 6.212 1.00 83.25 834 GLY A O 1
ATOM 6569 N N . ARG A 1 835 ? -0.984 -19.624 6.057 1.00 84.06 835 ARG A N 1
ATOM 6570 C CA . ARG A 1 835 ? -1.400 -19.595 4.648 1.00 84.06 835 ARG A CA 1
ATOM 6571 C C . ARG A 1 835 ? -2.832 -19.079 4.522 1.00 84.06 835 ARG A C 1
ATOM 6573 O O . ARG A 1 835 ? -3.579 -19.015 5.493 1.00 84.06 835 ARG A O 1
ATOM 6580 N N . TYR A 1 836 ? -3.210 -18.652 3.323 1.00 85.69 836 TYR A N 1
ATOM 6581 C CA . TYR A 1 836 ? -4.500 -18.027 3.051 1.00 85.69 836 TYR A CA 1
ATOM 6582 C C . TYR A 1 836 ? -5.188 -18.806 1.943 1.00 85.69 836 TYR A C 1
ATOM 6584 O O . TYR A 1 836 ? -4.720 -18.816 0.808 1.00 85.69 836 TYR A O 1
ATOM 6592 N N . PHE A 1 837 ? -6.314 -19.421 2.275 1.00 81.75 837 PHE A N 1
ATOM 6593 C CA . PHE A 1 837 ? -7.117 -20.190 1.343 1.00 81.75 837 PHE A CA 1
ATOM 6594 C C . PHE A 1 837 ? -8.233 -19.333 0.740 1.00 81.75 837 PHE A C 1
ATOM 6596 O O . PHE A 1 837 ? -8.781 -18.443 1.396 1.00 81.75 837 PHE A O 1
ATOM 6603 N N . LYS A 1 838 ? -8.600 -19.635 -0.506 1.00 78.25 838 LYS A N 1
ATOM 6604 C CA . LYS A 1 838 ? -9.767 -19.068 -1.178 1.00 78.25 838 LYS A CA 1
ATOM 6605 C C . LYS A 1 838 ? -10.532 -20.170 -1.900 1.00 78.25 838 LYS A C 1
ATOM 6607 O O . LYS A 1 838 ? -10.003 -20.805 -2.805 1.00 78.25 838 LYS A O 1
ATOM 6612 N N . GLY A 1 839 ? -11.776 -20.378 -1.488 1.00 69.06 839 GLY A N 1
ATOM 6613 C CA . GLY A 1 839 ? -12.649 -21.440 -1.975 1.00 69.06 839 GLY A CA 1
ATOM 6614 C C . GLY A 1 839 ? -13.830 -21.648 -1.031 1.00 69.06 839 GLY A C 1
ATOM 6615 O O . GLY A 1 839 ? -14.015 -20.883 -0.085 1.00 69.06 839 GLY A O 1
ATOM 6616 N N . ASP A 1 840 ? -14.625 -22.683 -1.290 1.00 64.44 840 ASP A N 1
ATOM 6617 C CA . ASP A 1 840 ? -15.819 -22.992 -0.500 1.00 64.44 840 ASP A CA 1
ATOM 6618 C C . ASP A 1 840 ? -15.501 -23.416 0.952 1.00 64.44 840 ASP A C 1
ATOM 6620 O O . ASP A 1 840 ? -14.460 -24.012 1.249 1.00 64.44 840 ASP A O 1
ATOM 6624 N N . SER A 1 841 ? -16.445 -23.143 1.855 1.00 58.91 841 SER A N 1
ATOM 6625 C CA . SER A 1 841 ? -16.376 -23.436 3.286 1.00 58.91 841 SER A CA 1
ATOM 6626 C C . SER A 1 841 ? -16.155 -24.926 3.574 1.00 58.91 841 SER A C 1
ATOM 6628 O O . SER A 1 841 ? -15.371 -25.263 4.462 1.00 58.91 841 SER A O 1
ATOM 6630 N N . ALA A 1 842 ? -16.738 -25.835 2.779 1.00 57.69 842 ALA A N 1
ATOM 6631 C CA . ALA A 1 842 ? -16.514 -27.272 2.949 1.00 57.69 842 ALA A CA 1
ATOM 6632 C C . ALA A 1 842 ? -15.075 -27.694 2.593 1.00 57.69 842 ALA A C 1
ATOM 6634 O O . ALA A 1 842 ? -14.528 -28.615 3.201 1.00 57.69 842 ALA A O 1
ATOM 6635 N N . ALA A 1 843 ? -14.439 -27.025 1.624 1.00 56.44 843 ALA A N 1
ATOM 6636 C CA . ALA A 1 843 ? -13.029 -27.246 1.301 1.00 56.44 843 ALA A CA 1
ATOM 6637 C C . ALA A 1 843 ? -12.106 -26.639 2.369 1.00 56.44 843 ALA A C 1
ATOM 6639 O O . ALA A 1 843 ? -11.134 -27.280 2.763 1.00 56.44 843 ALA A O 1
ATOM 6640 N N . LEU A 1 844 ? -12.448 -25.456 2.891 1.00 55.16 844 LEU A N 1
ATOM 6641 C CA . LEU A 1 844 ? -11.740 -24.825 4.006 1.00 55.16 844 LEU A CA 1
ATOM 6642 C C . LEU A 1 844 ? -11.777 -25.687 5.280 1.00 55.16 844 LEU A C 1
ATOM 6644 O O . LEU A 1 844 ? -10.753 -25.802 5.946 1.00 55.16 844 LEU A O 1
ATOM 6648 N N . GLY A 1 845 ? -12.919 -26.302 5.608 1.00 51.97 845 GLY A N 1
ATOM 6649 C CA . GLY A 1 845 ? -13.055 -27.210 6.754 1.00 51.97 845 GLY A CA 1
ATOM 6650 C C . GLY A 1 845 ? -12.090 -28.393 6.663 1.00 51.97 845 GLY A C 1
ATOM 6651 O O . GLY A 1 845 ? -11.233 -28.554 7.530 1.00 51.97 845 GLY A O 1
ATOM 6652 N N . ARG A 1 846 ? -12.128 -29.128 5.541 1.00 62.41 846 ARG A N 1
ATOM 6653 C CA . ARG A 1 846 ? -11.183 -30.228 5.272 1.00 62.41 846 ARG A CA 1
ATOM 6654 C C . ARG A 1 846 ? -9.724 -29.771 5.281 1.00 62.41 846 ARG A C 1
ATOM 6656 O O . ARG A 1 846 ? -8.867 -30.500 5.764 1.00 62.41 846 ARG A O 1
ATOM 6663 N N . LEU A 1 847 ? -9.422 -28.576 4.764 1.00 55.44 847 LEU A N 1
ATOM 6664 C CA . LEU A 1 847 ? -8.058 -28.042 4.776 1.00 55.44 847 LEU A CA 1
ATOM 6665 C C . LEU A 1 847 ? -7.583 -27.702 6.191 1.00 55.44 847 LEU A C 1
ATOM 6667 O O . LEU A 1 847 ? -6.456 -28.051 6.532 1.00 55.44 847 LEU A O 1
ATOM 6671 N N . ARG A 1 848 ? -8.431 -27.091 7.028 1.00 62.28 848 ARG A N 1
ATOM 6672 C CA . ARG A 1 848 ? -8.137 -26.839 8.448 1.00 62.28 848 ARG A CA 1
ATOM 6673 C C . ARG A 1 848 ? -7.846 -28.130 9.193 1.00 62.28 848 ARG A C 1
ATOM 6675 O O . ARG A 1 848 ? -6.805 -28.219 9.835 1.00 62.28 848 ARG A O 1
ATOM 6682 N N . GLU A 1 849 ? -8.723 -29.118 9.048 1.00 59.56 849 GLU A N 1
ATOM 6683 C CA . GLU A 1 849 ? -8.520 -30.450 9.614 1.00 59.56 849 GLU A CA 1
ATOM 6684 C C . GLU A 1 849 ? -7.206 -31.045 9.100 1.00 59.56 849 GLU A C 1
ATOM 6686 O O . GLU A 1 849 ? -6.359 -31.376 9.915 1.00 59.56 849 GLU A O 1
ATOM 6691 N N . SER A 1 850 ? -6.947 -31.053 7.786 1.00 58.94 850 SER A N 1
ATOM 6692 C CA . SER A 1 850 ? -5.712 -31.624 7.224 1.00 58.94 850 SER A CA 1
ATOM 6693 C C . SER A 1 850 ? -4.421 -30.920 7.668 1.00 58.94 850 SER A C 1
ATOM 6695 O O . SER A 1 850 ? -3.416 -31.587 7.880 1.00 58.94 850 SER A O 1
ATOM 6697 N N . VAL A 1 851 ? -4.421 -29.594 7.862 1.00 58.44 851 VAL A N 1
ATOM 6698 C CA . VAL A 1 851 ? -3.252 -28.861 8.391 1.00 58.44 851 VAL A CA 1
ATOM 6699 C C . VAL A 1 851 ? -2.972 -29.249 9.849 1.00 58.44 851 VAL A C 1
ATOM 6701 O O . VAL A 1 851 ? -1.819 -29.216 10.277 1.00 58.44 851 VAL A O 1
ATOM 6704 N N . VAL A 1 852 ? -4.005 -29.654 10.593 1.00 57.09 852 VAL A N 1
ATOM 6705 C CA . VAL A 1 852 ? -3.901 -30.147 11.973 1.00 57.09 852 VAL A CA 1
ATOM 6706 C C . VAL A 1 852 ? -3.579 -31.653 12.027 1.00 57.09 852 VAL A C 1
ATOM 6708 O O . VAL A 1 852 ? -2.784 -32.056 12.871 1.00 57.09 852 VAL A O 1
ATOM 6711 N N . THR A 1 853 ? -4.133 -32.483 11.132 1.00 48.97 853 THR A N 1
ATOM 6712 C CA . THR A 1 853 ? -4.062 -33.960 11.201 1.00 48.97 853 THR A CA 1
ATOM 6713 C C . THR A 1 853 ? -2.996 -34.605 10.316 1.00 48.97 853 THR A C 1
ATOM 6715 O O . THR A 1 853 ? -2.373 -35.570 10.751 1.00 48.97 853 THR A O 1
ATOM 6718 N N . ALA A 1 854 ? -2.681 -34.066 9.130 1.00 46.44 854 ALA A N 1
ATOM 6719 C CA . ALA A 1 854 ? -1.664 -34.643 8.231 1.00 46.44 854 ALA A CA 1
ATOM 6720 C C . ALA A 1 854 ? -0.233 -34.594 8.811 1.00 46.44 854 ALA A C 1
ATOM 6722 O O . ALA A 1 854 ? 0.708 -35.141 8.240 1.00 46.44 854 ALA A O 1
ATOM 6723 N N . ARG A 1 855 ? -0.058 -33.931 9.962 1.00 47.47 855 ARG A N 1
ATOM 6724 C CA . ARG A 1 855 ? 1.181 -33.894 10.748 1.00 47.47 855 ARG A CA 1
ATOM 6725 C C . ARG A 1 855 ? 1.212 -34.925 11.887 1.00 47.47 855 ARG A C 1
ATOM 6727 O O . ARG A 1 855 ? 2.295 -35.248 12.368 1.00 47.47 855 ARG A O 1
ATOM 6734 N N . GLU A 1 856 ? 0.072 -35.496 12.279 1.00 38.53 856 GLU A N 1
ATOM 6735 C CA . GLU A 1 856 ? 0.023 -36.626 13.222 1.00 38.53 856 GLU A CA 1
ATOM 6736 C C . GLU A 1 856 ? 0.437 -37.932 12.541 1.00 38.53 856 GLU A C 1
ATOM 6738 O O . GLU A 1 856 ? 1.217 -38.694 13.107 1.00 38.53 856 GLU A O 1
ATOM 6743 N N . GLU A 1 857 ? 0.009 -38.146 11.293 1.00 40.34 857 GLU A N 1
ATOM 6744 C CA . GLU A 1 857 ? 0.439 -39.288 10.475 1.00 40.34 857 GLU A CA 1
ATOM 6745 C C . GLU A 1 857 ? 1.959 -39.261 10.233 1.00 40.34 857 GLU A C 1
ATOM 6747 O O . GLU A 1 857 ? 2.629 -40.276 10.416 1.00 40.34 857 GLU A O 1
ATOM 6752 N N . ALA A 1 858 ? 2.531 -38.080 9.963 1.00 40.56 858 ALA A N 1
ATOM 6753 C CA . ALA A 1 858 ? 3.976 -37.899 9.801 1.00 40.56 858 ALA A CA 1
ATOM 6754 C C . ALA A 1 858 ? 4.786 -38.156 11.093 1.00 40.56 858 ALA A C 1
ATOM 6756 O O . ALA A 1 858 ? 5.876 -38.722 11.022 1.00 40.56 858 ALA A O 1
ATOM 6757 N N . LYS A 1 859 ? 4.269 -37.793 12.282 1.00 36.84 859 LYS A N 1
ATOM 6758 C CA . LYS A 1 859 ? 4.871 -38.186 13.579 1.00 36.84 859 LYS A CA 1
ATOM 6759 C C . LYS A 1 859 ? 4.754 -39.709 13.789 1.00 36.84 859 LYS A C 1
ATOM 6761 O O . LYS A 1 859 ? 5.727 -40.353 14.175 1.00 36.84 859 LYS A O 1
ATOM 6766 N N . ALA A 1 860 ? 3.600 -40.300 13.471 1.00 39.84 860 ALA A N 1
ATOM 6767 C CA . ALA A 1 860 ? 3.328 -41.726 13.665 1.00 39.84 860 ALA A CA 1
ATOM 6768 C C . ALA A 1 860 ? 4.087 -42.667 12.702 1.00 39.84 860 ALA A C 1
ATOM 6770 O O . ALA A 1 860 ? 4.304 -43.831 13.047 1.00 39.84 860 ALA A O 1
ATOM 6771 N N . GLU A 1 861 ? 4.503 -42.200 11.519 1.00 40.50 861 GLU A N 1
ATOM 6772 C CA . GLU A 1 861 ? 5.382 -42.960 10.613 1.00 40.50 861 GLU A CA 1
ATOM 6773 C C . GLU A 1 861 ? 6.843 -43.021 11.089 1.00 40.50 861 GLU A C 1
ATOM 6775 O O . GLU A 1 861 ? 7.539 -43.989 10.780 1.00 40.50 861 GLU A O 1
ATOM 6780 N N . VAL A 1 862 ? 7.311 -42.033 11.861 1.00 40.88 862 VAL A N 1
ATOM 6781 C CA . VAL A 1 862 ? 8.694 -41.989 12.374 1.00 40.88 862 VAL A CA 1
ATOM 6782 C C . VAL A 1 862 ? 8.889 -42.902 13.595 1.00 40.88 862 VAL A C 1
ATOM 6784 O O . VAL A 1 862 ? 9.989 -43.410 13.805 1.00 40.88 862 VAL A O 1
ATOM 6787 N N . GLU A 1 863 ? 7.836 -43.161 14.377 1.00 33.53 863 GLU A N 1
ATOM 6788 C CA . GLU A 1 863 ? 7.925 -43.914 15.643 1.00 33.53 863 GLU A CA 1
ATOM 6789 C C . GLU A 1 863 ? 7.548 -45.409 15.555 1.00 33.53 863 GLU A C 1
ATOM 6791 O O . GLU A 1 863 ? 7.653 -46.123 16.554 1.00 33.53 863 GLU A O 1
ATOM 6796 N N . LYS A 1 864 ? 7.137 -45.930 14.389 1.00 30.94 864 LYS A N 1
ATOM 6797 C CA . LYS A 1 864 ? 6.768 -47.353 14.238 1.00 30.94 864 LYS A CA 1
ATOM 6798 C C . LYS A 1 864 ? 7.928 -48.231 13.740 1.00 30.94 864 LYS A C 1
ATOM 6800 O O . LYS A 1 864 ? 8.393 -48.039 12.614 1.00 30.94 864 LYS A O 1
ATOM 6805 N N . PRO A 1 865 ? 8.339 -49.273 14.493 1.00 32.84 865 PRO A N 1
ATOM 6806 C CA . PRO A 1 865 ? 9.159 -50.352 13.949 1.00 32.84 865 PRO A CA 1
ATOM 6807 C C . PRO A 1 865 ? 8.418 -51.039 12.793 1.00 32.84 865 PRO A C 1
ATOM 6809 O O . PRO A 1 865 ? 7.243 -51.384 12.919 1.00 32.84 865 PRO A O 1
ATOM 6812 N N . ARG A 1 866 ? 9.095 -51.233 11.656 1.00 32.09 866 ARG A N 1
ATOM 6813 C CA . ARG A 1 866 ? 8.511 -51.878 10.470 1.00 32.09 866 ARG A CA 1
ATOM 6814 C C . ARG A 1 866 ? 8.478 -53.402 10.614 1.00 32.09 866 ARG A C 1
ATOM 6816 O O . ARG A 1 866 ? 9.316 -54.090 10.036 1.00 32.09 866 ARG A O 1
ATOM 6823 N N . ASP A 1 867 ? 7.476 -53.915 11.320 1.00 27.77 867 ASP A N 1
ATOM 6824 C CA . ASP A 1 867 ? 7.057 -55.310 11.168 1.00 27.77 867 ASP A CA 1
ATOM 6825 C C . ASP A 1 867 ? 6.197 -55.464 9.904 1.00 27.77 867 ASP A C 1
ATOM 6827 O O . ASP A 1 867 ? 5.230 -54.730 9.694 1.00 27.77 867 ASP A O 1
ATOM 6831 N N . ILE A 1 868 ? 6.559 -56.424 9.051 1.00 33.53 868 ILE A N 1
ATOM 6832 C CA . ILE A 1 868 ? 5.867 -56.730 7.792 1.00 33.53 868 ILE A CA 1
ATOM 6833 C C . ILE A 1 868 ? 5.055 -58.018 7.970 1.00 33.53 868 ILE A C 1
ATOM 6835 O O . ILE A 1 868 ? 5.652 -59.084 8.136 1.00 33.53 868 ILE A O 1
ATOM 6839 N N . PRO A 1 869 ? 3.718 -57.959 7.847 1.00 27.58 869 PRO A N 1
ATOM 6840 C CA . PRO A 1 869 ? 2.937 -59.125 7.434 1.00 27.58 869 PRO A CA 1
ATOM 6841 C C . PRO A 1 869 ? 2.199 -58.909 6.105 1.00 27.58 869 PRO A C 1
ATOM 6843 O O . PRO A 1 869 ? 1.673 -57.841 5.799 1.00 27.58 869 PRO A O 1
ATOM 6846 N N . SER A 1 870 ? 2.141 -59.983 5.325 1.00 26.44 870 SER A N 1
ATOM 6847 C CA . SER A 1 870 ? 1.471 -60.112 4.033 1.00 26.44 870 SER A CA 1
ATOM 6848 C C . SER A 1 870 ? -0.014 -60.494 4.152 1.00 26.44 870 SER A C 1
ATOM 6850 O O . SER A 1 870 ? -0.360 -61.304 5.005 1.00 26.44 870 SER A O 1
ATOM 6852 N N . HIS A 1 871 ? -0.858 -59.995 3.230 1.00 26.84 871 HIS A N 1
ATOM 6853 C CA . HIS A 1 871 ? -1.720 -60.776 2.303 1.00 26.84 871 HIS A CA 1
ATOM 6854 C C . HIS A 1 871 ? -3.064 -60.105 1.913 1.00 26.84 871 HIS A C 1
ATOM 6856 O O . HIS A 1 871 ? -3.929 -59.904 2.750 1.00 26.84 871 HIS A O 1
ATOM 6862 N N . LEU A 1 872 ? -3.226 -59.924 0.591 1.00 24.27 872 LEU A N 1
ATOM 6863 C CA . LEU A 1 872 ? -4.386 -60.246 -0.275 1.00 24.27 872 LEU A CA 1
ATOM 6864 C C . LEU A 1 872 ? -5.805 -59.626 -0.116 1.00 24.27 872 LEU A C 1
ATOM 6866 O O . LEU A 1 872 ? -6.399 -59.573 0.952 1.00 24.27 872 LEU A O 1
ATOM 6870 N N . SER A 1 873 ? -6.368 -59.389 -1.318 1.00 24.33 873 SER A N 1
ATOM 6871 C CA . SER A 1 873 ? -7.768 -59.543 -1.795 1.00 24.33 873 SER A CA 1
ATOM 6872 C C . SER A 1 873 ? -8.876 -58.520 -1.462 1.00 24.33 873 SER A C 1
ATOM 6874 O O . SER A 1 873 ? -9.491 -58.578 -0.406 1.00 24.33 873 SER A O 1
ATOM 6876 N N . ASP A 1 874 ? -9.167 -57.704 -2.488 1.00 25.28 874 ASP A N 1
ATOM 6877 C CA . ASP A 1 874 ? -10.429 -57.593 -3.264 1.00 25.28 874 ASP A CA 1
ATOM 6878 C C . ASP A 1 874 ? -11.766 -57.004 -2.736 1.00 25.28 874 ASP A C 1
ATOM 6880 O O . ASP A 1 874 ? -12.200 -57.185 -1.604 1.00 25.28 874 ASP A O 1
ATOM 6884 N N . ASP A 1 875 ? -12.435 -56.390 -3.732 1.00 25.39 875 ASP A N 1
ATOM 6885 C CA . ASP A 1 875 ? -13.861 -56.066 -3.945 1.00 25.39 875 ASP A CA 1
ATOM 6886 C C . ASP A 1 875 ? -14.571 -54.892 -3.224 1.00 25.39 875 ASP A C 1
ATOM 6888 O O . ASP A 1 875 ? -14.681 -54.820 -2.004 1.00 25.39 875 ASP A O 1
ATOM 6892 N N . GLY A 1 876 ? -15.190 -54.000 -4.030 1.00 25.20 876 GLY A N 1
ATOM 6893 C CA . GLY A 1 876 ? -16.123 -52.957 -3.554 1.00 25.20 876 GLY A CA 1
ATOM 6894 C C . GLY A 1 876 ? -16.490 -51.821 -4.540 1.00 25.20 876 GLY A C 1
ATOM 6895 O O . GLY A 1 876 ? -15.898 -50.749 -4.511 1.00 25.20 876 GLY A O 1
ATOM 6896 N N . ASN A 1 877 ? -17.511 -52.033 -5.381 1.00 25.95 877 ASN A N 1
ATOM 6897 C CA . ASN A 1 877 ? -18.219 -51.048 -6.246 1.00 25.95 877 ASN A CA 1
ATOM 6898 C C . ASN A 1 877 ? -18.841 -49.847 -5.452 1.00 25.95 877 ASN A C 1
ATOM 6900 O O . ASN A 1 877 ? -19.061 -49.996 -4.257 1.00 25.95 877 ASN A O 1
ATOM 6904 N N . ALA A 1 878 ? -19.251 -48.674 -5.989 1.00 25.86 878 ALA A N 1
ATOM 6905 C CA . ALA A 1 878 ? -19.451 -48.170 -7.367 1.00 25.86 878 ALA A CA 1
ATOM 6906 C C . ALA A 1 878 ? -19.581 -46.609 -7.450 1.00 25.86 878 ALA A C 1
ATOM 6908 O O . ALA A 1 878 ? -19.808 -45.956 -6.440 1.00 25.86 878 ALA A O 1
ATOM 6909 N N . SER A 1 879 ? -19.555 -46.060 -8.686 1.00 25.31 879 SER A N 1
ATOM 6910 C CA . SER A 1 879 ? -20.229 -44.823 -9.203 1.00 25.31 879 SER A CA 1
ATOM 6911 C C . SER A 1 879 ? -20.197 -43.513 -8.376 1.00 25.31 879 SER A C 1
ATOM 6913 O O . SER A 1 879 ? -20.782 -43.440 -7.307 1.00 25.31 879 SER A O 1
ATOM 6915 N N . SER A 1 880 ? -19.725 -42.353 -8.849 1.00 25.59 880 SER A N 1
ATOM 6916 C CA . SER A 1 880 ? -19.923 -41.689 -10.153 1.00 25.59 880 SER A CA 1
ATOM 6917 C C . SER A 1 880 ? -19.032 -40.428 -10.199 1.00 25.59 880 SER A C 1
ATOM 6919 O O . SER A 1 880 ? -18.854 -39.791 -9.164 1.00 25.59 880 SER A O 1
ATOM 6921 N N . VAL A 1 881 ? -18.433 -40.069 -11.346 1.00 26.72 881 VAL A N 1
ATOM 6922 C CA . VAL A 1 881 ? -17.427 -38.981 -11.409 1.00 26.72 881 VAL A CA 1
ATOM 6923 C C . VAL A 1 881 ? -17.698 -37.992 -12.543 1.00 26.72 881 VAL A C 1
ATOM 6925 O O . VAL A 1 881 ? -17.909 -38.378 -13.694 1.00 26.72 881 VAL A O 1
ATOM 6928 N N . ASP A 1 882 ? -17.653 -36.716 -12.166 1.00 27.11 882 ASP A N 1
ATOM 6929 C CA . ASP A 1 882 ? -17.839 -35.519 -12.985 1.00 27.11 882 ASP A CA 1
ATOM 6930 C C . ASP A 1 882 ? -16.617 -35.219 -13.887 1.00 27.11 882 ASP A C 1
ATOM 6932 O O . ASP A 1 882 ? -15.479 -35.596 -13.595 1.00 27.11 882 ASP A O 1
ATOM 6936 N N . VAL A 1 883 ? -16.824 -34.530 -15.011 1.00 26.34 883 VAL A N 1
ATOM 6937 C CA . VAL A 1 883 ? -15.892 -34.487 -16.161 1.00 26.34 883 VAL A CA 1
ATOM 6938 C C . VAL A 1 883 ? -14.783 -33.423 -16.001 1.00 26.34 883 VAL A C 1
ATOM 6940 O O . VAL A 1 883 ? -14.329 -32.824 -16.973 1.00 26.34 883 VAL A O 1
ATOM 6943 N N . GLN A 1 884 ? -14.297 -33.199 -14.775 1.00 35.22 884 GLN A N 1
ATOM 6944 C CA . GLN A 1 884 ? -13.186 -32.271 -14.481 1.00 35.22 884 GLN A CA 1
ATOM 6945 C C . GLN A 1 884 ? -11.918 -32.926 -13.903 1.00 35.22 884 GLN A C 1
ATOM 6947 O O . GLN A 1 884 ? -10.916 -32.241 -13.711 1.00 35.22 884 GLN A O 1
ATOM 6952 N N . GLN A 1 885 ? -11.896 -34.248 -13.691 1.00 42.19 885 GLN A N 1
ATOM 6953 C CA . GLN A 1 885 ? -10.692 -34.972 -13.254 1.00 42.19 885 GLN A CA 1
ATOM 6954 C C . GLN A 1 885 ? -10.374 -36.151 -14.186 1.00 42.19 885 GLN A C 1
ATOM 6956 O O . GLN A 1 885 ? -10.943 -37.233 -14.065 1.00 42.19 885 GLN A O 1
ATOM 6961 N N . LEU A 1 886 ? -9.427 -35.966 -15.115 1.00 38.78 886 LEU A N 1
ATOM 6962 C CA . LEU A 1 886 ? -8.797 -37.089 -15.822 1.00 38.78 886 LEU A CA 1
ATOM 6963 C C . LEU A 1 886 ? -7.597 -37.572 -14.990 1.00 38.78 886 LEU A C 1
ATOM 6965 O O . LEU A 1 886 ? -6.667 -36.783 -14.807 1.00 38.78 886 LEU A O 1
ATOM 6969 N N . PRO A 1 887 ? -7.560 -38.833 -14.512 1.00 49.91 887 PRO A N 1
ATOM 6970 C CA . PRO A 1 887 ? -6.452 -39.323 -13.697 1.00 49.91 887 PRO A CA 1
ATOM 6971 C C . PRO A 1 887 ? -5.107 -39.177 -14.414 1.00 49.91 887 PRO A C 1
ATOM 6973 O O . PRO A 1 887 ? -4.968 -39.560 -15.586 1.00 49.91 887 PRO A O 1
ATOM 6976 N N . VAL A 1 8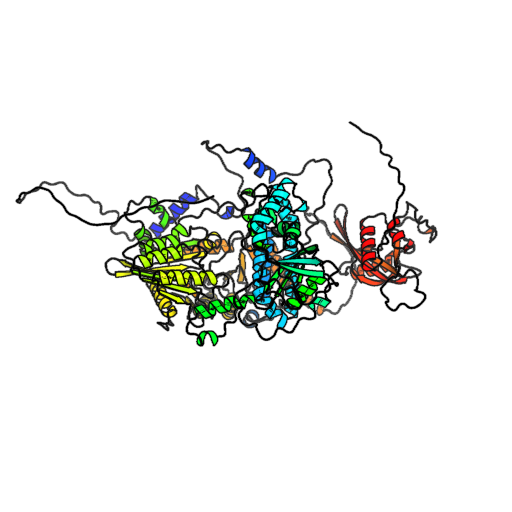88 ? -4.110 -38.644 -13.703 1.00 63.03 888 VAL A N 1
ATOM 6977 C CA . VAL A 1 888 ? -2.737 -38.537 -14.206 1.00 63.03 888 VAL A CA 1
ATOM 6978 C C . VAL A 1 888 ? -1.973 -39.807 -13.844 1.00 63.03 888 VAL A C 1
ATOM 6980 O O . VAL A 1 888 ? -1.627 -40.030 -12.689 1.00 63.03 888 VAL A O 1
ATOM 6983 N N . VAL A 1 889 ? -1.683 -40.640 -14.841 1.00 74.50 889 VAL A N 1
ATOM 6984 C CA . VAL A 1 889 ? -0.817 -41.814 -14.678 1.00 74.50 889 VAL A CA 1
ATOM 6985 C C . VAL A 1 889 ? 0.627 -41.350 -14.823 1.00 74.50 889 VAL A C 1
ATOM 6987 O O . VAL A 1 889 ? 1.053 -41.005 -15.929 1.00 74.50 889 VAL A O 1
ATOM 6990 N N . ARG A 1 890 ? 1.386 -41.326 -13.724 1.00 82.06 890 ARG A N 1
ATOM 6991 C CA . ARG A 1 890 ? 2.813 -40.988 -13.771 1.00 82.06 890 ARG A CA 1
ATOM 6992 C C . ARG A 1 890 ? 3.648 -42.198 -14.195 1.00 82.06 890 ARG A C 1
ATOM 6994 O O . ARG A 1 890 ? 3.403 -43.338 -13.799 1.00 82.06 890 ARG A O 1
ATOM 7001 N N . LYS A 1 891 ? 4.631 -41.924 -15.041 1.00 89.31 891 LYS A N 1
ATOM 7002 C CA . LYS A 1 891 ? 5.624 -42.852 -15.568 1.00 89.31 891 LYS A CA 1
ATOM 7003 C C . LYS A 1 891 ? 7.006 -42.238 -15.424 1.00 89.31 891 LYS A C 1
ATOM 7005 O O . LYS A 1 891 ? 7.140 -41.019 -15.518 1.00 89.31 891 LYS A O 1
ATOM 7010 N N . ALA A 1 892 ? 8.018 -43.077 -15.291 1.00 91.69 892 ALA A N 1
ATOM 7011 C CA . ALA A 1 892 ? 9.406 -42.649 -15.289 1.00 91.69 892 ALA A CA 1
ATOM 7012 C C . ALA A 1 892 ? 10.263 -43.579 -16.153 1.00 91.69 892 ALA A C 1
ATOM 7014 O O . ALA A 1 892 ? 9.861 -44.704 -16.459 1.00 91.69 892 ALA A O 1
ATOM 7015 N N . GLY A 1 893 ? 11.418 -43.091 -16.594 1.00 93.19 893 GLY A N 1
ATOM 7016 C CA . GLY A 1 893 ? 12.316 -43.829 -17.469 1.00 93.19 893 GLY A CA 1
ATOM 7017 C C . GLY A 1 893 ? 13.646 -43.130 -17.707 1.00 93.19 893 GLY A C 1
ATOM 7018 O O . GLY A 1 893 ? 13.891 -42.018 -17.231 1.00 93.19 893 GLY A O 1
ATOM 7019 N N . CYS A 1 894 ? 14.508 -43.789 -18.477 1.00 94.25 894 CYS A N 1
ATOM 7020 C CA . CYS A 1 894 ? 15.883 -43.355 -18.705 1.00 94.25 894 CYS A CA 1
ATOM 7021 C C . CYS A 1 894 ? 16.221 -43.202 -20.190 1.00 94.25 894 CYS A C 1
ATOM 7023 O O . CYS A 1 894 ? 15.750 -43.961 -21.032 1.00 94.25 894 CYS A O 1
ATOM 7025 N N . VAL A 1 895 ? 17.119 -42.264 -20.481 1.00 95.56 895 VAL A N 1
ATOM 7026 C CA . VAL A 1 895 ? 17.951 -42.189 -21.684 1.00 95.56 895 VAL A CA 1
ATOM 7027 C C . VAL A 1 895 ? 19.313 -42.780 -21.294 1.00 95.56 895 VAL A C 1
ATOM 7029 O O . VAL A 1 895 ? 20.120 -42.074 -20.680 1.00 95.56 895 VAL A O 1
ATOM 7032 N N . PRO A 1 896 ? 19.574 -44.079 -21.539 1.00 95.44 896 PRO A N 1
ATOM 7033 C CA . PRO A 1 896 ? 20.798 -44.718 -21.079 1.00 95.44 896 PRO A CA 1
ATOM 7034 C C . PRO A 1 896 ? 21.931 -44.397 -22.047 1.00 95.44 896 PRO A C 1
ATOM 7036 O O . PRO A 1 896 ? 21.799 -44.657 -23.242 1.00 95.44 896 PRO A O 1
ATOM 7039 N N . VAL A 1 897 ? 23.031 -43.846 -21.535 1.00 93.69 897 VAL A N 1
ATOM 7040 C CA . VAL A 1 897 ? 24.161 -43.359 -22.338 1.00 93.69 897 VAL A CA 1
ATOM 7041 C C . VAL A 1 897 ? 25.488 -43.988 -21.943 1.00 93.69 897 VAL A C 1
ATOM 7043 O O . VAL A 1 897 ? 25.739 -44.269 -20.768 1.00 93.69 897 VAL A O 1
ATOM 7046 N N . ARG A 1 898 ? 26.367 -44.159 -22.934 1.00 90.25 898 ARG A N 1
ATOM 7047 C CA . ARG A 1 898 ? 27.784 -44.513 -22.757 1.00 90.25 898 ARG A CA 1
ATOM 7048 C C . ARG A 1 898 ? 28.658 -43.720 -23.729 1.00 90.25 898 ARG A C 1
ATOM 7050 O O . ARG A 1 898 ? 28.164 -43.218 -24.731 1.00 90.25 898 ARG A O 1
ATOM 7057 N N . VAL A 1 899 ? 29.957 -43.627 -23.456 1.00 83.94 899 VAL A N 1
ATOM 7058 C CA . VAL A 1 899 ? 30.924 -42.984 -24.367 1.00 83.94 899 VAL A CA 1
ATOM 7059 C C . VAL A 1 899 ? 31.293 -43.972 -25.483 1.00 83.94 899 VAL A C 1
ATOM 7061 O O . VAL A 1 899 ? 31.598 -45.130 -25.194 1.00 83.94 899 VAL A O 1
ATOM 7064 N N . SER A 1 900 ? 31.269 -43.531 -26.742 1.00 65.56 900 SER A N 1
ATOM 7065 C CA . SER A 1 900 ? 31.302 -44.403 -27.931 1.00 65.56 900 SER A CA 1
ATOM 7066 C C . SER A 1 900 ? 32.648 -45.089 -28.215 1.00 65.56 900 SER A C 1
ATOM 7068 O O . SER A 1 900 ? 32.688 -46.072 -28.952 1.00 65.56 900 SER A O 1
ATOM 7070 N N . ARG A 1 901 ? 33.754 -44.620 -27.617 1.00 55.81 901 ARG A N 1
ATOM 7071 C CA . ARG A 1 901 ? 35.054 -45.319 -27.487 1.00 55.81 901 ARG A CA 1
ATOM 7072 C C . ARG A 1 901 ? 35.922 -44.621 -26.431 1.00 55.81 901 ARG A C 1
ATOM 7074 O O . ARG A 1 901 ? 35.701 -43.453 -26.119 1.00 55.81 901 ARG A O 1
ATOM 7081 N N . ARG A 1 902 ? 36.921 -45.321 -25.872 1.00 39.31 902 ARG A N 1
ATOM 7082 C CA . ARG A 1 902 ? 37.959 -44.673 -25.042 1.00 39.31 902 ARG A CA 1
ATOM 7083 C C . ARG A 1 902 ? 38.774 -43.700 -25.913 1.00 39.31 902 ARG A C 1
ATOM 7085 O O . ARG A 1 902 ? 39.115 -44.094 -27.027 1.00 39.31 902 ARG A O 1
ATOM 7092 N N . PRO A 1 903 ? 39.133 -42.500 -25.421 1.00 41.12 903 PRO A N 1
ATOM 7093 C CA . PRO A 1 903 ? 40.138 -41.673 -26.079 1.00 41.12 903 PRO A CA 1
ATOM 7094 C C . PRO A 1 903 ? 41.489 -42.394 -26.062 1.00 41.12 903 PRO A C 1
ATOM 7096 O O . PRO A 1 903 ? 41.933 -42.847 -25.003 1.00 41.12 903 PRO A O 1
ATOM 7099 N N . GLU A 1 904 ? 42.146 -42.486 -27.215 1.00 40.16 904 GLU A N 1
ATOM 7100 C CA . GLU A 1 904 ? 43.591 -42.699 -27.257 1.00 40.16 904 GLU A CA 1
ATOM 7101 C C . GLU A 1 904 ? 44.287 -41.355 -27.004 1.00 40.16 904 GLU A C 1
ATOM 7103 O O . GLU A 1 904 ? 43.906 -40.341 -27.582 1.00 40.16 904 GLU A O 1
ATOM 7108 N N . ALA A 1 905 ? 45.309 -41.379 -26.142 1.00 40.09 905 ALA A N 1
ATOM 7109 C CA . ALA A 1 905 ? 46.066 -40.228 -25.638 1.00 40.09 905 ALA A CA 1
ATOM 7110 C C . ALA A 1 905 ? 45.284 -39.209 -24.772 1.00 40.09 905 ALA A C 1
ATOM 7112 O O . ALA A 1 905 ? 44.080 -38.991 -24.896 1.00 40.09 905 ALA A O 1
ATOM 7113 N N . ALA A 1 906 ? 46.000 -38.614 -23.814 1.00 49.19 906 ALA A N 1
ATOM 7114 C CA . ALA A 1 906 ? 45.427 -37.761 -22.779 1.00 49.19 906 ALA A CA 1
ATOM 7115 C C . ALA A 1 906 ? 45.265 -36.304 -23.247 1.00 49.19 906 ALA A C 1
ATOM 7117 O O . ALA A 1 906 ? 46.246 -35.649 -23.593 1.00 49.19 906 ALA A O 1
ATOM 7118 N N . SER A 1 907 ? 44.036 -35.789 -23.167 1.00 37.56 907 SER A N 1
ATOM 7119 C CA . SER A 1 907 ? 43.731 -34.352 -23.172 1.00 37.56 907 SER A CA 1
ATOM 7120 C C . SER A 1 907 ? 43.456 -33.880 -21.739 1.00 37.56 907 SER A C 1
ATOM 7122 O O . SER A 1 907 ? 42.921 -34.639 -20.930 1.00 37.56 907 SER A O 1
ATOM 7124 N N . ALA A 1 908 ? 43.831 -32.638 -21.422 1.00 46.53 908 ALA A N 1
ATOM 7125 C CA . ALA A 1 908 ? 43.803 -32.091 -20.062 1.00 46.53 908 ALA A CA 1
ATOM 7126 C C . ALA A 1 908 ? 42.415 -31.618 -19.573 1.00 46.53 908 ALA A C 1
ATOM 7128 O O . ALA A 1 908 ? 42.285 -31.261 -18.405 1.00 46.53 908 ALA A O 1
ATOM 7129 N N . ASP A 1 909 ? 41.383 -31.651 -20.424 1.00 42.97 909 ASP A N 1
ATOM 7130 C CA . ASP A 1 909 ? 39.985 -31.418 -20.038 1.00 42.97 909 ASP A CA 1
ATOM 7131 C C . ASP A 1 909 ? 39.150 -32.686 -20.312 1.00 42.97 909 ASP A C 1
ATOM 7133 O O . ASP A 1 909 ? 39.049 -33.121 -21.464 1.00 42.97 909 ASP A O 1
ATOM 7137 N N . PRO A 1 910 ? 38.548 -33.319 -19.285 1.00 43.91 910 PRO A N 1
ATOM 7138 C CA . PRO A 1 910 ? 37.782 -34.544 -19.464 1.00 43.91 910 PRO A CA 1
ATOM 7139 C C . PRO A 1 910 ? 36.381 -34.335 -20.062 1.00 43.91 910 PRO A C 1
ATOM 7141 O O . PRO A 1 910 ? 35.731 -35.347 -20.335 1.00 43.91 910 PRO A O 1
ATOM 7144 N N . THR A 1 911 ? 35.893 -33.101 -20.233 1.00 45.25 911 THR A N 1
ATOM 7145 C CA . THR A 1 911 ? 34.483 -32.803 -20.559 1.00 45.25 911 THR A CA 1
ATOM 7146 C C . THR A 1 911 ? 34.209 -32.466 -22.026 1.00 45.25 911 THR A C 1
ATOM 7148 O O . THR A 1 911 ? 33.089 -32.673 -22.487 1.00 45.25 911 THR A O 1
ATOM 7151 N N . VAL A 1 912 ? 35.209 -32.024 -22.792 1.00 46.16 912 VAL A N 1
ATOM 7152 C CA . VAL A 1 912 ? 35.014 -31.562 -24.178 1.00 46.16 912 VAL A CA 1
ATOM 7153 C C . VAL A 1 912 ? 35.275 -32.684 -25.195 1.00 46.16 912 VAL A C 1
ATOM 7155 O O . VAL A 1 912 ? 36.319 -33.331 -25.176 1.00 46.16 912 VAL A O 1
ATOM 7158 N N . GLY A 1 913 ? 34.333 -32.900 -26.123 1.00 51.94 913 GLY A N 1
ATOM 7159 C CA . GLY A 1 913 ? 34.535 -33.738 -27.318 1.00 51.94 913 GLY A CA 1
ATOM 7160 C C . GLY A 1 913 ? 34.240 -35.240 -27.181 1.00 51.94 913 GLY A C 1
ATOM 7161 O O . GLY A 1 913 ? 34.557 -36.006 -28.093 1.00 51.94 913 GLY A O 1
ATOM 7162 N N . ARG A 1 914 ? 33.625 -35.697 -26.082 1.00 62.00 914 ARG A N 1
ATOM 7163 C CA . ARG A 1 914 ? 33.180 -37.098 -25.959 1.00 62.00 914 ARG A CA 1
ATOM 7164 C C . ARG A 1 914 ? 31.958 -37.352 -26.835 1.00 62.00 914 ARG A C 1
ATOM 7166 O O . ARG A 1 914 ? 30.931 -36.713 -26.645 1.00 62.00 914 ARG A O 1
ATOM 7173 N N . LYS A 1 915 ? 32.054 -38.333 -27.737 1.00 77.06 915 LYS A N 1
ATOM 7174 C CA . LYS A 1 915 ? 30.886 -38.843 -28.462 1.00 77.06 915 LYS A CA 1
ATOM 7175 C C . LYS A 1 915 ? 30.118 -39.859 -27.617 1.00 77.06 915 LYS A C 1
ATOM 7177 O O . LYS A 1 915 ? 30.739 -40.735 -27.008 1.00 77.06 915 LYS A O 1
ATOM 7182 N N . TYR A 1 916 ? 28.793 -39.773 -27.602 1.00 85.69 916 TYR A N 1
ATOM 7183 C CA . TYR A 1 916 ? 27.911 -40.634 -26.815 1.00 85.69 916 TYR A CA 1
ATOM 7184 C C . TYR A 1 916 ? 27.068 -41.558 -27.704 1.00 85.69 916 TYR A C 1
ATOM 7186 O O . TYR A 1 916 ? 26.633 -41.209 -28.800 1.00 85.69 916 TYR A O 1
ATOM 7194 N N . GLU A 1 917 ? 26.818 -42.762 -27.201 1.00 90.62 917 GLU A N 1
ATOM 7195 C CA . GLU A 1 917 ? 25.797 -43.672 -27.720 1.00 90.62 917 GLU A CA 1
ATOM 7196 C C . GLU A 1 917 ? 24.632 -43.742 -26.731 1.00 90.62 917 GLU A C 1
ATOM 7198 O O . GLU A 1 917 ? 24.849 -43.731 -25.516 1.00 90.62 917 GLU A O 1
ATOM 7203 N N . VAL A 1 918 ? 23.412 -43.874 -27.252 1.00 94.12 918 VAL A N 1
ATOM 7204 C CA . VAL A 1 918 ? 22.178 -44.140 -26.501 1.00 94.12 918 VAL A CA 1
ATOM 7205 C C . VAL A 1 918 ? 21.714 -45.581 -26.696 1.00 94.12 918 VAL A C 1
ATOM 7207 O O . VAL A 1 918 ? 21.832 -46.147 -27.783 1.00 94.12 918 VAL A O 1
ATOM 7210 N N . LEU A 1 919 ? 21.149 -46.178 -25.649 1.00 93.62 919 LEU A N 1
ATOM 7211 C CA . LEU A 1 919 ? 20.516 -47.494 -25.708 1.00 93.62 919 LEU A CA 1
ATOM 7212 C C . LEU A 1 919 ? 19.012 -47.344 -25.972 1.00 93.62 919 LEU A C 1
ATOM 7214 O O . LEU A 1 919 ? 18.299 -46.738 -25.171 1.00 93.62 919 LEU A O 1
ATOM 7218 N N . LEU A 1 920 ? 18.525 -47.935 -27.065 1.00 92.88 920 LEU A N 1
ATOM 7219 C CA . LEU A 1 920 ? 17.093 -48.049 -27.359 1.00 92.88 920 LEU A CA 1
ATOM 7220 C C . LEU A 1 920 ? 16.632 -49.505 -27.247 1.00 92.88 920 LEU A C 1
ATOM 7222 O O . LEU A 1 920 ? 17.418 -50.435 -27.444 1.00 92.88 920 LEU A O 1
ATOM 7226 N N . ILE A 1 921 ? 15.341 -49.687 -26.974 1.00 91.06 921 ILE A N 1
ATOM 7227 C CA . ILE A 1 921 ? 14.653 -50.982 -26.880 1.00 91.06 921 ILE A CA 1
ATOM 7228 C C . ILE A 1 921 ? 13.447 -51.046 -27.827 1.00 91.06 921 ILE A C 1
ATOM 7230 O O . ILE A 1 921 ? 12.901 -50.017 -28.228 1.00 91.06 921 ILE A O 1
ATOM 7234 N N . THR A 1 922 ? 12.991 -52.249 -28.167 1.00 86.06 922 THR A N 1
ATOM 7235 C CA . THR A 1 922 ? 11.769 -52.466 -28.965 1.00 86.06 922 THR A CA 1
ATOM 7236 C C . THR A 1 922 ? 10.487 -52.288 -28.139 1.00 86.06 922 THR A C 1
ATOM 7238 O O . THR A 1 922 ? 10.437 -52.688 -26.979 1.00 86.06 922 THR A O 1
ATOM 7241 N N . SER A 1 923 ? 9.424 -51.711 -28.716 1.00 77.06 923 SER A N 1
ATOM 7242 C CA . SER A 1 923 ? 8.291 -51.204 -27.918 1.00 77.06 923 SER A CA 1
ATOM 7243 C C . SER A 1 923 ? 7.186 -52.188 -27.510 1.00 77.06 923 SER A C 1
ATOM 7245 O O . SER A 1 923 ? 6.312 -51.779 -26.744 1.00 77.06 923 SER A O 1
ATOM 7247 N N . THR A 1 924 ? 7.105 -53.404 -28.066 1.00 61.78 924 THR A N 1
ATOM 7248 C CA . THR A 1 924 ? 6.122 -54.429 -27.636 1.00 61.78 924 THR A CA 1
ATOM 7249 C C . THR A 1 924 ? 6.432 -55.826 -28.183 1.00 61.78 924 THR A C 1
ATOM 7251 O O . THR A 1 924 ? 7.063 -55.975 -29.229 1.00 61.78 924 THR A O 1
ATOM 7254 N N . SER A 1 925 ? 5.949 -56.840 -27.466 1.00 47.97 925 SER A N 1
ATOM 7255 C CA . SER A 1 925 ? 6.192 -58.270 -27.651 1.00 47.97 925 SER A CA 1
ATOM 7256 C C . SER A 1 925 ? 5.395 -58.892 -28.810 1.00 47.97 925 SER A C 1
ATOM 7258 O O . SER A 1 925 ? 4.243 -59.294 -28.660 1.00 47.97 925 SER A O 1
ATOM 7260 N N . SER A 1 926 ? 6.042 -59.051 -29.968 1.00 41.03 926 SER A N 1
ATOM 7261 C CA . SER A 1 926 ? 5.629 -60.037 -30.978 1.00 41.03 926 SER A CA 1
ATOM 7262 C C . SER A 1 926 ? 6.680 -61.142 -31.074 1.00 41.03 926 SER A C 1
ATOM 7264 O O . SER A 1 926 ? 7.885 -60.879 -31.082 1.00 41.03 926 SER A O 1
ATOM 7266 N N . SER A 1 927 ? 6.227 -62.394 -31.148 1.00 43.94 927 SER A N 1
ATOM 7267 C CA . SER A 1 927 ? 7.074 -63.596 -31.127 1.00 43.94 927 SER A CA 1
ATOM 7268 C C . SER A 1 927 ? 8.050 -63.712 -32.308 1.00 43.94 927 SER A C 1
ATOM 7270 O O . SER A 1 927 ? 8.943 -64.554 -32.270 1.00 43.94 927 SER A O 1
ATOM 7272 N N . SER A 1 928 ? 7.941 -62.858 -33.332 1.00 47.06 928 SER A N 1
ATOM 7273 C CA . SER A 1 928 ? 8.876 -62.810 -34.460 1.00 47.06 928 SER A CA 1
ATOM 7274 C C . SER A 1 928 ? 10.182 -62.063 -34.163 1.00 47.06 928 SER A C 1
ATOM 7276 O O . SER A 1 928 ? 11.180 -62.317 -34.831 1.00 47.06 928 SER A O 1
ATOM 7278 N N . ALA A 1 929 ? 10.208 -61.138 -33.194 1.00 45.94 929 ALA A N 1
ATOM 7279 C CA . ALA A 1 929 ? 11.389 -60.299 -32.945 1.00 45.94 929 ALA A CA 1
ATOM 7280 C C . ALA A 1 929 ? 12.482 -61.013 -32.126 1.00 45.94 929 ALA A C 1
ATOM 7282 O O . ALA A 1 929 ? 13.669 -60.844 -32.406 1.00 45.94 929 ALA A O 1
ATOM 7283 N N . ALA A 1 930 ? 12.092 -61.844 -31.152 1.00 45.03 930 ALA A N 1
ATOM 7284 C CA . ALA A 1 930 ? 13.025 -62.543 -30.262 1.00 45.03 930 ALA A CA 1
ATOM 7285 C C . ALA A 1 930 ? 13.903 -63.584 -30.987 1.00 45.03 930 ALA A C 1
ATOM 7287 O O . ALA A 1 930 ? 15.032 -63.837 -30.578 1.00 45.03 930 ALA A O 1
ATOM 7288 N N . VAL A 1 931 ? 13.419 -64.155 -32.098 1.00 45.97 931 VAL A N 1
ATOM 7289 C CA . VAL A 1 931 ? 14.111 -65.223 -32.848 1.00 45.97 931 VAL A CA 1
ATOM 7290 C C . VAL A 1 931 ? 15.293 -64.696 -33.686 1.00 45.97 931 VAL A C 1
ATOM 7292 O O . VAL A 1 931 ? 16.181 -65.465 -34.045 1.00 45.97 931 VAL A O 1
ATOM 7295 N N . ALA A 1 932 ? 15.351 -63.391 -33.984 1.00 48.19 932 ALA A N 1
ATOM 7296 C CA . ALA A 1 932 ? 16.358 -62.806 -34.883 1.00 48.19 932 ALA A CA 1
ATOM 7297 C C . ALA A 1 932 ? 17.637 -62.285 -34.185 1.00 48.19 932 ALA A C 1
ATOM 7299 O O . ALA A 1 932 ? 18.652 -62.040 -34.850 1.00 48.19 932 ALA A O 1
ATOM 7300 N N . GLY A 1 933 ? 17.613 -62.082 -32.863 1.00 52.66 933 GLY A N 1
ATOM 7301 C CA . GLY A 1 933 ? 18.744 -61.532 -32.103 1.00 52.66 933 GLY A CA 1
ATOM 7302 C C . GLY A 1 933 ? 19.297 -60.212 -32.672 1.00 52.66 933 GLY A C 1
ATOM 7303 O O . GLY A 1 933 ? 18.562 -59.368 -33.184 1.00 52.66 933 GLY A O 1
ATOM 7304 N N . ASN A 1 934 ? 20.624 -60.042 -32.629 1.00 49.72 934 ASN A N 1
ATOM 7305 C CA . ASN A 1 934 ? 21.318 -58.834 -33.111 1.00 49.72 934 ASN A CA 1
ATOM 7306 C C . ASN A 1 934 ? 21.270 -58.612 -34.643 1.00 49.72 934 ASN A C 1
ATOM 7308 O O . ASN A 1 934 ? 21.842 -57.634 -35.120 1.00 49.72 934 ASN A O 1
ATOM 7312 N N . SER A 1 935 ? 20.620 -59.485 -35.424 1.00 53.38 935 SER A N 1
ATOM 7313 C CA . SER A 1 935 ? 20.612 -59.414 -36.898 1.00 53.38 935 SER A CA 1
ATOM 7314 C C . SER A 1 935 ? 19.501 -58.537 -37.504 1.00 53.38 935 SER A C 1
ATOM 7316 O O . SER A 1 935 ? 19.392 -58.436 -38.725 1.00 53.38 935 SER A O 1
ATOM 7318 N N . LEU A 1 936 ? 18.690 -57.863 -36.678 1.00 60.72 936 LEU A N 1
ATOM 7319 C CA . LEU A 1 936 ? 17.617 -56.978 -37.147 1.00 60.72 936 LEU A CA 1
ATOM 7320 C C . LEU A 1 936 ? 18.160 -55.760 -37.940 1.00 60.72 936 LEU A C 1
ATOM 7322 O O . LEU A 1 936 ? 18.959 -54.984 -37.396 1.00 60.72 936 LEU A O 1
ATOM 7326 N N . PRO A 1 937 ? 17.702 -55.534 -39.192 1.00 61.28 937 PRO A N 1
ATOM 7327 C CA . PRO A 1 937 ? 18.055 -54.347 -39.970 1.00 61.28 937 PRO A CA 1
ATOM 7328 C C . PRO A 1 937 ? 17.560 -53.055 -39.308 1.00 61.28 937 PRO A C 1
ATOM 7330 O O . PRO A 1 937 ? 16.432 -53.000 -38.819 1.00 61.28 937 PRO A O 1
ATOM 7333 N N . LEU A 1 938 ? 18.378 -51.997 -39.363 1.00 59.12 938 LEU A N 1
ATOM 7334 C CA . LEU A 1 938 ? 18.082 -50.683 -38.766 1.00 59.12 938 LEU A CA 1
ATOM 7335 C C . LEU A 1 938 ? 16.742 -50.088 -39.236 1.00 59.12 938 LEU A C 1
ATOM 7337 O O . LEU A 1 938 ? 16.022 -49.505 -38.432 1.00 59.12 938 LEU A O 1
ATOM 7341 N N . ASN A 1 939 ? 16.393 -50.298 -40.508 1.00 57.38 939 ASN A N 1
ATOM 7342 C CA . ASN A 1 939 ? 15.204 -49.734 -41.153 1.00 57.38 939 ASN A CA 1
ATOM 7343 C C . ASN A 1 939 ? 14.043 -50.739 -41.297 1.00 57.38 939 ASN A C 1
ATOM 7345 O O . ASN A 1 939 ? 13.256 -50.614 -42.231 1.00 57.38 939 ASN A O 1
ATOM 7349 N N . ASN A 1 940 ? 13.921 -51.759 -40.437 1.00 65.69 940 ASN A N 1
ATOM 7350 C CA . ASN A 1 940 ? 12.746 -52.641 -40.483 1.00 65.69 940 ASN A CA 1
ATOM 7351 C C . ASN A 1 940 ? 11.490 -51.876 -40.000 1.00 65.69 940 ASN A C 1
ATOM 7353 O O . ASN A 1 940 ? 11.386 -51.615 -38.799 1.00 65.69 940 ASN A O 1
ATOM 7357 N N . PRO A 1 941 ? 10.510 -51.556 -40.874 1.00 62.50 941 PRO A N 1
ATOM 7358 C CA . PRO A 1 941 ? 9.344 -50.746 -40.500 1.00 62.50 941 PRO A CA 1
ATOM 7359 C C . PRO A 1 941 ? 8.414 -51.455 -39.502 1.00 62.50 941 PRO A C 1
ATOM 7361 O O . PRO A 1 941 ? 7.569 -50.818 -38.879 1.00 62.50 941 PRO A O 1
ATOM 7364 N N . SER A 1 942 ? 8.585 -52.767 -39.320 1.00 63.22 942 SER A N 1
ATOM 7365 C CA . SER A 1 942 ? 7.826 -53.589 -38.370 1.00 63.22 942 SER A CA 1
ATOM 7366 C C . SER A 1 942 ? 8.292 -53.418 -36.916 1.00 63.22 942 SER A C 1
ATOM 7368 O O . SER A 1 942 ? 7.676 -53.975 -36.010 1.00 63.22 942 SER A O 1
ATOM 7370 N N . VAL A 1 943 ? 9.391 -52.691 -36.671 1.00 71.94 943 VAL A N 1
ATOM 7371 C CA . VAL A 1 943 ? 10.009 -52.531 -35.347 1.00 71.94 943 VAL A CA 1
ATOM 7372 C C . VAL A 1 943 ? 9.983 -51.062 -34.927 1.00 71.94 943 VAL A C 1
ATOM 7374 O O . VAL A 1 943 ? 10.560 -50.202 -35.581 1.00 71.94 943 VAL A O 1
ATOM 7377 N N . THR A 1 944 ? 9.342 -50.767 -33.794 1.00 83.69 944 THR A N 1
ATOM 7378 C CA . THR A 1 944 ? 9.353 -49.425 -33.187 1.00 83.69 944 THR A CA 1
ATOM 7379 C C . THR A 1 944 ? 10.338 -49.374 -32.023 1.00 83.69 944 THR A C 1
ATOM 7381 O O . THR A 1 944 ? 10.171 -50.100 -31.039 1.00 83.69 944 THR A O 1
ATOM 7384 N N . TRP A 1 945 ? 11.323 -48.479 -32.112 1.00 87.88 945 TRP A N 1
ATOM 7385 C CA . TRP A 1 945 ? 12.306 -48.217 -31.058 1.00 87.88 945 TRP A CA 1
ATOM 7386 C C . TRP A 1 945 ? 11.808 -47.162 -30.059 1.00 87.88 945 TRP A C 1
ATOM 7388 O O . TRP A 1 945 ? 11.122 -46.206 -30.430 1.00 87.88 945 TRP A O 1
ATOM 7398 N N . VAL A 1 946 ? 12.133 -47.344 -28.778 1.00 91.94 946 VAL A N 1
ATOM 7399 C CA . VAL A 1 946 ? 11.800 -46.437 -27.667 1.00 91.94 946 VAL A CA 1
ATOM 7400 C C . VAL A 1 946 ? 12.898 -46.433 -26.595 1.00 91.94 946 VAL A C 1
ATOM 7402 O O . VAL A 1 946 ? 13.744 -47.322 -26.555 1.00 91.94 946 VAL A O 1
ATOM 7405 N N . PHE A 1 947 ? 12.860 -45.442 -25.702 1.00 94.12 947 PHE A N 1
ATOM 7406 C CA . PHE A 1 947 ? 13.584 -45.470 -24.427 1.00 94.12 947 PHE A CA 1
ATOM 7407 C C . PHE A 1 947 ? 12.835 -46.304 -23.378 1.00 94.12 947 PHE A C 1
ATOM 7409 O O . PHE A 1 947 ? 11.601 -46.354 -23.414 1.00 94.12 947 PHE A O 1
ATOM 7416 N N . ALA A 1 948 ? 13.579 -46.890 -22.435 1.00 88.88 948 ALA A N 1
ATOM 7417 C CA . ALA A 1 948 ? 13.030 -47.674 -21.329 1.00 88.88 948 ALA A CA 1
ATOM 7418 C C . ALA A 1 948 ? 12.224 -46.796 -20.361 1.00 88.88 948 ALA A C 1
ATOM 7420 O O . ALA A 1 948 ? 12.751 -45.782 -19.886 1.00 88.88 948 ALA A O 1
ATOM 7421 N N . LYS A 1 949 ? 10.955 -47.148 -20.108 1.00 91.88 949 LYS A N 1
ATOM 7422 C CA . LYS A 1 949 ? 10.045 -46.409 -19.219 1.00 91.88 949 LYS A CA 1
ATOM 7423 C C . LYS A 1 949 ? 8.765 -47.173 -18.853 1.00 91.88 949 LYS A C 1
ATOM 7425 O O . LYS A 1 949 ? 7.972 -47.558 -19.721 1.00 91.88 949 LYS A O 1
ATOM 7430 N N . GLY A 1 950 ? 8.422 -47.160 -17.572 1.00 86.75 950 GLY A N 1
ATOM 7431 C CA . GLY A 1 950 ? 7.180 -47.744 -17.074 1.00 86.75 950 GLY A CA 1
ATOM 7432 C C . GLY A 1 950 ? 6.528 -46.918 -15.980 1.00 86.75 950 GLY A C 1
ATOM 7433 O O . GLY A 1 950 ? 6.639 -45.695 -15.974 1.00 86.75 950 GLY A O 1
ATOM 7434 N N . SER A 1 951 ? 5.662 -47.553 -15.198 1.00 86.50 951 SER A N 1
ATOM 7435 C CA . SER A 1 951 ? 4.785 -46.850 -14.250 1.00 86.50 951 SER A CA 1
ATOM 7436 C C . SER A 1 951 ? 5.489 -46.651 -12.914 1.00 86.50 951 SER A C 1
ATOM 7438 O O . SER A 1 951 ? 6.182 -47.553 -12.459 1.00 86.50 951 SER A O 1
ATOM 7440 N N . ILE A 1 952 ? 5.275 -45.494 -12.286 1.00 85.25 952 ILE A N 1
ATOM 7441 C CA . ILE A 1 952 ? 5.727 -45.261 -10.910 1.00 85.25 952 ILE A CA 1
ATOM 7442 C C . ILE A 1 952 ? 4.773 -46.021 -9.978 1.00 85.25 952 ILE A C 1
ATOM 7444 O O . ILE A 1 952 ? 3.553 -45.855 -10.089 1.00 85.25 952 ILE A O 1
ATOM 7448 N N . ALA A 1 953 ? 5.304 -46.884 -9.113 1.00 76.25 953 ALA A N 1
ATOM 7449 C CA . ALA A 1 953 ? 4.513 -47.631 -8.140 1.00 76.25 953 ALA A CA 1
ATOM 7450 C C . ALA A 1 953 ? 4.012 -46.730 -6.991 1.00 76.25 953 ALA A C 1
ATOM 7452 O O . ALA A 1 953 ? 4.489 -45.615 -6.782 1.00 76.25 953 ALA A O 1
ATOM 7453 N N . TYR A 1 954 ? 3.021 -47.203 -6.231 1.00 59.53 954 TYR A N 1
ATOM 7454 C CA . TYR A 1 954 ? 2.490 -46.451 -5.092 1.00 59.53 954 TYR A CA 1
ATOM 7455 C C . TYR A 1 954 ? 3.567 -46.293 -4.004 1.00 59.53 954 TYR A C 1
ATOM 7457 O O . TYR A 1 954 ? 4.037 -47.286 -3.455 1.00 59.53 954 TYR A O 1
ATOM 7465 N N . GLY A 1 955 ? 3.960 -45.048 -3.715 1.00 67.56 955 GLY A N 1
ATOM 7466 C CA . GLY A 1 955 ? 5.040 -44.719 -2.775 1.00 67.56 955 GLY A CA 1
ATOM 7467 C C . GLY A 1 955 ? 6.463 -44.745 -3.359 1.00 67.56 955 GLY A C 1
ATOM 7468 O O . GLY A 1 955 ? 7.411 -44.506 -2.620 1.00 67.56 955 GLY A O 1
ATOM 7469 N N . GLU A 1 956 ? 6.633 -45.011 -4.658 1.00 78.12 956 GLU A N 1
ATOM 7470 C CA . GLU A 1 956 ? 7.932 -44.974 -5.350 1.00 78.12 956 GLU A CA 1
ATOM 7471 C C . GLU A 1 956 ? 8.227 -43.551 -5.875 1.00 78.12 956 GLU A C 1
ATOM 7473 O O . GLU A 1 956 ? 7.325 -42.877 -6.379 1.00 78.12 956 GLU A O 1
ATOM 7478 N N . ASP A 1 957 ? 9.476 -43.072 -5.783 1.00 82.94 957 ASP A N 1
ATOM 7479 C CA . ASP A 1 957 ? 9.878 -41.825 -6.455 1.00 82.94 957 ASP A CA 1
ATOM 7480 C C . ASP A 1 957 ? 10.108 -42.054 -7.959 1.00 82.94 957 ASP A C 1
ATOM 7482 O O . ASP A 1 957 ? 10.509 -43.133 -8.401 1.00 82.94 957 ASP A O 1
ATOM 7486 N N . GLY A 1 958 ? 9.922 -41.006 -8.766 1.00 80.69 958 GLY A N 1
ATOM 7487 C CA . GLY A 1 958 ? 10.182 -41.050 -10.205 1.00 80.69 958 GLY A CA 1
ATOM 7488 C C . GLY A 1 958 ? 11.624 -41.435 -10.547 1.00 80.69 958 GLY A C 1
ATOM 7489 O O . GLY A 1 958 ? 11.854 -42.095 -11.560 1.00 80.69 958 GLY A O 1
ATOM 7490 N N . ARG A 1 959 ? 12.603 -41.101 -9.697 1.00 90.00 959 ARG A N 1
ATOM 7491 C CA . ARG A 1 959 ? 14.007 -41.478 -9.919 1.00 90.00 959 ARG A CA 1
ATOM 7492 C C . ARG A 1 959 ? 14.248 -42.970 -9.720 1.00 90.00 959 ARG A C 1
ATOM 7494 O O . ARG A 1 959 ? 14.908 -43.584 -10.557 1.00 90.00 959 ARG A O 1
ATOM 7501 N N . ASP A 1 960 ? 13.686 -43.548 -8.665 1.00 88.00 960 ASP A N 1
ATOM 7502 C CA . ASP A 1 960 ? 13.823 -44.976 -8.368 1.00 88.00 960 ASP A CA 1
ATOM 7503 C C . ASP A 1 960 ? 13.087 -45.817 -9.416 1.00 88.00 960 ASP A C 1
ATOM 7505 O O . ASP A 1 960 ? 13.671 -46.744 -9.984 1.00 88.00 960 ASP A O 1
ATOM 7509 N N . ALA A 1 961 ? 11.873 -45.399 -9.794 1.00 88.88 961 ALA A N 1
ATOM 7510 C CA . ALA A 1 961 ? 11.132 -45.979 -10.908 1.00 88.88 961 ALA A CA 1
ATOM 7511 C C . ALA A 1 961 ? 11.938 -45.926 -12.222 1.00 88.88 961 ALA A C 1
ATOM 7513 O O . ALA A 1 961 ? 12.037 -46.924 -12.930 1.00 88.88 961 ALA A O 1
ATOM 7514 N N . ALA A 1 962 ? 12.581 -44.796 -12.547 1.00 90.62 962 ALA A N 1
ATOM 7515 C CA . ALA A 1 962 ? 13.408 -44.682 -13.752 1.00 90.62 962 ALA A CA 1
ATOM 7516 C C . ALA A 1 962 ? 14.597 -45.664 -13.761 1.00 90.62 962 ALA A C 1
ATOM 7518 O O . ALA A 1 962 ? 14.920 -46.221 -14.815 1.00 90.62 962 ALA A O 1
ATOM 7519 N N . ILE A 1 963 ? 15.240 -45.887 -12.608 1.00 90.06 963 ILE A N 1
ATOM 7520 C CA . ILE A 1 963 ? 16.350 -46.843 -12.454 1.00 90.06 963 ILE A CA 1
ATOM 7521 C C . ILE A 1 963 ? 15.846 -48.285 -12.585 1.00 90.06 963 ILE A C 1
ATOM 7523 O O . ILE A 1 963 ? 16.462 -49.082 -13.298 1.00 90.06 963 ILE A O 1
ATOM 7527 N N . ARG A 1 964 ? 14.723 -48.617 -11.935 1.00 93.00 964 ARG A N 1
ATOM 7528 C CA . ARG A 1 964 ? 14.090 -49.940 -12.003 1.00 93.00 964 ARG A CA 1
ATOM 7529 C C . ARG A 1 964 ? 13.718 -50.303 -13.443 1.00 93.00 964 ARG A C 1
ATOM 7531 O O . ARG A 1 964 ? 14.154 -51.335 -13.940 1.00 93.00 964 ARG A O 1
ATOM 7538 N N . GLU A 1 965 ? 13.028 -49.417 -14.152 1.00 92.88 965 GLU A N 1
ATOM 7539 C CA . GLU A 1 965 ? 12.586 -49.637 -15.538 1.00 92.88 965 GLU A CA 1
ATOM 7540 C C . GLU A 1 965 ? 13.767 -49.780 -16.521 1.00 92.88 965 GLU A C 1
ATOM 7542 O O . GLU A 1 965 ? 13.715 -50.569 -17.465 1.00 92.88 965 GLU A O 1
ATOM 7547 N N . ALA A 1 966 ? 14.886 -49.082 -16.285 1.00 91.56 966 ALA A N 1
ATOM 7548 C CA . ALA A 1 966 ? 16.108 -49.254 -17.078 1.00 91.56 966 ALA A CA 1
ATOM 7549 C C . ALA A 1 966 ? 16.796 -50.618 -16.851 1.00 91.56 966 ALA A C 1
ATOM 7551 O O . ALA A 1 966 ? 17.433 -51.158 -17.763 1.00 91.56 966 ALA A O 1
ATOM 7552 N N . LEU A 1 967 ? 16.648 -51.195 -15.657 1.00 90.81 967 LEU A N 1
ATOM 7553 C CA . LEU A 1 967 ? 17.109 -52.545 -15.341 1.00 90.81 967 LEU A CA 1
ATOM 7554 C C . LEU A 1 967 ? 16.156 -53.616 -15.901 1.00 90.81 967 LEU A C 1
ATOM 7556 O O . LEU A 1 967 ? 16.624 -54.610 -16.456 1.00 90.81 967 LEU A O 1
ATOM 7560 N N . GLU A 1 968 ? 14.845 -53.404 -15.786 1.00 88.75 968 GLU A N 1
ATOM 7561 C CA . GLU A 1 968 ? 13.794 -54.353 -16.177 1.00 88.75 968 GLU A CA 1
ATOM 7562 C C . GLU A 1 968 ? 13.601 -54.432 -17.698 1.00 88.75 968 GLU A C 1
ATOM 7564 O O . GLU A 1 968 ? 13.715 -55.521 -18.260 1.00 88.75 968 GLU A O 1
ATOM 7569 N N . GLU A 1 969 ? 13.400 -53.304 -18.393 1.00 90.44 969 GLU A N 1
ATOM 7570 C CA . GLU A 1 969 ? 13.161 -53.307 -19.845 1.00 90.44 969 GLU A CA 1
ATOM 7571 C C . GLU A 1 969 ? 14.470 -53.370 -20.665 1.00 90.44 969 GLU A C 1
ATOM 7573 O O . GLU A 1 969 ? 14.496 -53.949 -21.756 1.00 90.44 969 GLU A O 1
ATOM 7578 N N . ALA A 1 970 ? 15.571 -52.781 -20.168 1.00 88.44 970 ALA A N 1
ATOM 7579 C CA . ALA A 1 970 ? 16.826 -52.610 -20.924 1.00 88.44 970 ALA A CA 1
ATOM 7580 C C . ALA A 1 970 ? 18.069 -53.304 -20.327 1.00 88.44 970 ALA A C 1
ATOM 7582 O O . ALA A 1 970 ? 19.121 -53.333 -20.978 1.00 88.44 970 ALA A O 1
ATOM 7583 N N . GLY A 1 971 ? 17.994 -53.891 -19.129 1.00 90.06 971 GLY A N 1
ATOM 7584 C CA . GLY A 1 971 ? 19.081 -54.692 -18.554 1.00 90.06 971 GLY A CA 1
ATOM 7585 C C . GLY A 1 971 ? 20.374 -53.926 -18.280 1.00 90.06 971 GLY A C 1
ATOM 7586 O O . GLY A 1 971 ? 21.464 -54.501 -18.407 1.00 90.06 971 GLY A O 1
ATOM 7587 N N . VAL A 1 972 ? 20.271 -52.632 -17.969 1.00 91.81 972 VAL A N 1
ATOM 7588 C CA . VAL A 1 972 ? 21.409 -51.754 -17.664 1.00 91.81 972 VAL A CA 1
ATOM 7589 C C . VAL A 1 972 ? 21.309 -51.158 -16.266 1.00 91.81 972 VAL A C 1
ATOM 7591 O O . VAL A 1 972 ? 20.227 -50.898 -15.751 1.00 91.81 972 VAL A O 1
ATOM 7594 N N . ARG A 1 973 ? 22.470 -50.918 -15.657 1.00 90.00 973 ARG A N 1
ATOM 7595 C CA . ARG A 1 973 ? 22.629 -50.159 -14.413 1.00 90.00 973 ARG A CA 1
ATOM 7596 C C . ARG A 1 973 ? 23.579 -48.999 -14.659 1.00 90.00 973 ARG A C 1
ATOM 7598 O O . ARG A 1 973 ? 24.470 -49.085 -15.507 1.00 90.00 973 ARG A O 1
ATOM 7605 N N . GLY A 1 974 ? 23.389 -47.915 -13.923 1.00 86.69 974 GLY A N 1
ATOM 7606 C CA . GLY A 1 974 ? 24.142 -46.688 -14.119 1.00 86.69 974 GLY A CA 1
ATOM 7607 C C . GLY A 1 974 ? 23.910 -45.673 -13.015 1.00 86.69 974 GLY A C 1
ATOM 7608 O O . GLY A 1 974 ? 23.071 -45.876 -12.140 1.00 86.69 974 GLY A O 1
ATOM 7609 N N . GLN A 1 975 ? 24.644 -44.567 -13.079 1.00 88.62 975 GLN A N 1
ATOM 7610 C CA . GLN A 1 975 ? 24.384 -43.404 -12.237 1.00 88.62 975 GLN A CA 1
ATOM 7611 C C . GLN A 1 975 ? 23.291 -42.551 -12.889 1.00 88.62 975 GLN A C 1
ATOM 7613 O O . GLN A 1 975 ? 23.425 -42.148 -14.048 1.00 88.62 975 GLN A O 1
ATOM 7618 N N . LEU A 1 976 ? 22.211 -42.277 -12.155 1.00 87.88 976 LEU A N 1
ATOM 7619 C CA . LEU A 1 976 ? 21.131 -41.420 -12.639 1.00 87.88 976 LEU A CA 1
ATOM 7620 C C . LEU A 1 976 ? 21.585 -39.953 -12.653 1.00 87.88 976 LEU A C 1
ATOM 7622 O O . LEU A 1 976 ? 22.130 -39.441 -11.675 1.00 87.88 976 LEU A O 1
ATOM 7626 N N . GLY A 1 977 ? 21.371 -39.292 -13.783 1.00 83.31 977 GLY A N 1
ATOM 7627 C CA . GLY A 1 977 ? 21.732 -37.906 -14.043 1.00 83.31 977 GLY A CA 1
ATOM 7628 C C . GLY A 1 977 ? 20.546 -36.934 -13.931 1.00 83.31 977 GLY A C 1
ATOM 7629 O O . GLY A 1 977 ? 19.545 -37.217 -13.260 1.00 83.31 977 GLY A O 1
ATOM 7630 N N . PRO A 1 978 ? 20.645 -35.757 -14.574 1.00 84.25 978 PRO A N 1
ATOM 7631 C CA . PRO A 1 978 ? 19.568 -34.772 -14.585 1.00 84.25 978 PRO A CA 1
ATOM 7632 C C . PRO A 1 978 ? 18.323 -35.272 -15.337 1.00 84.25 978 PRO A C 1
ATOM 7634 O O . PRO A 1 978 ? 18.377 -36.191 -16.160 1.00 84.25 978 PRO A O 1
ATOM 7637 N N . LEU A 1 979 ? 17.189 -34.637 -15.040 1.00 88.94 979 LEU A N 1
ATOM 7638 C CA . LEU A 1 979 ? 15.939 -34.798 -15.780 1.00 88.94 979 LEU A CA 1
ATOM 7639 C C . LEU A 1 979 ? 16.076 -34.141 -17.164 1.00 88.94 979 LEU A C 1
ATOM 7641 O O . LEU A 1 979 ? 16.441 -32.974 -17.265 1.00 88.94 979 LEU A O 1
ATOM 7645 N N . VAL A 1 980 ? 15.755 -34.887 -18.218 1.00 83.38 980 VAL A N 1
ATOM 7646 C CA . VAL A 1 980 ? 15.840 -34.460 -19.624 1.00 83.38 980 VAL A CA 1
ATOM 7647 C C . VAL A 1 980 ? 14.518 -33.855 -20.097 1.00 83.38 980 VAL A C 1
ATOM 7649 O O . VAL A 1 980 ? 14.476 -32.815 -20.755 1.00 83.38 980 VAL A O 1
ATOM 7652 N N . SER A 1 981 ? 13.403 -34.518 -19.785 1.00 84.12 981 SER A N 1
ATOM 7653 C CA . SER A 1 981 ? 12.076 -34.088 -20.238 1.00 84.12 981 SER A CA 1
ATOM 7654 C C . SER A 1 981 ? 10.958 -34.687 -19.393 1.00 84.12 981 SER A C 1
ATOM 7656 O O . SER A 1 981 ? 11.079 -35.816 -18.919 1.00 84.12 981 SER A O 1
ATOM 7658 N N . ILE A 1 982 ? 9.848 -33.953 -19.280 1.00 78.50 982 ILE A N 1
ATOM 7659 C CA . ILE A 1 982 ? 8.551 -34.490 -18.861 1.00 78.50 982 ILE A CA 1
ATOM 7660 C C . ILE A 1 982 ? 7.624 -34.409 -20.072 1.00 78.50 982 ILE A C 1
ATOM 7662 O O . ILE A 1 982 ? 7.436 -33.334 -20.634 1.00 78.50 982 ILE A O 1
ATOM 7666 N N . THR A 1 983 ? 7.070 -35.541 -20.503 1.00 74.56 983 THR A N 1
ATOM 7667 C CA . THR A 1 983 ? 6.119 -35.610 -21.625 1.00 74.56 983 THR A CA 1
ATOM 7668 C C . THR A 1 983 ? 4.726 -35.942 -21.114 1.00 74.56 983 THR A C 1
ATOM 7670 O O . THR A 1 983 ? 4.546 -36.975 -20.471 1.00 74.56 983 THR A O 1
ATOM 7673 N N . TYR A 1 984 ? 3.723 -35.145 -21.477 1.00 68.44 984 TYR A N 1
ATOM 7674 C CA . TYR A 1 984 ? 2.318 -35.441 -21.198 1.00 68.44 984 TYR A CA 1
ATOM 7675 C C . TYR A 1 984 ? 1.646 -36.031 -22.441 1.00 68.44 984 TYR A C 1
ATOM 7677 O O . TYR A 1 984 ? 1.685 -35.439 -23.515 1.00 68.44 984 TYR A O 1
ATOM 7685 N N . LYS A 1 985 ? 1.012 -37.202 -22.315 1.00 66.69 985 LYS A N 1
ATOM 7686 C CA . LYS A 1 985 ? 0.232 -37.822 -23.396 1.00 66.69 985 LYS A CA 1
ATOM 7687 C C . LYS A 1 985 ? -1.170 -38.189 -22.931 1.00 66.69 985 LYS A C 1
ATOM 7689 O O . LYS A 1 985 ? -1.351 -39.132 -22.161 1.00 66.69 985 LYS A O 1
ATOM 7694 N N . ARG A 1 986 ? -2.182 -37.504 -23.467 1.00 56.38 986 ARG A N 1
ATOM 7695 C CA . ARG A 1 986 ? -3.594 -37.864 -23.279 1.00 56.38 986 ARG A CA 1
ATOM 7696 C C . ARG A 1 986 ? -3.881 -39.223 -23.940 1.00 56.38 986 ARG A C 1
ATOM 7698 O O . ARG A 1 986 ? -3.607 -39.420 -25.122 1.00 56.38 986 ARG A O 1
ATOM 7705 N N . LYS A 1 987 ? -4.441 -40.170 -23.185 1.00 57.75 987 LYS A N 1
ATOM 7706 C CA . LYS A 1 987 ? -4.913 -41.484 -23.658 1.00 57.75 987 LYS A CA 1
ATOM 7707 C C . LYS A 1 987 ? -6.374 -41.678 -23.248 1.00 57.75 987 LYS A C 1
ATOM 7709 O O . LYS A 1 987 ? -6.639 -42.161 -22.154 1.00 57.75 987 LYS A O 1
ATOM 7714 N N . ARG A 1 988 ? -7.321 -41.353 -24.140 1.00 61.56 988 ARG A N 1
ATOM 7715 C CA . ARG A 1 988 ? -8.790 -41.483 -23.959 1.00 61.56 988 ARG A CA 1
ATOM 7716 C C . ARG A 1 988 ? -9.331 -40.882 -22.643 1.00 61.56 988 ARG A C 1
ATOM 7718 O O . ARG A 1 988 ? -9.883 -39.790 -22.683 1.00 61.56 988 ARG A O 1
ATOM 7725 N N . ARG A 1 989 ? -9.181 -41.582 -21.510 1.00 57.72 989 ARG A N 1
ATOM 7726 C CA . ARG A 1 989 ? -9.674 -41.216 -20.167 1.00 57.72 989 ARG A CA 1
ATOM 7727 C C . ARG A 1 989 ? -8.582 -40.887 -19.130 1.00 57.72 989 ARG A C 1
ATOM 7729 O O . ARG A 1 989 ? -8.929 -40.591 -17.997 1.00 57.72 989 ARG A O 1
ATOM 7736 N N . THR A 1 990 ? -7.296 -40.901 -19.484 1.00 57.81 990 THR A N 1
ATOM 7737 C CA . THR A 1 990 ? -6.196 -40.503 -18.579 1.00 57.81 990 THR A CA 1
ATOM 7738 C C . THR A 1 990 ? -5.176 -39.599 -19.269 1.00 57.81 990 THR A C 1
ATOM 7740 O O . THR A 1 990 ? -5.083 -39.564 -20.502 1.00 57.81 990 THR A O 1
ATOM 7743 N N . VAL A 1 991 ? -4.388 -38.869 -18.479 1.00 66.94 991 VAL A N 1
ATOM 7744 C CA . VAL A 1 991 ? -3.183 -38.164 -18.944 1.00 66.94 991 VAL A CA 1
ATOM 7745 C C . VAL A 1 991 ? -1.968 -38.938 -18.448 1.00 66.94 991 VAL A C 1
ATOM 7747 O O . VAL A 1 991 ? -1.827 -39.165 -17.256 1.00 66.94 991 VAL A O 1
ATOM 7750 N N . VAL A 1 992 ? -1.085 -39.372 -19.345 1.00 74.12 992 VAL A N 1
ATOM 7751 C CA . VAL A 1 992 ? 0.154 -40.057 -18.960 1.00 74.12 992 VAL A CA 1
ATOM 7752 C C . VAL A 1 992 ? 1.283 -39.035 -18.898 1.00 74.12 992 VAL A C 1
ATOM 7754 O O . VAL A 1 992 ? 1.724 -38.574 -19.949 1.00 74.12 992 VAL A O 1
ATOM 7757 N N . ALA A 1 993 ? 1.754 -38.690 -17.703 1.00 81.31 993 ALA A N 1
ATOM 7758 C CA . ALA A 1 993 ? 2.962 -37.886 -17.520 1.00 81.31 993 ALA A CA 1
ATOM 7759 C C . ALA A 1 993 ? 4.169 -38.833 -17.481 1.00 81.31 993 ALA A C 1
ATOM 7761 O O . ALA A 1 993 ? 4.168 -39.763 -16.685 1.00 81.31 993 ALA A O 1
ATOM 7762 N N . THR A 1 994 ? 5.168 -38.659 -18.350 1.00 84.69 994 THR A N 1
ATOM 7763 C CA . THR A 1 994 ? 6.406 -39.457 -18.324 1.00 84.69 994 THR A CA 1
ATOM 7764 C C . THR A 1 994 ? 7.625 -38.586 -18.064 1.00 84.69 994 THR A C 1
ATOM 7766 O O . THR A 1 994 ? 7.949 -37.749 -18.903 1.00 84.69 994 THR A O 1
ATOM 7769 N N . GLU A 1 995 ? 8.318 -38.833 -16.960 1.00 90.44 995 GLU A N 1
ATOM 7770 C CA . GLU A 1 995 ? 9.622 -38.260 -16.624 1.00 90.44 995 GLU A CA 1
ATOM 7771 C C . GLU A 1 995 ? 10.744 -39.093 -17.270 1.00 90.44 995 GLU A C 1
ATOM 7773 O O . GLU A 1 995 ? 10.710 -40.322 -17.235 1.00 90.44 995 GLU A O 1
ATOM 7778 N N . MET A 1 996 ? 11.719 -38.440 -17.905 1.00 92.94 996 MET A N 1
ATOM 7779 C CA . MET A 1 996 ? 12.865 -39.091 -18.554 1.00 92.94 996 MET A CA 1
ATOM 7780 C C . MET A 1 996 ? 14.171 -38.492 -18.029 1.00 92.94 996 MET A C 1
ATOM 7782 O O . MET A 1 996 ? 14.387 -37.290 -18.185 1.00 92.94 996 MET A O 1
ATOM 7786 N N . HIS A 1 997 ? 15.051 -39.313 -17.461 1.00 94.00 997 HIS A N 1
ATOM 7787 C CA . HIS A 1 997 ? 16.355 -38.912 -16.911 1.00 94.00 997 HIS A CA 1
ATOM 7788 C C . HIS A 1 997 ? 17.523 -39.405 -17.771 1.00 94.00 997 HIS A C 1
ATOM 7790 O O . HIS A 1 997 ? 17.386 -40.402 -18.474 1.00 94.00 997 HIS A O 1
ATOM 7796 N N . ILE A 1 998 ? 18.695 -38.771 -17.692 1.00 94.19 998 ILE A N 1
ATOM 7797 C CA . ILE A 1 998 ? 19.932 -39.394 -18.201 1.00 94.19 998 ILE A CA 1
ATOM 7798 C C . ILE A 1 998 ? 20.316 -40.550 -17.274 1.00 94.19 998 ILE A C 1
ATOM 7800 O O . ILE A 1 998 ? 20.250 -40.401 -16.056 1.00 94.19 998 ILE A O 1
ATOM 7804 N N . LEU A 1 999 ? 20.770 -41.675 -17.827 1.00 95.12 999 LEU A N 1
ATOM 7805 C CA . LEU A 1 999 ? 21.400 -42.750 -17.059 1.00 95.12 999 LEU A CA 1
ATOM 7806 C C . LEU A 1 999 ? 22.791 -43.038 -17.626 1.00 95.12 999 LEU A C 1
ATOM 7808 O O . LEU A 1 999 ? 22.918 -43.594 -18.714 1.00 95.12 999 LEU A O 1
ATOM 7812 N N . TYR A 1 1000 ? 23.840 -42.687 -16.887 1.00 91.88 1000 TYR A N 1
ATOM 7813 C CA . TYR A 1 1000 ? 25.220 -42.988 -17.268 1.00 91.88 1000 TYR A CA 1
ATOM 7814 C C . TYR A 1 1000 ? 25.500 -44.468 -16.999 1.00 91.88 1000 TYR A C 1
ATOM 7816 O O . TYR A 1 1000 ? 25.703 -44.860 -15.849 1.00 91.88 1000 TYR A O 1
ATOM 7824 N N . VAL A 1 1001 ? 25.457 -45.304 -18.040 1.00 91.69 1001 VAL A N 1
ATOM 7825 C CA . VAL A 1 1001 ? 25.507 -46.766 -17.899 1.00 91.69 1001 VAL A CA 1
ATOM 7826 C C . VAL A 1 1001 ? 26.896 -47.223 -17.455 1.00 91.69 1001 VAL A C 1
ATOM 7828 O O . VAL A 1 1001 ? 27.890 -47.024 -18.152 1.00 91.69 1001 VAL A O 1
ATOM 7831 N N . THR A 1 1002 ? 26.948 -47.882 -16.298 1.00 86.81 1002 THR A N 1
ATOM 7832 C CA . THR A 1 1002 ? 28.160 -48.464 -15.704 1.00 86.81 1002 THR A CA 1
ATOM 7833 C C . THR A 1 1002 ? 28.226 -49.979 -15.885 1.00 86.81 1002 THR A C 1
ATOM 7835 O O . THR A 1 1002 ? 29.319 -50.541 -15.923 1.00 86.81 1002 THR A O 1
ATOM 7838 N N . GLN A 1 1003 ? 27.078 -50.650 -16.028 1.00 89.00 1003 GLN A N 1
ATOM 7839 C CA . GLN A 1 1003 ? 26.992 -52.099 -16.204 1.00 89.00 1003 GLN A CA 1
ATOM 7840 C C . GLN A 1 1003 ? 25.860 -52.469 -17.170 1.00 89.00 1003 GLN A C 1
ATOM 7842 O O . GLN A 1 1003 ? 24.743 -51.967 -17.060 1.00 89.00 1003 GLN A O 1
ATOM 7847 N N . GLN A 1 1004 ? 26.133 -53.405 -18.078 1.00 91.06 1004 GLN A N 1
ATOM 7848 C CA . GLN A 1 1004 ? 25.142 -54.036 -18.948 1.00 91.06 1004 GLN A CA 1
ATOM 7849 C C . GLN A 1 1004 ? 25.120 -55.539 -18.641 1.00 91.06 1004 GLN A C 1
ATOM 7851 O O . GLN A 1 1004 ? 26.150 -56.202 -18.743 1.00 91.06 1004 GLN A O 1
ATOM 7856 N N . LEU A 1 1005 ? 23.967 -56.073 -18.231 1.00 86.06 1005 LEU A N 1
ATOM 7857 C CA . LEU A 1 1005 ? 23.812 -57.489 -17.872 1.00 86.06 1005 LEU A CA 1
ATOM 7858 C C . LEU A 1 1005 ? 23.701 -58.363 -19.125 1.00 86.06 1005 LEU A C 1
ATOM 7860 O O . LEU A 1 1005 ? 23.098 -57.920 -20.096 1.00 86.06 1005 LEU A O 1
ATOM 7864 N N . SER A 1 1006 ? 24.227 -59.590 -19.129 1.00 76.62 1006 SER A N 1
ATOM 7865 C CA . SER A 1 1006 ? 24.057 -60.523 -20.261 1.00 76.62 1006 SER A CA 1
ATOM 7866 C C . SER A 1 1006 ? 22.610 -61.004 -20.420 1.00 76.62 1006 SER A C 1
ATOM 7868 O O . SER A 1 1006 ? 22.138 -61.102 -21.548 1.00 76.62 1006 SER A O 1
ATOM 7870 N N . HIS A 1 1007 ? 21.915 -61.202 -19.297 1.00 77.50 1007 HIS A N 1
ATOM 7871 C CA . HIS A 1 1007 ? 20.499 -61.566 -19.192 1.00 77.50 1007 HIS A CA 1
ATOM 7872 C C . HIS A 1 1007 ? 19.763 -60.565 -18.297 1.00 77.50 1007 HIS A C 1
ATOM 7874 O O . HIS A 1 1007 ? 20.356 -60.042 -17.348 1.00 77.50 1007 HIS A O 1
ATOM 7880 N N . TRP A 1 1008 ? 18.498 -60.267 -18.596 1.00 87.19 1008 TRP A N 1
ATOM 7881 C CA . TRP A 1 1008 ? 17.683 -59.306 -17.838 1.00 87.19 1008 TRP A CA 1
ATOM 7882 C C . TRP A 1 1008 ? 16.181 -59.611 -17.948 1.00 87.19 1008 TRP A C 1
ATOM 7884 O O . TRP A 1 1008 ? 15.785 -60.461 -18.737 1.00 87.19 1008 TRP A O 1
ATOM 7894 N N . GLY A 1 1009 ? 15.349 -58.935 -17.143 1.00 74.69 1009 GLY A N 1
ATOM 7895 C CA . GLY A 1 1009 ? 13.944 -59.315 -16.913 1.00 74.69 1009 GLY A CA 1
ATOM 7896 C C . GLY A 1 1009 ? 13.070 -59.447 -18.166 1.00 74.69 1009 GLY A C 1
ATOM 7897 O O . GLY A 1 1009 ? 12.181 -60.295 -18.199 1.00 74.69 1009 GLY A O 1
ATOM 7898 N N . GLU A 1 1010 ? 13.344 -58.660 -19.209 1.00 83.25 1010 GLU A N 1
ATOM 7899 C CA . GLU A 1 1010 ? 12.609 -58.695 -20.478 1.00 83.25 1010 GLU A CA 1
ATOM 7900 C C . GLU A 1 1010 ? 13.476 -59.108 -21.688 1.00 83.25 1010 GLU A C 1
ATOM 7902 O O . GLU A 1 1010 ? 13.129 -58.800 -22.830 1.00 83.25 1010 GLU A O 1
ATOM 7907 N N . ASP A 1 1011 ? 14.585 -59.833 -21.481 1.00 76.19 1011 ASP A N 1
ATOM 7908 C CA . ASP A 1 1011 ? 15.518 -60.218 -22.558 1.00 76.19 1011 ASP A CA 1
ATOM 7909 C C . ASP A 1 1011 ? 14.905 -61.126 -23.643 1.00 76.19 1011 ASP A C 1
ATOM 7911 O O . ASP A 1 1011 ? 15.219 -60.986 -24.826 1.00 76.19 1011 ASP A O 1
ATOM 7915 N N . GLY A 1 1012 ? 13.952 -61.982 -23.269 1.00 68.88 1012 GLY A N 1
ATOM 7916 C CA . GLY A 1 1012 ? 13.131 -62.769 -24.195 1.00 68.88 1012 GLY A CA 1
ATOM 7917 C C . GLY A 1 1012 ? 11.979 -61.999 -24.861 1.00 68.88 1012 GLY A C 1
ATOM 7918 O O . GLY A 1 1012 ? 11.306 -62.552 -25.731 1.00 68.88 1012 GLY A O 1
ATOM 7919 N N . GLN A 1 1013 ? 11.720 -60.746 -24.466 1.00 74.19 1013 GLN A N 1
ATOM 7920 C CA . GLN A 1 1013 ? 10.602 -59.930 -24.968 1.00 74.19 1013 GLN A CA 1
ATOM 7921 C C . GLN A 1 1013 ? 11.051 -58.698 -25.760 1.00 74.19 1013 GLN A C 1
ATOM 7923 O O . GLN A 1 1013 ? 10.297 -58.214 -26.610 1.00 74.19 1013 GLN A O 1
ATOM 7928 N N . ARG A 1 1014 ? 12.258 -58.178 -25.495 1.00 79.69 1014 ARG A N 1
ATOM 7929 C CA . ARG A 1 1014 ? 12.782 -56.962 -26.125 1.00 79.69 1014 ARG A CA 1
ATOM 7930 C C . ARG A 1 1014 ? 14.200 -57.128 -26.624 1.00 79.69 1014 ARG A C 1
ATOM 7932 O O . ARG A 1 1014 ? 15.090 -57.577 -25.910 1.00 79.69 1014 ARG A O 1
ATOM 7939 N N . VAL A 1 1015 ? 14.433 -56.620 -27.828 1.00 83.12 1015 VAL A N 1
ATOM 7940 C CA . VAL A 1 1015 ? 15.788 -56.397 -28.327 1.00 83.12 1015 VAL A CA 1
ATOM 7941 C C . VAL A 1 1015 ? 16.215 -54.992 -27.916 1.00 83.12 1015 VAL A C 1
ATOM 7943 O O . VAL A 1 1015 ? 15.471 -54.027 -28.096 1.00 83.12 1015 VAL A O 1
ATOM 7946 N N . ARG A 1 1016 ? 17.427 -54.874 -27.372 1.00 88.25 1016 ARG A N 1
ATOM 7947 C CA . ARG A 1 1016 ? 18.079 -53.597 -27.061 1.00 88.25 1016 ARG A CA 1
ATOM 7948 C C . ARG A 1 1016 ? 19.303 -53.412 -27.951 1.00 88.25 1016 ARG A C 1
ATOM 7950 O O . ARG A 1 1016 ? 20.023 -54.376 -28.211 1.00 88.25 1016 ARG A O 1
ATOM 7957 N N . ARG A 1 1017 ? 19.566 -52.187 -28.396 1.00 88.31 1017 ARG A N 1
ATOM 7958 C CA . ARG A 1 1017 ? 20.713 -51.868 -29.256 1.00 88.31 1017 ARG A CA 1
ATOM 7959 C C . ARG A 1 1017 ? 21.254 -50.479 -28.934 1.00 88.31 1017 ARG A C 1
ATOM 7961 O O . ARG A 1 1017 ? 20.487 -49.569 -28.634 1.00 88.31 1017 ARG A O 1
ATOM 7968 N N . TRP A 1 1018 ? 22.577 -50.347 -28.974 1.00 91.44 1018 TRP A N 1
ATOM 7969 C CA . TRP A 1 1018 ? 23.258 -49.059 -28.887 1.00 91.44 1018 TRP A CA 1
ATOM 7970 C C . TRP A 1 1018 ? 23.250 -48.376 -30.256 1.00 91.44 1018 TRP A C 1
ATOM 7972 O O . TRP A 1 1018 ? 23.481 -49.030 -31.275 1.00 91.44 1018 TRP A O 1
ATOM 7982 N N . PHE A 1 1019 ? 22.978 -47.078 -30.249 1.00 89.44 1019 PHE A N 1
ATOM 7983 C CA . PHE A 1 1019 ? 22.930 -46.195 -31.409 1.00 89.44 1019 PHE A CA 1
ATOM 7984 C C . PHE A 1 1019 ? 23.772 -44.958 -31.105 1.00 89.44 1019 PHE A C 1
ATOM 7986 O O . PHE A 1 1019 ? 23.734 -44.454 -29.983 1.00 89.44 1019 PHE A O 1
ATOM 7993 N N . THR A 1 1020 ? 24.470 -44.411 -32.094 1.00 89.25 1020 THR A N 1
ATOM 7994 C CA . THR A 1 1020 ? 24.913 -43.009 -32.015 1.00 89.25 1020 THR A CA 1
ATOM 7995 C C . THR A 1 1020 ? 23.694 -42.079 -31.941 1.00 89.25 1020 THR A C 1
ATOM 7997 O O . THR A 1 1020 ? 22.604 -42.456 -32.381 1.00 89.25 1020 THR A O 1
ATOM 8000 N N . MET A 1 1021 ? 23.843 -40.856 -31.412 1.00 88.00 1021 MET A N 1
ATOM 8001 C CA . MET A 1 1021 ? 22.722 -39.898 -31.360 1.00 88.00 1021 MET A CA 1
ATOM 8002 C C . MET A 1 1021 ? 22.085 -39.663 -32.743 1.00 88.00 1021 MET A C 1
ATOM 8004 O O . MET A 1 1021 ? 20.862 -39.597 -32.856 1.00 88.00 1021 MET A O 1
ATOM 8008 N N . ASP A 1 1022 ? 22.889 -39.606 -33.809 1.00 85.69 1022 ASP A N 1
ATOM 8009 C CA . ASP A 1 1022 ? 22.400 -39.367 -35.173 1.00 85.69 1022 ASP A CA 1
ATOM 8010 C C . ASP A 1 1022 ? 21.669 -40.588 -35.772 1.00 85.69 1022 ASP A C 1
ATOM 8012 O O . ASP A 1 1022 ? 20.731 -40.431 -36.555 1.00 85.69 1022 ASP A O 1
ATOM 8016 N N . GLU A 1 1023 ? 22.044 -41.818 -35.401 1.00 86.31 1023 GLU A N 1
ATOM 8017 C CA . GLU A 1 1023 ? 21.280 -43.024 -35.760 1.00 86.31 1023 GLU A CA 1
ATOM 8018 C C . GLU A 1 1023 ? 19.984 -43.131 -34.948 1.00 86.31 1023 GLU A C 1
ATOM 8020 O O . GLU A 1 1023 ? 18.938 -43.474 -35.502 1.00 86.31 1023 GLU A O 1
ATOM 8025 N N . ALA A 1 1024 ? 20.023 -42.797 -33.654 1.00 89.12 1024 ALA A N 1
ATOM 8026 C CA . ALA A 1 1024 ? 18.846 -42.773 -32.790 1.00 89.12 1024 ALA A CA 1
ATOM 8027 C C . ALA A 1 1024 ? 17.786 -41.789 -33.312 1.00 89.12 1024 ALA A C 1
ATOM 8029 O O . ALA A 1 1024 ? 16.603 -42.129 -33.364 1.00 89.12 1024 ALA A O 1
ATOM 8030 N N . ALA A 1 1025 ? 18.213 -40.614 -33.787 1.00 88.69 1025 ALA A N 1
ATOM 8031 C CA . ALA A 1 1025 ? 17.339 -39.627 -34.417 1.00 88.69 1025 ALA A CA 1
ATOM 8032 C C . ALA A 1 1025 ? 16.653 -40.145 -35.698 1.00 88.69 1025 ALA A C 1
ATOM 8034 O O . ALA A 1 1025 ? 15.554 -39.706 -36.025 1.00 88.69 1025 ALA A O 1
ATOM 8035 N N . LYS A 1 1026 ? 17.257 -41.109 -36.408 1.00 84.81 1026 LYS A N 1
ATOM 8036 C CA . LYS A 1 1026 ? 16.683 -41.714 -37.625 1.00 84.81 1026 LYS A CA 1
ATOM 8037 C C . LYS A 1 1026 ? 15.682 -42.836 -37.333 1.00 84.81 1026 LYS A C 1
ATOM 8039 O O . LYS A 1 1026 ? 14.778 -43.051 -38.136 1.00 84.81 1026 LYS A O 1
ATOM 8044 N N . VAL A 1 1027 ? 15.821 -43.552 -36.211 1.00 83.19 1027 VAL A N 1
ATOM 8045 C CA . VAL A 1 1027 ? 14.953 -44.703 -35.866 1.00 83.19 1027 VAL A CA 1
ATOM 8046 C C . VAL A 1 1027 ? 13.830 -44.383 -34.869 1.00 83.19 1027 VAL A C 1
ATOM 8048 O O . VAL A 1 1027 ? 12.887 -45.166 -34.731 1.00 83.19 1027 VAL A O 1
ATOM 8051 N N . LEU A 1 1028 ? 13.895 -43.248 -34.166 1.00 87.31 1028 LEU A N 1
ATOM 8052 C CA . LEU A 1 1028 ? 12.849 -42.809 -33.239 1.00 87.31 1028 LEU A CA 1
ATOM 8053 C C . LEU A 1 1028 ? 11.682 -42.145 -33.986 1.00 87.31 1028 LEU A C 1
ATOM 8055 O O . LEU A 1 1028 ? 11.674 -40.948 -34.241 1.00 87.31 1028 LEU A O 1
ATOM 8059 N N . THR A 1 1029 ? 10.629 -42.914 -34.265 1.00 80.25 1029 THR A N 1
ATOM 8060 C CA . THR A 1 1029 ? 9.461 -42.452 -35.047 1.00 80.25 1029 THR A CA 1
ATOM 8061 C C . THR A 1 1029 ? 8.482 -41.534 -34.300 1.00 80.25 1029 THR A C 1
ATOM 8063 O O . THR A 1 1029 ? 7.435 -41.180 -34.839 1.00 80.25 1029 THR A O 1
ATOM 8066 N N . LYS A 1 1030 ? 8.756 -41.182 -33.037 1.00 80.81 1030 LYS A N 1
ATOM 8067 C CA . LYS A 1 1030 ? 7.842 -40.404 -32.184 1.00 80.81 1030 LYS A CA 1
ATOM 8068 C C . LYS A 1 1030 ? 8.521 -39.110 -31.767 1.00 80.81 1030 LYS A C 1
ATOM 8070 O O . LYS A 1 1030 ? 9.486 -39.148 -31.011 1.00 80.81 1030 LYS A O 1
ATOM 8075 N N . GLU A 1 1031 ? 7.947 -37.990 -32.184 1.00 77.94 1031 GLU A N 1
ATOM 8076 C CA . GLU A 1 1031 ? 8.465 -36.635 -31.965 1.00 77.94 1031 GLU A CA 1
ATOM 8077 C C . GLU A 1 1031 ? 8.889 -36.358 -30.514 1.00 77.94 1031 GLU A C 1
ATOM 8079 O O . GLU A 1 1031 ? 9.994 -35.890 -30.271 1.00 77.94 1031 GLU A O 1
ATOM 8084 N N . TYR A 1 1032 ? 8.085 -36.750 -29.519 1.00 80.75 1032 TYR A N 1
ATOM 8085 C CA . TYR A 1 1032 ? 8.461 -36.536 -28.116 1.00 80.75 1032 TYR A CA 1
ATOM 8086 C C . TYR A 1 1032 ? 9.739 -37.292 -27.700 1.00 80.75 1032 TYR A C 1
ATOM 8088 O O . TYR A 1 1032 ? 10.459 -36.808 -26.837 1.00 80.75 1032 TYR A O 1
ATOM 8096 N N . LEU A 1 1033 ? 10.052 -38.448 -28.308 1.00 86.00 1033 LEU A N 1
ATOM 8097 C CA . LEU A 1 1033 ? 11.309 -39.171 -28.061 1.00 86.00 1033 LEU A CA 1
ATOM 8098 C C . LEU A 1 1033 ? 12.489 -38.502 -28.776 1.00 86.00 1033 LEU A C 1
ATOM 8100 O O . LEU A 1 1033 ? 13.587 -38.506 -28.229 1.00 86.00 1033 LEU A O 1
ATOM 8104 N N . LEU A 1 1034 ? 12.263 -37.900 -29.950 1.00 85.62 1034 LEU A N 1
ATOM 8105 C CA . LEU A 1 1034 ? 13.256 -37.063 -30.631 1.00 85.62 1034 LEU A CA 1
ATOM 8106 C C . LEU A 1 1034 ? 13.569 -35.815 -29.795 1.00 85.62 1034 LEU A C 1
ATOM 8108 O O . LEU A 1 1034 ? 14.733 -35.532 -29.541 1.00 85.62 1034 LEU A O 1
ATOM 8112 N N . ASN A 1 1035 ? 12.553 -35.143 -29.253 1.00 81.19 1035 ASN A N 1
ATOM 8113 C CA . ASN A 1 1035 ? 12.734 -33.989 -28.369 1.00 81.19 1035 ASN A CA 1
ATOM 8114 C C . ASN A 1 1035 ? 13.440 -34.373 -27.050 1.00 81.19 1035 ASN A C 1
ATOM 8116 O O . ASN A 1 1035 ? 14.283 -33.620 -26.560 1.00 81.19 1035 ASN A O 1
ATOM 8120 N N . THR A 1 1036 ? 13.171 -35.565 -26.496 1.00 87.62 1036 THR A N 1
ATOM 8121 C CA . THR A 1 1036 ? 13.967 -36.131 -25.391 1.00 87.62 1036 THR A CA 1
ATOM 8122 C C . THR A 1 1036 ? 15.427 -36.375 -25.809 1.00 87.62 1036 THR A C 1
ATOM 8124 O O . THR A 1 1036 ? 16.332 -36.043 -25.049 1.00 87.62 1036 THR A O 1
ATOM 8127 N N . LEU A 1 1037 ? 15.680 -36.924 -27.002 1.00 90.06 1037 LEU A N 1
ATOM 8128 C CA . LEU A 1 1037 ? 17.031 -37.187 -27.514 1.00 90.06 1037 LEU A CA 1
ATOM 8129 C C . LEU A 1 1037 ? 17.831 -35.890 -27.741 1.00 90.06 1037 LEU A C 1
ATOM 8131 O O . LEU A 1 1037 ? 18.983 -35.812 -27.324 1.00 90.06 1037 LEU A O 1
ATOM 8135 N N . VAL A 1 1038 ? 17.218 -34.863 -28.341 1.00 86.25 1038 VAL A N 1
ATOM 8136 C CA . VAL A 1 1038 ? 17.841 -33.546 -28.571 1.00 86.25 1038 VAL A CA 1
ATOM 8137 C C . VAL A 1 1038 ? 18.260 -32.909 -27.246 1.00 86.25 1038 VAL A C 1
ATOM 8139 O O . VAL A 1 1038 ? 19.422 -32.547 -27.087 1.00 86.25 1038 VAL A O 1
ATOM 8142 N N . ARG A 1 1039 ? 17.373 -32.880 -26.243 1.00 84.06 1039 ARG A N 1
ATOM 8143 C CA . ARG A 1 1039 ? 17.728 -32.373 -24.906 1.00 84.06 1039 ARG A CA 1
ATOM 8144 C C . ARG A 1 1039 ? 18.802 -33.206 -24.210 1.00 84.06 1039 ARG A C 1
ATOM 8146 O O . ARG A 1 1039 ? 19.638 -32.655 -23.502 1.00 84.06 1039 ARG A O 1
ATOM 8153 N N . ALA A 1 1040 ? 18.811 -34.528 -24.396 1.00 86.56 1040 ALA A N 1
ATOM 8154 C CA . ALA A 1 1040 ? 19.887 -35.363 -23.865 1.00 86.56 1040 ALA A CA 1
ATOM 8155 C C . ALA A 1 1040 ? 21.238 -34.998 -24.506 1.00 86.56 1040 ALA A C 1
ATOM 8157 O O . ALA A 1 1040 ? 22.233 -34.895 -23.793 1.00 86.56 1040 ALA A O 1
ATOM 8158 N N . ARG A 1 1041 ? 21.264 -34.737 -25.819 1.00 87.94 1041 ARG A N 1
ATOM 8159 C CA . ARG A 1 1041 ? 22.452 -34.284 -26.559 1.00 87.94 1041 ARG A CA 1
ATOM 8160 C C . ARG A 1 1041 ? 22.962 -32.923 -26.066 1.00 87.94 1041 ARG A C 1
ATOM 8162 O O . ARG A 1 1041 ? 24.161 -32.785 -25.835 1.00 87.94 1041 ARG A O 1
ATOM 8169 N N . GLU A 1 1042 ? 22.061 -31.962 -25.841 1.00 81.94 1042 GLU A N 1
ATOM 8170 C CA . GLU A 1 1042 ? 22.376 -30.646 -25.255 1.00 81.94 1042 GLU A CA 1
ATOM 8171 C C . GLU A 1 1042 ? 23.025 -30.782 -23.869 1.00 81.94 1042 GLU A C 1
ATOM 8173 O O . GLU A 1 1042 ? 24.095 -30.229 -23.625 1.00 81.94 1042 GLU A O 1
ATOM 8178 N N . ILE A 1 1043 ? 22.415 -31.568 -22.973 1.00 82.94 1043 ILE A N 1
ATOM 8179 C CA . ILE A 1 1043 ? 22.912 -31.786 -21.603 1.00 82.94 1043 ILE A CA 1
ATOM 8180 C C . ILE A 1 1043 ? 24.274 -32.506 -21.592 1.00 82.94 1043 ILE A C 1
ATOM 8182 O O . ILE A 1 1043 ? 25.078 -32.287 -20.687 1.00 82.94 1043 ILE A O 1
ATOM 8186 N N . LEU A 1 1044 ? 24.542 -33.365 -22.580 1.00 81.31 1044 LEU A N 1
ATOM 8187 C CA . LEU A 1 1044 ? 25.799 -34.111 -22.712 1.00 81.31 1044 LEU A CA 1
ATOM 8188 C C . LEU A 1 1044 ? 26.905 -33.342 -23.455 1.00 81.31 1044 LEU A C 1
ATOM 8190 O O . LEU A 1 1044 ? 28.025 -33.841 -23.541 1.00 81.31 1044 LEU A O 1
ATOM 8194 N N . GLY A 1 1045 ? 26.619 -32.142 -23.971 1.00 73.38 1045 GLY A N 1
ATOM 8195 C CA . GLY A 1 1045 ? 27.609 -31.290 -24.637 1.00 73.38 1045 GLY A CA 1
ATOM 8196 C C . GLY A 1 1045 ? 28.018 -31.744 -26.044 1.00 73.38 1045 GLY A C 1
ATOM 8197 O O . GLY A 1 1045 ? 29.049 -31.303 -26.553 1.00 73.38 1045 GLY A O 1
ATOM 8198 N N . GLU A 1 1046 ? 27.237 -32.607 -26.703 1.00 68.00 1046 GLU A N 1
ATOM 8199 C CA . GLU A 1 1046 ? 27.495 -33.010 -28.092 1.00 68.00 1046 GLU A CA 1
ATOM 8200 C C . GLU A 1 1046 ? 27.007 -31.940 -29.076 1.00 68.00 1046 GLU A C 1
ATOM 8202 O O . GLU A 1 1046 ? 25.864 -31.963 -29.542 1.00 68.00 1046 GLU A O 1
ATOM 8207 N N . GLY A 1 1047 ? 27.904 -31.015 -29.424 1.00 50.88 1047 GLY A N 1
ATOM 8208 C CA . GLY A 1 1047 ? 27.633 -29.935 -30.372 1.00 50.88 1047 GLY A CA 1
ATOM 8209 C C . GLY A 1 1047 ? 26.936 -30.395 -31.661 1.00 50.88 1047 GLY A C 1
ATOM 8210 O O . GLY A 1 1047 ? 27.223 -31.455 -32.230 1.00 50.88 1047 GLY A O 1
ATOM 8211 N N . THR A 1 1048 ? 26.002 -29.573 -32.133 1.00 40.16 1048 THR A N 1
ATOM 8212 C CA . THR A 1 1048 ? 25.326 -29.753 -33.417 1.00 40.16 1048 THR A CA 1
ATOM 8213 C C . THR A 1 1048 ? 26.296 -29.462 -34.557 1.00 40.16 1048 THR A C 1
ATOM 8215 O O . THR A 1 1048 ? 26.576 -28.300 -34.852 1.00 40.16 1048 THR A O 1
ATOM 8218 N N . HIS A 1 1049 ? 26.782 -30.503 -35.236 1.00 33.91 1049 HIS A N 1
ATOM 8219 C CA . HIS A 1 1049 ? 27.338 -30.310 -36.571 1.00 33.91 1049 HIS A CA 1
ATOM 8220 C C . HIS A 1 1049 ? 26.201 -29.932 -37.521 1.00 33.91 1049 HIS A C 1
ATOM 8222 O O . HIS A 1 1049 ? 25.299 -30.730 -37.773 1.00 33.91 1049 HIS A O 1
ATOM 8228 N N . SER A 1 1050 ? 26.276 -28.719 -38.060 1.00 34.03 1050 SER A N 1
ATOM 8229 C CA . SER A 1 1050 ? 25.566 -28.320 -39.269 1.00 34.03 1050 SER A CA 1
ATOM 8230 C C . SER A 1 1050 ? 26.042 -29.199 -40.431 1.00 34.03 1050 SER A C 1
ATOM 8232 O O . SER A 1 1050 ? 27.116 -28.971 -40.987 1.00 34.03 1050 SER A O 1
ATOM 8234 N N . GLY A 1 1051 ? 25.272 -30.237 -40.743 1.00 26.47 1051 GLY A N 1
ATOM 8235 C CA . GLY A 1 1051 ? 25.447 -31.074 -41.923 1.00 26.47 1051 GLY A CA 1
ATOM 8236 C C . GLY A 1 1051 ? 24.181 -31.003 -42.760 1.00 26.47 1051 GLY A C 1
ATOM 8237 O O . GLY A 1 1051 ? 23.104 -31.341 -42.270 1.00 26.47 1051 GLY A O 1
ATOM 8238 N N . GLU A 1 1052 ? 24.317 -30.535 -43.995 1.00 30.72 1052 GLU A N 1
ATOM 8239 C CA . GLU A 1 1052 ? 23.232 -30.479 -44.968 1.00 30.72 1052 GLU A CA 1
ATOM 8240 C C . GLU A 1 1052 ? 22.653 -31.883 -45.190 1.00 30.72 1052 GLU A C 1
ATOM 8242 O O . GLU A 1 1052 ? 23.382 -32.854 -45.399 1.00 30.72 1052 GLU A O 1
ATOM 8247 N N . VAL A 1 1053 ? 21.325 -31.984 -45.152 1.00 30.31 1053 VAL A N 1
ATOM 8248 C CA . VAL A 1 1053 ? 20.586 -33.134 -45.682 1.00 30.31 1053 VAL A CA 1
ATOM 8249 C C . VAL A 1 1053 ? 19.667 -32.595 -46.768 1.00 30.31 1053 VAL A C 1
ATOM 8251 O O . VAL A 1 1053 ? 18.467 -32.415 -46.571 1.00 30.31 1053 VAL A O 1
ATOM 8254 N N . GLU A 1 1054 ? 20.267 -32.282 -47.914 1.00 28.25 1054 GLU A N 1
ATOM 8255 C CA . GLU A 1 1054 ? 19.524 -32.208 -49.168 1.00 28.25 1054 GLU A CA 1
ATOM 8256 C C . GLU A 1 1054 ? 19.060 -33.617 -49.576 1.00 28.25 1054 GLU A C 1
ATOM 8258 O O . GLU A 1 1054 ? 19.747 -34.606 -49.315 1.00 28.25 1054 GLU A O 1
ATOM 8263 N N . GLY A 1 1055 ? 17.930 -33.696 -50.285 1.00 26.84 1055 GLY A N 1
ATOM 8264 C CA . GLY A 1 1055 ? 17.626 -34.842 -51.147 1.00 26.84 1055 GLY A CA 1
ATOM 8265 C C . GLY A 1 1055 ? 16.457 -35.743 -50.730 1.00 26.84 1055 GLY A C 1
ATOM 8266 O O . GLY A 1 1055 ? 16.551 -36.552 -49.813 1.00 26.84 1055 GLY A O 1
ATOM 8267 N N . GLU A 1 1056 ? 15.401 -35.669 -51.544 1.00 27.08 1056 GLU A N 1
ATOM 8268 C CA . GLU A 1 1056 ? 14.543 -36.798 -51.941 1.00 27.08 1056 GLU A CA 1
ATOM 8269 C C . GLU A 1 1056 ? 13.628 -37.464 -50.891 1.00 27.08 1056 GLU A C 1
ATOM 8271 O O . GLU A 1 1056 ? 13.881 -38.555 -50.375 1.00 27.08 1056 GLU A O 1
ATOM 8276 N N . ARG A 1 1057 ? 12.412 -36.907 -50.768 1.00 28.14 1057 ARG A N 1
ATOM 8277 C CA . ARG A 1 1057 ? 11.185 -37.718 -50.888 1.00 28.14 1057 ARG A CA 1
ATOM 8278 C C . ARG A 1 1057 ? 10.181 -37.039 -51.815 1.00 28.14 1057 ARG A C 1
ATOM 8280 O O . ARG A 1 1057 ? 9.807 -35.892 -51.596 1.00 28.14 1057 ARG A O 1
ATOM 8287 N N . GLU A 1 1058 ? 9.765 -37.769 -52.845 1.00 26.02 1058 GLU A N 1
ATOM 8288 C CA . GLU A 1 1058 ? 8.831 -37.314 -53.877 1.00 26.02 1058 GLU A CA 1
ATOM 8289 C C . GLU A 1 1058 ? 7.442 -36.994 -53.303 1.00 26.02 1058 GLU A C 1
ATOM 8291 O O . GLU A 1 1058 ? 6.890 -37.750 -52.497 1.00 26.02 1058 GLU A O 1
ATOM 8296 N N . SER A 1 1059 ? 6.839 -35.898 -53.766 1.00 25.30 1059 SER A N 1
ATOM 8297 C CA . SER A 1 1059 ? 5.456 -35.541 -53.459 1.00 25.30 1059 SER A CA 1
ATOM 8298 C C . SER A 1 1059 ? 4.496 -36.133 -54.497 1.00 25.30 1059 SER A C 1
ATOM 8300 O O . SER A 1 1059 ? 4.387 -35.661 -55.625 1.00 25.30 1059 SER A O 1
ATOM 8302 N N . THR A 1 1060 ? 3.729 -37.149 -54.096 1.00 25.77 1060 THR A N 1
ATOM 8303 C CA . THR A 1 1060 ? 2.554 -37.611 -54.851 1.00 25.77 1060 THR A CA 1
ATOM 8304 C C . THR A 1 1060 ? 1.282 -37.051 -54.220 1.00 25.77 1060 THR A C 1
ATOM 8306 O O . THR A 1 1060 ? 0.696 -37.637 -53.314 1.00 25.77 1060 THR A O 1
ATOM 8309 N N . ALA A 1 1061 ? 0.847 -35.885 -54.699 1.00 25.45 1061 ALA A N 1
ATOM 8310 C CA . ALA A 1 1061 ? -0.459 -35.327 -54.360 1.00 25.45 1061 ALA A CA 1
ATOM 8311 C C . ALA A 1 1061 ? -1.527 -35.816 -55.361 1.00 25.45 1061 ALA A C 1
ATOM 8313 O O . ALA A 1 1061 ? -1.309 -35.700 -56.569 1.00 25.45 1061 ALA A O 1
ATOM 8314 N N . PRO A 1 1062 ? -2.697 -36.308 -54.913 1.00 28.77 1062 PRO A N 1
ATOM 8315 C CA . PRO A 1 1062 ? -3.878 -36.393 -55.759 1.00 28.77 1062 PRO A CA 1
ATOM 8316 C C . PRO A 1 1062 ? -4.618 -35.046 -55.769 1.00 28.77 1062 PRO A C 1
ATOM 8318 O O . PRO A 1 1062 ? -4.808 -34.409 -54.735 1.00 28.77 1062 PRO A O 1
ATOM 8321 N N . GLN A 1 1063 ? -5.040 -34.619 -56.957 1.00 27.12 1063 GLN A N 1
ATOM 8322 C CA . GLN A 1 1063 ? -5.790 -33.381 -57.178 1.00 27.12 1063 GLN A CA 1
ATOM 8323 C C . GLN A 1 1063 ? -7.203 -33.439 -56.577 1.00 27.12 1063 GLN A C 1
ATOM 8325 O O . GLN A 1 1063 ? -7.888 -34.452 -56.714 1.00 27.12 1063 GLN A O 1
ATOM 8330 N N . ALA A 1 1064 ? -7.687 -32.299 -56.078 1.00 23.20 1064 ALA A N 1
ATOM 8331 C CA . ALA A 1 1064 ? -9.091 -31.910 -56.208 1.00 23.20 1064 ALA A CA 1
ATOM 8332 C C . ALA A 1 1064 ? -9.226 -30.375 -56.202 1.00 23.20 1064 ALA A C 1
ATOM 8334 O O . ALA A 1 1064 ? -8.746 -29.690 -55.303 1.00 23.20 1064 ALA A O 1
ATOM 8335 N N . SER A 1 1065 ? -9.889 -29.857 -57.229 1.00 21.27 1065 SER A N 1
ATOM 8336 C CA . SER A 1 1065 ? -10.395 -28.486 -57.393 1.00 21.27 1065 SER A CA 1
ATOM 8337 C C . SER A 1 1065 ? -11.743 -28.624 -58.126 1.00 21.27 1065 SER A C 1
ATOM 8339 O O . SER A 1 1065 ? -11.943 -29.664 -58.769 1.00 21.27 1065 SER A O 1
ATOM 8341 N N . PRO A 1 1066 ? -12.660 -27.642 -58.103 1.00 33.66 1066 PRO A N 1
ATOM 8342 C CA . PRO A 1 1066 ? -12.541 -26.275 -57.583 1.00 33.66 1066 PRO A CA 1
ATOM 8343 C C . PRO A 1 1066 ? -13.098 -26.071 -56.166 1.00 33.66 1066 PRO A C 1
ATOM 8345 O O . PRO A 1 1066 ? -14.005 -26.833 -55.764 1.00 33.66 1066 PRO A O 1
#

Organism: Cyanidium caldarium (NCBI:txid2771)

Secondary structure (DSSP, 8-state):
----------------------------------------S-SSSSS----HHHHHHHHHHHHHHHHHT----GGGGS-----------------HHHHHHHHHHTS-------------PPP--PPPPP-----S-STTS-HHHHHH-TTT--HHHHHHHHHHHHHHHHHS-SS---HHHHHHHHHHHHHHHHHHIIIIIHHHHHH-HHHHHHHHHHHHHHHHHHHHHIIIIIHHHHHTTT-EE--GGG--HHHHHHHHHHIIIIIGGG--EEE--TTSPPP-PPTT-EEEEEEEE--TT----S----------PPPPPTT----THHHHTS-TTEEEEEEEPPTTS-SEEEESEEEEEEEHHHHHHHTGGGT-SSSEEEEEEEEEEEE-------TTHHHH-S-HHHHHHHHHHHGGGSPEEEEEE-TT--HHHHHHHHHHTT--GGGEEE--SSSS-GGGGGGGGGS--GGGSPPPP-PBPPHHHHGGGG---S-TTHHHHHHHHH--EEEETTTB-SIIIIIHHHHHHHH-TTEEEEEEEES-PPTT-HHHHHHHHHHHTT-EEEEEE-TT-TT-HHHHHHHHHHHHHTT-EEEE-BTTBEE---EEEEEEEETTEEEEEEEEESS-S-TTGGGTEE-EEEEE--HHHHHHHHHHHHHHTTS------SS-EEETTTHHHHHHHHHHHHHHHHHTT---EEEEEES-B--HHHHHHHHHHHHTT-EEEEEESS-B---TT-TTTTTTEEEEEE-SSSEE---EEEE---TTS---EEEEES--SSHHHHHSEEEEEEEE--HHHHHHHHHHHHHHHH-TTTEEEEPTTS-EE-S-HHHHHHHHHHHHHHHHHHHHHHS-------------------TT---EEEEEEEEEEEESSPPSS--S-SSSS--EEEEEEESS--TTTGGGGGG--TT-TT--EE--EEEPPTT--HHHHHHHHHHHTT-EEEEEEEEEEEEEEEETTEEEEEEEEEEEEEEE-SS-TTTTT--EEEEEHHHHHHH--SHHHHHHHHHHHHHTT---------------PPP---